Protein AF-A0A938GUQ8-F1 (afdb_monomer_lite)

pLDDT: mean 79.54, std 16.6, range [20.62, 98.31]

Radius of gyration: 36.04 Å; chains: 1; bounding box: 107×71×102 Å

Secondary structure (DSSP, 8-state):
--PPP---SSSHHHHHHHHHHHHTTSS-----PPP-PPPPEEEEEEE-SSHHHHHHHHHHTT-HHHHTT-EEEEEES--SS-SEEEEE---SHHHHHHHS--TT--SS---------HHHHHHHGGG-SSEEEE---SSSS-HHHHHHHHTT-EEEEEEES--SEEEE-SSHHHHHHHHTT--SEEE-PPPSEEEEEE--GGGEEEEETTS-EEEEEETTEEEESS-TTHHHHHGGGSTTHHHHHHHHHHHHHHHHHHHTTPPP---S-HHHHHHHHHHHHHHHHHHHHHHHHHHHH-SS---HHHHHHHHHHHHHHHHHHHTT-HHHHHHHHHHHHHHHHHHHHHH---EEEEEEEEE--B---EEETTEEE--BS-SSHHHHHHHHHHHHHHHHHHT--EEEE--HHHHHHHHTT--TTHHHHHHHHHTTSEEE----SS-B-GGGS-HHHHHHHHHHHHHHHHTTT----EEE--TT-----TTHHHHHHHTT--EEEE---TT-EEPP---S-EEEEPTT--EEEEEEPPSSS----TTS-TT-TTT-SHHHHHHHHHHHHHTT-SEEEEEEEEETTS-HHHHHHHHHHGGGHHHH-EE--HHHHHHHSPPP--EEE--GGGEE--THHHHHHHHHHHHHHHHHHHHHHHHHHHHHHHHHHHTTPPP-HHHHHHHHHHHHHHTBHHHHSTTTT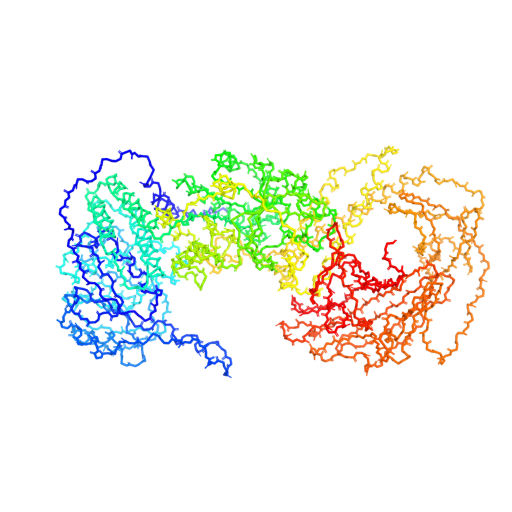T-TT-EETTTTTGGG-TT--S---EE-HHHHHHHHHHHHHHHHHHHHHHHHHHHHHHH----TT-SEEEEEE--SSS-EEEEEEEEEES---SEEEEE-SS-EE-EEEEEEEEETTEEEEEEEEEEEE-TT-EEEEEEEEEPPPPPPPPPPTTSPPEEE-SSEEEEE-TTT--EEEEEETTTTEE-BPTT---EEEETTTTEEGGGS--EEEEEEESSSEEEEEEEEEETTEEEEEEEEEETT-S-EEEEEEEEE-TT--TTGGG-TT--EEEEE-BPS-PEEEEEETTEEEE---SS-B-SSEEEEE-SSEEEEEEESS--BEEEETTEEEEEEE-SSSPP-EEEEEEEEEEEEESS--

Sequence (1057 aa):
MNPPRPIIASRRTFLATAGLASAYLAASPVKTLAAAPARRRFSVSLLSASPEVFDLISWRLWDPLVLAVGIPDIRAQAARECDLLLVTDRLGEHRQAAKAQPAGAYEEGTRGVTGTSLADVLTALPGARGVIAVQPAALGEPLSEAVAKRCGVAFKQWHPETPSSSHLTDHPLNALLRSLGRRPDHAHVTFDWHPEVTAPPASVVTRLASGAPDIVLQGRACFIASNLFSDLAAYGRHPDYWSHEATLAALLANLVRTALGETPATVSNRQAYDEARMAFYGYAFARKFVTDLQALKQNSQSPEGPLAAADDLVARAADRLLAGDVAAMRGGLREAGEHLIAIRQSLTPVKPYFVRGWHGGLLTNRKVGSEIVGYAEWGWPSFSMRWAEDRLRAAETQKTPTVNQVCGQTWDVIASFGLTELNRWKKASAAGLVETVKGMYSDAYLEVLGTESNLRQFEYGIKALALMGGESHTFALAYDDFALHPQLPQILRGYGFKRAVLRCGNPGVVVGVDKETLLWRGLDGALIPAVPKYRSVPVAIIGSGPTGGPNGGVNTMARTLVAAEKAGFRTVLAGGIQDHTMNMHGEYEWEAFNAMAHVQASPVTFAGYFAAVPPPNEARYFTADEMVGRPWAWCGFGSLNQMAREDRQLERLLVNAEKFATLASASGRPYPADLFEQAWKNLLSSQDHFVYGCGGAQNPEGYHVGGLEEPFMPDYPGPRTPISTEASGRAWKTQVEDVAREELDGALHHLLIREARPTATAETQVVVYNPHNWDRTGEVQCWLHGLAAPGLAVTDGEREWPATVLERHQDAGGERLLLSFQASAPSLGYRAYAIQPRAATAAPPARPADAPPVLENRYLRAVFDSQTGGLTSLVEKSGGVELLRQGEQACFLCTYPPVDTAKATARIEWERADPVASSLRISGQLGRSSYQLRVLLAHDSPVLELQLDIDYGRGAIFGYKGQPGTLLRYVLPFAAGAVRRLNLPFGVYESKTDSPVALDFAELAYTDHGVALLNDGVPGLHFAQDDVAILISDGFPPLRGVHHYRFGLLPHRGDWR

Structure (mmCIF, N/CA/C/O backbone):
data_AF-A0A938GUQ8-F1
#
_entry.id   AF-A0A938GUQ8-F1
#
loop_
_atom_site.group_PDB
_atom_site.id
_atom_site.type_symbol
_atom_site.label_atom_id
_atom_site.label_alt_id
_atom_site.label_comp_id
_atom_site.label_asym_id
_atom_site.label_entity_id
_atom_site.label_seq_id
_atom_site.pdbx_PDB_ins_code
_atom_site.Cartn_x
_atom_site.Cartn_y
_atom_site.Cartn_z
_atom_site.occupancy
_atom_site.B_iso_or_equiv
_atom_site.auth_seq_id
_atom_site.auth_comp_id
_atom_site.auth_asym_id
_atom_site.auth_atom_id
_atom_site.pdbx_PDB_model_num
ATOM 1 N N . MET A 1 1 ? 4.707 46.211 -13.548 1.00 29.75 1 MET A N 1
ATOM 2 C CA . MET A 1 1 ? 4.811 45.936 -14.996 1.00 29.75 1 MET A CA 1
ATOM 3 C C . MET A 1 1 ? 6.275 45.755 -15.363 1.00 29.75 1 MET A C 1
ATOM 5 O O . MET A 1 1 ? 7.002 46.730 -15.444 1.00 29.75 1 MET A O 1
ATOM 9 N N . ASN A 1 2 ? 6.693 44.502 -15.504 1.00 20.62 2 ASN A N 1
ATOM 10 C CA . ASN A 1 2 ? 7.824 44.030 -16.303 1.00 20.62 2 ASN A CA 1
ATOM 11 C C . ASN A 1 2 ? 7.505 42.545 -16.534 1.00 20.62 2 ASN A C 1
ATOM 13 O O . ASN A 1 2 ? 7.303 41.843 -15.541 1.00 20.62 2 ASN A O 1
ATOM 17 N N . PRO A 1 3 ? 7.338 42.066 -17.776 1.00 24.14 3 PRO A N 1
ATOM 18 C CA . PRO A 1 3 ? 7.040 40.660 -17.991 1.00 24.14 3 PRO A CA 1
ATOM 19 C C . PRO A 1 3 ? 8.292 39.830 -17.657 1.00 24.14 3 PRO A C 1
ATOM 21 O O . PRO A 1 3 ? 9.405 40.242 -18.005 1.00 24.14 3 PRO A O 1
ATOM 24 N N . PRO A 1 4 ? 8.155 38.673 -16.990 1.00 23.88 4 PRO A N 1
ATOM 25 C CA . PRO A 1 4 ? 9.265 37.744 -16.851 1.00 23.88 4 PRO A CA 1
ATOM 26 C C . PRO A 1 4 ? 9.680 37.260 -18.249 1.00 23.88 4 PRO A C 1
ATOM 28 O O . PRO A 1 4 ? 8.847 36.848 -19.057 1.00 23.88 4 PRO A O 1
ATOM 31 N N . ARG A 1 5 ? 10.979 37.365 -18.556 1.00 22.95 5 ARG A N 1
ATOM 32 C CA . ARG A 1 5 ? 11.568 36.860 -19.806 1.00 22.95 5 ARG A CA 1
ATOM 33 C C . ARG A 1 5 ? 11.282 35.356 -19.939 1.00 22.95 5 ARG A C 1
ATOM 35 O O . ARG A 1 5 ? 11.460 34.636 -18.957 1.00 22.95 5 ARG A O 1
ATOM 42 N N . PRO A 1 6 ? 10.927 34.846 -21.130 1.00 25.56 6 PRO A N 1
ATOM 43 C CA . PRO A 1 6 ? 10.803 33.414 -21.336 1.00 25.56 6 PRO A CA 1
ATOM 44 C C . PRO A 1 6 ? 12.209 32.805 -21.381 1.00 25.56 6 PRO A C 1
ATOM 46 O O . PRO A 1 6 ? 12.908 32.900 -22.388 1.00 25.56 6 PRO A O 1
ATOM 49 N N . ILE A 1 7 ? 12.636 32.161 -20.295 1.00 26.52 7 ILE A N 1
ATOM 50 C CA . ILE A 1 7 ? 13.764 31.222 -20.331 1.00 26.52 7 ILE A CA 1
ATOM 51 C C . ILE A 1 7 ? 13.215 29.911 -20.913 1.00 26.52 7 ILE A C 1
ATOM 53 O O . ILE A 1 7 ? 12.922 28.953 -20.209 1.00 26.52 7 ILE A O 1
ATOM 57 N N . ILE A 1 8 ? 12.985 29.902 -22.227 1.00 29.59 8 ILE A N 1
ATOM 58 C CA . ILE A 1 8 ? 12.598 28.715 -23.000 1.00 29.59 8 ILE A CA 1
ATOM 59 C C . ILE A 1 8 ? 13.512 28.671 -24.223 1.00 29.59 8 ILE A C 1
ATOM 61 O O . ILE A 1 8 ? 13.150 29.137 -25.299 1.00 29.59 8 ILE A O 1
ATOM 65 N N . ALA A 1 9 ? 14.721 28.136 -24.062 1.00 24.56 9 ALA A N 1
ATOM 66 C CA . ALA A 1 9 ? 15.592 27.859 -25.208 1.00 24.56 9 ALA A CA 1
ATOM 67 C C . ALA A 1 9 ? 16.337 26.516 -25.125 1.00 24.56 9 ALA A C 1
ATOM 69 O O . ALA A 1 9 ? 16.701 25.984 -26.166 1.00 24.56 9 ALA A O 1
ATOM 70 N N . SER A 1 10 ? 16.506 25.901 -23.948 1.00 34.62 10 SER A N 1
ATOM 71 C CA . SER A 1 10 ? 17.298 24.662 -23.827 1.00 34.62 10 SER A CA 1
ATOM 72 C C . SER A 1 10 ? 16.490 23.354 -23.855 1.00 34.62 10 SER A C 1
ATOM 74 O O . SER A 1 10 ? 17.040 22.319 -24.217 1.00 34.62 10 SER A O 1
ATOM 76 N N . ARG A 1 11 ? 15.180 23.360 -23.546 1.00 38.34 11 ARG A N 1
ATOM 77 C CA . ARG A 1 11 ? 14.379 22.113 -23.439 1.00 38.34 11 ARG A CA 1
ATOM 78 C C . ARG A 1 11 ? 13.843 21.552 -24.765 1.00 38.34 11 ARG A C 1
ATOM 80 O O . ARG A 1 11 ? 13.618 20.349 -24.862 1.00 38.34 11 ARG A O 1
ATOM 87 N N . ARG A 1 12 ? 13.667 22.377 -25.808 1.00 32.59 12 ARG A N 1
ATOM 88 C CA . ARG A 1 12 ? 13.168 21.904 -27.121 1.00 32.59 12 ARG A CA 1
ATOM 89 C C . ARG A 1 12 ? 14.158 20.992 -27.851 1.00 32.59 12 ARG A C 1
ATOM 91 O O . ARG A 1 12 ? 13.733 20.155 -28.637 1.00 32.59 12 ARG A O 1
ATOM 98 N N . THR A 1 13 ? 15.451 21.125 -27.574 1.00 35.75 13 THR A N 1
ATOM 99 C CA . THR A 1 13 ? 16.505 20.347 -28.237 1.00 35.75 13 THR A CA 1
ATOM 100 C C . THR A 1 13 ? 16.565 18.903 -27.726 1.00 35.75 13 THR A C 1
ATOM 102 O O . THR A 1 13 ? 16.907 18.005 -28.485 1.00 35.75 13 THR A O 1
ATOM 105 N N . PHE A 1 14 ? 16.173 18.668 -26.468 1.00 37.16 14 PHE A N 1
ATOM 106 C CA . PHE A 1 14 ? 16.283 17.368 -25.799 1.00 37.16 14 PHE A CA 1
ATOM 107 C C . PHE A 1 14 ? 15.168 16.373 -26.181 1.00 37.16 14 PHE A C 1
ATOM 109 O O . PHE A 1 14 ? 15.444 15.216 -26.498 1.00 37.16 14 PHE A O 1
ATOM 116 N N . LEU A 1 15 ? 13.911 16.836 -26.238 1.00 36.47 15 LEU A N 1
ATOM 117 C CA . LEU A 1 15 ? 12.773 16.014 -26.685 1.00 36.47 15 LEU A CA 1
ATOM 118 C C . LEU A 1 15 ? 12.880 15.625 -28.166 1.00 36.47 15 LEU A C 1
ATOM 120 O O . LEU A 1 15 ? 12.368 14.581 -28.565 1.00 36.47 15 LEU A O 1
ATOM 124 N N . ALA A 1 16 ? 13.577 16.435 -28.970 1.00 36.53 16 ALA A N 1
ATOM 125 C CA . ALA A 1 16 ? 13.909 16.074 -30.341 1.00 36.53 16 ALA A CA 1
ATOM 126 C C . ALA A 1 16 ? 14.887 14.886 -30.364 1.00 36.53 16 ALA A C 1
ATOM 128 O O . ALA A 1 16 ? 14.569 13.866 -30.963 1.00 36.53 16 ALA A O 1
ATOM 129 N N . THR A 1 17 ? 16.018 14.940 -29.650 1.00 38.38 17 THR A N 1
ATOM 130 C CA . THR A 1 17 ? 17.044 13.881 -29.718 1.00 38.38 17 THR A CA 1
ATOM 131 C C . THR A 1 17 ? 16.613 12.534 -29.121 1.00 38.38 17 THR A C 1
ATOM 133 O O . THR A 1 17 ? 16.922 11.500 -29.710 1.00 38.38 17 THR A O 1
ATOM 136 N N . ALA A 1 18 ? 15.860 12.510 -28.012 1.00 37.16 18 ALA A N 1
ATOM 137 C CA . ALA A 1 18 ? 15.378 11.263 -27.389 1.00 37.16 18 ALA A CA 1
ATOM 138 C C . ALA A 1 18 ? 14.113 10.691 -28.064 1.00 37.16 18 ALA A C 1
ATOM 140 O O . ALA A 1 18 ? 13.988 9.477 -28.238 1.00 37.16 18 ALA A O 1
ATOM 141 N N . GLY A 1 19 ? 13.196 11.559 -28.515 1.00 39.50 19 GLY A N 1
ATOM 142 C CA . GLY A 1 19 ? 12.025 11.152 -29.299 1.00 39.50 19 GLY A CA 1
ATOM 143 C C . GLY A 1 19 ? 12.407 10.559 -30.656 1.00 39.50 19 GLY A C 1
ATOM 144 O O . GLY A 1 19 ? 11.708 9.697 -31.184 1.00 39.50 19 GLY A O 1
ATOM 145 N N . LEU A 1 20 ? 13.555 10.963 -31.200 1.00 40.12 20 LEU A N 1
ATOM 146 C CA . LEU A 1 20 ? 14.025 10.463 -32.479 1.00 40.12 20 LEU A CA 1
ATOM 147 C C . LEU A 1 20 ? 14.538 9.019 -32.352 1.00 40.12 20 LEU A C 1
ATOM 149 O O . LEU A 1 20 ? 14.029 8.197 -33.110 1.00 40.12 20 LEU A O 1
ATOM 153 N N . ALA A 1 21 ? 15.379 8.669 -31.358 1.00 38.59 21 ALA A N 1
ATOM 154 C CA . ALA A 1 21 ? 16.084 7.374 -31.194 1.00 38.59 21 ALA A CA 1
ATOM 155 C C . ALA A 1 21 ? 15.250 6.084 -31.405 1.00 38.59 21 ALA A C 1
ATOM 157 O O . ALA A 1 21 ? 15.784 5.091 -31.898 1.00 38.59 21 ALA A O 1
ATOM 158 N N . SER A 1 22 ? 13.948 6.083 -31.100 1.00 42.34 22 SER A N 1
ATOM 159 C CA . SER A 1 22 ? 13.084 4.894 -31.230 1.00 42.34 22 SER A CA 1
ATOM 160 C C . SER A 1 22 ? 11.986 5.006 -32.316 1.00 42.34 22 SER A C 1
ATOM 162 O O . SER A 1 22 ? 11.585 3.985 -32.881 1.00 42.34 22 SER A O 1
ATOM 164 N N . ALA A 1 23 ? 11.664 6.214 -32.813 1.00 41.03 23 ALA A N 1
ATOM 165 C CA . ALA A 1 23 ? 11.008 6.367 -34.127 1.00 41.03 23 ALA A CA 1
ATOM 166 C C . ALA A 1 23 ? 11.886 5.867 -35.295 1.00 41.03 23 ALA A C 1
ATOM 168 O O . ALA A 1 23 ? 11.376 5.591 -36.384 1.00 41.03 23 ALA A O 1
ATOM 169 N N . TYR A 1 24 ? 13.201 5.714 -35.078 1.00 46.38 24 TYR A N 1
ATOM 170 C CA . TYR A 1 24 ? 14.161 5.203 -36.065 1.00 46.38 24 TYR A CA 1
ATOM 171 C C . TYR A 1 24 ? 13.792 3.806 -36.606 1.00 46.38 24 TYR A C 1
ATOM 173 O O . TYR A 1 24 ? 14.112 3.506 -37.752 1.00 46.38 24 TYR A O 1
ATOM 181 N N . LEU A 1 25 ? 13.078 2.959 -35.857 1.00 46.19 25 LEU A N 1
ATOM 182 C CA . LEU A 1 25 ? 12.790 1.574 -36.259 1.00 46.19 25 LEU A CA 1
ATOM 183 C C . LEU A 1 25 ? 11.334 1.331 -36.694 1.00 46.19 25 LEU A C 1
ATOM 185 O O . LEU A 1 25 ? 10.927 0.177 -36.824 1.00 46.19 25 LEU A O 1
ATOM 189 N N . ALA A 1 26 ? 10.524 2.346 -37.001 1.00 43.59 26 ALA A N 1
ATOM 190 C CA . ALA A 1 26 ? 9.163 2.127 -37.508 1.00 43.59 26 ALA A CA 1
ATOM 191 C C . ALA A 1 26 ? 8.948 2.743 -38.903 1.00 43.59 26 ALA A C 1
ATOM 193 O O . ALA A 1 26 ? 9.216 3.916 -39.123 1.00 43.59 26 ALA A O 1
ATOM 194 N N . ALA A 1 27 ? 8.396 1.925 -39.811 1.00 41.84 27 ALA A N 1
ATOM 195 C CA . ALA A 1 27 ? 7.886 2.256 -41.150 1.00 41.84 27 ALA A CA 1
ATOM 196 C C . ALA A 1 27 ? 8.903 2.461 -42.298 1.00 41.84 27 ALA A C 1
ATOM 198 O O . ALA A 1 27 ? 9.068 3.558 -42.825 1.00 41.84 27 ALA A O 1
ATOM 199 N N . SER A 1 28 ? 9.500 1.359 -42.770 1.00 39.53 28 SER A N 1
ATOM 200 C CA . SER A 1 28 ? 9.563 0.988 -44.203 1.00 39.53 28 SER A CA 1
ATOM 201 C C . SER A 1 28 ? 10.238 -0.384 -44.369 1.00 39.53 28 SER A C 1
ATOM 203 O O . SER A 1 28 ? 11.115 -0.711 -43.568 1.00 39.53 28 SER A O 1
ATOM 205 N N . PRO A 1 29 ? 9.871 -1.194 -45.381 1.00 40.81 29 PRO A N 1
ATOM 206 C CA . PRO A 1 29 ? 10.639 -2.381 -45.742 1.00 40.81 29 PRO A CA 1
ATOM 207 C C . PRO A 1 29 ? 11.995 -1.925 -46.296 1.00 40.81 29 PRO A C 1
ATOM 209 O O . PRO A 1 29 ? 12.056 -1.258 -47.329 1.00 40.81 29 PRO A O 1
ATOM 212 N N . VAL A 1 30 ? 13.086 -2.225 -45.591 1.00 45.16 30 VAL A N 1
ATOM 213 C CA . VAL A 1 30 ? 14.437 -1.860 -46.039 1.00 45.16 30 VAL A CA 1
ATOM 214 C C . VAL A 1 30 ? 15.031 -3.027 -46.822 1.00 45.16 30 VAL A C 1
ATOM 216 O O . VAL A 1 30 ? 14.939 -4.179 -46.404 1.00 45.16 30 VAL A O 1
ATOM 219 N N . LYS A 1 31 ? 15.625 -2.722 -47.982 1.00 48.59 31 LYS A N 1
ATOM 220 C CA . LYS A 1 31 ? 16.442 -3.665 -48.756 1.00 48.59 31 LYS A CA 1
ATOM 221 C C . LYS A 1 31 ? 17.593 -4.157 -47.878 1.00 48.59 31 LYS A C 1
ATOM 223 O O . LYS A 1 31 ? 18.309 -3.333 -47.316 1.00 48.59 31 LYS A O 1
ATOM 228 N N . THR A 1 32 ? 17.775 -5.470 -47.804 1.00 53.06 32 THR A N 1
ATOM 229 C CA . THR A 1 32 ? 18.889 -6.135 -47.116 1.00 53.06 32 THR A CA 1
ATOM 230 C C . THR A 1 32 ? 20.208 -5.435 -47.449 1.00 53.06 32 THR A C 1
ATOM 232 O O . THR A 1 32 ? 20.486 -5.166 -48.625 1.00 53.06 32 THR A O 1
ATOM 235 N N . LEU A 1 33 ? 21.019 -5.110 -46.437 1.00 56.53 33 LEU A N 1
ATOM 236 C CA . LEU A 1 33 ? 22.369 -4.594 -46.674 1.00 56.53 33 LEU A CA 1
ATOM 237 C C . LEU A 1 33 ? 23.164 -5.690 -47.402 1.00 56.53 33 LEU A C 1
ATOM 239 O O . LEU A 1 33 ? 23.335 -6.785 -46.876 1.00 56.53 33 LEU A O 1
ATOM 243 N N . ALA A 1 34 ? 23.610 -5.417 -48.632 1.00 52.91 34 ALA A N 1
ATOM 244 C CA . ALA A 1 34 ? 24.345 -6.390 -49.442 1.00 52.91 34 ALA A CA 1
ATOM 245 C C . ALA A 1 34 ? 25.590 -6.920 -48.702 1.00 52.91 34 ALA A C 1
ATOM 247 O O . ALA A 1 34 ? 26.275 -6.161 -48.011 1.00 52.91 34 ALA A O 1
ATOM 248 N N . ALA A 1 35 ? 25.887 -8.215 -48.866 1.00 54.31 35 ALA A N 1
ATOM 249 C CA . ALA A 1 35 ? 27.034 -8.869 -48.243 1.00 54.31 35 ALA A CA 1
ATOM 250 C C . ALA A 1 35 ? 28.355 -8.181 -48.644 1.00 54.31 35 ALA A C 1
ATOM 252 O O . ALA A 1 35 ? 28.678 -8.069 -49.826 1.00 54.31 35 ALA A O 1
ATOM 253 N N . ALA A 1 36 ? 29.109 -7.727 -47.644 1.00 57.12 36 ALA A N 1
ATOM 254 C CA . ALA A 1 36 ? 30.432 -7.115 -47.759 1.00 57.12 36 ALA A CA 1
ATOM 255 C C . ALA A 1 36 ? 31.422 -7.892 -46.864 1.00 57.12 36 ALA A C 1
ATOM 257 O O . ALA A 1 36 ? 30.972 -8.594 -45.955 1.00 57.12 36 ALA A O 1
ATOM 258 N N . PRO A 1 37 ? 32.746 -7.809 -47.099 1.00 62.22 37 PRO A N 1
ATOM 259 C CA . PRO A 1 37 ? 33.736 -8.487 -46.260 1.00 62.22 37 PRO A CA 1
ATOM 260 C C . PRO A 1 37 ? 33.644 -8.054 -44.787 1.00 62.22 37 PRO A C 1
ATOM 262 O O . PRO A 1 37 ? 33.290 -6.911 -44.491 1.00 62.22 37 PRO A O 1
ATOM 265 N N . ALA A 1 38 ? 33.971 -8.979 -43.878 1.00 68.44 38 ALA A N 1
ATOM 266 C CA . ALA A 1 38 ? 33.947 -8.756 -42.432 1.00 68.44 38 ALA A CA 1
ATOM 267 C C . ALA A 1 38 ? 34.798 -7.539 -42.034 1.00 68.44 38 ALA A C 1
ATOM 269 O O . ALA A 1 38 ? 35.892 -7.326 -42.571 1.00 68.44 38 ALA A O 1
ATOM 270 N N . ARG A 1 39 ? 34.301 -6.737 -41.085 1.00 80.12 39 ARG A N 1
ATOM 271 C CA . ARG A 1 39 ? 35.014 -5.547 -40.605 1.00 80.12 39 ARG A CA 1
ATOM 272 C C . ARG A 1 39 ? 36.248 -5.957 -39.803 1.00 80.12 39 ARG A C 1
ATOM 274 O O . ARG A 1 39 ? 36.261 -6.961 -39.091 1.00 80.12 39 ARG A O 1
ATOM 281 N N . ARG A 1 40 ? 37.292 -5.126 -39.868 1.00 84.56 40 ARG A N 1
ATOM 282 C CA . ARG A 1 40 ? 38.459 -5.264 -38.990 1.00 84.56 40 ARG A CA 1
ATOM 283 C C . ARG A 1 40 ? 38.009 -5.147 -37.528 1.00 84.56 40 ARG A C 1
ATOM 285 O O . ARG A 1 40 ? 37.318 -4.194 -37.167 1.00 84.56 40 ARG A O 1
ATOM 292 N N . ARG A 1 41 ? 38.434 -6.096 -36.695 1.00 88.00 41 ARG A N 1
ATOM 293 C CA . ARG A 1 41 ? 38.301 -6.045 -35.233 1.00 88.00 41 ARG A CA 1
ATOM 294 C C . ARG A 1 41 ? 39.570 -5.479 -34.615 1.00 88.00 41 ARG A C 1
ATOM 296 O O . ARG A 1 41 ? 40.653 -5.682 -35.169 1.00 88.00 41 ARG A O 1
ATOM 303 N N . PHE A 1 42 ? 39.433 -4.788 -33.493 1.00 88.75 42 PHE A N 1
ATOM 304 C CA . PHE A 1 42 ? 40.572 -4.324 -32.706 1.00 88.75 42 PHE A CA 1
ATOM 305 C C . PHE A 1 42 ? 40.368 -4.664 -31.231 1.00 88.75 42 PHE A C 1
ATOM 307 O O . PHE A 1 42 ? 39.259 -4.536 -30.709 1.00 88.75 42 PHE A O 1
ATOM 314 N N . SER A 1 43 ? 41.422 -5.135 -30.568 1.00 87.19 43 SER A N 1
ATOM 315 C CA . SER A 1 43 ? 41.340 -5.561 -29.170 1.00 87.19 43 SER A CA 1
ATOM 316 C C . SER A 1 43 ? 41.459 -4.370 -28.222 1.00 87.19 43 SER A C 1
ATOM 318 O O . SER A 1 43 ? 42.378 -3.555 -28.329 1.00 87.19 43 SER A O 1
ATOM 320 N N . VAL A 1 44 ? 40.531 -4.279 -27.270 1.00 87.06 44 VAL A N 1
ATOM 321 C CA . VAL A 1 44 ? 40.507 -3.253 -26.226 1.00 87.06 44 VAL A CA 1
ATOM 322 C C . VAL A 1 44 ? 40.661 -3.925 -24.873 1.00 87.06 44 VAL A C 1
ATOM 324 O O . VAL A 1 44 ? 39.827 -4.738 -24.477 1.00 87.06 44 VAL A O 1
ATOM 327 N N . SER A 1 45 ? 41.710 -3.564 -24.144 1.00 83.62 45 SER A N 1
ATOM 328 C CA . SER A 1 45 ? 41.878 -3.969 -22.753 1.00 83.62 45 SER A CA 1
ATOM 329 C C . SER A 1 45 ? 41.465 -2.822 -21.845 1.00 83.62 45 SER A C 1
ATOM 331 O O . SER A 1 45 ? 42.058 -1.744 -21.904 1.00 83.62 45 SER A O 1
ATOM 333 N N . LEU A 1 46 ? 40.426 -3.036 -21.037 1.00 78.94 46 LEU A N 1
ATOM 334 C CA . LEU A 1 46 ? 39.936 -2.048 -20.082 1.00 78.94 46 LEU A CA 1
ATOM 335 C C . LEU A 1 46 ? 40.336 -2.461 -18.663 1.00 78.94 46 LEU A C 1
ATOM 337 O O . LEU A 1 46 ? 39.837 -3.443 -18.105 1.00 78.94 46 LEU A O 1
ATOM 341 N N . LEU A 1 47 ? 41.257 -1.690 -18.090 1.00 73.62 47 LEU A N 1
ATOM 342 C CA . LEU A 1 47 ? 41.707 -1.794 -16.711 1.00 73.62 47 LEU A CA 1
ATOM 343 C C . LEU A 1 47 ? 40.909 -0.796 -15.880 1.00 73.62 47 LEU A C 1
ATOM 345 O O . LEU A 1 47 ? 41.309 0.357 -15.717 1.00 73.62 47 LEU A O 1
ATOM 349 N N . SER A 1 48 ? 39.750 -1.248 -15.402 1.00 65.00 48 SER A N 1
ATOM 350 C CA . SER A 1 48 ? 38.905 -0.466 -14.509 1.00 65.00 48 SER A CA 1
ATOM 351 C C . SER A 1 48 ? 38.806 -1.088 -13.129 1.00 65.00 48 SER A C 1
ATOM 353 O O . SER A 1 48 ? 38.803 -2.309 -12.964 1.00 65.00 48 SER A O 1
ATOM 355 N N . ALA A 1 49 ? 38.727 -0.215 -12.134 1.00 53.69 49 ALA A N 1
ATOM 356 C CA . ALA A 1 49 ? 38.631 -0.579 -10.738 1.00 53.69 49 ALA A CA 1
ATOM 357 C C . ALA A 1 49 ? 37.192 -0.816 -10.245 1.00 53.69 49 ALA A C 1
ATOM 359 O O . ALA A 1 49 ? 37.033 -1.370 -9.158 1.00 53.69 49 ALA A O 1
ATOM 360 N N . SER A 1 50 ? 36.168 -0.406 -11.010 1.00 59.53 50 SER A N 1
ATOM 361 C CA . SER A 1 50 ? 34.753 -0.640 -10.686 1.00 59.53 50 SER A CA 1
ATOM 362 C C . SER A 1 50 ? 33.993 -1.223 -11.897 1.00 59.53 50 SER A C 1
ATOM 364 O O . SER A 1 50 ? 34.221 -0.787 -13.031 1.00 59.53 50 SER A O 1
ATOM 366 N N . PRO A 1 51 ? 33.096 -2.208 -11.699 1.00 62.28 51 PRO A N 1
ATOM 367 C CA . PRO A 1 51 ? 32.258 -2.761 -12.769 1.00 62.28 51 PRO A CA 1
ATOM 368 C C . PRO A 1 51 ? 31.353 -1.730 -13.468 1.00 62.28 51 PRO A C 1
ATOM 370 O O . PRO A 1 51 ? 31.110 -1.836 -14.667 1.00 62.28 51 PRO A O 1
ATOM 373 N N . GLU A 1 52 ? 30.879 -0.711 -12.750 1.00 61.38 52 GLU A N 1
ATOM 374 C CA . GLU A 1 52 ? 29.968 0.318 -13.273 1.00 61.38 52 GLU A CA 1
ATOM 375 C C . GLU A 1 52 ? 30.665 1.211 -14.307 1.00 61.38 52 GLU A C 1
ATOM 377 O O . GLU A 1 52 ? 30.121 1.507 -15.373 1.00 61.38 52 GLU A O 1
ATOM 382 N N . VAL A 1 53 ? 31.905 1.611 -14.012 1.00 65.69 53 VAL A N 1
ATOM 383 C CA . VAL A 1 53 ? 32.740 2.396 -14.930 1.00 65.69 53 VAL A CA 1
ATOM 384 C C . VAL A 1 53 ? 33.127 1.553 -16.144 1.00 65.69 53 VAL A C 1
ATOM 386 O O . VAL A 1 53 ? 33.114 2.059 -17.268 1.00 65.69 53 VAL A O 1
ATOM 389 N N . PHE A 1 54 ? 33.410 0.261 -15.938 1.00 73.25 54 PHE A N 1
ATOM 390 C CA . PHE A 1 54 ? 33.676 -0.675 -17.029 1.00 73.25 54 PHE A CA 1
ATOM 391 C C . PHE A 1 54 ? 32.518 -0.716 -18.035 1.00 73.25 54 PHE A C 1
ATOM 393 O O . PHE A 1 54 ? 32.743 -0.574 -19.239 1.00 73.25 54 PHE A O 1
ATOM 400 N N . ASP A 1 55 ? 31.284 -0.865 -17.554 1.00 71.06 55 ASP A N 1
ATOM 401 C CA . ASP A 1 55 ? 30.096 -0.942 -18.405 1.00 71.06 55 ASP A CA 1
ATOM 402 C C . ASP A 1 55 ? 29.835 0.377 -19.154 1.00 71.06 55 ASP A C 1
ATOM 404 O O . ASP A 1 55 ? 29.653 0.360 -20.375 1.00 71.06 55 ASP A O 1
ATOM 408 N N . LEU A 1 56 ? 29.917 1.527 -18.469 1.00 71.31 56 LEU A N 1
ATOM 409 C CA . LEU A 1 56 ? 29.728 2.846 -19.088 1.00 71.31 56 LEU A CA 1
ATOM 410 C C . LEU A 1 56 ? 30.725 3.103 -20.230 1.00 71.31 56 LEU A C 1
ATOM 412 O O . LEU A 1 56 ? 30.341 3.565 -21.308 1.00 71.31 56 LEU A O 1
ATOM 416 N N . ILE A 1 57 ? 32.009 2.800 -20.010 1.00 75.62 57 ILE A N 1
ATOM 417 C CA . ILE A 1 57 ? 33.058 2.953 -21.028 1.00 75.62 57 ILE A CA 1
ATOM 418 C C . ILE A 1 57 ? 32.813 1.987 -22.183 1.00 75.62 57 ILE A C 1
ATOM 420 O O . ILE A 1 57 ? 32.894 2.382 -23.349 1.00 75.62 57 ILE A O 1
ATOM 424 N N . SER A 1 58 ? 32.489 0.734 -21.863 1.00 78.88 58 SER A N 1
ATOM 425 C CA . SER A 1 58 ? 32.320 -0.321 -22.857 1.00 78.88 58 SER A CA 1
ATOM 426 C C . SER A 1 58 ? 31.266 0.036 -23.897 1.00 78.88 58 SER A C 1
ATOM 428 O O . SER A 1 58 ? 31.473 -0.216 -25.081 1.00 78.88 58 SER A O 1
ATOM 430 N N . TRP A 1 59 ? 30.155 0.656 -23.497 1.00 78.25 59 TRP A N 1
ATOM 431 C CA . TRP A 1 59 ? 29.081 0.997 -24.434 1.00 78.25 59 TRP A CA 1
ATOM 432 C C . TRP A 1 59 ? 29.413 2.227 -25.281 1.00 78.25 59 TRP A C 1
ATOM 434 O O . TRP A 1 59 ? 29.047 2.272 -26.452 1.00 78.25 59 TRP A O 1
ATOM 444 N N . ARG A 1 60 ? 30.181 3.187 -24.750 1.00 80.19 60 ARG A N 1
ATOM 445 C CA . ARG A 1 60 ? 30.638 4.361 -25.519 1.00 80.19 60 ARG A CA 1
ATOM 446 C C . ARG A 1 60 ? 31.615 4.014 -26.636 1.00 80.19 60 ARG A C 1
ATOM 448 O O . ARG A 1 60 ? 31.706 4.750 -27.613 1.00 80.19 60 ARG A O 1
ATOM 455 N N . LEU A 1 61 ? 32.311 2.883 -26.539 1.00 87.62 61 LEU A N 1
ATOM 456 C CA . LEU A 1 61 ? 33.155 2.379 -27.628 1.00 87.62 61 LEU A CA 1
ATOM 457 C C . LEU A 1 61 ? 32.347 1.914 -28.852 1.00 87.62 61 LEU A C 1
ATOM 459 O O . LEU A 1 61 ? 32.926 1.727 -29.917 1.00 87.62 61 LEU A O 1
ATOM 463 N N . TRP A 1 62 ? 31.024 1.783 -28.732 1.00 90.50 62 TRP A N 1
ATOM 464 C CA . TRP A 1 62 ? 30.118 1.510 -29.853 1.00 90.50 62 TRP A CA 1
ATOM 465 C C . TRP A 1 62 ? 29.634 2.780 -30.559 1.00 90.50 62 TRP A C 1
ATOM 467 O O . TRP A 1 62 ? 28.692 2.732 -31.348 1.00 90.50 62 TRP A O 1
ATOM 477 N N . ASP A 1 63 ? 30.262 3.925 -30.294 1.00 91.12 63 ASP A N 1
ATOM 478 C CA . ASP A 1 63 ? 29.981 5.155 -31.022 1.00 91.12 63 ASP A CA 1
ATOM 479 C C . ASP A 1 63 ? 30.212 4.974 -32.538 1.00 91.12 63 ASP A C 1
ATOM 481 O O . ASP A 1 63 ? 31.213 4.361 -32.930 1.00 91.12 63 ASP A O 1
ATOM 485 N N . PRO A 1 64 ? 29.357 5.534 -33.419 1.00 91.50 64 PRO A N 1
ATOM 486 C CA . PRO A 1 64 ? 29.528 5.398 -34.865 1.00 91.50 64 PRO A CA 1
ATOM 487 C C . PRO A 1 64 ? 30.907 5.842 -35.378 1.00 91.50 64 PRO A C 1
ATOM 489 O O . PRO A 1 64 ? 31.438 5.240 -36.310 1.00 91.50 64 PRO A O 1
ATOM 492 N N . LEU A 1 65 ? 31.526 6.856 -34.757 1.00 90.38 65 LEU A N 1
ATOM 493 C CA . LEU A 1 65 ? 32.872 7.311 -35.119 1.00 90.38 65 LEU A CA 1
ATOM 494 C C . LEU A 1 65 ? 33.957 6.285 -34.766 1.00 90.38 65 LEU A C 1
ATOM 496 O O . LEU A 1 65 ? 34.978 6.225 -35.453 1.00 90.38 65 LEU A O 1
ATOM 500 N N . VAL A 1 66 ? 33.756 5.479 -33.724 1.00 91.81 66 VAL A N 1
ATOM 501 C CA . VAL A 1 66 ? 34.668 4.388 -33.349 1.00 91.81 66 VAL A CA 1
ATOM 502 C C . VAL A 1 66 ? 34.424 3.168 -34.238 1.00 91.81 66 VAL A C 1
ATOM 504 O O . VAL A 1 66 ? 35.378 2.618 -34.788 1.00 91.81 66 VAL A O 1
ATOM 507 N N . LEU A 1 67 ? 33.159 2.810 -34.481 1.00 92.38 67 LEU A N 1
ATOM 508 C CA . LEU A 1 67 ? 32.773 1.703 -35.368 1.00 92.38 67 LEU A CA 1
ATOM 509 C C . LEU A 1 67 ? 33.278 1.881 -36.809 1.00 92.38 67 LEU A C 1
ATOM 511 O O . LEU A 1 67 ? 33.585 0.903 -37.493 1.00 92.38 67 LEU A O 1
ATOM 515 N N . ALA A 1 68 ? 33.442 3.132 -37.247 1.00 88.19 68 ALA A N 1
ATOM 516 C CA . ALA A 1 68 ? 34.053 3.472 -38.526 1.00 88.19 68 ALA A CA 1
ATOM 517 C C . ALA A 1 68 ? 35.547 3.115 -38.624 1.00 88.19 68 ALA A C 1
ATOM 519 O O . ALA A 1 68 ? 36.067 3.007 -39.736 1.00 88.19 68 ALA A O 1
ATOM 520 N N . VAL A 1 69 ? 36.240 2.903 -37.501 1.00 88.62 69 VAL A N 1
ATOM 521 C CA . VAL A 1 69 ? 37.614 2.366 -37.456 1.00 88.62 69 VAL A CA 1
ATOM 522 C C . VAL A 1 69 ? 37.592 0.839 -37.472 1.00 88.62 69 VAL A C 1
ATOM 524 O O . VAL A 1 69 ? 38.328 0.204 -38.225 1.00 88.62 69 VAL A O 1
ATOM 527 N N . GLY A 1 70 ? 36.701 0.234 -36.689 1.00 89.38 70 GLY A N 1
ATOM 528 C CA . GLY A 1 70 ? 36.558 -1.212 -36.582 1.00 89.38 70 GLY A CA 1
ATOM 529 C C . GLY A 1 70 ? 35.596 -1.611 -35.469 1.00 89.38 70 GLY A C 1
ATOM 530 O O . GLY A 1 70 ? 35.033 -0.760 -34.787 1.00 89.38 70 GLY A O 1
ATOM 531 N N . ILE A 1 71 ? 35.412 -2.913 -35.280 1.00 90.88 71 ILE A N 1
ATOM 532 C CA . ILE A 1 71 ? 34.567 -3.442 -34.202 1.00 90.88 71 ILE A CA 1
ATOM 533 C C . ILE A 1 71 ? 35.439 -3.660 -32.954 1.00 90.88 71 ILE A C 1
ATOM 535 O O . ILE A 1 71 ? 36.434 -4.390 -33.052 1.00 90.88 71 ILE A O 1
ATOM 539 N N . PRO A 1 72 ? 35.097 -3.061 -31.798 1.00 90.00 72 PRO A N 1
ATOM 540 C CA . PRO A 1 72 ? 35.868 -3.241 -30.575 1.00 90.00 72 PRO A CA 1
ATOM 541 C C . PRO A 1 72 ? 35.635 -4.639 -29.973 1.00 90.00 72 PRO A C 1
ATOM 543 O O . PRO A 1 72 ? 34.497 -5.043 -29.739 1.00 90.00 72 PRO A O 1
ATOM 546 N N . ASP A 1 73 ? 36.715 -5.362 -29.672 1.00 86.88 73 ASP A N 1
ATOM 547 C CA . ASP A 1 73 ? 36.703 -6.566 -28.829 1.00 86.88 73 ASP A CA 1
ATOM 548 C C . ASP A 1 73 ? 37.174 -6.195 -27.416 1.00 86.88 73 ASP A C 1
ATOM 550 O O . ASP A 1 73 ? 38.374 -6.085 -27.158 1.00 86.88 73 ASP A O 1
ATOM 554 N N . ILE A 1 74 ? 36.219 -5.920 -26.526 1.00 84.38 74 ILE A N 1
ATOM 555 C CA . ILE A 1 74 ? 36.465 -5.337 -25.201 1.00 84.38 74 ILE A CA 1
ATOM 556 C C . ILE A 1 74 ? 36.633 -6.446 -24.165 1.00 84.38 74 ILE A C 1
ATOM 558 O O . ILE A 1 74 ? 35.729 -7.257 -23.962 1.00 84.38 74 ILE A O 1
ATOM 562 N N . ARG A 1 75 ? 37.770 -6.451 -23.464 1.00 76.75 75 ARG A N 1
ATOM 563 C CA . ARG A 1 75 ? 38.104 -7.445 -22.438 1.00 76.75 75 ARG A CA 1
ATOM 564 C C . ARG A 1 75 ? 38.484 -6.774 -21.123 1.00 76.75 75 ARG A C 1
ATOM 566 O O . ARG A 1 75 ? 39.226 -5.791 -21.104 1.00 76.75 75 ARG A O 1
ATOM 573 N N . ALA A 1 76 ? 38.006 -7.338 -20.017 1.00 68.94 76 ALA A N 1
ATOM 574 C CA . ALA A 1 76 ? 38.440 -6.949 -18.680 1.00 68.94 76 ALA A CA 1
ATOM 575 C C . ALA A 1 76 ? 39.825 -7.545 -18.381 1.00 68.94 76 ALA A C 1
ATOM 577 O O . ALA A 1 76 ? 40.037 -8.738 -18.590 1.00 68.94 76 ALA A O 1
ATOM 578 N N . GLN A 1 77 ? 40.752 -6.725 -17.875 1.00 63.69 77 GLN A N 1
ATOM 579 C CA . GLN A 1 77 ? 42.007 -7.175 -17.240 1.00 63.69 77 GLN A CA 1
ATOM 580 C C . GLN A 1 77 ? 42.947 -8.058 -18.097 1.00 63.69 77 GLN A C 1
ATOM 582 O O . GLN A 1 77 ? 43.800 -8.770 -17.570 1.00 63.69 77 GLN A O 1
ATOM 587 N N . ALA A 1 78 ? 42.865 -7.990 -19.429 1.00 58.56 78 ALA A N 1
ATOM 588 C CA . ALA A 1 78 ? 43.749 -8.738 -20.327 1.00 58.56 78 ALA A CA 1
ATOM 589 C C . ALA A 1 78 ? 44.992 -7.902 -20.695 1.00 58.56 78 ALA A C 1
ATOM 591 O O . ALA A 1 78 ? 44.979 -7.128 -21.649 1.00 58.56 78 ALA A O 1
ATOM 592 N N . ALA A 1 79 ? 46.071 -8.013 -19.921 1.00 55.88 79 ALA A N 1
ATOM 593 C CA . ALA A 1 79 ? 47.234 -7.118 -20.000 1.00 55.88 79 ALA A CA 1
ATOM 594 C C . ALA A 1 79 ? 48.315 -7.512 -21.041 1.00 55.88 79 ALA A C 1
ATOM 596 O O . ALA A 1 79 ? 49.491 -7.241 -20.821 1.00 55.88 79 ALA A O 1
ATOM 597 N N . ARG A 1 80 ? 48.001 -8.183 -22.160 1.00 61.47 80 ARG A N 1
ATOM 598 C CA . ARG A 1 80 ? 49.033 -8.542 -23.166 1.00 61.47 80 ARG A CA 1
ATOM 599 C C . ARG A 1 80 ? 48.557 -8.292 -24.597 1.00 61.47 80 ARG A C 1
ATOM 601 O O . ARG A 1 80 ? 47.483 -8.755 -24.953 1.00 61.47 80 ARG A O 1
ATOM 608 N N . GLU A 1 81 ? 49.373 -7.553 -25.359 1.00 70.44 81 GLU A N 1
ATOM 609 C CA . GLU A 1 81 ? 49.225 -7.207 -26.788 1.00 70.44 81 GLU A CA 1
ATOM 610 C C . GLU A 1 81 ? 47.794 -6.821 -27.212 1.00 70.44 81 GLU A C 1
ATOM 612 O O . GLU A 1 81 ? 47.039 -7.629 -27.754 1.00 70.44 81 GLU A O 1
ATOM 617 N N . CYS A 1 82 ? 47.422 -5.555 -26.982 1.00 80.44 82 CYS A N 1
ATOM 618 C CA . CYS A 1 82 ? 46.129 -5.002 -27.399 1.00 80.44 82 CYS A CA 1
ATOM 619 C C . CYS A 1 82 ? 46.275 -3.829 -28.380 1.00 80.44 82 CYS A C 1
ATOM 621 O O . CYS A 1 82 ? 47.286 -3.124 -28.393 1.00 80.44 82 CYS A O 1
ATOM 623 N N . ASP A 1 83 ? 45.263 -3.593 -29.215 1.00 87.06 83 ASP A N 1
ATOM 624 C CA . ASP A 1 83 ? 45.246 -2.407 -30.075 1.00 87.06 83 ASP A CA 1
ATOM 625 C C . ASP A 1 83 ? 45.007 -1.124 -29.252 1.00 87.06 83 ASP A C 1
ATOM 627 O O . ASP A 1 83 ? 45.585 -0.084 -29.569 1.00 87.06 83 ASP A O 1
ATOM 631 N N . LEU A 1 84 ? 44.218 -1.203 -28.172 1.00 88.00 84 LEU A N 1
ATOM 632 C CA . LEU A 1 84 ? 43.926 -0.089 -27.264 1.00 88.00 84 LEU A CA 1
ATOM 633 C C . LEU A 1 84 ? 43.941 -0.527 -25.793 1.00 88.00 84 LEU A C 1
ATOM 635 O O . LEU A 1 84 ? 43.197 -1.427 -25.402 1.00 88.00 84 LEU A O 1
ATOM 639 N N . LEU A 1 85 ? 44.726 0.164 -24.966 1.00 84.75 85 LEU A N 1
ATOM 640 C CA . LEU A 1 85 ? 44.733 0.008 -23.511 1.00 84.75 85 LEU A CA 1
ATOM 641 C C . LEU A 1 85 ? 44.041 1.205 -22.848 1.00 84.75 85 LEU A C 1
ATOM 643 O O . LEU A 1 85 ? 44.494 2.339 -22.996 1.00 84.75 85 LEU A O 1
ATOM 647 N N . LEU A 1 86 ? 42.967 0.951 -22.102 1.00 82.44 86 LEU A N 1
ATOM 648 C CA . LEU A 1 86 ? 42.249 1.947 -21.308 1.00 82.44 86 LEU A CA 1
ATOM 649 C C . LEU A 1 86 ? 42.546 1.719 -19.823 1.00 82.44 86 LEU A C 1
ATOM 651 O O . LEU A 1 86 ? 42.302 0.628 -19.310 1.00 82.44 86 LEU A O 1
ATOM 655 N N . VAL A 1 87 ? 43.058 2.736 -19.133 1.00 77.69 87 VAL A N 1
ATOM 656 C CA . VAL A 1 87 ? 43.481 2.656 -17.727 1.00 77.69 87 VAL A CA 1
ATOM 657 C C . VAL A 1 87 ? 42.714 3.678 -16.894 1.00 77.69 87 VAL A C 1
ATOM 659 O O . VAL A 1 87 ? 42.705 4.857 -17.242 1.00 77.69 87 VAL A O 1
ATOM 662 N N . THR A 1 88 ? 42.078 3.234 -15.807 1.00 73.88 88 THR A N 1
ATOM 663 C CA . THR A 1 88 ? 41.363 4.100 -14.851 1.00 73.88 88 THR A CA 1
ATOM 664 C C . THR A 1 88 ? 41.695 3.700 -13.406 1.00 73.88 88 THR A C 1
ATOM 666 O O . THR A 1 88 ? 41.617 2.508 -13.092 1.00 73.88 88 THR A O 1
ATOM 669 N N . ASP A 1 89 ? 41.989 4.648 -12.511 1.00 66.12 89 ASP A N 1
ATOM 670 C CA . ASP A 1 89 ? 42.289 4.363 -11.091 1.00 66.12 89 ASP A CA 1
ATOM 671 C C . ASP A 1 89 ? 41.006 4.138 -10.224 1.00 66.12 89 ASP A C 1
ATOM 673 O O . ASP A 1 89 ? 39.883 4.422 -10.651 1.00 66.12 89 ASP A O 1
ATOM 677 N N . ARG A 1 90 ? 41.145 3.578 -8.999 1.00 58.16 90 ARG A N 1
ATOM 678 C CA . ARG A 1 90 ? 40.034 3.260 -8.055 1.00 58.16 90 ARG A CA 1
ATOM 679 C C . ARG A 1 90 ? 39.205 4.496 -7.686 1.00 58.16 90 ARG A C 1
ATOM 681 O O . ARG A 1 90 ? 39.693 5.398 -7.020 1.00 58.16 90 ARG A O 1
ATOM 688 N N . LEU A 1 91 ? 37.914 4.465 -8.019 1.00 50.06 91 LEU A N 1
ATOM 689 C CA . LEU A 1 91 ? 36.975 5.583 -7.844 1.00 50.06 91 LEU A CA 1
ATOM 690 C C . LEU A 1 91 ? 36.102 5.530 -6.569 1.00 50.06 91 LEU A C 1
ATOM 692 O O . LEU A 1 91 ? 35.350 6.465 -6.323 1.00 50.06 91 LEU A O 1
ATOM 696 N N . GLY A 1 92 ? 36.157 4.472 -5.748 1.00 43.25 92 GLY A N 1
ATOM 697 C CA . GLY A 1 92 ? 35.050 4.186 -4.811 1.00 43.25 92 GLY A CA 1
ATOM 698 C C . GLY A 1 92 ? 35.344 4.057 -3.312 1.00 43.25 92 GLY A C 1
ATOM 699 O O . GLY A 1 92 ? 34.515 4.458 -2.500 1.00 43.25 92 GLY A O 1
ATOM 700 N N . GLU A 1 93 ? 36.477 3.498 -2.886 1.00 42.41 93 GLU A N 1
ATOM 701 C CA . GLU A 1 93 ? 36.541 2.936 -1.519 1.00 42.41 93 GLU A CA 1
ATOM 702 C C . GLU A 1 93 ? 36.925 3.930 -0.408 1.00 42.41 93 GLU A C 1
ATOM 704 O O . GLU A 1 93 ? 36.601 3.703 0.756 1.00 42.41 93 GLU A O 1
ATOM 709 N N . HIS A 1 94 ? 37.528 5.079 -0.726 1.00 42.19 94 HIS A N 1
ATOM 710 C CA . HIS A 1 94 ? 37.936 6.035 0.314 1.00 42.19 94 HIS A CA 1
ATOM 711 C C . HIS A 1 94 ? 36.808 6.949 0.830 1.00 42.19 94 HIS A C 1
ATOM 713 O O . HIS A 1 94 ? 36.948 7.522 1.910 1.00 42.19 94 HIS A O 1
ATOM 719 N N . ARG A 1 95 ? 35.673 7.083 0.120 1.00 41.41 95 ARG A N 1
ATOM 720 C CA . ARG A 1 95 ? 34.581 7.994 0.534 1.00 41.41 95 ARG A CA 1
ATOM 721 C C . ARG A 1 95 ? 33.559 7.372 1.488 1.00 41.41 95 ARG A C 1
ATOM 723 O O . ARG A 1 95 ? 33.061 8.090 2.352 1.00 41.41 95 ARG A O 1
ATOM 730 N N . GLN A 1 96 ? 33.267 6.072 1.392 1.00 37.12 96 GLN A N 1
ATOM 731 C CA . GLN A 1 96 ? 32.352 5.425 2.347 1.00 37.12 96 GLN A CA 1
ATOM 732 C C . GLN A 1 96 ? 33.029 5.104 3.686 1.00 37.12 96 GLN A C 1
ATOM 734 O O . GLN A 1 96 ? 32.414 5.302 4.730 1.00 37.12 96 GLN A O 1
ATOM 739 N N . ALA A 1 97 ? 34.314 4.731 3.678 1.00 36.59 97 ALA A N 1
ATOM 740 C CA . ALA A 1 97 ? 35.059 4.417 4.899 1.00 36.59 97 ALA A CA 1
ATOM 741 C C . ALA A 1 97 ? 35.297 5.631 5.823 1.00 36.59 97 ALA A C 1
ATOM 743 O O . ALA A 1 97 ? 35.495 5.459 7.021 1.00 36.59 97 ALA A O 1
ATOM 744 N N . ALA A 1 98 ? 35.267 6.860 5.293 1.00 35.66 98 ALA A N 1
ATOM 745 C CA . ALA A 1 98 ? 35.620 8.061 6.056 1.00 35.66 98 ALA A CA 1
ATOM 746 C C . ALA A 1 98 ? 34.423 8.853 6.618 1.00 35.66 98 ALA A C 1
ATOM 748 O O . ALA A 1 98 ? 34.631 9.739 7.446 1.00 35.66 98 ALA A O 1
ATOM 749 N N . LYS A 1 99 ? 33.181 8.590 6.179 1.00 34.59 99 LYS A N 1
ATOM 750 C CA . LYS A 1 99 ? 32.017 9.419 6.567 1.00 34.59 99 LYS A CA 1
ATOM 751 C C . LYS A 1 99 ? 30.806 8.675 7.131 1.00 34.59 99 LYS A C 1
ATOM 753 O O . LYS A 1 99 ? 29.919 9.346 7.653 1.00 34.59 99 LYS A O 1
ATOM 758 N N . ALA A 1 100 ? 30.745 7.343 7.101 1.00 36.28 100 ALA A N 1
ATOM 759 C CA . ALA A 1 100 ? 29.599 6.629 7.662 1.00 36.28 100 ALA A CA 1
ATOM 760 C C . ALA A 1 100 ? 29.984 5.272 8.267 1.00 36.28 100 ALA A C 1
ATOM 762 O O . ALA A 1 100 ? 30.184 4.320 7.524 1.00 36.28 100 ALA A O 1
ATOM 763 N N . GLN A 1 101 ? 30.012 5.215 9.607 1.00 31.58 101 GLN A N 1
ATOM 764 C CA . GLN A 1 101 ? 29.627 4.103 10.507 1.00 31.58 101 GLN A CA 1
ATOM 765 C C . GLN A 1 101 ? 30.591 3.901 11.698 1.00 31.58 101 GLN A C 1
ATOM 767 O O . GLN A 1 101 ? 31.786 4.176 11.583 1.00 31.58 101 GLN A O 1
ATOM 772 N N . PRO A 1 102 ? 30.073 3.472 12.871 1.00 32.22 102 PRO A N 1
ATOM 773 C CA . PRO A 1 102 ? 30.882 3.209 14.059 1.00 32.22 102 PRO A CA 1
ATOM 774 C C . PRO A 1 102 ? 31.830 2.024 13.838 1.00 32.22 102 PRO A C 1
ATOM 776 O O . PRO A 1 102 ? 31.513 1.076 13.122 1.00 32.22 102 PRO A O 1
ATOM 779 N N . ALA A 1 103 ? 32.995 2.077 14.483 1.00 31.47 103 ALA A N 1
ATOM 780 C CA . ALA A 1 103 ? 33.992 1.013 14.464 1.00 31.47 103 ALA A CA 1
ATOM 781 C C . ALA A 1 103 ? 33.378 -0.319 14.940 1.00 31.47 103 ALA A C 1
ATOM 783 O O . ALA A 1 103 ? 33.022 -0.434 16.112 1.00 31.47 103 ALA A O 1
ATOM 784 N N . GLY A 1 104 ? 33.243 -1.316 14.054 1.00 33.81 104 GLY A N 1
ATOM 785 C CA . GLY A 1 104 ? 32.857 -2.669 14.480 1.00 33.81 104 GLY A CA 1
ATOM 786 C C . GLY A 1 104 ? 32.225 -3.632 13.468 1.00 33.81 104 GLY A C 1
ATOM 787 O O . GLY A 1 104 ? 32.028 -4.781 13.839 1.00 33.81 104 GLY A O 1
ATOM 788 N N . ALA A 1 105 ? 31.914 -3.248 12.225 1.00 31.34 105 ALA A N 1
ATOM 789 C CA . ALA A 1 105 ? 31.242 -4.156 11.281 1.00 31.34 105 ALA A CA 1
ATOM 790 C C . ALA A 1 105 ? 31.923 -4.189 9.905 1.00 31.34 105 ALA A C 1
ATOM 792 O O . ALA A 1 105 ? 31.496 -3.499 8.989 1.00 31.34 105 ALA A O 1
ATOM 793 N N . TYR A 1 106 ? 32.981 -4.991 9.765 1.00 26.25 106 TYR A N 1
ATOM 794 C CA . TYR A 1 106 ? 33.488 -5.452 8.466 1.00 26.25 106 TYR A CA 1
ATOM 795 C C . TYR A 1 106 ? 34.169 -6.817 8.630 1.00 26.25 106 TYR A C 1
ATOM 797 O O . TYR A 1 106 ? 35.389 -6.915 8.651 1.00 26.25 106 TYR A O 1
ATOM 805 N N . GLU A 1 107 ? 33.372 -7.876 8.710 1.00 28.53 107 GLU A N 1
ATOM 806 C CA . GLU A 1 107 ? 33.749 -9.192 8.193 1.00 28.53 107 GLU A CA 1
ATOM 807 C C . GLU A 1 107 ? 32.530 -9.729 7.430 1.00 28.53 107 GLU A C 1
ATOM 809 O O . GLU A 1 107 ? 31.403 -9.536 7.867 1.00 28.53 107 GLU A O 1
ATOM 814 N N . GLU A 1 108 ? 32.770 -10.356 6.277 1.00 28.38 108 GLU A N 1
ATOM 815 C CA . GLU A 1 108 ? 31.787 -10.917 5.327 1.00 28.38 108 GLU A CA 1
ATOM 816 C C . GLU A 1 108 ? 31.184 -9.958 4.278 1.00 28.38 108 GLU A C 1
ATOM 818 O O . GLU A 1 108 ? 30.125 -9.362 4.445 1.00 28.38 108 GLU A O 1
ATOM 823 N N . GLY A 1 109 ? 31.822 -9.898 3.099 1.00 27.31 109 GLY A N 1
ATOM 824 C CA . GLY A 1 109 ? 31.134 -9.469 1.872 1.00 27.31 109 GLY A CA 1
ATOM 825 C C . GLY A 1 109 ? 32.019 -9.051 0.700 1.00 27.31 109 GLY A C 1
ATOM 826 O O . GLY A 1 109 ? 31.637 -9.241 -0.452 1.00 27.31 109 GLY A O 1
ATOM 827 N N . THR A 1 110 ? 33.229 -8.553 0.946 1.00 28.55 110 THR A N 1
ATOM 828 C CA . THR A 1 110 ? 34.173 -8.170 -0.114 1.00 28.55 110 THR A CA 1
ATOM 829 C C . THR A 1 110 ? 34.961 -9.387 -0.600 1.00 28.55 110 THR A C 1
ATOM 831 O O . THR A 1 110 ? 36.161 -9.528 -0.372 1.00 28.55 110 THR A O 1
ATOM 834 N N . ARG A 1 111 ? 34.285 -10.309 -1.302 1.00 27.84 111 ARG A N 1
ATOM 835 C CA . ARG A 1 111 ? 34.997 -11.277 -2.151 1.00 27.84 111 ARG A CA 1
ATOM 836 C C . ARG A 1 111 ? 35.751 -10.483 -3.215 1.00 27.84 111 ARG A C 1
ATOM 838 O O . ARG A 1 111 ? 35.142 -9.867 -4.085 1.00 27.84 111 ARG A O 1
ATOM 845 N N . GLY A 1 112 ? 37.073 -10.459 -3.073 1.00 35.09 112 GLY A N 1
ATOM 846 C CA . GLY A 1 112 ? 37.973 -9.650 -3.875 1.00 35.09 112 GLY A CA 1
ATOM 847 C C . GLY A 1 112 ? 37.835 -9.894 -5.374 1.00 35.09 112 GLY A C 1
ATOM 848 O O . GLY A 1 112 ? 37.812 -11.031 -5.839 1.00 35.09 112 GLY A O 1
ATOM 849 N N . VAL A 1 113 ? 37.843 -8.798 -6.131 1.00 34.47 113 VAL A N 1
ATOM 850 C CA . VAL A 1 113 ? 38.382 -8.806 -7.489 1.00 34.47 113 VAL A CA 1
ATOM 851 C C . VAL A 1 113 ? 39.874 -8.521 -7.352 1.00 34.47 113 VAL A C 1
ATOM 853 O O . VAL A 1 113 ? 40.322 -7.382 -7.238 1.00 34.47 113 VAL A O 1
ATOM 856 N N . THR A 1 114 ? 40.637 -9.599 -7.253 1.00 45.41 114 THR A N 1
ATOM 857 C CA . THR A 1 114 ? 42.091 -9.628 -7.415 1.00 45.41 114 THR A CA 1
ATOM 858 C C . THR A 1 114 ? 42.482 -9.231 -8.842 1.00 45.41 114 THR A C 1
ATOM 860 O O . THR A 1 114 ? 41.792 -9.638 -9.771 1.00 45.41 114 THR A O 1
ATOM 863 N N . GLY A 1 115 ? 43.651 -8.603 -9.039 1.00 48.84 115 GLY A N 1
ATOM 864 C CA . GLY A 1 115 ? 44.523 -9.103 -10.115 1.00 48.84 115 GLY A CA 1
ATOM 865 C C . GLY A 1 115 ? 45.009 -8.175 -11.232 1.00 48.84 115 GLY A C 1
ATOM 866 O O . GLY A 1 115 ? 45.082 -8.624 -12.372 1.00 48.84 115 GLY A O 1
ATOM 867 N N . THR A 1 116 ? 45.451 -6.944 -10.972 1.00 53.03 116 THR A N 1
ATOM 868 C CA . THR A 1 116 ? 46.447 -6.338 -11.885 1.00 53.03 116 THR A CA 1
ATOM 869 C C . THR A 1 116 ? 47.450 -5.512 -11.091 1.00 53.03 116 THR A C 1
ATOM 871 O O . THR A 1 116 ? 47.091 -4.492 -10.509 1.00 53.03 116 THR A O 1
ATOM 874 N N . SER A 1 117 ? 48.698 -5.978 -11.005 1.00 58.88 117 SER A N 1
ATOM 875 C CA . SER A 1 117 ? 49.769 -5.212 -10.364 1.00 58.88 117 SER A CA 1
ATOM 876 C C . SER A 1 117 ? 50.234 -4.084 -11.291 1.00 58.88 117 SER A C 1
ATOM 878 O O . SER A 1 117 ? 50.145 -4.201 -12.515 1.00 58.88 117 SER A O 1
ATOM 880 N N . LEU A 1 118 ? 50.781 -2.998 -10.734 1.00 64.31 118 LEU A N 1
ATOM 881 C CA . LEU A 1 118 ? 51.441 -1.946 -11.521 1.00 64.31 118 LEU A CA 1
ATOM 882 C C . LEU A 1 118 ? 52.476 -2.538 -12.496 1.00 64.31 118 LEU A C 1
ATOM 884 O O . LEU A 1 118 ? 52.580 -2.109 -13.645 1.00 64.31 118 LEU A O 1
ATOM 888 N N . ALA A 1 119 ? 53.193 -3.576 -12.060 1.00 65.31 119 ALA A N 1
ATOM 889 C CA . ALA A 1 119 ? 54.157 -4.296 -12.879 1.00 65.31 119 ALA A CA 1
ATOM 890 C C . ALA A 1 119 ? 53.516 -4.962 -14.112 1.00 65.31 119 ALA A C 1
ATOM 892 O O . ALA A 1 119 ? 54.097 -4.902 -15.197 1.00 65.31 119 ALA A O 1
ATOM 893 N N . ASP A 1 120 ? 52.313 -5.531 -13.990 1.00 64.50 120 ASP A N 1
ATOM 894 C CA . ASP A 1 120 ? 51.607 -6.163 -15.113 1.00 64.50 120 ASP A CA 1
ATOM 895 C C . ASP A 1 120 ? 51.225 -5.138 -16.183 1.00 64.50 120 ASP A C 1
ATOM 897 O O . ASP A 1 120 ? 51.421 -5.372 -17.376 1.00 64.50 120 ASP A O 1
ATOM 901 N N . VAL A 1 121 ? 50.750 -3.961 -15.767 1.00 68.56 121 VAL A N 1
ATOM 902 C CA . VAL A 1 121 ? 50.376 -2.888 -16.699 1.00 68.56 121 VAL A CA 1
ATOM 903 C C . VAL A 1 121 ? 51.603 -2.282 -17.364 1.00 68.56 121 VAL A C 1
ATOM 905 O O . VAL A 1 121 ? 51.620 -2.111 -18.581 1.00 68.56 121 VAL A O 1
ATOM 908 N N . LEU A 1 122 ? 52.668 -2.015 -16.601 1.00 71.38 122 LEU A N 1
ATOM 909 C CA . LEU A 1 122 ? 53.922 -1.506 -17.157 1.00 71.38 122 LEU A CA 1
ATOM 910 C C . LEU A 1 122 ? 54.571 -2.493 -18.142 1.00 71.38 122 LEU A C 1
ATOM 912 O O . LEU A 1 122 ? 55.240 -2.060 -19.082 1.00 71.38 122 LEU A O 1
ATOM 916 N N . THR A 1 123 ? 54.337 -3.797 -17.964 1.00 67.00 123 THR A N 1
ATOM 917 C CA . THR A 1 123 ? 54.775 -4.856 -18.889 1.00 67.00 123 THR A CA 1
ATOM 918 C C . THR A 1 123 ? 53.887 -4.944 -20.136 1.00 67.00 123 THR A C 1
ATOM 920 O O . THR A 1 123 ? 54.380 -5.277 -21.211 1.00 67.00 123 THR A O 1
ATOM 923 N N . ALA A 1 124 ? 52.600 -4.603 -20.025 1.00 63.97 124 ALA A N 1
ATOM 924 C CA . ALA A 1 124 ? 51.653 -4.546 -21.140 1.00 63.97 124 ALA A CA 1
ATOM 925 C C . ALA A 1 124 ? 51.897 -3.362 -22.088 1.00 63.97 124 ALA A C 1
ATOM 927 O O . ALA A 1 124 ? 51.685 -3.480 -23.297 1.00 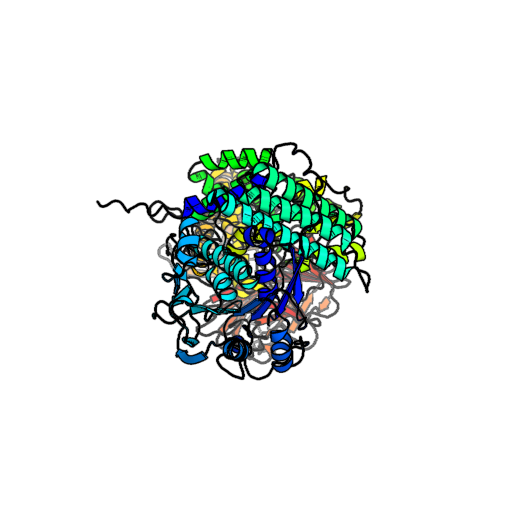63.97 124 ALA A O 1
ATOM 928 N N . LEU A 1 125 ? 52.338 -2.220 -21.540 1.00 70.56 125 LEU A N 1
ATOM 929 C CA . LEU A 1 125 ? 52.461 -0.942 -22.253 1.00 70.56 125 LEU A CA 1
ATOM 930 C C . LEU A 1 125 ? 53.240 -1.011 -23.579 1.00 70.56 125 LEU A C 1
ATOM 932 O O . LEU A 1 125 ? 52.743 -0.456 -24.556 1.00 70.56 125 LEU A O 1
ATOM 936 N N . PRO A 1 126 ? 54.414 -1.672 -23.680 1.00 70.06 126 PRO A N 1
ATOM 937 C CA . PRO A 1 126 ? 55.156 -1.734 -24.941 1.00 70.06 126 PRO A CA 1
ATOM 938 C C . PRO A 1 126 ? 54.416 -2.483 -26.059 1.00 70.06 126 PRO A C 1
ATOM 940 O O . PRO A 1 126 ? 54.705 -2.259 -27.231 1.00 70.06 126 PRO A O 1
ATOM 943 N N . GLY A 1 127 ? 53.486 -3.377 -25.704 1.00 68.00 127 GLY A N 1
ATOM 944 C CA . GLY A 1 127 ? 52.679 -4.154 -26.647 1.00 68.00 127 GLY A CA 1
ATOM 945 C C . GLY A 1 127 ? 51.348 -3.500 -27.030 1.00 68.00 127 GLY A C 1
ATOM 946 O O . GLY A 1 127 ? 50.671 -4.008 -27.922 1.00 68.00 127 GLY A O 1
ATOM 947 N N . ALA A 1 128 ? 50.951 -2.402 -26.376 1.00 76.44 128 ALA A N 1
ATOM 948 C CA . ALA A 1 128 ? 49.734 -1.669 -26.709 1.00 76.44 128 ALA A CA 1
ATOM 949 C C . ALA A 1 128 ? 49.979 -0.714 -27.888 1.00 76.44 128 ALA A C 1
ATOM 951 O O . ALA A 1 128 ? 50.935 0.064 -27.878 1.00 76.44 128 ALA A O 1
ATOM 952 N N . ARG A 1 129 ? 49.115 -0.730 -28.913 1.00 80.38 129 ARG A N 1
ATOM 953 C CA . ARG A 1 129 ? 49.265 0.186 -30.065 1.00 80.38 129 ARG A CA 1
ATOM 954 C C . ARG A 1 129 ? 48.770 1.602 -29.785 1.00 80.38 129 ARG A C 1
ATOM 956 O O . ARG A 1 129 ? 49.269 2.519 -30.437 1.00 80.38 129 ARG A O 1
ATOM 963 N N . GLY A 1 130 ? 47.853 1.762 -28.835 1.00 86.75 130 GLY A N 1
ATOM 964 C CA . GLY A 1 130 ? 47.335 3.030 -28.325 1.00 86.75 130 GLY A CA 1
ATOM 965 C C . GLY A 1 130 ? 47.006 2.936 -26.836 1.00 86.75 130 GLY A C 1
ATOM 966 O O . GLY A 1 130 ? 46.673 1.859 -26.338 1.00 86.75 130 GLY A O 1
ATOM 967 N N . VAL A 1 131 ? 47.104 4.057 -26.118 1.00 84.69 131 VAL A N 1
ATOM 968 C CA . VAL A 1 131 ? 46.888 4.110 -24.661 1.00 84.69 131 VAL A CA 1
ATOM 969 C C . VAL A 1 131 ? 45.995 5.297 -24.309 1.00 84.69 131 VAL A C 1
ATOM 971 O O . VAL A 1 131 ? 46.224 6.404 -24.786 1.00 84.69 131 VAL A O 1
ATOM 974 N N . ILE A 1 132 ? 44.999 5.094 -23.452 1.00 83.44 132 ILE A N 1
ATOM 975 C CA . ILE A 1 132 ? 44.244 6.175 -22.808 1.00 83.44 132 ILE A CA 1
ATOM 976 C C . ILE A 1 132 ? 44.282 5.930 -21.303 1.00 83.44 132 ILE A C 1
ATOM 978 O O . ILE A 1 132 ? 43.791 4.908 -20.831 1.00 83.44 132 ILE A O 1
ATOM 982 N N . ALA A 1 133 ? 44.860 6.863 -20.556 1.00 78.12 133 ALA A N 1
ATOM 983 C CA . ALA A 1 133 ? 44.921 6.816 -19.100 1.00 78.12 133 ALA A CA 1
ATOM 984 C C . ALA A 1 133 ? 44.097 7.960 -18.498 1.00 78.12 133 ALA A C 1
ATOM 986 O O . ALA A 1 133 ? 44.221 9.113 -18.924 1.00 78.12 133 ALA A O 1
ATOM 987 N N . VAL A 1 134 ? 43.251 7.631 -17.520 1.00 71.50 134 VAL A N 1
ATOM 988 C CA . VAL A 1 134 ? 42.268 8.540 -16.917 1.00 71.50 134 VAL A CA 1
ATOM 989 C C . VAL A 1 134 ? 42.457 8.617 -15.406 1.00 71.50 134 VAL A C 1
ATOM 991 O O . VAL A 1 134 ? 42.336 7.598 -14.735 1.00 71.50 134 VAL A O 1
ATOM 994 N N . GLN A 1 135 ? 42.704 9.847 -14.936 1.00 70.88 135 GLN A N 1
ATOM 995 C CA . GLN A 1 135 ? 42.888 10.342 -13.565 1.00 70.88 135 GLN A CA 1
ATOM 996 C C . GLN A 1 135 ? 43.785 9.482 -12.636 1.00 70.88 135 GLN A C 1
ATOM 998 O O . GLN A 1 135 ? 43.417 8.366 -12.284 1.00 70.88 135 GLN A O 1
ATOM 1003 N N . PRO A 1 136 ? 44.916 10.010 -12.130 1.00 60.69 136 PRO A N 1
ATOM 1004 C CA . PRO A 1 136 ? 45.700 9.364 -11.079 1.00 60.69 136 PRO A CA 1
ATOM 1005 C C . PRO A 1 136 ? 45.050 9.486 -9.682 1.00 60.69 136 PRO A C 1
ATOM 1007 O O . PRO A 1 136 ? 44.306 10.428 -9.408 1.00 60.69 136 PRO A O 1
ATOM 1010 N N . ALA A 1 137 ? 45.357 8.564 -8.767 1.00 57.59 137 ALA A N 1
ATOM 1011 C CA . ALA A 1 137 ? 45.009 8.671 -7.344 1.00 57.59 137 ALA A CA 1
ATOM 1012 C C . ALA A 1 137 ? 46.018 9.525 -6.541 1.00 57.59 137 ALA A C 1
ATOM 1014 O O . ALA A 1 137 ? 47.222 9.435 -6.753 1.00 57.59 137 ALA A O 1
ATOM 1015 N N . ALA A 1 138 ? 45.540 10.304 -5.561 1.00 53.41 138 ALA A N 1
ATOM 1016 C CA . ALA A 1 138 ? 46.380 11.175 -4.720 1.00 53.41 138 ALA A CA 1
ATOM 1017 C C . ALA A 1 138 ? 47.173 10.441 -3.607 1.00 53.41 138 ALA A C 1
ATOM 1019 O O . ALA A 1 138 ? 48.009 11.055 -2.946 1.00 53.41 138 ALA A O 1
ATOM 1020 N N . LEU A 1 139 ? 46.907 9.148 -3.358 1.00 50.22 139 LEU A N 1
ATOM 1021 C CA . LEU A 1 139 ? 47.481 8.360 -2.254 1.00 50.22 139 LEU A CA 1
ATOM 1022 C C . LEU A 1 139 ? 47.984 6.985 -2.756 1.00 50.22 139 LEU A C 1
ATOM 1024 O O . LEU A 1 139 ? 47.178 6.083 -2.970 1.00 50.22 139 LEU A O 1
ATOM 1028 N N . GLY A 1 140 ? 49.305 6.812 -2.917 1.00 53.44 140 GLY A N 1
ATOM 1029 C CA . GLY A 1 140 ? 49.961 5.557 -3.355 1.00 53.44 140 GLY A CA 1
ATOM 1030 C C . GLY A 1 140 ? 50.729 5.692 -4.679 1.00 53.44 140 GLY A C 1
ATOM 1031 O O . GLY A 1 140 ? 50.759 6.785 -5.224 1.00 53.44 140 GLY A O 1
ATOM 1032 N N . GLU A 1 141 ? 51.360 4.616 -5.188 1.00 55.97 141 GLU A N 1
ATOM 1033 C CA . GLU A 1 141 ? 51.916 4.577 -6.561 1.00 55.97 141 GLU A CA 1
ATOM 1034 C C . GLU A 1 141 ? 50.753 4.544 -7.574 1.00 55.97 141 GLU A C 1
ATOM 1036 O O . GLU A 1 141 ? 50.145 3.482 -7.754 1.00 55.97 141 GLU A O 1
ATOM 1041 N N . PRO A 1 142 ? 50.392 5.659 -8.237 1.00 65.94 142 PRO A N 1
ATOM 1042 C CA . PRO A 1 142 ? 49.199 5.704 -9.066 1.00 65.94 142 PRO A CA 1
ATOM 1043 C C . PRO A 1 142 ? 49.524 5.067 -10.410 1.00 65.94 142 PRO A C 1
ATOM 1045 O O . PRO A 1 142 ? 50.468 5.456 -11.107 1.00 65.94 142 PRO A O 1
ATOM 1048 N N . LEU A 1 143 ? 48.727 4.077 -10.787 1.00 70.19 143 LEU A N 1
ATOM 1049 C CA . LEU A 1 143 ? 48.899 3.337 -12.026 1.00 70.19 143 LEU A CA 1
ATOM 1050 C C . LEU A 1 143 ? 48.926 4.275 -13.241 1.00 70.19 143 LEU A C 1
ATOM 1052 O O . LEU A 1 143 ? 49.819 4.189 -14.088 1.00 70.19 143 LEU A O 1
ATOM 1056 N N . SER A 1 144 ? 47.994 5.224 -13.275 1.00 70.06 144 SER A N 1
ATOM 1057 C CA . SER A 1 144 ? 47.908 6.238 -14.325 1.00 70.06 144 SER A CA 1
ATOM 1058 C C . SER A 1 144 ? 49.114 7.190 -14.339 1.00 70.06 144 SER A C 1
ATOM 1060 O O . SER A 1 144 ? 49.538 7.621 -15.414 1.00 70.06 144 SER A O 1
ATOM 1062 N N . GLU A 1 145 ? 49.736 7.463 -13.184 1.00 73.56 145 GLU A N 1
ATOM 1063 C CA . GLU A 1 145 ? 50.935 8.305 -13.097 1.00 73.56 145 GLU A CA 1
ATOM 1064 C C . GLU A 1 145 ? 52.173 7.624 -13.693 1.00 73.56 145 GLU A C 1
ATOM 1066 O O . GLU A 1 145 ? 52.896 8.211 -14.507 1.00 73.56 145 GLU A O 1
ATOM 1071 N N . ALA A 1 146 ? 52.385 6.353 -13.355 1.00 74.19 146 ALA A N 1
ATOM 1072 C CA . ALA A 1 146 ? 53.484 5.564 -13.898 1.00 74.19 146 ALA A CA 1
ATOM 1073 C C . ALA A 1 146 ? 53.369 5.379 -15.426 1.00 74.19 146 ALA A C 1
ATOM 1075 O O . ALA A 1 146 ? 54.371 5.474 -16.144 1.00 74.19 146 ALA A O 1
ATOM 1076 N N . VAL A 1 147 ? 52.145 5.180 -15.933 1.00 75.38 147 VAL A N 1
ATOM 1077 C CA . VAL A 1 147 ? 51.848 5.112 -17.375 1.00 75.38 147 VAL A CA 1
ATOM 1078 C C . VAL A 1 147 ? 52.149 6.451 -18.061 1.00 75.38 147 VAL A C 1
ATOM 1080 O O . VAL A 1 147 ? 52.791 6.460 -19.116 1.00 75.38 147 VAL A O 1
ATOM 1083 N N . ALA A 1 148 ? 51.765 7.585 -17.462 1.00 75.69 148 ALA A N 1
ATOM 1084 C CA . ALA A 1 148 ? 52.036 8.905 -18.041 1.00 75.69 148 ALA A CA 1
ATOM 1085 C C . ALA A 1 148 ? 53.521 9.231 -18.107 1.00 75.69 148 ALA A C 1
ATOM 1087 O O . ALA A 1 148 ? 54.012 9.655 -19.158 1.00 75.69 148 ALA A O 1
ATOM 1088 N N . LYS A 1 149 ? 54.262 8.927 -17.037 1.00 77.50 149 LYS A N 1
ATOM 1089 C CA . LYS A 1 149 ? 55.716 9.103 -16.998 1.00 77.50 149 LYS A CA 1
ATOM 1090 C C . LYS A 1 149 ? 56.408 8.326 -18.118 1.00 77.50 149 LYS A C 1
ATOM 1092 O O . LYS A 1 149 ? 57.323 8.845 -18.756 1.00 77.50 149 LYS A O 1
ATOM 1097 N N . ARG A 1 150 ? 55.949 7.102 -18.405 1.00 75.88 150 ARG A N 1
ATOM 1098 C CA . ARG A 1 150 ? 56.467 6.256 -19.497 1.00 75.88 150 ARG A CA 1
ATOM 1099 C C . ARG A 1 150 ? 56.193 6.842 -20.887 1.00 75.88 150 ARG A C 1
ATOM 1101 O O . ARG A 1 150 ? 56.958 6.580 -21.810 1.00 75.88 150 ARG A O 1
ATOM 1108 N N . CYS A 1 151 ? 55.143 7.647 -21.018 1.00 72.00 151 CYS A N 1
ATOM 1109 C CA . CYS A 1 151 ? 54.726 8.291 -22.263 1.00 72.00 151 CYS A CA 1
ATOM 1110 C C . CYS A 1 151 ? 55.174 9.763 -22.373 1.00 72.00 151 CYS A C 1
ATOM 1112 O O . CYS A 1 151 ? 54.695 10.485 -23.245 1.00 72.00 151 CYS A O 1
ATOM 1114 N N . GLY A 1 152 ? 56.084 10.222 -21.505 1.00 74.56 152 GLY A N 1
ATOM 1115 C CA . GLY A 1 152 ? 56.645 11.577 -21.565 1.00 74.56 152 GLY A CA 1
ATOM 1116 C C . GLY A 1 152 ? 55.760 12.673 -20.960 1.00 74.56 152 GLY A C 1
ATOM 1117 O O . GLY A 1 152 ? 55.955 13.847 -21.268 1.00 74.56 152 GLY A O 1
ATOM 1118 N N . VAL A 1 153 ? 54.805 12.308 -20.103 1.00 78.69 153 VAL A N 1
ATOM 1119 C CA . VAL A 1 153 ? 53.946 13.235 -19.355 1.00 78.69 153 VAL A CA 1
ATOM 1120 C C . VAL A 1 153 ? 54.337 13.209 -17.878 1.00 78.69 153 VAL A C 1
ATOM 1122 O O . VAL A 1 153 ? 54.433 12.141 -17.279 1.00 78.69 153 VAL A O 1
ATOM 1125 N N . ALA A 1 154 ? 54.581 14.381 -17.287 1.00 78.44 154 ALA A N 1
ATOM 1126 C CA . ALA A 1 154 ? 55.013 14.503 -15.894 1.00 78.44 154 ALA A CA 1
ATOM 1127 C C . ALA A 1 154 ? 53.976 15.239 -15.037 1.00 78.44 154 ALA A C 1
ATOM 1129 O O . ALA A 1 154 ? 53.475 16.298 -15.433 1.00 78.44 154 ALA A O 1
ATOM 1130 N N . PHE A 1 155 ? 53.724 14.696 -13.847 1.00 75.38 155 PHE A N 1
ATOM 1131 C CA . PHE A 1 155 ? 52.919 15.316 -12.800 1.00 75.38 155 PHE A CA 1
ATOM 1132 C C . PHE A 1 155 ? 53.802 16.201 -11.924 1.00 75.38 155 PHE A C 1
ATOM 1134 O O . PHE A 1 155 ? 54.905 15.807 -11.546 1.00 75.38 155 PHE A O 1
ATOM 1141 N N . LYS A 1 156 ? 53.348 17.425 -11.653 1.00 75.12 156 LYS A N 1
ATOM 1142 C CA . LYS A 1 156 ? 54.107 18.421 -10.882 1.00 75.12 156 LYS A CA 1
ATOM 1143 C C . LYS A 1 156 ? 53.666 18.505 -9.433 1.00 75.12 156 LYS A C 1
ATOM 1145 O O . LYS A 1 156 ? 54.505 18.495 -8.540 1.00 75.12 156 LYS A O 1
ATOM 1150 N N . GLN A 1 157 ? 52.366 18.660 -9.220 1.00 76.62 157 GLN A N 1
ATOM 1151 C CA . GLN A 1 157 ? 51.778 18.885 -7.905 1.00 76.62 157 GLN A CA 1
ATOM 1152 C C . GLN A 1 157 ? 50.290 18.552 -7.923 1.00 76.62 157 GLN A C 1
ATOM 1154 O O . GLN A 1 157 ? 49.672 18.543 -8.984 1.00 76.62 157 GLN A O 1
ATOM 1159 N N . TRP A 1 158 ? 49.721 18.307 -6.748 1.00 75.94 158 TRP A N 1
ATOM 1160 C CA . TRP A 1 158 ? 48.290 18.096 -6.565 1.00 75.94 158 TRP A CA 1
ATOM 1161 C C . TRP A 1 158 ? 47.667 19.351 -5.969 1.00 75.94 158 TRP A C 1
ATOM 1163 O O . TRP A 1 158 ? 48.141 19.861 -4.956 1.00 75.94 158 TRP A O 1
ATOM 1173 N N . HIS A 1 159 ? 46.608 19.841 -6.600 1.00 72.81 159 HIS A N 1
ATOM 1174 C CA . HIS A 1 159 ? 45.830 20.978 -6.123 1.00 72.81 159 HIS A CA 1
ATOM 1175 C C . HIS A 1 159 ? 44.629 20.471 -5.336 1.00 72.81 159 HIS A C 1
ATOM 1177 O O . HIS A 1 159 ? 43.966 19.568 -5.844 1.00 72.81 159 HIS A O 1
ATOM 1183 N N . PRO A 1 160 ? 44.329 21.016 -4.145 1.00 65.19 160 PRO A N 1
ATOM 1184 C CA . PRO A 1 160 ? 43.053 20.772 -3.500 1.00 65.19 160 PRO A CA 1
ATOM 1185 C C . PRO A 1 160 ? 41.969 21.428 -4.360 1.00 65.19 160 PRO A C 1
ATOM 1187 O O . PRO A 1 160 ? 42.095 22.602 -4.689 1.00 65.19 160 PRO A O 1
ATOM 1190 N N . GLU A 1 161 ? 40.931 20.683 -4.723 1.00 67.69 161 GLU A N 1
ATOM 1191 C CA . GLU A 1 161 ? 39.808 21.105 -5.577 1.00 67.69 161 GLU A CA 1
ATOM 1192 C C . GLU A 1 161 ? 40.047 21.032 -7.101 1.00 67.69 161 GLU A C 1
ATOM 1194 O O . GLU A 1 161 ? 40.846 21.757 -7.696 1.00 67.69 161 GLU A O 1
ATOM 1199 N N . THR A 1 162 ? 39.283 20.162 -7.772 1.00 67.19 162 THR A N 1
ATOM 1200 C CA . THR A 1 162 ? 39.169 20.173 -9.242 1.00 67.19 162 THR A CA 1
ATOM 1201 C C . THR A 1 162 ? 38.243 21.311 -9.679 1.00 67.19 162 THR A C 1
ATOM 1203 O O . THR A 1 162 ? 37.119 21.386 -9.176 1.00 67.19 162 THR A O 1
ATOM 1206 N N . PRO A 1 163 ? 38.655 22.180 -10.621 1.00 71.94 163 PRO A N 1
ATOM 1207 C CA . PRO A 1 163 ? 37.782 23.209 -11.175 1.00 71.94 163 PRO A CA 1
ATOM 1208 C C . PRO A 1 163 ? 36.492 22.633 -11.763 1.00 71.94 163 PRO A C 1
ATOM 1210 O O . PRO A 1 163 ? 36.477 21.529 -12.295 1.00 71.94 163 PRO A O 1
ATOM 1213 N N . SER A 1 164 ? 35.412 23.411 -11.729 1.00 71.94 164 SER A N 1
ATOM 1214 C CA . SER A 1 164 ? 34.073 22.961 -12.136 1.00 71.94 164 SER A CA 1
ATOM 1215 C C . SER A 1 164 ? 33.901 22.718 -13.640 1.00 71.94 164 SER A C 1
ATOM 1217 O O . SER A 1 164 ? 32.837 22.265 -14.054 1.00 71.94 164 SER A O 1
ATOM 1219 N N . SER A 1 165 ? 34.896 23.035 -14.477 1.00 77.50 165 SER A N 1
ATOM 1220 C CA . SER A 1 165 ? 34.849 22.793 -15.924 1.00 77.50 165 SER A CA 1
ATOM 1221 C C . SER A 1 165 ? 36.218 22.810 -16.608 1.00 77.50 165 SER A C 1
ATOM 1223 O O . SER A 1 165 ? 37.200 23.350 -16.086 1.00 77.50 165 SER A O 1
ATOM 1225 N N . SER A 1 166 ? 36.237 22.229 -17.808 1.00 84.50 166 SER A N 1
ATOM 1226 C CA . SER A 1 166 ? 37.327 22.217 -18.778 1.00 84.50 166 SER A CA 1
ATOM 1227 C C . SER A 1 166 ? 36.905 22.838 -20.109 1.00 84.50 166 SER A C 1
ATOM 1229 O O . SER A 1 166 ? 35.793 22.627 -20.591 1.00 84.50 166 SER A O 1
ATOM 1231 N N . HIS A 1 167 ? 37.839 23.533 -20.754 1.00 85.69 167 HIS A N 1
ATOM 1232 C CA . HIS A 1 167 ? 37.681 24.208 -22.038 1.00 85.69 167 HIS A CA 1
ATOM 1233 C C . HIS A 1 167 ? 38.627 23.626 -23.097 1.00 85.69 167 HIS A C 1
ATOM 1235 O O . HIS A 1 167 ? 39.810 23.418 -22.835 1.00 85.69 167 HIS A O 1
ATOM 1241 N N . LEU A 1 168 ? 38.129 23.405 -24.314 1.00 83.50 168 LEU A N 1
ATOM 1242 C CA . LEU A 1 168 ? 38.914 23.028 -25.490 1.00 83.50 168 LEU A CA 1
ATOM 1243 C C . LEU A 1 168 ? 39.877 24.161 -25.882 1.00 83.50 168 LEU A C 1
ATOM 1245 O O . LEU A 1 168 ? 39.462 25.303 -26.088 1.00 83.50 168 LEU A O 1
ATOM 1249 N N . THR A 1 169 ? 41.161 23.830 -26.016 1.00 83.75 169 THR A N 1
ATOM 1250 C CA . THR A 1 169 ? 42.243 24.751 -26.416 1.00 83.75 169 THR A CA 1
ATOM 1251 C C . THR A 1 169 ? 42.300 24.934 -27.937 1.00 83.75 169 THR A C 1
ATOM 1253 O O . THR A 1 169 ? 41.518 24.337 -28.666 1.00 83.75 169 THR A O 1
ATOM 1256 N N . ASP A 1 170 ? 43.275 25.675 -28.470 1.00 80.19 170 ASP A N 1
ATOM 1257 C CA . ASP A 1 170 ? 43.508 25.807 -29.923 1.00 80.19 170 ASP A CA 1
ATOM 1258 C C . ASP A 1 170 ? 44.036 24.527 -30.614 1.00 80.19 170 ASP A C 1
ATOM 1260 O O . ASP A 1 170 ? 44.519 24.565 -31.746 1.00 80.19 170 ASP A O 1
ATOM 1264 N N . HIS A 1 171 ? 43.941 23.367 -29.957 1.00 84.94 171 HIS A N 1
ATOM 1265 C CA . HIS A 1 171 ? 44.274 22.075 -30.546 1.00 84.94 171 HIS A CA 1
ATOM 1266 C C . HIS A 1 171 ? 43.409 21.785 -31.795 1.00 84.94 171 HIS A C 1
ATOM 1268 O O . HIS A 1 171 ? 42.211 22.080 -31.778 1.00 84.94 171 HIS A O 1
ATOM 1274 N N . PRO A 1 172 ? 43.929 21.124 -32.853 1.00 80.94 172 PRO A N 1
ATOM 1275 C CA . PRO A 1 172 ? 43.151 20.802 -34.062 1.00 80.94 172 PRO A CA 1
ATOM 1276 C C . PRO A 1 172 ? 41.826 20.071 -33.794 1.00 80.94 172 PRO A C 1
ATOM 1278 O O . PRO A 1 172 ? 40.838 20.260 -34.503 1.00 80.94 172 PRO A O 1
ATOM 1281 N N . LEU A 1 173 ? 41.780 19.275 -32.722 1.00 80.38 173 LEU A N 1
ATOM 1282 C CA . LEU A 1 173 ? 40.567 18.588 -32.280 1.00 80.38 173 LEU A CA 1
ATOM 1283 C C . LEU A 1 173 ? 39.442 19.559 -31.877 1.00 80.38 173 LEU A C 1
ATOM 1285 O O . LEU A 1 173 ? 38.279 19.246 -32.098 1.00 80.38 173 LEU A O 1
ATOM 1289 N N . ASN A 1 174 ? 39.757 20.754 -31.370 1.00 79.38 174 ASN A N 1
ATOM 1290 C CA . ASN A 1 174 ? 38.765 21.790 -31.071 1.00 79.38 174 ASN A CA 1
ATOM 1291 C C . ASN A 1 174 ? 38.076 22.292 -32.343 1.00 79.38 174 ASN A C 1
ATOM 1293 O O . ASN A 1 174 ? 36.853 22.376 -32.383 1.00 79.38 174 ASN A O 1
ATOM 1297 N N . ALA A 1 175 ? 38.826 22.559 -33.417 1.00 75.75 175 ALA A N 1
ATOM 1298 C CA . ALA A 1 175 ? 38.244 22.966 -34.698 1.00 75.75 175 ALA A CA 1
ATOM 1299 C C . ALA A 1 175 ? 37.334 21.871 -35.285 1.00 75.75 175 ALA A C 1
ATOM 1301 O O . ALA A 1 175 ? 36.242 22.159 -35.778 1.00 75.75 175 ALA A O 1
ATOM 1302 N N . LEU A 1 176 ? 37.745 20.605 -35.159 1.00 77.81 176 LEU A N 1
ATOM 1303 C CA . LEU A 1 176 ? 36.957 19.452 -35.598 1.00 77.81 176 LEU A CA 1
ATOM 1304 C C . LEU A 1 176 ? 35.688 19.278 -34.748 1.00 77.81 176 LEU A C 1
ATOM 1306 O O . LEU A 1 176 ? 34.606 19.131 -35.306 1.00 77.81 176 LEU A O 1
ATOM 1310 N N . LEU A 1 177 ? 35.759 19.401 -33.421 1.00 74.06 177 LEU A N 1
ATOM 1311 C CA . LEU A 1 177 ? 34.581 19.347 -32.541 1.00 74.06 177 LEU A CA 1
ATOM 1312 C C . LEU A 1 177 ? 33.642 20.551 -32.731 1.00 74.06 177 LEU A C 1
ATOM 1314 O O . LEU A 1 177 ? 32.421 20.393 -32.693 1.00 74.06 177 LEU A O 1
ATOM 1318 N N . ARG A 1 178 ? 34.176 21.743 -33.018 1.00 75.00 178 ARG A N 1
ATOM 1319 C CA . ARG A 1 178 ? 33.381 22.919 -33.413 1.00 75.00 178 ARG A CA 1
ATOM 1320 C C . ARG A 1 178 ? 32.682 22.716 -34.756 1.00 75.00 178 ARG A C 1
ATOM 1322 O O . ARG A 1 178 ? 31.568 23.202 -34.918 1.00 75.00 178 ARG A O 1
ATOM 1329 N N . SER A 1 179 ? 33.269 21.957 -35.687 1.00 74.12 179 SER A N 1
ATOM 1330 C CA . SER A 1 179 ? 32.585 21.559 -36.932 1.00 74.12 179 SER A CA 1
ATOM 1331 C C . SER A 1 179 ? 31.397 20.621 -36.674 1.00 74.12 179 SER A C 1
ATOM 1333 O O . SER A 1 179 ? 30.393 20.683 -37.376 1.00 74.12 179 SER A O 1
ATOM 1335 N N . LEU A 1 180 ? 31.449 19.843 -35.586 1.00 72.25 180 LEU A N 1
ATOM 1336 C CA . LEU A 1 180 ? 30.310 19.097 -35.040 1.00 72.25 180 LEU A CA 1
ATOM 1337 C C . LEU A 1 180 ? 29.369 19.998 -34.214 1.00 72.25 180 LEU A C 1
ATOM 1339 O O . LEU A 1 180 ? 28.504 19.500 -33.502 1.00 72.25 180 LEU A O 1
ATOM 1343 N N . GLY A 1 181 ? 29.569 21.321 -34.233 1.00 71.12 181 GLY A N 1
ATOM 1344 C CA . GLY A 1 181 ? 28.828 22.332 -33.479 1.00 71.12 181 GLY A CA 1
ATOM 1345 C C . GLY A 1 181 ? 28.830 22.145 -31.954 1.00 71.12 181 GLY A C 1
ATOM 1346 O O . GLY A 1 181 ? 27.906 22.607 -31.273 1.00 71.12 181 GLY A O 1
ATOM 1347 N N . ARG A 1 182 ? 29.822 21.438 -31.402 1.00 77.69 182 ARG A N 1
ATOM 1348 C CA . ARG A 1 182 ? 29.943 21.223 -29.955 1.00 77.69 182 ARG A CA 1
ATOM 1349 C C . ARG A 1 182 ? 30.327 22.508 -29.234 1.00 77.69 182 ARG A C 1
ATOM 1351 O O . ARG A 1 182 ? 31.026 23.359 -29.787 1.00 77.69 182 ARG A O 1
ATOM 1358 N N . ARG A 1 183 ? 29.864 22.631 -27.987 1.00 70.19 183 ARG A N 1
ATOM 1359 C CA . ARG A 1 183 ? 30.321 23.705 -27.104 1.00 70.19 183 ARG A CA 1
ATOM 1360 C C . ARG A 1 183 ? 31.803 23.487 -26.762 1.00 70.19 183 ARG A C 1
ATOM 1362 O O . ARG A 1 183 ? 32.239 22.336 -26.701 1.00 70.19 183 ARG A O 1
ATOM 1369 N N . PRO A 1 184 ? 32.583 24.565 -26.578 1.00 69.44 184 PRO A N 1
ATOM 1370 C CA . PRO A 1 184 ? 34.000 24.463 -26.265 1.00 69.44 184 PRO A CA 1
ATOM 1371 C C . PRO A 1 184 ? 34.270 24.018 -24.821 1.00 69.44 184 PRO A C 1
ATOM 1373 O O . PRO A 1 184 ? 35.429 23.861 -24.467 1.00 69.44 184 PRO A O 1
ATOM 1376 N N . ASP A 1 185 ? 33.248 23.832 -23.991 1.00 74.75 185 ASP A N 1
ATOM 1377 C CA . ASP A 1 185 ? 33.342 23.540 -22.566 1.00 74.75 185 ASP A CA 1
ATOM 1378 C C . ASP A 1 185 ? 32.591 22.261 -22.162 1.00 74.75 185 ASP A C 1
ATOM 1380 O O . ASP A 1 185 ? 31.595 21.870 -22.779 1.00 74.75 185 ASP A O 1
ATOM 1384 N N . HIS A 1 186 ? 33.094 21.600 -21.120 1.00 73.31 186 HIS A N 1
ATOM 1385 C CA . HIS A 1 186 ? 32.379 20.569 -20.372 1.00 73.31 186 HIS A CA 1
ATOM 1386 C C . HIS A 1 186 ? 32.690 20.704 -18.879 1.00 73.31 186 HIS A C 1
ATOM 1388 O O . HIS A 1 186 ? 33.785 21.103 -18.495 1.00 73.31 186 HIS A O 1
ATOM 1394 N N . ALA A 1 187 ? 31.715 20.390 -18.044 1.00 70.38 187 ALA A N 1
ATOM 1395 C CA . ALA A 1 187 ? 31.754 20.592 -16.606 1.00 70.38 187 ALA A CA 1
ATOM 1396 C C . ALA A 1 187 ? 32.085 19.309 -15.836 1.00 70.38 187 ALA A C 1
ATOM 1398 O O . ALA A 1 187 ? 31.825 18.203 -16.313 1.00 70.38 187 ALA A O 1
ATOM 1399 N N . HIS A 1 188 ? 32.613 19.502 -14.630 1.00 69.06 188 HIS A N 1
ATOM 1400 C CA . HIS A 1 188 ? 33.061 18.469 -13.700 1.00 69.06 188 HIS A CA 1
ATOM 1401 C C . HIS A 1 188 ? 32.281 18.552 -12.390 1.00 69.06 188 HIS A C 1
ATOM 1403 O O . HIS A 1 188 ? 31.777 19.618 -12.020 1.00 69.06 188 HIS A O 1
ATOM 1409 N N . VAL A 1 189 ? 32.228 17.445 -11.651 1.00 60.34 189 VAL A N 1
ATOM 1410 C CA . VAL A 1 189 ? 31.836 17.466 -10.239 1.00 60.34 189 VAL A CA 1
ATOM 1411 C C . VAL A 1 189 ? 33.106 17.692 -9.417 1.00 60.34 189 VAL A C 1
ATOM 1413 O O . VAL A 1 189 ? 34.147 17.106 -9.691 1.00 60.34 189 VAL A O 1
ATOM 1416 N N . THR A 1 190 ? 33.064 18.588 -8.431 1.00 57.38 190 THR A N 1
ATOM 1417 C CA . THR A 1 190 ? 34.252 18.948 -7.646 1.00 57.38 190 THR A CA 1
ATOM 1418 C C . THR A 1 190 ? 34.836 17.729 -6.913 1.00 57.38 190 THR A C 1
ATOM 1420 O O . THR A 1 190 ? 34.186 17.123 -6.054 1.00 57.38 190 THR A O 1
ATOM 1423 N N . PHE A 1 191 ? 36.088 17.376 -7.223 1.00 58.66 191 PHE A N 1
ATOM 1424 C CA . PHE A 1 191 ? 36.897 16.454 -6.415 1.00 58.66 191 PHE A CA 1
ATOM 1425 C C . PHE A 1 191 ? 37.793 17.208 -5.449 1.00 58.66 191 PHE A C 1
ATOM 1427 O O . PHE A 1 191 ? 38.200 18.328 -5.734 1.00 58.66 191 PHE A O 1
ATOM 1434 N N . ASP A 1 192 ? 38.173 16.538 -4.362 1.00 55.31 192 ASP A N 1
ATOM 1435 C CA . ASP A 1 192 ? 39.049 17.094 -3.336 1.00 55.31 192 ASP A CA 1
ATOM 1436 C C . ASP A 1 192 ? 40.476 17.363 -3.858 1.00 55.31 192 ASP A C 1
ATOM 1438 O O . ASP A 1 192 ? 41.148 18.204 -3.276 1.00 55.31 192 ASP A O 1
ATOM 1442 N N . TRP A 1 193 ? 40.932 16.727 -4.958 1.00 65.50 193 TRP A N 1
ATOM 1443 C CA . TRP A 1 193 ? 42.282 16.929 -5.520 1.00 65.50 193 TRP A CA 1
ATOM 1444 C C . TRP A 1 193 ? 42.357 16.784 -7.053 1.00 65.50 193 TRP A C 1
ATOM 1446 O O . TRP A 1 193 ? 41.731 15.883 -7.610 1.00 65.50 193 TRP A O 1
ATOM 1456 N N . HIS A 1 194 ? 43.168 17.611 -7.726 1.00 72.88 194 HIS A N 1
ATOM 1457 C CA . HIS A 1 194 ? 43.479 17.522 -9.164 1.00 72.88 194 HIS A CA 1
ATOM 1458 C C . HIS A 1 194 ? 44.994 17.596 -9.432 1.00 72.88 194 HIS A C 1
ATOM 1460 O O . HIS A 1 194 ? 45.665 18.475 -8.881 1.00 72.88 194 HIS A O 1
ATOM 1466 N N . PRO A 1 195 ? 45.556 16.759 -10.320 1.00 76.38 195 PRO A N 1
ATOM 1467 C CA . PRO A 1 195 ? 46.984 16.772 -10.601 1.00 76.38 195 PRO A CA 1
ATOM 1468 C C . PRO A 1 195 ? 47.377 17.795 -11.679 1.00 76.38 195 PRO A C 1
ATOM 1470 O O . PRO A 1 195 ? 46.846 17.816 -12.784 1.00 76.38 195 PRO A O 1
ATOM 1473 N N . GLU A 1 196 ? 48.379 18.624 -11.413 1.00 79.62 196 GLU A N 1
ATOM 1474 C CA . GLU A 1 196 ? 48.976 19.489 -12.428 1.00 79.62 196 GLU A CA 1
ATOM 1475 C C . GLU A 1 196 ? 49.898 18.696 -13.360 1.00 79.62 196 GLU A C 1
ATOM 1477 O O . GLU A 1 196 ? 50.901 18.119 -12.929 1.00 79.62 196 GLU A O 1
ATOM 1482 N N . VAL A 1 197 ? 49.581 18.722 -14.655 1.00 81.44 197 VAL A N 1
ATOM 1483 C CA . VAL A 1 197 ? 50.304 17.998 -15.705 1.00 81.44 197 VAL A CA 1
ATOM 1484 C C . VAL A 1 197 ? 51.148 18.951 -16.554 1.00 81.44 197 VAL A C 1
ATOM 1486 O O . VAL A 1 197 ? 50.714 20.051 -16.894 1.00 81.44 197 VAL A O 1
ATOM 1489 N N . THR A 1 198 ? 52.350 18.521 -16.956 1.00 79.94 198 THR A N 1
ATOM 1490 C CA . THR A 1 198 ? 53.221 19.284 -17.871 1.00 79.94 198 THR A CA 1
ATOM 1491 C C . THR A 1 198 ? 53.272 18.648 -19.256 1.00 79.94 198 THR A C 1
ATOM 1493 O O . THR A 1 198 ? 53.622 17.476 -19.385 1.00 79.94 198 THR A O 1
ATOM 1496 N N . ALA A 1 199 ? 52.970 19.430 -20.298 1.00 81.19 199 ALA A N 1
ATOM 1497 C CA . ALA A 1 199 ? 53.038 19.005 -21.696 1.00 81.19 199 ALA A CA 1
ATOM 1498 C C . ALA A 1 199 ? 53.249 20.204 -22.653 1.00 81.19 199 ALA A C 1
ATOM 1500 O O . ALA A 1 199 ? 52.880 21.329 -22.299 1.00 81.19 199 ALA A O 1
ATOM 1501 N N . PRO A 1 200 ? 53.823 19.999 -23.858 1.00 81.81 200 PRO A N 1
ATOM 1502 C CA . PRO A 1 200 ? 53.878 21.006 -24.916 1.00 81.81 200 PRO A CA 1
ATOM 1503 C C . PRO A 1 200 ? 52.496 21.601 -25.246 1.00 81.81 200 PRO A C 1
ATOM 1505 O O . PRO A 1 200 ? 51.509 20.874 -25.273 1.00 81.81 200 PRO A O 1
ATOM 1508 N N . PRO A 1 201 ? 52.389 22.899 -25.583 1.00 79.75 201 PRO A N 1
ATOM 1509 C CA . PRO A 1 201 ? 51.096 23.525 -25.875 1.00 79.75 201 PRO A CA 1
ATOM 1510 C C . PRO A 1 201 ? 50.289 22.826 -26.980 1.00 79.75 201 PRO A C 1
ATOM 1512 O O . PRO A 1 201 ? 49.073 22.718 -26.866 1.00 79.75 201 PRO A O 1
ATOM 1515 N N . ALA A 1 202 ? 50.967 22.310 -28.012 1.00 79.62 202 ALA A N 1
ATOM 1516 C CA . ALA A 1 202 ? 50.344 21.632 -29.149 1.00 79.62 202 ALA A CA 1
ATOM 1517 C C . ALA A 1 202 ? 49.777 20.238 -28.824 1.00 79.62 202 ALA A C 1
ATOM 1519 O O . ALA A 1 202 ? 49.056 19.693 -29.651 1.00 79.62 202 ALA A O 1
ATOM 1520 N N . SER A 1 203 ? 50.081 19.664 -27.654 1.00 84.25 203 SER A N 1
ATOM 1521 C CA . SER A 1 203 ? 49.493 18.402 -27.192 1.00 84.25 203 SER A CA 1
ATOM 1522 C C . SER A 1 203 ? 48.358 18.583 -26.190 1.00 84.25 203 SER A C 1
ATOM 1524 O O . SER A 1 203 ? 47.686 17.611 -25.855 1.00 84.25 203 SER A O 1
ATOM 1526 N N . VAL A 1 204 ? 48.112 19.799 -25.700 1.00 88.94 204 VAL A N 1
ATOM 1527 C CA . VAL A 1 204 ? 47.021 20.066 -24.755 1.00 88.94 204 VAL A CA 1
ATOM 1528 C C . VAL A 1 204 ? 45.723 20.232 -25.534 1.00 88.94 204 VAL A C 1
ATOM 1530 O O . VAL A 1 204 ? 45.606 21.174 -26.309 1.00 88.94 204 VAL A O 1
ATOM 1533 N N . VAL A 1 205 ? 44.749 19.353 -25.307 1.00 88.19 205 VAL A N 1
ATOM 1534 C CA . VAL A 1 205 ? 43.424 19.345 -25.951 1.00 88.19 205 VAL A CA 1
ATOM 1535 C C . VAL A 1 205 ? 42.407 20.158 -25.157 1.00 88.19 205 VAL A C 1
ATOM 1537 O O . VAL A 1 205 ? 41.649 20.931 -25.740 1.00 88.19 205 VAL A O 1
ATOM 1540 N N . THR A 1 206 ? 42.393 20.003 -23.832 1.00 88.12 206 THR A N 1
ATOM 1541 C CA . THR A 1 206 ? 41.551 20.793 -22.923 1.00 88.12 206 THR A CA 1
ATOM 1542 C C . THR A 1 206 ? 42.378 21.365 -21.782 1.00 88.12 206 THR A C 1
ATOM 1544 O O . THR A 1 206 ? 43.431 20.833 -21.422 1.00 88.12 206 THR A O 1
ATOM 1547 N N . ARG A 1 207 ? 41.899 22.468 -21.211 1.00 88.00 207 ARG A N 1
ATOM 1548 C CA . ARG A 1 207 ? 42.410 23.063 -19.977 1.00 88.00 207 ARG A CA 1
ATOM 1549 C C . ARG A 1 207 ? 41.288 23.202 -18.975 1.00 88.00 207 ARG A C 1
ATOM 1551 O O . ARG A 1 207 ? 40.195 23.601 -19.357 1.00 88.00 207 ARG A O 1
ATOM 1558 N N . LEU A 1 208 ? 41.588 22.970 -17.709 1.00 82.75 208 LEU A N 1
ATOM 1559 C CA . LEU A 1 208 ? 40.703 23.364 -16.624 1.00 82.75 208 LEU A CA 1
ATOM 1560 C C . LEU A 1 208 ? 40.470 24.880 -16.626 1.00 82.75 208 LEU A C 1
ATOM 1562 O O . LEU A 1 208 ? 41.292 25.640 -17.145 1.00 82.75 208 LEU A O 1
ATOM 1566 N N . ALA A 1 209 ? 39.418 25.334 -15.944 1.00 78.00 209 ALA A N 1
ATOM 1567 C CA . ALA A 1 209 ? 39.184 26.761 -15.702 1.00 78.00 209 ALA A CA 1
ATOM 1568 C C . ALA A 1 209 ? 40.373 27.476 -15.013 1.00 78.00 209 ALA A C 1
ATOM 1570 O O . ALA A 1 209 ? 40.562 28.675 -15.195 1.00 78.00 209 ALA A O 1
ATOM 1571 N N . SER A 1 210 ? 41.224 26.745 -14.281 1.00 75.31 210 SER A N 1
ATOM 1572 C CA . SER A 1 210 ? 42.478 27.259 -13.702 1.00 75.31 210 SER A CA 1
ATOM 1573 C C . SER A 1 210 ? 43.600 27.496 -14.728 1.00 75.31 210 SER A C 1
ATOM 1575 O O . SER A 1 210 ? 44.654 28.026 -14.385 1.00 75.31 210 SER A O 1
ATOM 1577 N N . GLY A 1 211 ? 43.412 27.081 -15.984 1.00 80.69 211 GLY A N 1
ATOM 1578 C CA . GLY A 1 211 ? 44.408 27.138 -17.058 1.00 80.69 211 GLY A CA 1
ATOM 1579 C C . GLY A 1 211 ? 45.343 25.923 -17.129 1.00 80.69 211 GLY A C 1
ATOM 1580 O O . GLY A 1 211 ? 46.080 25.777 -18.115 1.00 80.69 211 GLY A O 1
ATOM 1581 N N . ALA A 1 212 ? 45.302 25.028 -16.138 1.00 83.44 212 ALA A N 1
ATOM 1582 C CA . ALA A 1 212 ? 46.091 23.797 -16.121 1.00 83.44 212 ALA A CA 1
ATOM 1583 C C . ALA A 1 212 ? 45.661 22.830 -17.249 1.00 83.44 212 ALA A C 1
ATOM 1585 O O . ALA A 1 212 ? 44.468 22.765 -17.558 1.00 83.44 212 ALA A O 1
ATOM 1586 N N . PRO A 1 213 ? 46.591 22.089 -17.888 1.00 87.56 213 PRO A N 1
ATOM 1587 C CA . PRO A 1 213 ? 46.243 21.044 -18.853 1.00 87.56 213 PRO A CA 1
ATOM 1588 C C . PRO A 1 213 ? 45.347 19.976 -18.226 1.00 87.56 213 PRO A C 1
ATOM 1590 O O . PRO A 1 213 ? 45.634 19.508 -17.128 1.00 87.56 213 PRO A O 1
ATOM 1593 N N . ASP A 1 214 ? 44.300 19.590 -18.948 1.00 84.81 214 ASP A N 1
ATOM 1594 C CA . ASP A 1 214 ? 43.352 18.561 -18.521 1.00 84.81 214 ASP A CA 1
ATOM 1595 C C . ASP A 1 214 ? 43.475 17.312 -19.405 1.00 84.81 214 ASP A C 1
ATOM 1597 O O . ASP A 1 214 ? 43.923 16.267 -18.940 1.00 84.81 214 ASP A O 1
ATOM 1601 N N . ILE A 1 215 ? 43.194 17.425 -20.706 1.00 88.56 215 ILE A N 1
ATOM 1602 C CA . ILE A 1 215 ? 43.418 16.342 -21.674 1.00 88.56 215 ILE A CA 1
ATOM 1603 C C . ILE A 1 215 ? 44.684 16.630 -22.479 1.00 88.56 215 ILE A C 1
ATOM 1605 O O . ILE A 1 215 ? 44.815 17.694 -23.088 1.00 88.56 215 ILE A O 1
ATOM 1609 N N . VAL A 1 216 ? 45.603 15.668 -22.520 1.00 88.69 216 VAL A N 1
ATOM 1610 C CA . VAL A 1 216 ? 46.909 15.761 -23.180 1.00 88.69 216 VAL A CA 1
ATOM 1611 C C . VAL A 1 216 ? 47.118 14.582 -24.134 1.00 88.69 216 VAL A C 1
ATOM 1613 O O . VAL A 1 216 ? 46.953 13.429 -23.748 1.00 88.69 216 VAL A O 1
ATOM 1616 N N . LEU A 1 217 ? 47.540 14.860 -25.368 1.00 88.19 217 LEU A N 1
ATOM 1617 C CA . LEU A 1 217 ? 47.860 13.872 -26.403 1.00 88.19 217 LEU A CA 1
ATOM 1618 C C . LEU A 1 217 ? 49.367 13.797 -26.674 1.00 88.19 217 LEU A C 1
ATOM 1620 O O . LEU A 1 217 ? 49.947 14.718 -27.238 1.00 88.19 217 LEU A O 1
ATOM 1624 N N . GLN A 1 218 ? 50.008 12.683 -26.331 1.00 85.12 218 GLN A N 1
ATOM 1625 C CA . GLN A 1 218 ? 51.417 12.417 -26.641 1.00 85.12 218 GLN A CA 1
ATOM 1626 C C . GLN A 1 218 ? 51.542 11.195 -27.547 1.00 85.12 218 GLN A C 1
ATOM 1628 O O . GLN A 1 218 ? 51.436 10.052 -27.104 1.00 85.12 218 GLN A O 1
ATOM 1633 N N . GLY A 1 219 ? 51.763 11.425 -28.843 1.00 82.94 219 GLY A N 1
ATOM 1634 C CA . GLY A 1 219 ? 51.772 10.347 -29.832 1.00 82.94 219 GLY A CA 1
ATOM 1635 C C . GLY A 1 219 ? 50.426 9.616 -29.862 1.00 82.94 219 GLY A C 1
ATOM 1636 O O . GLY A 1 219 ? 49.398 10.229 -30.130 1.00 82.94 219 GLY A O 1
ATOM 1637 N N . ARG A 1 220 ? 50.431 8.308 -29.576 1.00 83.81 220 ARG A N 1
ATOM 1638 C CA . ARG A 1 220 ? 49.218 7.472 -29.466 1.00 83.81 220 ARG A CA 1
ATOM 1639 C C . ARG A 1 220 ? 48.702 7.321 -28.029 1.00 83.81 220 ARG A C 1
ATOM 1641 O O . ARG A 1 220 ? 47.828 6.493 -27.774 1.00 83.81 220 ARG A O 1
ATOM 1648 N N . ALA A 1 221 ? 49.264 8.084 -27.092 1.00 85.88 221 ALA A N 1
ATOM 1649 C CA . ALA A 1 221 ? 48.859 8.093 -25.697 1.00 85.88 221 ALA A CA 1
ATOM 1650 C C . ALA A 1 221 ? 48.007 9.333 -25.385 1.00 85.88 221 ALA A C 1
ATOM 1652 O O . ALA A 1 221 ? 48.397 10.460 -25.692 1.00 85.88 221 ALA A O 1
ATOM 1653 N N . CYS A 1 222 ? 46.855 9.122 -24.754 1.00 87.94 222 CYS A N 1
ATOM 1654 C CA . CYS A 1 222 ? 45.968 10.168 -24.261 1.00 87.94 222 CYS A CA 1
ATOM 1655 C C . CYS A 1 222 ? 45.978 10.146 -22.731 1.00 87.94 222 CYS A C 1
ATOM 1657 O O . CYS A 1 222 ? 45.733 9.101 -22.130 1.00 87.94 222 CYS A O 1
ATOM 1659 N N . PHE A 1 223 ? 46.218 11.292 -22.107 1.00 85.44 223 PHE A N 1
ATOM 1660 C CA . PHE A 1 223 ? 46.183 11.467 -20.659 1.00 85.44 223 PHE A CA 1
ATOM 1661 C C . PHE A 1 223 ? 45.077 12.427 -20.296 1.00 85.44 223 PHE A C 1
ATOM 1663 O O . PHE A 1 223 ? 44.966 13.493 -20.895 1.00 85.44 223 PHE A O 1
ATOM 1670 N N . ILE A 1 224 ? 44.260 12.033 -19.333 1.00 82.75 224 ILE A N 1
ATOM 1671 C CA . ILE A 1 224 ? 43.103 12.795 -18.896 1.00 82.75 224 ILE A CA 1
ATOM 1672 C C . ILE A 1 224 ? 43.262 13.021 -17.395 1.00 82.75 224 ILE A C 1
ATOM 1674 O O . ILE A 1 224 ? 43.296 12.061 -16.626 1.00 82.75 224 ILE A O 1
ATOM 1678 N N . ALA A 1 225 ? 43.402 14.279 -16.992 1.00 76.44 225 ALA A N 1
ATOM 1679 C CA . ALA A 1 225 ? 43.609 14.652 -15.600 1.00 76.44 225 ALA A CA 1
ATOM 1680 C C . ALA A 1 225 ? 42.301 14.615 -14.784 1.00 76.44 225 ALA A C 1
ATOM 1682 O O . ALA A 1 225 ? 42.341 14.268 -13.605 1.00 76.44 225 ALA A O 1
ATOM 1683 N N . SER A 1 226 ? 41.154 14.882 -15.423 1.00 74.56 226 SER A N 1
ATOM 1684 C CA . SER A 1 226 ? 39.809 14.788 -14.824 1.00 74.56 226 SER A CA 1
ATOM 1685 C C . SER A 1 226 ? 39.127 13.428 -15.050 1.00 74.56 226 SER A C 1
ATOM 1687 O O . SER A 1 226 ? 39.503 12.656 -15.936 1.00 74.56 226 SER A O 1
ATOM 1689 N N . ASN A 1 227 ? 38.078 13.117 -14.283 1.00 71.81 227 ASN A N 1
ATOM 1690 C CA . ASN A 1 227 ? 37.369 11.844 -14.398 1.00 71.81 227 ASN A CA 1
ATOM 1691 C C . ASN A 1 227 ? 36.203 11.888 -15.388 1.00 71.81 227 ASN A C 1
ATOM 1693 O O . ASN A 1 227 ? 35.033 11.855 -15.010 1.00 71.81 227 ASN A O 1
ATOM 1697 N N . LEU A 1 228 ? 36.493 11.863 -16.687 1.00 70.94 228 LEU A N 1
ATOM 1698 C CA . LEU A 1 228 ? 35.449 12.019 -17.715 1.00 70.94 228 LEU A CA 1
ATOM 1699 C C . LEU A 1 228 ? 34.342 10.939 -17.701 1.00 70.94 228 LEU A C 1
ATOM 1701 O O . LEU A 1 228 ? 33.309 11.109 -18.358 1.00 70.94 228 LEU A O 1
ATOM 1705 N N . PHE A 1 229 ? 34.541 9.821 -16.994 1.00 69.31 229 PHE A N 1
ATOM 1706 C CA . PHE A 1 229 ? 33.573 8.725 -16.910 1.00 69.31 229 PHE A CA 1
ATOM 1707 C C . PHE A 1 229 ? 32.678 8.826 -15.672 1.00 69.31 229 PHE A C 1
ATOM 1709 O O . PHE A 1 229 ? 31.457 8.763 -15.811 1.00 69.31 229 PHE A O 1
ATOM 1716 N N . SER A 1 230 ? 33.250 9.040 -14.483 1.00 60.72 230 SER A N 1
ATOM 1717 C CA . SER A 1 230 ? 32.472 9.192 -13.247 1.00 60.72 230 SER A CA 1
ATOM 1718 C C . SER A 1 230 ? 31.818 10.565 -13.125 1.00 60.72 230 SER A C 1
ATOM 1720 O O . SER A 1 230 ? 30.698 10.653 -12.618 1.00 60.72 230 SER A O 1
ATOM 1722 N N . ASP A 1 231 ? 32.476 11.628 -13.599 1.00 61.94 231 ASP A N 1
ATOM 1723 C CA . ASP A 1 231 ? 31.926 12.983 -13.508 1.00 61.94 231 ASP A CA 1
ATOM 1724 C C . ASP A 1 231 ? 30.651 13.110 -14.308 1.00 61.94 231 ASP A C 1
ATOM 1726 O O . ASP A 1 231 ? 29.696 13.717 -13.846 1.00 61.94 231 ASP A O 1
ATOM 1730 N N . LEU A 1 232 ? 30.588 12.478 -15.477 1.00 61.34 232 LEU A N 1
ATOM 1731 C CA . LEU A 1 232 ? 29.414 12.586 -16.321 1.00 61.34 232 LEU A CA 1
ATOM 1732 C C . LEU A 1 232 ? 28.197 11.895 -15.686 1.00 61.34 232 LEU A C 1
ATOM 1734 O O . LEU A 1 232 ? 27.116 12.473 -15.677 1.00 61.34 232 LEU A O 1
ATOM 1738 N N . ALA A 1 233 ? 28.364 10.716 -15.080 1.00 55.28 233 ALA A N 1
ATOM 1739 C CA . ALA A 1 233 ? 27.286 10.056 -14.337 1.00 55.28 233 ALA A CA 1
ATOM 1740 C C . ALA A 1 233 ? 26.814 10.890 -13.127 1.00 55.28 233 ALA A C 1
ATOM 1742 O O . ALA A 1 233 ? 25.613 11.027 -12.895 1.00 55.28 233 ALA A O 1
ATOM 1743 N N . ALA A 1 234 ? 27.745 11.503 -12.390 1.00 58.75 234 ALA A N 1
ATOM 1744 C CA . ALA A 1 234 ? 27.434 12.365 -11.248 1.00 58.75 234 ALA A CA 1
ATOM 1745 C C . ALA A 1 234 ? 26.831 13.728 -11.662 1.00 58.75 234 ALA A C 1
ATOM 1747 O O . ALA A 1 234 ? 26.003 14.288 -10.943 1.00 58.75 234 ALA A O 1
ATOM 1748 N N . TYR A 1 235 ? 27.192 14.235 -12.844 1.00 62.22 235 TYR A N 1
ATOM 1749 C CA . TYR A 1 235 ? 26.715 15.493 -13.427 1.00 62.22 235 TYR A CA 1
ATOM 1750 C C . TYR A 1 235 ? 25.335 15.373 -14.094 1.00 62.22 235 TYR A C 1
ATOM 1752 O O . TYR A 1 235 ? 24.788 16.375 -14.554 1.00 62.22 235 TYR A O 1
ATOM 1760 N N . GLY A 1 236 ? 24.736 14.174 -14.110 1.00 58.06 236 GLY A N 1
ATOM 1761 C CA . GLY A 1 236 ? 23.437 13.870 -14.730 1.00 58.06 236 GLY A CA 1
ATOM 1762 C C . GLY A 1 236 ? 22.311 14.853 -14.402 1.00 58.06 236 GLY A C 1
ATOM 1763 O O . GLY A 1 236 ? 21.407 15.050 -15.212 1.00 58.06 236 GLY A O 1
ATOM 1764 N N . ARG A 1 237 ? 22.387 15.505 -13.237 1.00 55.34 237 ARG A N 1
ATOM 1765 C CA . ARG A 1 237 ? 21.412 16.483 -12.736 1.00 55.34 237 ARG A CA 1
ATOM 1766 C C . ARG A 1 237 ? 21.457 17.827 -13.467 1.00 55.34 237 ARG A C 1
ATOM 1768 O O . ARG A 1 237 ? 20.458 18.535 -13.468 1.00 55.34 237 ARG A O 1
ATOM 1775 N N . HIS A 1 238 ? 22.564 18.201 -14.104 1.00 61.41 238 HIS A N 1
ATOM 1776 C CA . HIS A 1 238 ? 22.725 19.551 -14.642 1.00 61.41 238 HIS A CA 1
ATOM 1777 C C . HIS A 1 238 ? 21.862 19.816 -15.899 1.00 61.41 238 HIS A C 1
ATOM 1779 O O . HIS A 1 238 ? 21.787 18.957 -16.780 1.00 61.41 238 HIS A O 1
ATOM 1785 N N . PRO A 1 239 ? 21.277 21.020 -16.067 1.00 58.38 239 PRO A N 1
ATOM 1786 C CA . PRO A 1 239 ? 20.449 21.372 -17.232 1.00 58.38 239 PRO A CA 1
ATOM 1787 C C . PRO A 1 239 ? 21.132 21.184 -18.592 1.00 58.38 239 PRO A C 1
ATOM 1789 O O . PRO A 1 239 ? 20.479 20.869 -19.586 1.00 58.38 239 PRO A O 1
ATOM 1792 N N . ASP A 1 240 ? 22.451 21.373 -18.638 1.00 65.56 240 ASP A N 1
ATOM 1793 C CA . ASP A 1 240 ? 23.261 21.200 -19.846 1.00 65.56 240 ASP A CA 1
ATOM 1794 C C . ASP A 1 240 ? 23.872 19.785 -19.982 1.00 65.56 240 ASP A C 1
ATOM 1796 O O . ASP A 1 240 ? 24.657 19.565 -20.910 1.00 65.56 240 ASP A O 1
ATOM 1800 N N . TYR A 1 241 ? 23.505 18.822 -19.116 1.00 69.75 241 TYR A N 1
ATOM 1801 C CA . TYR A 1 241 ? 24.052 17.454 -19.098 1.00 69.75 241 TYR A CA 1
ATOM 1802 C C . TYR A 1 241 ? 24.108 16.837 -20.494 1.00 69.75 241 TYR A C 1
ATOM 1804 O O . TYR A 1 241 ? 25.172 16.422 -20.925 1.00 69.75 241 TYR A O 1
ATOM 1812 N N . TRP A 1 242 ? 23.014 16.857 -21.256 1.00 69.12 242 TRP A N 1
ATOM 1813 C CA . TRP A 1 242 ? 22.973 16.242 -22.588 1.00 69.12 242 TRP A CA 1
ATOM 1814 C C . TRP A 1 242 ? 23.884 16.916 -23.605 1.00 69.12 242 TRP A C 1
ATOM 1816 O O . TRP A 1 242 ? 24.473 16.250 -24.450 1.00 69.12 242 TRP A O 1
ATOM 1826 N N . SER A 1 243 ? 24.040 18.238 -23.521 1.00 73.62 243 SER A N 1
ATOM 1827 C CA . SER A 1 243 ? 25.003 18.943 -24.366 1.00 73.62 243 SER A CA 1
ATOM 1828 C C . SER A 1 243 ? 26.436 18.572 -23.986 1.00 73.62 243 SER A C 1
ATOM 1830 O O . SER A 1 243 ? 27.289 18.475 -24.866 1.00 73.62 243 SER A O 1
ATOM 1832 N N . HIS A 1 244 ? 26.700 18.389 -22.692 1.00 75.25 244 HIS A N 1
ATOM 1833 C CA . HIS A 1 244 ? 28.015 18.049 -22.155 1.00 75.25 244 HIS A CA 1
ATOM 1834 C C . HIS A 1 244 ? 28.384 16.598 -22.456 1.00 75.25 244 HIS A C 1
ATOM 1836 O O . HIS A 1 244 ? 29.450 16.343 -23.007 1.00 75.25 244 HIS A O 1
ATOM 1842 N N . GLU A 1 245 ? 27.466 15.671 -22.187 1.00 77.06 245 GLU A N 1
ATOM 1843 C CA . GLU A 1 245 ? 27.499 14.267 -22.592 1.00 77.06 245 GLU A CA 1
ATOM 1844 C C . GLU A 1 245 ? 27.806 14.180 -24.085 1.00 77.06 245 GLU A C 1
ATOM 1846 O O . GLU A 1 245 ? 28.743 13.492 -24.484 1.00 77.06 245 GLU A O 1
ATOM 1851 N N . ALA A 1 246 ? 27.115 14.974 -24.911 1.00 76.25 246 ALA A N 1
ATOM 1852 C CA . ALA A 1 246 ? 27.316 14.925 -26.345 1.00 76.25 246 ALA A CA 1
ATOM 1853 C C . ALA A 1 246 ? 28.703 15.396 -26.798 1.00 76.25 246 ALA A C 1
ATOM 1855 O O . ALA A 1 246 ? 29.317 14.785 -27.680 1.00 76.25 246 ALA A O 1
ATOM 1856 N N . THR A 1 247 ? 29.204 16.473 -26.191 1.00 79.25 247 THR A N 1
ATOM 1857 C CA . THR A 1 247 ? 30.573 16.958 -26.400 1.00 79.25 247 THR A CA 1
ATOM 1858 C C . THR A 1 247 ? 31.597 15.915 -25.951 1.00 79.25 247 THR A C 1
ATOM 1860 O O . THR A 1 247 ? 32.520 15.612 -26.707 1.00 79.25 247 THR A O 1
ATOM 1863 N N . LEU A 1 248 ? 31.412 15.325 -24.769 1.00 79.19 248 LEU A N 1
ATOM 1864 C CA . LEU A 1 248 ? 32.317 14.337 -24.186 1.00 79.19 248 LEU A CA 1
ATOM 1865 C C . LEU A 1 248 ? 32.347 13.024 -24.962 1.00 79.19 248 LEU A C 1
ATOM 1867 O O . LEU A 1 248 ? 33.427 12.491 -25.190 1.00 79.19 248 LEU A O 1
ATOM 1871 N N . ALA A 1 249 ? 31.203 12.524 -25.422 1.00 79.25 249 ALA A N 1
ATOM 1872 C CA . ALA A 1 249 ? 31.129 11.327 -26.251 1.00 79.25 249 ALA A CA 1
ATOM 1873 C C . ALA A 1 249 ? 31.876 11.518 -27.582 1.00 79.25 249 ALA A C 1
ATOM 1875 O O . ALA A 1 249 ? 32.705 10.689 -27.950 1.00 79.25 249 ALA A O 1
ATOM 1876 N N . ALA A 1 250 ? 31.660 12.649 -28.266 1.00 82.25 250 ALA A N 1
ATOM 1877 C CA . ALA A 1 250 ? 32.353 12.958 -29.519 1.00 82.25 250 ALA A CA 1
ATOM 1878 C C . ALA A 1 250 ? 33.866 13.164 -29.320 1.00 82.25 250 ALA A C 1
ATOM 1880 O O . ALA A 1 250 ? 34.670 12.764 -30.169 1.00 82.25 250 ALA A O 1
ATOM 1881 N N . LEU A 1 251 ? 34.253 13.781 -28.200 1.00 85.31 251 LEU A N 1
ATOM 1882 C CA . LEU A 1 251 ? 35.645 13.943 -27.798 1.00 85.31 251 LEU A CA 1
ATOM 1883 C C . LEU A 1 251 ? 36.287 12.578 -27.531 1.00 85.31 251 LEU A C 1
ATOM 1885 O O . LEU A 1 251 ? 37.289 12.258 -28.160 1.00 85.31 251 LEU A O 1
ATOM 1889 N N . LEU A 1 252 ? 35.678 11.748 -26.683 1.00 85.69 252 LEU A N 1
ATOM 1890 C CA . LEU A 1 252 ? 36.139 10.398 -26.360 1.00 85.69 252 LEU A CA 1
ATOM 1891 C C . LEU A 1 252 ? 36.278 9.527 -27.611 1.00 85.69 252 LEU A C 1
ATOM 1893 O O . LEU A 1 252 ? 37.318 8.903 -27.800 1.00 85.69 252 LEU A O 1
ATOM 1897 N N . ALA A 1 253 ? 35.272 9.520 -28.488 1.00 88.19 253 ALA A N 1
ATOM 1898 C CA . ALA A 1 253 ? 35.311 8.759 -29.730 1.00 88.19 253 ALA A CA 1
ATOM 1899 C C . ALA A 1 253 ? 36.516 9.161 -30.594 1.00 88.19 253 ALA A C 1
ATOM 1901 O O . ALA A 1 253 ? 37.240 8.304 -31.095 1.00 88.19 253 ALA A O 1
ATOM 1902 N N . ASN A 1 254 ? 36.793 10.461 -30.722 1.00 88.00 254 ASN A N 1
ATOM 1903 C CA . ASN A 1 254 ? 37.952 10.936 -31.472 1.00 88.00 254 ASN A CA 1
ATOM 1904 C C . ASN A 1 254 ? 39.291 10.724 -30.747 1.00 88.00 254 ASN A C 1
ATOM 1906 O O . ASN A 1 254 ? 40.291 10.494 -31.419 1.00 88.00 254 ASN A O 1
ATOM 1910 N N . LEU A 1 255 ? 39.334 10.750 -29.411 1.00 88.62 255 LEU A N 1
ATOM 1911 C CA . LEU A 1 255 ? 40.524 10.358 -28.643 1.00 88.62 255 LEU A CA 1
ATOM 1912 C C . LEU A 1 255 ? 40.865 8.884 -28.895 1.00 88.62 255 LEU A C 1
ATOM 1914 O O . LEU A 1 255 ? 42.019 8.561 -29.165 1.00 88.62 255 LEU A O 1
ATOM 1918 N N . VAL A 1 256 ? 39.856 8.008 -28.903 1.00 89.50 256 VAL A N 1
ATOM 1919 C CA . VAL A 1 256 ? 40.004 6.588 -29.259 1.00 89.50 256 VAL A CA 1
ATOM 1920 C C . VAL A 1 256 ? 40.528 6.428 -30.686 1.00 89.50 256 VAL A C 1
ATOM 1922 O O . VAL A 1 256 ? 41.486 5.688 -30.899 1.00 89.50 256 VAL A O 1
ATOM 1925 N N . ARG A 1 257 ? 39.969 7.160 -31.659 1.00 90.06 257 ARG A N 1
ATOM 1926 C CA . ARG A 1 257 ? 40.473 7.162 -33.046 1.00 90.06 257 ARG A CA 1
ATOM 1927 C C . ARG A 1 257 ? 41.951 7.555 -33.113 1.00 90.06 257 ARG A C 1
ATOM 1929 O O . ARG A 1 257 ? 42.746 6.819 -33.692 1.00 90.06 257 ARG A O 1
ATOM 1936 N N . THR A 1 258 ? 42.327 8.659 -32.468 1.00 88.44 258 THR A N 1
ATOM 1937 C CA . THR A 1 258 ? 43.717 9.137 -32.425 1.00 88.44 258 THR A CA 1
ATOM 1938 C C . THR A 1 258 ? 44.652 8.117 -31.773 1.00 88.44 258 THR A C 1
ATOM 1940 O O . THR A 1 258 ? 45.731 7.851 -32.302 1.00 88.44 258 THR A O 1
ATOM 1943 N N . ALA A 1 259 ? 44.242 7.497 -30.661 1.00 88.88 259 ALA A N 1
ATOM 1944 C CA . ALA A 1 259 ? 45.023 6.458 -29.989 1.00 88.88 259 ALA A CA 1
ATOM 1945 C C . ALA A 1 259 ? 45.239 5.227 -30.889 1.00 88.88 259 ALA A C 1
ATOM 1947 O O . ALA A 1 259 ? 46.325 4.651 -30.902 1.00 88.88 259 ALA A O 1
ATOM 1948 N N . LEU A 1 260 ? 44.247 4.871 -31.710 1.00 88.56 260 LEU A N 1
ATOM 1949 C CA . LEU A 1 260 ? 44.351 3.808 -32.717 1.00 88.56 260 LEU A CA 1
ATOM 1950 C C . LEU A 1 260 ? 45.160 4.214 -33.967 1.00 88.56 260 LEU A C 1
ATOM 1952 O O . LEU A 1 260 ? 45.385 3.386 -34.850 1.00 88.56 260 LEU A O 1
ATOM 1956 N N . GLY A 1 261 ? 45.650 5.456 -34.033 1.00 87.25 261 GLY A N 1
ATOM 1957 C CA . GLY A 1 261 ? 46.451 5.981 -35.140 1.00 87.25 261 GLY A CA 1
ATOM 1958 C C . GLY A 1 261 ? 45.639 6.535 -36.312 1.00 87.25 261 GLY A C 1
ATOM 1959 O O . GLY A 1 261 ? 46.221 6.814 -37.358 1.00 87.25 261 GLY A O 1
ATOM 1960 N N . GLU A 1 262 ? 44.328 6.702 -36.147 1.00 87.94 262 GLU A N 1
ATOM 1961 C CA . GLU A 1 262 ? 43.436 7.305 -37.137 1.00 87.94 262 GLU A CA 1
ATOM 1962 C C . GLU A 1 262 ? 43.356 8.823 -36.956 1.00 87.94 262 GLU A C 1
ATOM 1964 O O . GLU A 1 262 ? 43.465 9.348 -35.846 1.00 87.94 262 GLU A O 1
ATOM 1969 N N . THR A 1 263 ? 43.095 9.556 -38.039 1.00 84.94 263 THR A N 1
ATOM 1970 C CA . THR A 1 263 ? 42.813 10.990 -37.924 1.00 84.94 263 THR A CA 1
ATOM 1971 C C . THR A 1 263 ? 41.434 11.219 -37.290 1.00 84.94 263 THR A C 1
ATOM 1973 O O . THR A 1 263 ? 40.491 10.456 -37.576 1.00 84.94 263 THR A O 1
ATOM 1976 N N . PRO A 1 264 ? 41.264 12.278 -36.471 1.00 83.56 264 PRO A N 1
ATOM 1977 C CA . PRO A 1 264 ? 39.949 12.626 -35.957 1.00 83.56 264 PRO A CA 1
ATOM 1978 C C . PRO A 1 264 ? 38.991 12.925 -37.116 1.00 83.56 264 PRO A C 1
ATOM 1980 O O . PRO A 1 264 ? 39.382 13.520 -38.122 1.00 83.56 264 PRO A O 1
ATOM 1983 N N . ALA A 1 265 ? 37.749 12.469 -36.992 1.00 83.12 265 ALA A N 1
ATOM 1984 C CA . ALA A 1 265 ? 36.757 12.511 -38.059 1.00 83.12 265 ALA A CA 1
ATOM 1985 C C . ALA A 1 265 ? 35.650 13.528 -37.758 1.00 83.12 265 ALA A C 1
ATOM 1987 O O . ALA A 1 265 ? 35.239 13.713 -36.610 1.00 83.12 265 ALA A O 1
ATOM 1988 N N . THR A 1 266 ? 35.157 14.176 -38.814 1.00 79.50 266 THR A N 1
ATOM 1989 C CA . THR A 1 266 ? 33.980 15.052 -38.773 1.00 79.50 266 THR A CA 1
ATOM 1990 C C . THR A 1 266 ? 32.727 14.278 -39.186 1.00 79.50 266 THR A C 1
ATOM 1992 O O . THR A 1 266 ? 32.814 13.225 -39.817 1.00 79.50 266 THR A O 1
ATOM 1995 N N . VAL A 1 267 ? 31.546 14.799 -38.841 1.00 77.94 267 VAL A N 1
ATOM 1996 C CA . VAL A 1 267 ? 30.263 14.279 -39.329 1.00 77.94 267 VAL A CA 1
ATOM 1997 C C . VAL A 1 267 ? 29.600 15.348 -40.187 1.00 77.94 267 VAL A C 1
ATOM 1999 O O . VAL A 1 267 ? 29.511 16.511 -39.796 1.00 77.94 267 VAL A O 1
ATOM 2002 N N . SER A 1 268 ? 29.158 14.959 -41.378 1.00 72.38 268 SER A N 1
ATOM 2003 C CA . SER A 1 268 ? 28.534 15.864 -42.349 1.00 72.38 268 SER A CA 1
ATOM 2004 C C . SER A 1 268 ? 27.144 16.330 -41.902 1.00 72.38 268 SER A C 1
ATOM 2006 O O . SER A 1 268 ? 26.754 17.463 -42.174 1.00 72.38 268 SER A O 1
ATOM 2008 N N . ASN A 1 269 ? 26.409 15.482 -41.173 1.00 78.12 269 ASN A N 1
ATOM 2009 C CA . ASN A 1 269 ? 25.093 15.781 -40.614 1.00 78.12 269 ASN A CA 1
ATOM 2010 C C . ASN A 1 269 ? 25.087 15.554 -39.096 1.00 78.12 269 ASN A C 1
ATOM 2012 O O . ASN A 1 269 ? 24.782 14.465 -38.604 1.00 78.12 269 ASN A O 1
ATOM 2016 N N . ARG A 1 270 ? 25.433 16.608 -38.351 1.00 77.94 270 ARG A N 1
ATOM 2017 C CA . ARG A 1 270 ? 25.489 16.590 -36.883 1.00 77.94 270 ARG A CA 1
ATOM 2018 C C . ARG A 1 270 ? 24.172 16.149 -36.252 1.00 77.94 270 ARG A C 1
ATOM 2020 O O . ARG A 1 270 ? 24.184 15.319 -35.352 1.00 77.94 270 ARG A O 1
ATOM 2027 N N . GLN A 1 271 ? 23.060 16.719 -36.707 1.00 76.38 271 GLN A N 1
ATOM 2028 C CA . GLN A 1 271 ? 21.754 16.458 -36.118 1.00 76.38 271 GLN A CA 1
ATOM 2029 C C . GLN A 1 271 ? 21.406 14.966 -36.213 1.00 76.38 271 GLN A C 1
ATOM 2031 O O . GLN A 1 271 ? 21.090 14.350 -35.201 1.00 76.38 271 GLN A O 1
ATOM 2036 N N . ALA A 1 272 ? 21.565 14.364 -37.395 1.00 77.31 272 ALA A N 1
ATOM 2037 C CA . ALA A 1 272 ? 21.313 12.936 -37.580 1.00 77.31 272 ALA A CA 1
ATOM 2038 C C . ALA A 1 272 ? 22.223 12.054 -36.708 1.00 77.31 272 ALA A C 1
ATOM 2040 O O . ALA A 1 272 ? 21.774 11.044 -36.171 1.00 77.31 272 ALA A O 1
ATOM 2041 N N . TYR A 1 273 ? 23.494 12.432 -36.549 1.00 82.38 273 TYR A N 1
ATOM 2042 C CA . TYR A 1 273 ? 24.429 11.713 -35.683 1.00 82.38 273 TYR A CA 1
ATOM 2043 C C . TYR A 1 273 ? 24.017 11.781 -34.203 1.00 82.38 273 TYR A C 1
ATOM 2045 O O . TYR A 1 273 ? 23.969 10.749 -33.532 1.00 82.38 273 TYR A O 1
ATOM 2053 N N . ASP A 1 274 ? 23.664 12.973 -33.712 1.00 75.25 274 ASP A N 1
ATOM 2054 C CA . ASP A 1 274 ? 23.241 13.193 -32.324 1.00 75.25 274 ASP A CA 1
ATOM 2055 C C . ASP A 1 274 ? 21.971 12.414 -31.973 1.00 75.25 274 ASP A C 1
ATOM 2057 O O . ASP A 1 27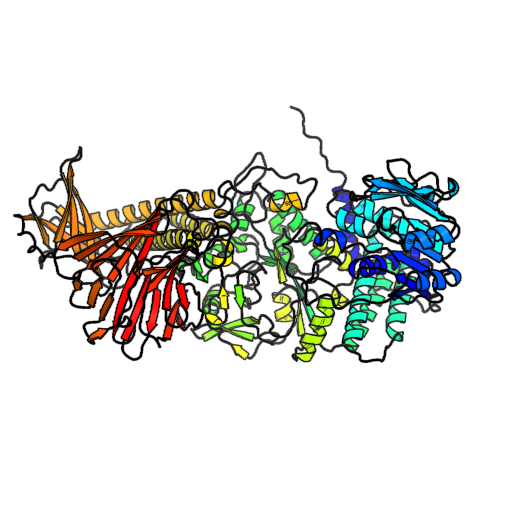4 ? 21.868 11.856 -30.880 1.00 75.25 274 ASP A O 1
ATOM 2061 N N . GLU A 1 275 ? 21.036 12.339 -32.917 1.00 71.75 275 GLU A N 1
ATOM 2062 C CA . GLU A 1 275 ? 19.782 11.603 -32.779 1.00 71.75 275 GLU A CA 1
ATOM 2063 C C . GLU A 1 275 ? 19.960 10.078 -32.850 1.00 71.75 275 GLU A C 1
ATOM 2065 O O . GLU A 1 275 ? 19.228 9.341 -32.191 1.00 71.75 275 GLU A O 1
ATOM 2070 N N . ALA A 1 276 ? 20.912 9.585 -33.649 1.00 78.50 276 ALA A N 1
ATOM 2071 C CA . ALA A 1 276 ? 21.063 8.156 -33.919 1.00 78.50 276 ALA A CA 1
ATOM 2072 C C . ALA A 1 276 ? 22.028 7.434 -32.969 1.00 78.50 276 ALA A C 1
ATOM 2074 O O . ALA A 1 276 ? 21.837 6.250 -32.698 1.00 78.50 276 ALA A O 1
ATOM 2075 N N . ARG A 1 277 ? 23.063 8.110 -32.453 1.00 80.69 277 ARG A N 1
ATOM 2076 C CA . ARG A 1 277 ? 24.133 7.481 -31.647 1.00 80.69 277 ARG A CA 1
ATOM 2077 C C . ARG A 1 277 ? 23.627 6.721 -30.417 1.00 80.69 277 ARG A C 1
ATOM 2079 O O . ARG A 1 277 ? 24.170 5.672 -30.088 1.00 80.69 277 ARG A O 1
ATOM 2086 N N . MET A 1 278 ? 22.541 7.178 -29.790 1.00 77.62 278 MET A N 1
ATOM 2087 C CA . MET A 1 278 ? 21.959 6.484 -28.636 1.00 77.62 278 MET A CA 1
ATOM 2088 C C . MET A 1 278 ? 21.424 5.094 -28.998 1.00 77.62 278 MET A C 1
ATOM 2090 O O . MET A 1 278 ? 21.522 4.176 -28.190 1.00 77.62 278 MET A O 1
ATOM 2094 N N . ALA A 1 279 ? 20.944 4.894 -30.230 1.00 79.25 279 ALA A N 1
ATOM 2095 C CA . ALA A 1 279 ? 20.508 3.579 -30.695 1.00 79.25 279 ALA A CA 1
ATOM 2096 C C . ALA A 1 279 ? 21.683 2.588 -30.827 1.00 79.25 279 ALA A C 1
ATOM 2098 O O . ALA A 1 279 ? 21.500 1.391 -30.607 1.00 79.25 279 ALA A O 1
ATOM 2099 N N . PHE A 1 280 ? 22.900 3.076 -31.106 1.00 86.69 280 PHE A N 1
ATOM 2100 C CA . PHE A 1 280 ? 24.120 2.259 -31.092 1.00 86.69 280 PHE A CA 1
ATOM 2101 C C . PHE A 1 280 ? 24.533 1.882 -29.665 1.00 86.69 280 PHE A C 1
ATOM 2103 O O . PHE A 1 280 ? 24.907 0.736 -29.418 1.00 86.69 280 PHE A O 1
ATOM 2110 N N . TYR A 1 281 ? 24.387 2.793 -28.700 1.00 83.00 281 TYR A N 1
ATOM 2111 C CA . TYR A 1 281 ? 24.578 2.453 -27.285 1.00 83.00 281 TYR A CA 1
ATOM 2112 C C . TYR A 1 281 ? 23.508 1.460 -26.799 1.00 83.00 281 TYR A C 1
ATOM 2114 O O . TYR A 1 281 ? 23.826 0.514 -26.081 1.00 83.00 281 TYR A O 1
ATOM 2122 N N . GLY A 1 282 ? 22.260 1.600 -27.262 1.00 79.62 282 GLY A N 1
ATOM 2123 C CA . GLY A 1 282 ? 21.192 0.620 -27.045 1.00 79.62 282 GLY A CA 1
ATOM 2124 C C . GLY A 1 282 ? 21.534 -0.762 -27.604 1.00 79.62 282 GLY A C 1
ATOM 2125 O O . GLY A 1 282 ? 21.282 -1.769 -26.944 1.00 79.62 282 GLY A O 1
ATOM 2126 N N . TYR A 1 283 ? 22.175 -0.830 -28.775 1.00 87.38 283 TYR A N 1
ATOM 2127 C CA . TYR A 1 283 ? 22.712 -2.089 -29.296 1.00 87.38 283 TYR A CA 1
ATOM 2128 C C . TYR A 1 283 ? 23.796 -2.667 -28.385 1.00 87.38 283 TYR A C 1
ATOM 2130 O O . TYR A 1 283 ? 23.720 -3.845 -28.047 1.00 87.38 283 TYR A O 1
ATOM 2138 N N . ALA A 1 284 ? 24.766 -1.864 -27.941 1.00 84.94 284 ALA A N 1
ATOM 2139 C CA . ALA A 1 284 ? 25.817 -2.328 -27.035 1.00 84.94 284 ALA A CA 1
ATOM 2140 C C . ALA A 1 284 ? 25.236 -2.920 -25.737 1.00 84.94 284 ALA A C 1
ATOM 2142 O O . ALA A 1 284 ? 25.659 -3.988 -25.289 1.00 84.94 284 ALA A O 1
ATOM 2143 N N . PHE A 1 285 ? 24.211 -2.268 -25.183 1.00 79.94 285 PHE A N 1
ATOM 2144 C CA . PHE A 1 285 ? 23.464 -2.726 -24.012 1.00 79.94 285 PHE A CA 1
ATOM 2145 C C . PHE A 1 285 ? 22.739 -4.059 -24.263 1.00 79.94 285 PHE A C 1
ATOM 2147 O O . PHE A 1 285 ? 22.844 -4.999 -23.471 1.00 79.94 285 PHE A O 1
ATOM 2154 N N . ALA A 1 286 ? 22.034 -4.178 -25.390 1.00 83.75 286 ALA A N 1
ATOM 2155 C CA . ALA A 1 286 ? 21.344 -5.403 -25.789 1.00 83.75 286 ALA A CA 1
ATOM 2156 C C . ALA A 1 286 ? 22.316 -6.557 -26.085 1.00 83.75 286 ALA A C 1
ATOM 2158 O O . ALA A 1 286 ? 22.072 -7.696 -25.688 1.00 83.75 286 ALA A O 1
ATOM 2159 N N . ARG A 1 287 ? 23.450 -6.261 -26.724 1.00 87.38 287 ARG A N 1
ATOM 2160 C CA . ARG A 1 287 ? 24.532 -7.212 -26.975 1.00 87.38 287 ARG A CA 1
ATOM 2161 C C . ARG A 1 287 ? 25.108 -7.724 -25.661 1.00 87.38 287 ARG A C 1
ATOM 2163 O O . ARG A 1 287 ? 25.209 -8.933 -25.487 1.00 87.38 287 ARG A O 1
ATOM 2170 N N . LYS A 1 288 ? 25.419 -6.826 -24.717 1.00 82.06 288 LYS A N 1
ATOM 2171 C CA . LYS A 1 288 ? 25.891 -7.202 -23.377 1.00 82.06 288 LYS A CA 1
ATOM 2172 C C . LYS A 1 288 ? 24.888 -8.105 -22.666 1.00 82.06 288 LYS A C 1
ATOM 2174 O O . LYS A 1 288 ? 25.296 -9.107 -22.097 1.00 82.06 288 LYS A O 1
ATOM 2179 N N . PHE A 1 289 ? 23.592 -7.803 -22.739 1.00 85.06 289 PHE A N 1
ATOM 2180 C CA . PHE A 1 289 ? 22.555 -8.675 -22.185 1.00 85.06 289 PHE A CA 1
ATOM 2181 C C . PHE A 1 289 ? 22.630 -10.103 -22.742 1.00 85.06 289 PHE A C 1
ATOM 2183 O O . PHE A 1 289 ? 22.593 -11.060 -21.970 1.00 85.06 289 PHE A O 1
ATOM 2190 N N . VAL A 1 290 ? 22.754 -10.253 -24.064 1.00 87.44 290 VAL A N 1
ATOM 2191 C CA . VAL A 1 290 ? 22.873 -11.571 -24.703 1.00 87.44 290 VAL A CA 1
ATOM 2192 C C . VAL A 1 290 ? 24.161 -12.275 -24.267 1.00 87.44 290 VAL A C 1
ATOM 2194 O O . VAL A 1 290 ? 24.113 -13.457 -23.933 1.00 87.44 290 VAL A O 1
ATOM 2197 N N . THR A 1 291 ? 25.285 -11.556 -24.198 1.00 84.25 291 THR A N 1
ATOM 2198 C CA . THR A 1 291 ? 26.563 -12.090 -23.705 1.00 84.25 291 THR A CA 1
ATOM 2199 C C . THR A 1 291 ? 26.472 -12.542 -22.244 1.00 84.25 291 THR A C 1
ATOM 2201 O O . THR A 1 291 ? 26.914 -13.641 -21.919 1.00 84.25 291 THR A O 1
ATOM 2204 N N . ASP A 1 292 ? 25.871 -11.737 -21.367 1.00 81.56 292 ASP A N 1
ATOM 2205 C CA . ASP A 1 292 ? 25.693 -12.058 -19.948 1.00 81.56 292 ASP A CA 1
ATOM 2206 C C . ASP A 1 292 ? 24.771 -13.277 -19.779 1.00 81.56 292 ASP A C 1
ATOM 2208 O O . ASP A 1 292 ? 25.067 -14.183 -19.001 1.00 81.56 292 ASP A O 1
ATOM 2212 N N . LEU A 1 293 ? 23.674 -13.346 -20.543 1.00 85.25 293 LEU A N 1
ATOM 2213 C CA . LEU A 1 293 ? 22.774 -14.501 -20.558 1.00 85.25 293 LEU A CA 1
ATOM 2214 C C . LEU A 1 293 ? 23.496 -15.769 -21.020 1.00 85.25 293 LEU A C 1
ATOM 2216 O O . LEU A 1 293 ? 23.346 -16.822 -20.402 1.00 85.25 293 LEU A O 1
ATOM 2220 N N . GLN A 1 294 ? 24.299 -15.667 -22.078 1.00 85.25 294 GLN A N 1
ATOM 2221 C CA . GLN A 1 294 ? 25.113 -16.768 -22.574 1.00 85.25 294 GLN A CA 1
ATOM 2222 C C . GLN A 1 294 ? 26.113 -17.242 -21.509 1.00 85.25 294 GLN A C 1
ATOM 2224 O O . GLN A 1 294 ? 26.199 -18.442 -21.251 1.00 85.25 294 GLN A O 1
ATOM 2229 N N . ALA A 1 295 ? 26.811 -16.314 -20.848 1.00 81.12 295 ALA A N 1
ATOM 2230 C CA . ALA A 1 295 ? 27.760 -16.622 -19.781 1.00 81.12 295 ALA A CA 1
ATOM 2231 C C . ALA A 1 295 ? 27.084 -17.316 -18.587 1.00 81.12 295 ALA A C 1
ATOM 2233 O O . ALA A 1 295 ? 27.621 -18.279 -18.051 1.00 81.12 295 ALA A O 1
ATOM 2234 N N . LEU A 1 296 ? 25.877 -16.887 -18.202 1.00 84.19 296 LEU A N 1
ATOM 2235 C CA . LEU A 1 296 ? 25.108 -17.528 -17.129 1.00 84.19 296 LEU A CA 1
ATOM 2236 C C . LEU A 1 296 ? 24.584 -18.925 -17.505 1.00 84.19 296 LEU A C 1
ATOM 2238 O O . LEU A 1 296 ? 24.308 -19.733 -16.619 1.00 84.19 296 LEU A O 1
ATOM 2242 N N . LYS A 1 297 ? 24.418 -19.215 -18.800 1.00 81.31 297 LYS A N 1
ATOM 2243 C CA . LYS A 1 297 ? 23.939 -20.508 -19.312 1.00 81.31 297 LYS A CA 1
ATOM 2244 C C . LYS A 1 297 ? 25.044 -21.546 -19.521 1.00 81.31 297 LYS A C 1
ATOM 2246 O O . LYS A 1 297 ? 24.728 -22.730 -19.616 1.00 81.31 297 LYS A O 1
ATOM 2251 N N . GLN A 1 298 ? 26.310 -21.140 -19.606 1.00 71.12 298 GLN A N 1
ATOM 2252 C CA . GLN A 1 298 ? 27.416 -22.006 -20.024 1.00 71.12 298 GLN A CA 1
ATOM 2253 C C . GLN A 1 298 ? 28.457 -22.227 -18.916 1.00 71.12 298 GLN A C 1
ATOM 2255 O O . GLN A 1 298 ? 29.043 -21.279 -18.410 1.00 71.12 298 GLN A O 1
ATOM 2260 N N . ASN A 1 299 ? 28.805 -23.495 -18.659 1.00 54.06 299 ASN A N 1
ATOM 2261 C CA . ASN A 1 299 ? 30.183 -23.871 -18.328 1.00 54.06 299 ASN A CA 1
ATOM 2262 C C . ASN A 1 299 ? 30.910 -24.152 -19.666 1.00 54.06 299 ASN A C 1
ATOM 2264 O O . ASN A 1 299 ? 30.771 -25.232 -20.236 1.00 54.06 299 ASN A O 1
ATOM 2268 N N . SER A 1 300 ? 31.682 -23.177 -20.162 1.00 45.41 300 SER A N 1
ATOM 2269 C CA . SER A 1 300 ? 32.866 -23.395 -21.025 1.00 45.41 300 SER A CA 1
ATOM 2270 C C . SER A 1 300 ? 32.759 -23.623 -22.554 1.00 45.41 300 SER A C 1
ATOM 2272 O O . SER A 1 300 ? 33.746 -24.109 -23.104 1.00 45.41 300 SER A O 1
ATOM 2274 N N . GLN A 1 301 ? 31.700 -23.264 -23.301 1.00 42.62 301 GLN A N 1
ATOM 2275 C CA . GLN A 1 301 ? 31.789 -23.254 -24.789 1.00 42.62 301 GLN A CA 1
ATOM 2276 C C . GLN A 1 301 ? 31.047 -22.084 -25.462 1.00 42.62 301 GLN A C 1
ATOM 2278 O O . GLN A 1 301 ? 29.829 -22.101 -25.601 1.00 42.62 301 GLN A O 1
ATOM 2283 N N . SER A 1 302 ? 31.810 -21.090 -25.934 1.00 44.94 302 SER A N 1
ATOM 2284 C CA . SER A 1 302 ? 31.322 -19.848 -26.554 1.00 44.94 302 SER A CA 1
ATOM 2285 C C . SER A 1 302 ? 31.002 -20.005 -28.052 1.00 44.94 302 SER A C 1
ATOM 2287 O O . SER A 1 302 ? 31.897 -20.376 -28.812 1.00 44.94 302 SER A O 1
ATOM 2289 N N . PRO A 1 303 ? 29.793 -19.664 -28.539 1.00 49.66 303 PRO A N 1
ATOM 2290 C CA . PRO A 1 303 ? 29.595 -19.344 -29.951 1.00 49.66 303 PRO A CA 1
ATOM 2291 C C . PRO A 1 303 ? 29.879 -17.853 -30.215 1.00 49.66 303 PRO A C 1
ATOM 2293 O O . PRO A 1 303 ? 28.967 -17.034 -30.246 1.00 49.66 303 PRO A O 1
ATOM 2296 N N . GLU A 1 304 ? 31.139 -17.476 -30.460 1.00 59.31 304 GLU A N 1
ATOM 2297 C CA . GLU A 1 304 ? 31.491 -16.105 -30.895 1.00 59.31 304 GLU A CA 1
ATOM 2298 C C . GLU A 1 304 ? 30.940 -15.746 -32.298 1.00 59.31 304 GLU A C 1
ATOM 2300 O O . GLU A 1 304 ? 30.827 -14.571 -32.647 1.00 59.31 304 GLU A O 1
ATOM 2305 N N . GLY A 1 305 ? 30.558 -16.746 -33.105 1.00 65.94 305 GLY A N 1
ATOM 2306 C CA . GLY A 1 305 ? 30.127 -16.577 -34.501 1.00 65.94 305 GLY A CA 1
ATOM 2307 C C . GLY A 1 305 ? 28.837 -15.759 -34.705 1.00 65.94 305 GLY A C 1
ATOM 2308 O O . GLY A 1 305 ? 28.861 -14.797 -35.471 1.00 65.94 305 GLY A O 1
ATOM 2309 N N . PRO A 1 306 ? 27.706 -16.081 -34.046 1.00 73.00 306 PRO A N 1
ATOM 2310 C CA . PRO A 1 306 ? 26.444 -15.357 -34.237 1.00 73.00 306 PRO A CA 1
ATOM 2311 C C . PRO A 1 306 ? 26.484 -13.885 -33.804 1.00 73.00 306 PRO A C 1
ATOM 2313 O O . PRO A 1 306 ? 25.913 -13.034 -34.486 1.00 73.00 306 PRO A O 1
ATOM 2316 N N . LEU A 1 307 ? 27.190 -13.567 -32.711 1.00 84.69 307 LEU A N 1
ATOM 2317 C CA . LEU A 1 307 ? 27.380 -12.181 -32.260 1.00 84.69 307 LEU A CA 1
ATOM 2318 C C . LEU A 1 307 ? 28.174 -11.366 -33.288 1.00 84.69 307 LEU A C 1
ATOM 2320 O O . LEU A 1 307 ? 27.876 -10.195 -33.508 1.00 84.69 307 LEU A O 1
ATOM 2324 N N . ALA A 1 308 ? 29.133 -11.991 -33.978 1.00 84.62 308 ALA A N 1
ATOM 2325 C CA . ALA A 1 308 ? 29.932 -11.315 -34.992 1.00 84.62 308 ALA A CA 1
ATOM 2326 C C . ALA A 1 308 ? 29.111 -10.792 -36.175 1.00 84.62 308 ALA A C 1
ATOM 2328 O O . ALA A 1 308 ? 29.360 -9.682 -36.641 1.00 84.62 308 ALA A O 1
ATOM 2329 N N . ALA A 1 309 ? 28.108 -11.553 -36.616 1.00 84.88 309 ALA A N 1
ATOM 2330 C CA . ALA A 1 309 ? 27.226 -11.139 -37.703 1.00 84.88 309 ALA A CA 1
ATOM 2331 C C . ALA A 1 309 ? 26.382 -9.906 -37.332 1.00 84.88 309 ALA A C 1
ATOM 2333 O O . ALA A 1 309 ? 26.221 -9.000 -38.152 1.00 84.88 309 ALA A O 1
ATOM 2334 N N . ALA A 1 310 ? 25.882 -9.852 -36.091 1.00 89.31 310 ALA A N 1
ATOM 2335 C CA . ALA A 1 310 ? 25.166 -8.689 -35.574 1.00 89.31 310 ALA A CA 1
ATOM 2336 C C . ALA A 1 310 ? 26.097 -7.467 -35.457 1.00 89.31 310 ALA A C 1
ATOM 2338 O O . ALA A 1 310 ? 25.739 -6.375 -35.894 1.00 89.31 310 ALA A O 1
ATOM 2339 N N . ASP A 1 311 ? 27.325 -7.662 -34.965 1.00 91.12 311 ASP A N 1
ATOM 2340 C CA . ASP A 1 311 ? 28.317 -6.589 -34.826 1.00 91.12 311 ASP A CA 1
ATOM 2341 C C . ASP A 1 311 ? 28.683 -5.965 -36.188 1.00 91.12 311 ASP A C 1
ATOM 2343 O O . ASP A 1 311 ? 28.768 -4.741 -36.319 1.00 91.12 311 ASP A O 1
ATOM 2347 N N . ASP A 1 312 ? 28.833 -6.792 -37.228 1.00 88.81 312 ASP A N 1
ATOM 2348 C CA . ASP A 1 312 ? 29.103 -6.341 -38.597 1.00 88.81 312 ASP A CA 1
ATOM 2349 C C . ASP A 1 312 ? 27.942 -5.520 -39.191 1.00 88.81 312 ASP A C 1
ATOM 2351 O O . ASP A 1 312 ? 28.172 -4.546 -39.916 1.00 88.81 312 ASP A O 1
ATOM 2355 N N . LEU A 1 313 ? 26.688 -5.884 -38.892 1.00 89.25 313 LEU A N 1
ATOM 2356 C CA . LEU A 1 313 ? 25.504 -5.118 -39.304 1.00 89.25 313 LEU A CA 1
ATOM 2357 C C . LEU A 1 313 ? 25.491 -3.722 -38.674 1.00 89.25 313 LEU A C 1
ATOM 2359 O O . LEU A 1 313 ? 25.239 -2.735 -39.369 1.00 89.25 313 LEU A O 1
ATOM 2363 N N . VAL A 1 314 ? 25.827 -3.627 -37.387 1.00 91.50 314 VAL A N 1
ATOM 2364 C CA . VAL A 1 314 ? 25.905 -2.347 -36.670 1.00 91.50 314 VAL A CA 1
ATOM 2365 C C . VAL A 1 314 ? 27.050 -1.486 -37.185 1.00 91.50 314 VAL A C 1
ATOM 2367 O O . VAL A 1 314 ? 26.857 -0.292 -37.407 1.00 91.50 314 VAL A O 1
ATOM 2370 N N . ALA A 1 315 ? 28.214 -2.068 -37.473 1.00 91.50 315 ALA A N 1
ATOM 2371 C CA . ALA A 1 315 ? 29.317 -1.326 -38.082 1.00 91.50 315 ALA A CA 1
ATOM 2372 C C . ALA A 1 315 ? 28.927 -0.735 -39.452 1.00 91.50 315 ALA A C 1
ATOM 2374 O O . ALA A 1 315 ? 29.186 0.437 -39.723 1.00 91.50 315 ALA A O 1
ATOM 2375 N N . ARG A 1 316 ? 28.217 -1.497 -40.297 1.00 88.25 316 ARG A N 1
ATOM 2376 C CA . ARG A 1 316 ? 27.682 -0.979 -41.572 1.00 88.25 316 ARG A CA 1
ATOM 2377 C C . ARG A 1 316 ? 26.641 0.118 -41.365 1.00 88.25 316 ARG A C 1
ATOM 2379 O O . ARG A 1 316 ? 26.591 1.072 -42.140 1.00 88.25 316 ARG A O 1
ATOM 2386 N N . ALA A 1 317 ? 25.804 -0.008 -40.339 1.00 89.94 317 ALA A N 1
ATOM 2387 C CA . ALA A 1 317 ? 24.829 1.014 -39.987 1.00 89.94 317 ALA A CA 1
ATOM 2388 C C . ALA A 1 317 ? 25.523 2.333 -39.594 1.00 89.94 317 ALA A C 1
ATOM 2390 O O . ALA A 1 317 ? 25.081 3.405 -40.012 1.00 89.94 317 ALA A O 1
ATOM 2391 N N . ALA A 1 318 ? 26.646 2.262 -38.870 1.00 91.38 318 ALA A N 1
ATOM 2392 C CA . ALA A 1 318 ? 27.473 3.425 -38.550 1.00 91.38 318 ALA A CA 1
ATOM 2393 C C . ALA A 1 318 ? 28.043 4.091 -39.814 1.00 91.38 318 ALA A C 1
ATOM 2395 O O . ALA A 1 318 ? 27.943 5.308 -39.956 1.00 91.38 318 ALA A O 1
ATOM 2396 N N . ASP A 1 319 ? 28.549 3.312 -40.775 1.00 89.25 319 ASP A N 1
ATOM 2397 C CA . ASP A 1 319 ? 29.055 3.850 -42.047 1.00 89.25 319 ASP A CA 1
ATOM 2398 C C . ASP A 1 319 ? 27.971 4.602 -42.830 1.00 89.25 319 ASP A C 1
ATOM 2400 O O . ASP A 1 319 ? 28.209 5.688 -43.362 1.00 89.25 319 ASP A O 1
ATOM 2404 N N . ARG A 1 320 ? 26.748 4.058 -42.861 1.00 88.88 320 ARG A N 1
ATOM 2405 C CA . ARG A 1 320 ? 25.597 4.717 -43.498 1.00 88.88 320 ARG A CA 1
ATOM 2406 C C . ARG A 1 320 ? 25.239 6.026 -42.807 1.00 88.88 320 ARG A C 1
ATOM 2408 O O . ARG A 1 320 ? 25.011 7.015 -43.498 1.00 88.88 320 ARG A O 1
ATOM 2415 N N . LEU A 1 321 ? 25.264 6.063 -41.474 1.00 88.75 321 LEU A N 1
ATOM 2416 C CA . LEU A 1 321 ? 25.050 7.296 -40.715 1.00 88.75 321 LEU A CA 1
ATOM 2417 C C . LEU A 1 321 ? 26.088 8.365 -41.060 1.00 88.75 321 LEU A C 1
ATOM 2419 O O . LEU A 1 321 ? 25.718 9.505 -41.333 1.00 88.75 321 LEU A O 1
ATOM 2423 N N . LEU A 1 322 ? 27.371 7.999 -41.081 1.00 86.94 322 LEU A N 1
ATOM 2424 C CA . LEU A 1 322 ? 28.458 8.931 -41.395 1.00 86.94 322 LEU A CA 1
ATOM 2425 C C . LEU A 1 322 ? 28.411 9.417 -42.852 1.00 86.94 322 LEU A C 1
ATOM 2427 O O . LEU A 1 322 ? 28.792 10.553 -43.132 1.00 86.94 322 LEU A O 1
ATOM 2431 N N . ALA A 1 323 ? 27.875 8.602 -43.765 1.00 86.19 323 ALA A N 1
ATOM 2432 C CA . ALA A 1 323 ? 27.582 8.988 -45.144 1.00 86.19 323 ALA A CA 1
ATOM 2433 C C . ALA A 1 323 ? 26.290 9.824 -45.303 1.00 86.19 323 ALA A C 1
ATOM 2435 O O . ALA A 1 323 ? 25.987 10.268 -46.410 1.00 86.19 323 ALA A O 1
ATOM 2436 N N . GLY A 1 324 ? 25.524 10.047 -44.228 1.00 84.62 324 GLY A N 1
ATOM 2437 C CA . GLY A 1 324 ? 24.258 10.789 -44.242 1.00 84.62 324 GLY A CA 1
ATOM 2438 C C . GLY A 1 324 ? 23.020 9.968 -44.636 1.00 84.62 324 GLY A C 1
ATOM 2439 O O . GLY A 1 324 ? 21.927 10.525 -44.728 1.00 84.62 324 GLY A O 1
ATOM 2440 N N . ASP A 1 325 ? 23.152 8.652 -44.833 1.00 86.00 325 ASP A N 1
ATOM 2441 C CA . ASP A 1 325 ? 22.059 7.730 -45.169 1.00 86.00 325 ASP A CA 1
ATOM 2442 C C . ASP A 1 325 ? 21.409 7.154 -43.903 1.00 86.00 325 ASP A C 1
ATOM 2444 O O . ASP A 1 325 ? 21.642 6.023 -43.460 1.00 86.00 325 ASP A O 1
ATOM 2448 N N . VAL A 1 326 ? 20.565 7.983 -43.299 1.00 82.69 326 VAL A N 1
ATOM 2449 C CA . VAL A 1 326 ? 19.876 7.674 -42.046 1.00 82.69 326 VAL A CA 1
ATOM 2450 C C . VAL A 1 326 ? 18.914 6.487 -42.190 1.00 82.69 326 VAL A C 1
ATOM 2452 O O . VAL A 1 326 ? 18.758 5.697 -41.259 1.00 82.69 326 VAL A O 1
ATOM 2455 N N . ALA A 1 327 ? 18.273 6.328 -43.349 1.00 82.00 327 ALA A N 1
ATOM 2456 C CA . ALA A 1 327 ? 17.301 5.264 -43.582 1.00 82.00 327 ALA A CA 1
ATOM 2457 C C . ALA A 1 327 ? 17.967 3.881 -43.669 1.00 82.00 327 ALA A C 1
ATOM 2459 O O . ALA A 1 327 ? 17.476 2.927 -43.061 1.00 82.00 327 ALA A O 1
ATOM 2460 N N . ALA A 1 328 ? 19.103 3.763 -44.363 1.00 83.25 328 ALA A N 1
ATOM 2461 C CA . ALA A 1 328 ? 19.847 2.506 -44.413 1.00 83.25 328 ALA A CA 1
ATOM 2462 C C . ALA A 1 328 ? 20.465 2.143 -43.055 1.00 83.25 328 ALA A C 1
ATOM 2464 O O . ALA A 1 328 ? 20.451 0.971 -42.675 1.00 83.25 328 ALA A O 1
ATOM 2465 N N . MET A 1 329 ? 20.947 3.135 -42.294 1.00 87.38 329 MET A N 1
ATOM 2466 C CA . MET A 1 329 ? 21.405 2.917 -40.917 1.00 87.38 329 MET A CA 1
ATOM 2467 C C . MET A 1 329 ? 20.303 2.289 -40.049 1.00 87.38 329 MET A C 1
ATOM 2469 O O . MET A 1 329 ? 20.546 1.283 -39.382 1.00 87.38 329 MET A O 1
ATOM 2473 N N . ARG A 1 330 ? 19.075 2.824 -40.113 1.00 81.31 330 ARG A N 1
ATOM 2474 C CA . ARG A 1 330 ? 17.907 2.292 -39.383 1.00 81.31 330 ARG A CA 1
ATOM 2475 C C . ARG A 1 330 ? 17.645 0.825 -39.702 1.00 81.31 330 ARG A C 1
ATOM 2477 O O . ARG A 1 330 ? 17.397 0.033 -38.797 1.00 81.31 330 ARG A O 1
ATOM 2484 N N . GLY A 1 331 ? 17.698 0.471 -40.987 1.00 81.75 331 GLY A N 1
ATOM 2485 C CA . GLY A 1 331 ? 17.552 -0.911 -41.441 1.00 81.75 331 GLY A CA 1
ATOM 2486 C C . GLY A 1 331 ? 18.610 -1.833 -40.837 1.00 81.75 331 GLY A C 1
ATOM 2487 O O . GLY A 1 331 ? 18.257 -2.866 -40.279 1.00 81.75 331 GLY A O 1
ATOM 2488 N N . GLY A 1 332 ? 19.880 -1.418 -40.869 1.00 86.12 332 GLY A N 1
ATOM 2489 C CA . GLY A 1 332 ? 20.987 -2.203 -40.314 1.00 86.12 332 GLY A CA 1
ATOM 2490 C C . GLY A 1 332 ? 20.901 -2.410 -38.800 1.00 86.12 332 GLY A C 1
ATOM 2491 O O . GLY A 1 332 ? 21.137 -3.519 -38.326 1.00 86.12 332 GLY A O 1
ATOM 2492 N N . LEU A 1 333 ? 20.504 -1.384 -38.036 1.00 86.00 333 LEU A N 1
ATOM 2493 C CA . LEU A 1 333 ? 20.271 -1.528 -36.593 1.00 86.00 333 LEU A CA 1
ATOM 2494 C C . LEU A 1 333 ? 19.111 -2.489 -36.294 1.00 86.00 333 LEU A C 1
ATOM 2496 O O . LEU A 1 333 ? 19.239 -3.321 -35.398 1.00 86.00 333 LEU A O 1
ATOM 2500 N N . ARG A 1 334 ? 18.004 -2.421 -37.050 1.00 83.62 334 ARG A N 1
ATOM 2501 C CA . ARG A 1 334 ? 16.884 -3.370 -36.905 1.00 83.62 334 ARG A CA 1
ATOM 2502 C C . ARG A 1 334 ? 17.350 -4.807 -37.101 1.00 83.62 334 ARG A C 1
ATOM 2504 O O . ARG A 1 334 ? 17.084 -5.652 -36.256 1.00 83.62 334 ARG A O 1
ATOM 2511 N N . GLU A 1 335 ? 18.042 -5.052 -38.209 1.00 86.56 335 GLU A N 1
ATOM 2512 C CA . GLU A 1 335 ? 18.538 -6.375 -38.579 1.00 86.56 335 GLU A CA 1
ATOM 2513 C C . GLU A 1 335 ? 19.485 -6.904 -37.491 1.00 86.56 335 GLU A C 1
ATOM 2515 O O . GLU A 1 335 ? 19.335 -8.030 -37.026 1.00 86.56 335 GLU A O 1
ATOM 2520 N N . ALA A 1 336 ? 20.382 -6.061 -36.970 1.00 89.62 336 ALA A N 1
ATOM 2521 C CA . ALA A 1 336 ? 21.238 -6.429 -35.845 1.00 89.62 336 ALA A CA 1
ATOM 2522 C C . ALA A 1 336 ? 20.441 -6.802 -34.577 1.00 89.62 336 ALA A C 1
ATOM 2524 O O . ALA A 1 336 ? 20.762 -7.791 -33.917 1.00 89.62 336 ALA A O 1
ATOM 2525 N N . GLY A 1 337 ? 19.383 -6.053 -34.248 1.00 88.00 337 GLY A N 1
ATOM 2526 C CA . GLY A 1 337 ? 18.474 -6.373 -33.143 1.00 88.00 337 GLY A CA 1
ATOM 2527 C C . GLY A 1 337 ? 17.750 -7.711 -33.334 1.00 88.00 337 GLY A C 1
ATOM 2528 O O . GLY A 1 337 ? 17.713 -8.526 -32.414 1.00 88.00 337 GLY A O 1
ATOM 2529 N N . GLU A 1 338 ? 17.244 -7.989 -34.539 1.00 87.44 338 GLU A N 1
ATOM 2530 C CA . GLU A 1 338 ? 16.610 -9.268 -34.899 1.00 87.44 338 GLU A CA 1
ATOM 2531 C C . GLU A 1 338 ? 17.585 -10.448 -34.766 1.00 87.44 338 GLU A C 1
ATOM 2533 O O . GLU A 1 338 ? 17.224 -11.499 -34.230 1.00 87.44 338 GLU A O 1
ATOM 2538 N N . HIS A 1 339 ? 18.848 -10.255 -35.154 1.00 89.69 339 HIS A N 1
ATOM 2539 C CA . HIS A 1 339 ? 19.909 -11.231 -34.918 1.00 89.69 339 HIS A CA 1
ATOM 2540 C C . HIS A 1 339 ? 20.142 -11.477 -33.418 1.00 89.69 339 HIS A C 1
ATOM 2542 O O . HIS A 1 339 ? 20.196 -12.631 -32.991 1.00 89.69 339 HIS A O 1
ATOM 2548 N N . LEU A 1 340 ? 20.225 -10.427 -32.590 1.00 90.06 340 LEU A N 1
ATOM 2549 C CA . LEU A 1 340 ? 20.367 -10.583 -31.135 1.00 90.06 340 LEU A CA 1
ATOM 2550 C C . LEU A 1 340 ? 19.156 -11.291 -30.498 1.00 90.06 340 LEU A C 1
ATOM 2552 O O . LEU A 1 340 ? 19.336 -12.120 -29.603 1.00 90.06 340 LEU A O 1
ATOM 2556 N N . ILE A 1 341 ? 17.933 -11.022 -30.970 1.00 89.69 341 ILE A N 1
ATOM 2557 C CA . ILE A 1 341 ? 16.720 -11.746 -30.551 1.00 89.69 341 ILE A CA 1
ATOM 2558 C C . ILE A 1 341 ? 16.844 -13.236 -30.866 1.00 89.69 341 ILE A C 1
ATOM 2560 O O . ILE A 1 341 ? 16.544 -14.060 -29.998 1.00 89.69 341 ILE A O 1
ATOM 2564 N N . ALA A 1 342 ? 17.273 -13.584 -32.082 1.00 89.50 342 ALA A N 1
ATOM 2565 C CA . ALA A 1 342 ? 17.436 -14.972 -32.501 1.00 89.50 342 ALA A CA 1
ATOM 2566 C C . ALA A 1 342 ? 18.477 -15.696 -31.632 1.00 89.50 342 ALA A C 1
ATOM 2568 O O . ALA A 1 342 ? 18.233 -16.815 -31.177 1.00 89.50 342 ALA A O 1
ATOM 2569 N N . ILE A 1 343 ? 19.594 -15.029 -31.311 1.00 90.56 343 ILE A N 1
ATOM 2570 C CA . ILE A 1 343 ? 20.599 -15.565 -30.383 1.00 90.56 343 ILE A CA 1
ATOM 2571 C C . ILE A 1 343 ? 19.974 -15.784 -29.004 1.00 90.56 343 ILE A C 1
ATOM 2573 O O . ILE A 1 343 ? 20.035 -16.898 -28.488 1.00 90.56 343 ILE A O 1
ATOM 2577 N N . ARG A 1 344 ? 19.297 -14.785 -28.422 1.00 90.81 344 ARG A N 1
ATOM 2578 C CA . ARG A 1 344 ? 18.608 -14.943 -27.128 1.00 90.81 344 ARG A CA 1
ATOM 2579 C C . ARG A 1 344 ? 17.626 -16.120 -27.141 1.00 90.81 344 ARG A C 1
ATOM 2581 O O . ARG A 1 344 ? 17.620 -16.905 -26.200 1.00 90.81 344 ARG A O 1
ATOM 2588 N N . GLN A 1 345 ? 16.809 -16.255 -28.186 1.00 90.94 345 GLN A N 1
ATOM 2589 C CA . GLN A 1 345 ? 15.840 -17.353 -28.323 1.00 90.94 345 GLN A CA 1
ATOM 2590 C C . GLN A 1 345 ? 16.508 -18.731 -28.418 1.00 90.94 345 GLN A C 1
ATOM 2592 O O . GLN A 1 345 ? 15.912 -19.719 -28.000 1.00 90.94 345 GLN A O 1
ATOM 2597 N N . SER A 1 346 ? 17.741 -18.804 -28.928 1.00 90.38 346 SER A N 1
ATOM 2598 C CA . SER A 1 346 ? 18.534 -20.039 -28.904 1.00 90.38 346 SER A CA 1
ATOM 2599 C C . SER A 1 346 ? 19.097 -20.369 -27.514 1.00 90.38 346 SER A C 1
ATOM 2601 O O . SER A 1 346 ? 19.333 -21.536 -27.215 1.00 90.38 346 SER A O 1
ATOM 2603 N N . LEU A 1 347 ? 19.291 -19.359 -26.654 1.00 89.88 347 LEU A N 1
ATOM 2604 C CA . LEU A 1 347 ? 19.835 -19.514 -25.298 1.00 89.88 347 LEU A CA 1
ATOM 2605 C C . LEU A 1 347 ? 18.768 -19.866 -24.253 1.00 89.88 347 LEU A C 1
ATOM 2607 O O . LEU A 1 347 ? 19.086 -20.485 -23.237 1.00 89.88 347 LEU A O 1
ATOM 2611 N N . THR A 1 348 ? 17.522 -19.438 -24.460 1.00 90.75 348 THR A N 1
ATOM 2612 C CA . THR A 1 348 ? 16.407 -19.732 -23.553 1.00 90.75 348 THR A CA 1
ATOM 2613 C C . THR A 1 348 ? 15.069 -19.789 -24.299 1.00 90.75 348 THR A C 1
ATOM 2615 O O . THR A 1 348 ? 14.786 -18.910 -25.119 1.00 90.75 348 THR A O 1
ATOM 2618 N N . PRO A 1 349 ? 14.206 -20.784 -24.005 1.00 91.88 349 PRO A N 1
ATOM 2619 C CA . PRO A 1 349 ? 12.850 -20.845 -24.542 1.00 91.88 349 PRO A CA 1
ATOM 2620 C C . PRO A 1 349 ? 11.874 -19.901 -23.816 1.00 91.88 349 PRO A C 1
ATOM 2622 O O . PRO A 1 349 ? 10.751 -19.715 -24.291 1.00 91.88 349 PRO A O 1
ATOM 2625 N N . VAL A 1 350 ? 12.265 -19.323 -22.671 1.00 94.06 350 VAL A N 1
ATOM 2626 C CA . VAL A 1 350 ? 11.409 -18.420 -21.891 1.00 94.06 350 VAL A CA 1
ATOM 2627 C C . VAL A 1 350 ? 11.177 -17.138 -22.680 1.00 94.06 350 VAL A C 1
ATOM 2629 O O . VAL A 1 350 ? 12.128 -16.496 -23.125 1.00 94.06 350 VAL A O 1
ATOM 2632 N N . LYS A 1 351 ? 9.913 -16.733 -22.834 1.00 94.19 351 LYS A N 1
ATOM 2633 C CA . LYS A 1 351 ? 9.556 -15.458 -23.472 1.00 94.19 351 LYS A CA 1
ATOM 2634 C C . LYS A 1 351 ? 9.445 -14.339 -22.425 1.00 94.19 351 LYS A C 1
ATOM 2636 O O . LYS A 1 351 ? 8.513 -14.366 -21.617 1.00 94.19 351 LYS A O 1
ATOM 2641 N N . PRO A 1 352 ? 10.362 -13.358 -22.419 1.00 91.31 352 PRO A N 1
ATOM 2642 C CA . PRO A 1 352 ? 10.282 -12.222 -21.511 1.00 91.31 352 PRO A CA 1
ATOM 2643 C C . PRO A 1 352 ? 9.297 -11.166 -22.006 1.00 91.31 352 PRO A C 1
ATOM 2645 O O . PRO A 1 352 ? 9.368 -10.713 -23.150 1.00 91.31 352 PRO A O 1
ATOM 2648 N N . TYR A 1 353 ? 8.442 -10.717 -21.099 1.00 91.19 353 TYR A N 1
ATOM 2649 C CA . TYR A 1 353 ? 7.607 -9.533 -21.235 1.00 91.19 353 TYR A CA 1
ATOM 2650 C C . TYR A 1 353 ? 8.031 -8.499 -20.202 1.00 91.19 353 TYR A C 1
ATOM 2652 O O . TYR A 1 353 ? 8.533 -8.853 -19.136 1.00 91.19 353 TYR A O 1
ATOM 2660 N N . PHE A 1 354 ? 7.819 -7.225 -20.497 1.00 86.69 354 PHE A N 1
ATOM 2661 C CA . PHE A 1 354 ? 8.115 -6.149 -19.565 1.00 86.69 354 PHE A CA 1
ATOM 2662 C C . PHE A 1 354 ? 6.974 -5.146 -19.526 1.00 86.69 354 PHE A C 1
ATOM 2664 O O . PHE A 1 354 ? 6.500 -4.699 -20.569 1.00 86.69 354 PHE A O 1
ATOM 2671 N N . VAL A 1 355 ? 6.567 -4.790 -18.312 1.00 85.62 355 VAL A N 1
ATOM 2672 C CA . VAL A 1 355 ? 5.675 -3.661 -18.062 1.00 85.62 355 VAL A CA 1
ATOM 2673 C C . VAL A 1 355 ? 6.491 -2.534 -17.465 1.00 85.62 355 VAL A C 1
ATOM 2675 O O . VAL A 1 355 ? 7.249 -2.732 -16.515 1.00 85.62 355 VAL A O 1
ATOM 2678 N N . ARG A 1 356 ? 6.266 -1.338 -17.995 1.00 81.31 356 ARG A N 1
ATOM 2679 C CA . ARG A 1 356 ? 6.717 -0.104 -17.379 1.00 81.31 356 ARG A CA 1
ATOM 2680 C C . ARG A 1 356 ? 5.511 0.693 -16.951 1.00 81.31 356 ARG A C 1
ATOM 2682 O O . ARG A 1 356 ? 4.612 0.907 -17.762 1.00 81.31 356 ARG A O 1
ATOM 2689 N N . GLY A 1 357 ? 5.515 1.156 -15.716 1.00 81.81 357 GLY A N 1
ATOM 2690 C CA . GLY A 1 357 ? 4.548 2.138 -15.288 1.00 81.81 357 GLY A CA 1
ATOM 2691 C C . GLY A 1 357 ? 5.106 3.102 -14.271 1.00 81.81 357 GLY A C 1
ATOM 2692 O O . GLY A 1 357 ? 6.198 2.908 -13.737 1.00 81.81 357 GLY A O 1
ATOM 2693 N N . TRP A 1 358 ? 4.325 4.137 -14.020 1.00 80.69 358 TRP A N 1
ATOM 2694 C CA . TRP A 1 358 ? 4.629 5.143 -13.020 1.00 80.69 358 TRP A CA 1
ATOM 2695 C C . TRP A 1 358 ? 3.444 5.343 -12.071 1.00 80.69 358 TRP A C 1
ATOM 2697 O O . TRP A 1 358 ? 2.285 5.153 -12.459 1.00 80.69 358 TRP A O 1
ATOM 2707 N N . HIS A 1 359 ? 3.775 5.689 -10.834 1.00 83.44 359 HIS A N 1
ATOM 2708 C CA . HIS A 1 359 ? 2.884 6.004 -9.728 1.00 83.44 359 HIS A CA 1
ATOM 2709 C C . HIS A 1 359 ? 3.031 7.483 -9.362 1.00 83.44 359 HIS A C 1
ATOM 2711 O O . HIS A 1 359 ? 4.106 8.059 -9.539 1.00 83.44 359 HIS A O 1
ATOM 2717 N N . GLY A 1 360 ? 1.939 8.114 -8.946 1.00 78.19 360 GLY A N 1
ATOM 2718 C CA . GLY A 1 360 ? 1.942 9.470 -8.412 1.00 78.19 360 GLY A CA 1
ATOM 2719 C C . GLY A 1 360 ? 0.567 10.123 -8.502 1.00 78.19 360 GLY A C 1
ATOM 2720 O O . GLY A 1 360 ? -0.311 9.675 -9.245 1.00 78.19 360 GLY A O 1
ATOM 2721 N N . GLY A 1 361 ? 0.384 11.215 -7.762 1.00 78.06 361 GLY A N 1
ATOM 2722 C CA . GLY A 1 361 ? -0.904 11.895 -7.700 1.00 78.06 361 GLY A CA 1
ATOM 2723 C C . GLY A 1 361 ? -0.878 13.295 -7.095 1.00 78.06 361 GLY A C 1
ATOM 2724 O O . GLY A 1 361 ? 0.153 13.805 -6.645 1.00 78.06 361 GLY A O 1
ATOM 2725 N N . LEU A 1 362 ? -2.057 13.916 -7.107 1.00 77.62 362 LEU A N 1
ATOM 2726 C CA . LEU A 1 362 ? -2.372 15.226 -6.551 1.00 77.62 362 LEU A CA 1
ATOM 2727 C C . LEU A 1 362 ? -3.435 15.086 -5.469 1.00 77.62 362 LEU A C 1
ATOM 2729 O O . LEU A 1 362 ? -4.586 14.789 -5.780 1.00 77.62 362 LEU A O 1
ATOM 2733 N N . LEU A 1 363 ? -3.086 15.394 -4.217 1.00 74.69 363 LEU A N 1
ATOM 2734 C CA . LEU A 1 363 ? -4.085 15.384 -3.145 1.00 74.69 363 LEU A CA 1
ATOM 2735 C C . LEU A 1 363 ? -4.867 16.696 -3.039 1.00 74.69 363 LEU A C 1
ATOM 2737 O O . LEU A 1 363 ? -6.010 16.701 -2.594 1.00 74.69 363 LEU A O 1
ATOM 2741 N N . THR A 1 364 ? -4.288 17.832 -3.434 1.00 73.75 364 THR A N 1
ATOM 2742 C CA . THR A 1 364 ? -4.937 19.141 -3.243 1.00 73.75 364 THR A CA 1
ATOM 2743 C C . THR A 1 364 ? -5.016 19.942 -4.536 1.00 73.75 364 THR A C 1
ATOM 2745 O O . THR A 1 364 ? -4.151 19.837 -5.402 1.00 73.75 364 THR A O 1
ATOM 2748 N N . ASN A 1 365 ? -6.042 20.788 -4.635 1.00 72.06 365 ASN A N 1
ATOM 2749 C CA . ASN A 1 365 ? -6.261 21.733 -5.732 1.00 72.06 365 ASN A CA 1
ATOM 2750 C C . ASN A 1 365 ? -5.862 23.178 -5.359 1.00 72.06 365 ASN A C 1
ATOM 2752 O O . ASN A 1 365 ? -6.335 24.139 -5.976 1.00 72.06 365 ASN A O 1
ATOM 2756 N N . ARG A 1 366 ? -5.019 23.357 -4.330 1.00 74.06 366 ARG A N 1
ATOM 2757 C CA . ARG A 1 366 ? -4.621 24.681 -3.836 1.00 74.06 366 ARG A CA 1
ATOM 2758 C C . ARG A 1 366 ? -3.841 25.438 -4.914 1.00 74.06 366 ARG A C 1
ATOM 2760 O O . ARG A 1 366 ? -3.017 24.861 -5.615 1.00 74.06 366 ARG A O 1
ATOM 2767 N N . LYS A 1 367 ? -4.067 26.751 -5.022 1.00 70.75 367 LYS A N 1
ATOM 2768 C CA . LYS A 1 367 ? -3.316 27.632 -5.931 1.00 70.75 367 LYS A CA 1
ATOM 2769 C C . LYS A 1 367 ? -2.277 28.463 -5.194 1.00 70.75 367 LYS A C 1
ATOM 2771 O O . LYS A 1 367 ? -2.557 29.016 -4.130 1.00 70.75 367 LYS A O 1
ATOM 2776 N N . VAL A 1 368 ? -1.109 28.611 -5.810 1.00 68.44 368 VAL A N 1
ATOM 2777 C CA . VAL A 1 368 ? -0.092 29.603 -5.442 1.00 68.44 368 VAL A CA 1
ATOM 2778 C C . VAL A 1 368 ? 0.243 30.390 -6.707 1.00 68.44 368 VAL A C 1
ATOM 2780 O O . VAL A 1 368 ? 0.872 29.882 -7.632 1.00 68.44 368 VAL A O 1
ATOM 2783 N N . GLY A 1 369 ? -0.234 31.637 -6.781 1.00 73.69 369 GLY A N 1
ATOM 2784 C CA . GLY A 1 369 ? -0.202 32.418 -8.020 1.00 73.69 369 GLY A CA 1
ATOM 2785 C C . GLY A 1 369 ? -1.152 31.842 -9.079 1.00 73.69 369 GLY A C 1
ATOM 2786 O O . GLY A 1 369 ? -2.326 31.610 -8.796 1.00 73.69 369 GLY A O 1
ATOM 2787 N N . SER A 1 370 ? -0.651 31.626 -10.300 1.00 68.44 370 SER A N 1
ATOM 2788 C CA . SER A 1 370 ? -1.393 30.987 -11.401 1.00 68.44 370 SER A CA 1
ATOM 2789 C C . SER A 1 370 ? -1.275 29.460 -11.425 1.00 68.44 370 SER A C 1
ATOM 2791 O O . SER A 1 370 ? -1.953 28.821 -12.224 1.00 68.44 370 SER A O 1
ATOM 2793 N N . GLU A 1 371 ? -0.419 28.879 -10.583 1.00 66.06 371 GLU A N 1
ATOM 2794 C CA . GLU A 1 371 ? -0.101 27.452 -10.592 1.00 66.06 371 GLU A CA 1
ATOM 2795 C C . GLU A 1 371 ? -0.895 26.709 -9.515 1.00 66.06 371 GLU A C 1
ATOM 2797 O O . GLU A 1 371 ? -1.152 27.237 -8.426 1.00 66.06 371 GLU A O 1
ATOM 2802 N N . ILE A 1 372 ? -1.257 25.462 -9.815 1.00 68.62 372 ILE A N 1
ATOM 2803 C CA . ILE A 1 372 ? -1.726 24.513 -8.804 1.00 68.62 372 ILE A CA 1
ATOM 2804 C C . ILE A 1 372 ? -0.493 24.022 -8.059 1.00 68.62 372 ILE A C 1
ATOM 2806 O O . ILE A 1 372 ? 0.563 23.796 -8.654 1.00 68.62 372 ILE A O 1
ATOM 2810 N N . VAL A 1 373 ? -0.640 23.846 -6.759 1.00 68.31 373 VAL A N 1
ATOM 2811 C CA . VAL A 1 373 ? 0.363 23.224 -5.916 1.00 68.31 373 VAL A CA 1
ATOM 2812 C C . VAL A 1 373 ? -0.210 21.935 -5.355 1.00 68.31 373 VAL A C 1
ATOM 2814 O O . VAL A 1 373 ? -1.254 21.921 -4.704 1.00 68.31 373 VAL A O 1
ATOM 2817 N N . GLY A 1 374 ? 0.453 20.840 -5.703 1.00 66.50 374 GLY A N 1
ATOM 2818 C CA . GLY A 1 374 ? 0.076 19.505 -5.287 1.00 66.50 374 GLY A CA 1
ATOM 2819 C C . GLY A 1 374 ? 0.819 19.113 -4.024 1.00 66.50 374 GLY A C 1
ATOM 2820 O O . GLY A 1 374 ? 1.769 19.765 -3.589 1.00 66.50 374 GLY A O 1
ATOM 2821 N N . TYR A 1 375 ? 0.381 18.010 -3.443 1.00 63.50 375 TYR A N 1
ATOM 2822 C CA . TYR A 1 375 ? 1.121 17.305 -2.418 1.00 63.50 375 TYR A CA 1
ATOM 2823 C C . TYR A 1 375 ? 0.712 15.850 -2.518 1.00 63.50 375 TYR A C 1
ATOM 2825 O O . TYR A 1 375 ? -0.444 15.544 -2.282 1.00 63.50 375 TYR A O 1
ATOM 2833 N N . ALA A 1 376 ? 1.631 14.996 -2.916 1.00 54.81 376 ALA A N 1
ATOM 2834 C CA . ALA A 1 376 ? 1.579 13.540 -2.769 1.00 54.81 376 ALA A CA 1
ATOM 2835 C C . ALA A 1 376 ? 2.879 13.030 -3.351 1.00 54.81 376 ALA A C 1
ATOM 2837 O O . ALA A 1 376 ? 3.523 12.173 -2.798 1.00 54.81 376 ALA A O 1
ATOM 2838 N N . GLU A 1 377 ? 3.301 13.641 -4.448 1.00 64.62 377 GLU A N 1
ATOM 2839 C CA . GLU A 1 377 ? 4.482 13.233 -5.174 1.00 64.62 377 GLU A CA 1
ATOM 2840 C C . GLU A 1 377 ? 4.691 14.258 -6.300 1.00 64.62 377 GLU A C 1
ATOM 2842 O O . GLU A 1 377 ? 5.779 14.805 -6.467 1.00 64.62 377 GLU A O 1
ATOM 2847 N N . TRP A 1 378 ? 3.588 14.662 -6.941 1.00 63.41 378 TRP A N 1
ATOM 2848 C CA . TRP A 1 378 ? 3.510 15.770 -7.887 1.00 63.41 378 TRP A CA 1
ATOM 2849 C C . TRP A 1 378 ? 3.453 17.111 -7.153 1.00 63.41 378 TRP A C 1
ATOM 2851 O O . TRP A 1 378 ? 2.436 17.809 -7.164 1.00 63.41 378 TRP A O 1
ATOM 2861 N N . GLY A 1 379 ? 4.539 17.469 -6.466 1.00 61.53 379 GLY A N 1
ATOM 2862 C CA . GLY A 1 379 ? 4.641 18.755 -5.776 1.00 61.53 379 GLY A CA 1
ATOM 2863 C C . GLY A 1 379 ? 4.320 19.917 -6.719 1.00 61.53 379 GLY A C 1
ATOM 2864 O O . GLY A 1 379 ? 3.556 20.814 -6.354 1.00 61.53 379 GLY A O 1
ATOM 2865 N N . TRP A 1 380 ? 4.812 19.852 -7.963 1.00 71.56 380 TRP A N 1
ATOM 2866 C CA . TRP A 1 380 ? 4.537 20.826 -9.019 1.00 71.56 380 TRP A CA 1
ATOM 2867 C C . TRP A 1 380 ? 3.672 20.241 -10.157 1.00 71.56 380 TRP A C 1
ATOM 2869 O O . TRP A 1 380 ? 4.188 19.892 -11.222 1.00 71.56 380 TRP A O 1
ATOM 2879 N N . PRO A 1 381 ? 2.337 20.191 -9.980 1.00 67.62 381 PRO A N 1
ATOM 2880 C CA . PRO A 1 381 ? 1.389 19.508 -10.863 1.00 67.62 381 PRO A CA 1
ATOM 2881 C C . PRO A 1 381 ? 1.552 19.829 -12.344 1.00 67.62 381 PRO A C 1
ATOM 2883 O O . PRO A 1 381 ? 1.513 18.942 -13.191 1.00 67.62 381 PRO A O 1
ATOM 2886 N N . SER A 1 382 ? 1.760 21.105 -12.675 1.00 68.06 382 SER A N 1
ATOM 2887 C CA . SER A 1 382 ? 1.909 21.545 -14.060 1.00 68.06 382 SER A CA 1
ATOM 2888 C C . SER A 1 382 ? 3.150 20.946 -14.723 1.00 68.06 382 SER A C 1
ATOM 2890 O O . SER A 1 382 ? 3.153 20.703 -15.927 1.00 68.06 382 SER A O 1
ATOM 2892 N N . PHE A 1 383 ? 4.228 20.728 -13.969 1.00 70.19 383 PHE A N 1
ATOM 2893 C CA . PHE A 1 383 ? 5.413 20.044 -14.473 1.00 70.19 383 PHE A CA 1
ATOM 2894 C C . PHE A 1 383 ? 5.202 18.542 -14.568 1.00 70.19 383 PHE A C 1
ATOM 2896 O O . PHE A 1 383 ? 5.478 17.993 -15.631 1.00 70.19 383 PHE A O 1
ATOM 2903 N N . SER A 1 384 ? 4.658 17.908 -13.532 1.00 72.12 384 SER A N 1
ATOM 2904 C CA . SER A 1 384 ? 4.398 16.468 -13.526 1.00 72.12 384 SER A CA 1
ATOM 2905 C C . SER A 1 384 ? 3.414 16.064 -14.639 1.00 72.12 384 SER A C 1
ATOM 2907 O O . SER A 1 384 ? 3.648 15.080 -15.336 1.00 72.12 384 SER A O 1
ATOM 2909 N N . MET A 1 385 ? 2.400 16.892 -14.933 1.00 73.62 385 MET A N 1
ATOM 2910 C CA . MET A 1 385 ? 1.516 16.714 -16.096 1.00 73.62 385 MET A CA 1
ATOM 2911 C C . MET A 1 385 ? 2.242 16.875 -17.434 1.00 73.62 385 MET A C 1
ATOM 2913 O O . MET A 1 385 ? 2.036 16.072 -18.341 1.00 73.62 385 MET A O 1
ATOM 2917 N N . ARG A 1 386 ? 3.119 17.880 -17.582 1.00 72.38 386 ARG A N 1
ATOM 2918 C CA . ARG A 1 386 ? 3.948 18.019 -18.797 1.00 72.38 386 ARG A CA 1
ATOM 2919 C C . ARG A 1 386 ? 4.875 16.821 -18.982 1.00 72.38 386 ARG A C 1
ATOM 2921 O O . ARG A 1 386 ? 5.010 16.329 -20.095 1.00 72.38 386 ARG A O 1
ATOM 2928 N N . TRP A 1 387 ? 5.476 16.337 -17.900 1.00 74.38 387 TRP A N 1
ATOM 2929 C CA . TRP A 1 387 ? 6.292 15.130 -17.911 1.00 74.38 387 TRP A CA 1
ATOM 2930 C C . TRP A 1 387 ? 5.463 13.913 -18.336 1.00 74.38 387 TRP A C 1
ATOM 2932 O O . TRP A 1 387 ? 5.884 13.178 -19.224 1.00 74.38 387 TRP A O 1
ATOM 2942 N N . ALA A 1 388 ? 4.253 13.741 -17.797 1.00 76.25 388 ALA A N 1
ATOM 2943 C CA . ALA A 1 388 ? 3.351 12.664 -18.195 1.00 76.25 388 ALA A CA 1
ATOM 2944 C C . ALA A 1 388 ? 2.980 12.754 -19.693 1.00 76.25 388 ALA A C 1
ATOM 2946 O O . ALA A 1 388 ? 3.006 11.745 -20.399 1.00 76.25 388 ALA A O 1
ATOM 2947 N N . GLU A 1 389 ? 2.708 13.954 -20.216 1.00 77.19 389 GLU A N 1
ATOM 2948 C CA . GLU A 1 389 ? 2.483 14.203 -21.651 1.00 77.19 389 GLU A CA 1
ATOM 2949 C C . GLU A 1 389 ? 3.708 13.881 -22.526 1.00 77.19 389 GLU A C 1
ATOM 2951 O O . GLU A 1 389 ? 3.560 13.404 -23.662 1.00 77.19 389 GLU A O 1
ATOM 2956 N N . ASP A 1 390 ? 4.914 14.131 -22.013 1.00 73.69 390 ASP A N 1
ATOM 2957 C CA . ASP A 1 390 ? 6.174 13.780 -22.667 1.00 73.69 390 ASP A CA 1
ATOM 2958 C C . ASP A 1 390 ? 6.395 12.260 -22.661 1.00 73.69 390 ASP A C 1
ATOM 2960 O O . ASP A 1 390 ? 6.754 11.694 -23.695 1.00 73.69 390 ASP A O 1
ATOM 2964 N N . ARG A 1 391 ? 6.084 11.566 -21.557 1.00 76.69 391 ARG A N 1
ATOM 2965 C CA . ARG A 1 391 ? 6.071 10.092 -21.497 1.00 76.69 391 ARG A CA 1
ATOM 2966 C C . ARG A 1 391 ? 5.060 9.496 -22.469 1.00 76.69 391 ARG A C 1
ATOM 2968 O O . ARG A 1 391 ? 5.384 8.534 -23.163 1.00 76.69 391 ARG A O 1
ATOM 2975 N N . LEU A 1 392 ? 3.871 10.087 -22.583 1.00 79.19 392 LEU A N 1
ATOM 2976 C CA . LEU A 1 392 ? 2.876 9.668 -23.566 1.00 79.19 392 LEU A CA 1
ATOM 2977 C C . LEU A 1 392 ? 3.389 9.853 -24.998 1.00 79.19 392 LEU A C 1
ATOM 2979 O O . LEU A 1 392 ? 3.254 8.961 -25.833 1.00 79.19 392 LEU A O 1
ATOM 2983 N N . ARG A 1 393 ? 4.039 10.989 -25.282 1.00 77.88 393 ARG A N 1
ATOM 2984 C CA . ARG A 1 393 ? 4.680 11.244 -26.581 1.00 77.88 393 ARG A CA 1
ATOM 2985 C C . ARG A 1 393 ? 5.750 10.209 -26.892 1.00 77.88 393 ARG A C 1
ATOM 2987 O O . ARG A 1 393 ? 5.800 9.732 -28.026 1.00 77.88 393 ARG A O 1
ATOM 2994 N N . ALA A 1 394 ? 6.581 9.853 -25.916 1.00 72.00 394 ALA A N 1
ATOM 2995 C CA . ALA A 1 394 ? 7.558 8.789 -26.072 1.00 72.00 394 ALA A CA 1
ATOM 2996 C C . ALA A 1 394 ? 6.855 7.454 -26.364 1.00 72.00 394 ALA A C 1
ATOM 2998 O O . ALA A 1 394 ? 7.142 6.844 -27.386 1.00 72.00 394 ALA A O 1
ATOM 2999 N N . ALA A 1 395 ? 5.861 7.045 -25.573 1.00 77.06 395 ALA A N 1
ATOM 3000 C CA . ALA A 1 395 ? 5.108 5.808 -25.804 1.00 77.06 395 ALA A CA 1
ATOM 3001 C C . ALA A 1 395 ? 4.487 5.734 -27.217 1.00 77.06 395 ALA A C 1
ATOM 3003 O O . ALA A 1 395 ? 4.626 4.718 -27.899 1.00 77.06 395 ALA A O 1
ATOM 3004 N N . GLU A 1 396 ? 3.876 6.822 -27.699 1.00 78.69 396 GLU A N 1
ATOM 3005 C CA . GLU A 1 396 ? 3.318 6.931 -29.058 1.00 78.69 396 GLU A CA 1
ATOM 3006 C C . GLU A 1 396 ? 4.397 6.817 -30.144 1.00 78.69 396 GLU A C 1
ATOM 3008 O O . GLU A 1 396 ? 4.250 6.062 -31.108 1.00 78.69 396 GLU A O 1
ATOM 3013 N N . THR A 1 397 ? 5.493 7.559 -29.980 1.00 71.81 397 THR A N 1
ATOM 3014 C CA . THR A 1 397 ? 6.588 7.635 -30.958 1.00 71.81 397 THR A CA 1
ATOM 3015 C C . THR A 1 397 ? 7.331 6.304 -31.070 1.00 71.81 397 THR A C 1
ATOM 3017 O O . THR A 1 397 ? 7.731 5.890 -32.157 1.00 71.81 397 THR A O 1
ATOM 3020 N N . GLN A 1 398 ? 7.481 5.623 -29.937 1.00 68.62 398 GLN A N 1
ATOM 3021 C CA . GLN A 1 398 ? 8.235 4.383 -29.791 1.00 68.62 398 GLN A CA 1
ATOM 3022 C C . GLN A 1 398 ? 7.368 3.130 -29.965 1.00 68.62 398 GLN A C 1
ATOM 3024 O O . GLN A 1 398 ? 7.897 2.032 -30.113 1.00 68.62 398 GLN A O 1
ATOM 3029 N N . LYS A 1 399 ? 6.037 3.287 -29.958 1.00 74.94 399 LYS A N 1
ATOM 3030 C CA . LYS A 1 399 ? 5.061 2.187 -29.909 1.00 74.94 399 LYS A CA 1
ATOM 3031 C C . LYS A 1 399 ? 5.332 1.213 -28.756 1.00 74.94 399 LYS A C 1
ATOM 3033 O O . LYS A 1 399 ? 5.150 0.006 -28.900 1.00 74.94 399 LYS A O 1
ATOM 3038 N N . THR A 1 400 ? 5.757 1.754 -27.619 1.00 78.19 400 THR A N 1
ATOM 3039 C CA . THR A 1 400 ? 6.048 1.010 -26.391 1.00 78.19 400 THR A CA 1
ATOM 3040 C C . THR A 1 400 ? 4.908 1.275 -25.415 1.00 78.19 400 THR A C 1
ATOM 3042 O O . THR A 1 400 ? 4.832 2.390 -24.895 1.00 78.19 400 THR A O 1
ATOM 3045 N N . PRO A 1 401 ? 4.003 0.308 -25.175 1.00 86.06 401 PRO A N 1
ATOM 3046 C CA . PRO A 1 401 ? 2.906 0.516 -24.244 1.00 86.06 401 PRO A CA 1
ATOM 3047 C C . PRO A 1 401 ? 3.415 0.776 -22.823 1.00 86.06 401 PRO A C 1
ATOM 3049 O O . PRO A 1 401 ? 4.458 0.256 -22.425 1.00 86.06 401 PRO A O 1
ATOM 3052 N N . THR A 1 402 ? 2.665 1.564 -22.060 1.00 85.12 402 THR A N 1
ATOM 3053 C CA . THR A 1 402 ? 2.992 1.931 -20.678 1.00 85.12 402 THR A CA 1
ATOM 3054 C C . THR A 1 402 ? 1.768 1.804 -19.772 1.00 85.12 402 THR A C 1
ATOM 3056 O O . THR A 1 402 ? 0.632 1.674 -20.235 1.00 85.12 402 THR A O 1
ATOM 3059 N N . VAL A 1 403 ? 2.003 1.831 -18.468 1.00 88.25 403 VAL A N 1
ATOM 3060 C CA . VAL A 1 403 ? 0.982 1.777 -17.425 1.00 88.25 403 VAL A CA 1
ATOM 3061 C C . VAL A 1 403 ? 1.057 3.046 -16.578 1.00 88.25 403 VAL A C 1
ATOM 3063 O O . VAL A 1 403 ? 2.142 3.560 -16.314 1.00 88.25 403 VAL A O 1
ATOM 3066 N N . ASN A 1 404 ? -0.082 3.558 -16.126 1.00 86.50 404 ASN A N 1
ATOM 3067 C CA . ASN A 1 404 ? -0.123 4.624 -15.130 1.00 86.50 404 ASN A CA 1
ATOM 3068 C C . ASN A 1 404 ? -1.030 4.238 -13.959 1.00 86.50 404 ASN A C 1
ATOM 3070 O O . ASN A 1 404 ? -2.178 3.835 -14.149 1.00 86.50 404 ASN A O 1
ATOM 3074 N N . GLN A 1 405 ? -0.518 4.392 -12.742 1.00 87.56 405 GLN A N 1
ATOM 3075 C CA . GLN A 1 405 ? -1.304 4.296 -11.520 1.00 87.56 405 GLN A CA 1
ATOM 3076 C C . GLN A 1 405 ? -1.501 5.701 -10.956 1.00 87.56 405 GLN A C 1
ATOM 3078 O O . GLN A 1 405 ? -0.663 6.202 -10.211 1.00 87.56 405 GLN A O 1
ATOM 3083 N N . VAL A 1 406 ? -2.620 6.315 -11.335 1.00 83.75 406 VAL A N 1
ATOM 3084 C CA . VAL A 1 406 ? -3.058 7.628 -10.851 1.00 83.75 406 VAL A CA 1
ATOM 3085 C C . VAL A 1 406 ? -4.467 7.477 -10.300 1.00 83.75 406 VAL A C 1
ATOM 3087 O O . VAL A 1 406 ? -5.364 7.036 -11.026 1.00 83.75 406 VAL A O 1
ATOM 3090 N N . CYS A 1 407 ? -4.648 7.826 -9.030 1.00 86.94 407 CYS A N 1
ATOM 3091 C CA . CYS A 1 407 ? -5.907 7.680 -8.309 1.00 86.94 407 CYS A CA 1
ATOM 3092 C C . CYS A 1 407 ? -6.995 8.663 -8.788 1.00 86.94 407 CYS A C 1
ATOM 3094 O O . CYS A 1 407 ? -6.715 9.696 -9.404 1.00 86.94 407 CYS A O 1
ATOM 3096 N N . GLY A 1 408 ? -8.259 8.334 -8.508 1.00 88.06 408 GLY A N 1
ATOM 3097 C CA . GLY A 1 408 ? -9.431 9.115 -8.922 1.00 88.06 408 GLY A CA 1
ATOM 3098 C C . GLY A 1 408 ? -9.401 10.583 -8.482 1.00 88.06 408 GLY A C 1
ATOM 3099 O O . GLY A 1 408 ? -9.691 11.468 -9.281 1.00 88.06 408 GLY A O 1
ATOM 3100 N N . GLN A 1 409 ? -8.965 10.856 -7.254 1.00 88.00 409 GLN A N 1
ATOM 3101 C CA . GLN A 1 409 ? -8.831 12.198 -6.685 1.00 88.00 409 GLN A CA 1
ATOM 3102 C C . GLN A 1 409 ? -7.955 13.102 -7.556 1.00 88.00 409 GLN A C 1
ATOM 3104 O O . GLN A 1 409 ? -8.294 14.260 -7.797 1.00 88.00 409 GLN A O 1
ATOM 3109 N N . THR A 1 410 ? -6.858 12.564 -8.091 1.00 83.50 410 THR A N 1
ATOM 3110 C CA . THR A 1 410 ? -5.974 13.316 -8.988 1.00 83.50 410 THR A CA 1
ATOM 3111 C C . THR A 1 410 ? -6.705 13.719 -10.267 1.00 83.50 410 THR A C 1
ATOM 3113 O O . THR A 1 410 ? -6.547 14.843 -10.745 1.00 83.50 410 THR A O 1
ATOM 3116 N N . TRP A 1 411 ? -7.538 12.830 -10.811 1.00 81.50 411 TRP A N 1
ATOM 3117 C CA . TRP A 1 411 ? -8.331 13.116 -12.004 1.00 81.50 411 TRP A CA 1
ATOM 3118 C C . TRP A 1 411 ? -9.431 14.142 -11.748 1.00 81.50 411 TRP A C 1
ATOM 3120 O O . TRP A 1 411 ? -9.607 15.026 -12.584 1.00 81.50 411 TRP A O 1
ATOM 3130 N N . ASP A 1 412 ? -10.097 14.096 -10.592 1.00 83.62 412 ASP A N 1
ATOM 3131 C CA . ASP A 1 412 ? -11.055 15.129 -10.176 1.00 83.62 412 ASP A CA 1
ATOM 3132 C C . ASP A 1 412 ? -10.367 16.504 -10.077 1.00 83.62 412 ASP A C 1
ATOM 3134 O O . ASP A 1 412 ? -10.875 17.506 -10.596 1.00 83.62 412 ASP A O 1
ATOM 3138 N N . VAL A 1 413 ? -9.157 16.554 -9.500 1.00 79.31 413 VAL A N 1
ATOM 3139 C CA . VAL A 1 413 ? -8.345 17.779 -9.450 1.00 79.31 413 VAL A CA 1
ATOM 3140 C C . VAL A 1 413 ? -8.011 18.264 -10.862 1.00 79.31 413 VAL A C 1
ATOM 3142 O O . VAL A 1 413 ? -8.280 19.424 -11.169 1.00 79.31 413 VAL A O 1
ATOM 3145 N N . ILE A 1 414 ? -7.478 17.409 -11.741 1.00 74.81 414 ILE A N 1
ATOM 3146 C CA . ILE A 1 414 ? -7.107 17.788 -13.118 1.00 74.81 414 ILE A CA 1
ATOM 3147 C C . ILE A 1 414 ? -8.329 18.275 -13.912 1.00 74.81 414 ILE A C 1
ATOM 3149 O O . ILE A 1 414 ? -8.258 19.305 -14.587 1.00 74.81 414 ILE A O 1
ATOM 3153 N N . ALA A 1 415 ? -9.464 17.578 -13.812 1.00 75.38 415 ALA A N 1
ATOM 3154 C CA . ALA A 1 415 ? -10.684 17.908 -14.544 1.00 75.38 415 ALA A CA 1
ATOM 3155 C C . ALA A 1 415 ? -11.213 19.312 -14.212 1.00 75.38 415 ALA A C 1
ATOM 3157 O O . ALA A 1 415 ? -11.751 19.986 -15.094 1.00 75.38 415 ALA A O 1
ATOM 3158 N N . SER A 1 416 ? -11.000 19.792 -12.982 1.00 72.31 416 SER A N 1
ATOM 3159 C CA . SER A 1 416 ? -11.437 21.126 -12.552 1.00 72.31 416 SER A CA 1
ATOM 3160 C C . SER A 1 416 ? -10.720 22.303 -13.246 1.00 72.31 416 SER A C 1
ATOM 3162 O O . SER A 1 416 ? -11.171 23.443 -13.120 1.00 72.31 416 SER A O 1
ATOM 3164 N N . PHE A 1 417 ? -9.647 22.062 -14.020 1.00 63.72 417 PHE A N 1
ATOM 3165 C CA . PHE A 1 417 ? -8.815 23.120 -14.619 1.00 63.72 417 PHE A CA 1
ATOM 3166 C C . PHE A 1 417 ? -8.758 23.158 -16.160 1.00 63.72 417 PHE A C 1
ATOM 3168 O O . PHE A 1 417 ? -8.188 24.103 -16.707 1.00 63.72 417 PHE A O 1
ATOM 3175 N N . GLY A 1 418 ? -9.391 22.216 -16.872 1.00 59.53 418 GLY A N 1
ATOM 3176 C CA . GLY A 1 418 ? -9.485 22.218 -18.344 1.00 59.53 418 GLY A CA 1
ATOM 3177 C C . GLY A 1 418 ? -8.772 21.044 -19.035 1.00 59.53 418 GLY A C 1
ATOM 3178 O O . GLY A 1 418 ? -7.803 20.499 -18.528 1.00 59.53 418 GLY A O 1
ATOM 3179 N N . LEU A 1 419 ? -9.304 20.625 -20.193 1.00 55.88 419 LEU A N 1
ATOM 3180 C CA . LEU A 1 419 ? -9.319 19.221 -20.652 1.00 55.88 419 LEU A CA 1
ATOM 3181 C C . LEU A 1 419 ? -8.591 18.937 -21.987 1.00 55.88 419 LEU A C 1
ATOM 3183 O O . LEU A 1 419 ? -8.855 17.905 -22.613 1.00 55.88 419 LEU A O 1
ATOM 3187 N N . THR A 1 420 ? -7.733 19.826 -22.497 1.00 61.56 420 THR A N 1
ATOM 3188 C CA . THR A 1 420 ? -7.174 19.637 -23.856 1.00 61.56 420 THR A CA 1
ATOM 3189 C C . THR A 1 420 ? -6.270 18.399 -23.927 1.00 61.56 420 THR A C 1
ATOM 3191 O O . THR A 1 420 ? -6.320 17.634 -24.892 1.00 61.56 420 THR A O 1
ATOM 3194 N N . GLU A 1 421 ? -5.517 18.164 -22.860 1.00 64.31 421 GLU A N 1
ATOM 3195 C CA . GLU A 1 421 ? -4.586 17.063 -22.638 1.00 64.31 421 GLU A CA 1
ATOM 3196 C C . GLU A 1 421 ? -5.324 15.717 -22.485 1.00 64.31 421 GLU A C 1
ATOM 3198 O O . GLU A 1 421 ? -4.934 14.714 -23.088 1.00 64.31 421 GLU A O 1
ATOM 3203 N N . LEU A 1 422 ? -6.478 15.686 -21.799 1.00 71.62 422 LEU A N 1
ATOM 3204 C CA . LEU A 1 422 ? -7.197 14.433 -21.503 1.00 71.62 422 LEU A CA 1
ATOM 3205 C C . LEU A 1 422 ? -7.700 13.708 -22.758 1.00 71.62 422 LEU A C 1
ATOM 3207 O O . LEU A 1 422 ? -7.755 12.480 -22.798 1.00 71.62 422 LEU A O 1
ATOM 3211 N N . ASN A 1 423 ? -8.038 14.447 -23.818 1.00 77.00 423 ASN A N 1
ATOM 3212 C CA . ASN A 1 423 ? -8.463 13.848 -25.085 1.00 77.00 423 ASN A CA 1
ATOM 3213 C C . ASN A 1 423 ? -7.355 13.028 -25.757 1.00 77.00 423 ASN A C 1
ATOM 3215 O O . ASN A 1 423 ? -7.649 12.076 -26.485 1.00 77.00 423 ASN A O 1
ATOM 3219 N N . ARG A 1 424 ? -6.086 13.385 -25.540 1.00 78.81 424 ARG A N 1
ATOM 3220 C CA . ARG A 1 424 ? -4.949 12.634 -26.076 1.00 78.81 424 ARG A CA 1
ATOM 3221 C C . ARG A 1 424 ? -4.752 11.332 -25.304 1.00 78.81 424 ARG A C 1
ATOM 3223 O O . ARG A 1 424 ? -4.662 10.279 -25.930 1.00 78.81 424 ARG A O 1
ATOM 3230 N N . TRP A 1 425 ? -4.815 11.383 -23.974 1.00 80.44 425 TRP A N 1
ATOM 3231 C CA . TRP A 1 425 ? -4.793 10.191 -23.118 1.00 80.44 425 TRP A CA 1
ATOM 3232 C C . TRP A 1 425 ? -5.935 9.227 -23.433 1.00 80.44 425 TRP A C 1
ATOM 3234 O O . TRP A 1 425 ? -5.688 8.035 -23.591 1.00 80.44 425 TRP A O 1
ATOM 3244 N N . LYS A 1 426 ? -7.155 9.740 -23.645 1.00 80.88 426 LYS A N 1
ATOM 3245 C CA . LYS A 1 426 ? -8.311 8.955 -24.116 1.00 80.88 426 LYS A CA 1
ATOM 3246 C C . LYS A 1 426 ? -7.993 8.162 -25.379 1.00 80.88 426 LYS A C 1
ATOM 3248 O O . LYS A 1 426 ? -8.204 6.954 -25.439 1.00 80.88 426 LYS A O 1
ATOM 3253 N N . LYS A 1 427 ? -7.454 8.840 -26.397 1.00 84.31 427 LYS A N 1
ATOM 3254 C CA . LYS A 1 427 ? -7.085 8.210 -27.674 1.00 84.31 427 LYS A CA 1
ATOM 3255 C C . LYS A 1 427 ? -5.976 7.176 -27.501 1.00 84.31 427 LYS A C 1
ATOM 3257 O O . LYS A 1 427 ? -6.060 6.105 -28.093 1.00 84.31 427 LYS A O 1
ATOM 3262 N N . ALA A 1 428 ? -4.961 7.477 -26.695 1.00 84.25 428 ALA A N 1
ATOM 3263 C CA . ALA A 1 428 ? -3.864 6.554 -26.434 1.00 84.25 428 ALA A CA 1
ATOM 3264 C C . ALA A 1 428 ? -4.311 5.314 -25.645 1.00 84.25 428 ALA A C 1
ATOM 3266 O O . ALA A 1 428 ? -3.875 4.206 -25.954 1.00 84.25 428 ALA A O 1
ATOM 3267 N N . SER A 1 429 ? -5.218 5.483 -24.680 1.00 84.44 429 SER A N 1
ATOM 3268 C CA . SER A 1 429 ? -5.821 4.376 -23.939 1.00 84.44 429 SER A CA 1
ATOM 3269 C C . SER A 1 429 ? -6.678 3.494 -24.849 1.00 84.44 429 SER A C 1
ATOM 3271 O O . SER A 1 429 ? -6.471 2.283 -24.895 1.00 84.44 429 SER A O 1
ATOM 3273 N N . ALA A 1 430 ? -7.536 4.093 -25.684 1.00 83.75 430 ALA A N 1
ATOM 3274 C CA . ALA A 1 430 ? -8.317 3.365 -26.688 1.00 83.75 430 ALA A CA 1
ATOM 3275 C C . ALA A 1 430 ? -7.437 2.620 -27.714 1.00 83.75 430 ALA A C 1
ATOM 3277 O O . ALA A 1 430 ? -7.829 1.573 -28.226 1.00 83.75 430 ALA A O 1
ATOM 3278 N N . ALA A 1 431 ? -6.236 3.134 -27.999 1.00 84.62 431 ALA A N 1
ATOM 3279 C CA . ALA A 1 431 ? -5.241 2.483 -28.851 1.00 84.62 431 ALA A CA 1
ATOM 3280 C C . ALA A 1 431 ? -4.408 1.400 -28.130 1.00 84.62 431 ALA A C 1
ATOM 3282 O O . ALA A 1 431 ? -3.563 0.768 -28.763 1.00 84.62 431 ALA A O 1
ATOM 3283 N N . GLY A 1 432 ? -4.605 1.192 -26.822 1.00 84.25 432 GLY A N 1
ATOM 3284 C CA . GLY A 1 432 ? -3.848 0.232 -26.014 1.00 84.25 432 GLY A CA 1
ATOM 3285 C C . GLY A 1 432 ? -2.404 0.650 -25.710 1.00 84.25 432 GLY A C 1
ATOM 3286 O O . GLY A 1 432 ? -1.602 -0.192 -25.309 1.00 84.25 432 GLY A O 1
ATOM 3287 N N . LEU A 1 433 ? -2.055 1.927 -25.907 1.00 85.56 433 LEU A N 1
ATOM 3288 C CA . LEU A 1 433 ? -0.718 2.464 -25.618 1.00 85.56 433 LEU A CA 1
ATOM 3289 C C . LEU A 1 433 ? -0.533 2.820 -24.140 1.00 85.56 433 LEU A C 1
ATOM 3291 O O . LEU A 1 433 ? 0.593 2.797 -23.648 1.00 85.56 433 LEU A O 1
ATOM 3295 N N . VAL A 1 434 ? -1.621 3.142 -23.439 1.00 86.94 434 VAL A N 1
ATOM 3296 C CA . VAL A 1 434 ? -1.623 3.424 -22.000 1.00 86.94 434 VAL A CA 1
ATOM 3297 C C . VAL A 1 434 ? -2.722 2.618 -21.329 1.00 86.94 434 VAL A C 1
ATOM 3299 O O . VAL A 1 434 ? -3.879 2.664 -21.749 1.00 86.94 434 VAL A O 1
ATOM 3302 N N . GLU A 1 435 ? -2.376 1.921 -20.255 1.00 89.31 435 GLU A N 1
ATOM 3303 C CA . GLU A 1 435 ? -3.345 1.299 -19.358 1.00 89.31 435 GLU A CA 1
ATOM 3304 C C . GLU A 1 435 ? -3.344 2.014 -18.004 1.00 89.31 435 GLU A C 1
ATOM 3306 O O . GLU A 1 435 ? -2.330 2.018 -17.307 1.00 89.31 435 GLU A O 1
ATOM 3311 N N . THR A 1 436 ? -4.489 2.580 -17.618 1.00 88.19 436 THR A N 1
ATOM 3312 C CA . THR A 1 436 ? -4.696 3.101 -16.261 1.00 88.19 436 THR A CA 1
ATOM 3313 C C . THR A 1 436 ? -5.173 1.986 -15.342 1.00 88.19 436 THR A C 1
ATOM 3315 O O . THR A 1 436 ? -6.079 1.231 -15.702 1.00 88.19 436 THR A O 1
ATOM 3318 N N . VAL A 1 437 ? -4.555 1.859 -14.168 1.00 90.94 437 VAL A N 1
ATOM 3319 C CA . VAL A 1 437 ? -4.749 0.728 -13.239 1.00 90.94 437 VAL A CA 1
ATOM 3320 C C . VAL A 1 437 ? -5.178 1.178 -11.837 1.00 90.94 437 VAL A C 1
ATOM 3322 O O . VAL A 1 437 ? -5.296 2.373 -11.574 1.00 90.94 437 VAL A O 1
ATOM 3325 N N . LYS A 1 438 ? -5.412 0.206 -10.941 1.00 91.12 438 LYS A N 1
ATOM 3326 C CA . LYS A 1 438 ? -5.847 0.342 -9.530 1.00 91.12 438 LYS A CA 1
ATOM 3327 C C . LYS A 1 438 ? -7.316 0.732 -9.367 1.00 91.12 438 LYS A C 1
ATOM 3329 O O . LYS A 1 438 ? -8.062 -0.024 -8.759 1.00 91.12 438 LYS A O 1
ATOM 3334 N N . GLY A 1 439 ? -7.739 1.858 -9.941 1.00 90.00 439 GLY A N 1
ATOM 3335 C CA . GLY A 1 439 ? -9.143 2.299 -9.946 1.00 90.00 439 GLY A CA 1
ATOM 3336 C C . GLY A 1 439 ? -9.745 2.651 -8.586 1.00 90.00 439 GLY A C 1
ATOM 3337 O O . GLY A 1 439 ? -10.961 2.603 -8.431 1.00 90.00 439 GLY A O 1
ATOM 3338 N N . MET A 1 440 ? -8.901 3.024 -7.625 1.00 93.38 440 MET A N 1
ATOM 3339 C CA . MET A 1 440 ? -9.310 3.589 -6.339 1.00 93.38 440 MET A CA 1
ATOM 3340 C C . MET A 1 440 ? -9.340 5.122 -6.394 1.00 93.38 440 MET A C 1
ATOM 3342 O O . MET A 1 440 ? -8.697 5.736 -7.253 1.00 93.38 440 MET A O 1
ATOM 3346 N N . TYR A 1 441 ? -10.093 5.745 -5.489 1.00 93.88 441 TYR A N 1
ATOM 3347 C CA . TYR A 1 441 ? -10.222 7.196 -5.418 1.00 93.88 441 TYR A CA 1
ATOM 3348 C C . TYR A 1 441 ? -8.964 7.857 -4.845 1.00 93.88 441 TYR A C 1
ATOM 3350 O O . TYR A 1 441 ? -8.488 8.818 -5.436 1.00 93.88 441 TYR A O 1
ATOM 3358 N N . SER A 1 442 ? -8.369 7.308 -3.789 1.00 91.31 442 SER A N 1
ATOM 3359 C CA . SER A 1 442 ? -7.040 7.690 -3.284 1.00 91.31 442 SER A CA 1
ATOM 3360 C C . SER A 1 442 ? -6.114 6.476 -3.201 1.00 91.31 442 SER A C 1
ATOM 3362 O O . SER A 1 442 ? -6.540 5.338 -3.435 1.00 91.31 442 SER A O 1
ATOM 3364 N N . ASP A 1 443 ? -4.838 6.680 -2.873 1.00 88.25 443 ASP A N 1
ATOM 3365 C CA . ASP A 1 443 ? -3.880 5.590 -2.701 1.00 88.25 443 ASP A CA 1
ATOM 3366 C C . ASP A 1 443 ? -3.919 5.021 -1.271 1.00 88.25 443 ASP A C 1
ATOM 3368 O O . ASP A 1 443 ? -2.911 4.895 -0.589 1.00 88.25 443 ASP A O 1
ATOM 3372 N N . ALA A 1 444 ? -5.108 4.666 -0.791 1.00 89.69 444 ALA A N 1
ATOM 3373 C CA . ALA A 1 444 ? -5.305 4.229 0.588 1.00 89.69 444 ALA A CA 1
ATOM 3374 C C . ALA A 1 444 ? -4.889 2.772 0.874 1.00 89.69 444 ALA A C 1
ATOM 3376 O O . ALA A 1 444 ? -4.981 1.888 0.018 1.00 89.69 444 ALA A O 1
ATOM 3377 N N . TYR A 1 445 ? -4.540 2.501 2.135 1.00 89.12 445 TYR A N 1
ATOM 3378 C CA . TYR A 1 445 ? -4.250 1.158 2.642 1.00 89.12 445 TYR A CA 1
ATOM 3379 C C . TYR A 1 445 ? -5.528 0.422 3.066 1.00 89.12 445 TYR A C 1
ATOM 3381 O O . TYR A 1 445 ? -5.967 0.516 4.208 1.00 89.12 445 TYR A O 1
ATOM 3389 N N . LEU A 1 446 ? -6.117 -0.348 2.147 1.00 91.81 446 LEU A N 1
ATOM 3390 C CA . LEU A 1 446 ? -7.428 -0.994 2.334 1.00 91.81 446 LEU A CA 1
ATOM 3391 C C . LEU A 1 446 ? -7.560 -1.890 3.581 1.00 91.81 446 LEU A C 1
ATOM 3393 O O . LEU A 1 446 ? -8.655 -2.004 4.127 1.00 91.81 446 LEU A O 1
ATOM 3397 N N . GLU A 1 447 ? -6.468 -2.510 4.039 1.00 88.06 447 GLU A N 1
ATOM 3398 C CA . GLU A 1 447 ? -6.460 -3.424 5.193 1.00 88.06 447 GLU A CA 1
ATOM 3399 C C . GLU A 1 447 ? -6.840 -2.735 6.516 1.00 88.06 447 GLU A C 1
ATOM 3401 O O . GLU A 1 447 ? -7.423 -3.376 7.387 1.00 88.06 447 GLU A O 1
ATOM 3406 N N . VAL A 1 448 ? -6.547 -1.435 6.657 1.00 87.69 448 VAL A N 1
ATOM 3407 C CA . VAL A 1 448 ? -6.827 -0.653 7.879 1.00 87.69 448 VAL A CA 1
ATOM 3408 C C . VAL A 1 448 ? -8.082 0.215 7.774 1.00 87.69 448 VAL A C 1
ATOM 3410 O O . VAL A 1 448 ? -8.399 0.944 8.710 1.00 87.69 448 VAL A O 1
ATOM 3413 N N . LEU A 1 449 ? -8.803 0.137 6.654 1.00 91.44 449 LEU A N 1
ATOM 3414 C CA . LEU A 1 449 ? -10.050 0.867 6.439 1.00 91.44 449 LEU A CA 1
ATOM 3415 C C . LEU A 1 449 ? -11.261 -0.023 6.703 1.00 91.44 449 LEU A C 1
ATOM 3417 O O . LEU A 1 449 ? -11.241 -1.226 6.438 1.00 91.44 449 LEU A O 1
ATOM 3421 N N . GLY A 1 450 ? -12.364 0.580 7.142 1.00 91.38 450 GLY A N 1
ATOM 3422 C CA . GLY A 1 450 ? -13.624 -0.139 7.246 1.00 91.38 450 GLY A CA 1
ATOM 3423 C C . GLY A 1 450 ? -14.178 -0.607 5.902 1.00 91.38 450 GLY A C 1
ATOM 3424 O O . GLY A 1 450 ? -13.699 -0.263 4.814 1.00 91.38 450 GLY A O 1
ATOM 3425 N N . THR A 1 451 ? -15.201 -1.456 5.983 1.00 93.38 451 THR A N 1
ATOM 3426 C CA . THR A 1 451 ? -15.797 -2.105 4.812 1.00 93.38 451 THR A CA 1
ATOM 3427 C C . THR A 1 451 ? -16.455 -1.118 3.859 1.00 93.38 451 THR A C 1
ATOM 3429 O O . THR A 1 451 ? -16.385 -1.332 2.653 1.00 93.38 451 THR A O 1
ATOM 3432 N N . GLU A 1 452 ? -17.076 -0.045 4.357 1.00 96.00 452 GLU A N 1
ATOM 3433 C CA . GLU A 1 452 ? -17.764 0.902 3.480 1.00 96.00 452 GLU A CA 1
ATOM 3434 C C . GLU A 1 452 ? -16.740 1.757 2.736 1.00 96.00 452 GLU A C 1
ATOM 3436 O O . GLU A 1 452 ? -16.792 1.833 1.510 1.00 96.00 452 GLU A O 1
ATOM 3441 N N . SER A 1 453 ? -15.731 2.287 3.435 1.00 96.50 453 SER A N 1
ATOM 3442 C CA . SER A 1 453 ? -14.632 3.005 2.780 1.00 96.50 453 SER A CA 1
ATOM 3443 C C . SER A 1 453 ? -13.924 2.142 1.730 1.00 96.50 453 SER A C 1
ATOM 3445 O O . SER A 1 453 ? -13.640 2.635 0.640 1.00 96.50 453 SER A O 1
ATOM 3447 N N . ASN A 1 454 ? -13.727 0.839 1.983 1.00 96.31 454 ASN A N 1
ATOM 3448 C CA . ASN A 1 454 ? -13.218 -0.104 0.977 1.00 96.31 454 ASN A CA 1
ATOM 3449 C C . ASN A 1 454 ? -14.055 -0.098 -0.317 1.00 96.31 454 ASN A C 1
ATOM 3451 O O . ASN A 1 454 ? -13.497 -0.047 -1.412 1.00 96.31 454 ASN A O 1
ATOM 3455 N N . LEU A 1 455 ? -15.387 -0.133 -0.211 1.00 97.44 455 LEU A N 1
ATOM 3456 C CA . LEU A 1 455 ? -16.274 -0.087 -1.377 1.00 97.44 455 LEU A CA 1
ATOM 3457 C C . LEU A 1 455 ? -16.236 1.283 -2.059 1.00 97.44 455 LEU A C 1
ATOM 3459 O O . LEU A 1 455 ? -16.103 1.352 -3.282 1.00 97.44 455 LEU A O 1
ATOM 3463 N N . ARG A 1 456 ? -16.315 2.368 -1.281 1.00 97.56 456 ARG A N 1
ATOM 3464 C CA . ARG A 1 456 ? -16.368 3.741 -1.802 1.00 97.56 456 ARG A CA 1
ATOM 3465 C C . ARG A 1 456 ? -15.074 4.152 -2.505 1.00 97.56 456 ARG A C 1
ATOM 3467 O O . ARG A 1 456 ? -15.147 4.889 -3.488 1.00 97.56 456 ARG A O 1
ATOM 3474 N N . GLN A 1 457 ? -13.918 3.623 -2.090 1.00 96.62 457 GLN A N 1
ATOM 3475 C CA . GLN A 1 457 ? -12.655 3.796 -2.818 1.00 96.62 457 GLN A CA 1
ATOM 3476 C C . GLN A 1 457 ? -12.791 3.388 -4.289 1.00 96.62 457 GLN A C 1
ATOM 3478 O O . GLN A 1 457 ? -12.415 4.156 -5.173 1.00 96.62 457 GLN A O 1
ATOM 3483 N N . PHE A 1 458 ? -13.367 2.218 -4.572 1.00 95.62 458 PHE A N 1
ATOM 3484 C CA . PHE A 1 458 ? -13.586 1.767 -5.948 1.00 95.62 458 PHE A CA 1
ATOM 3485 C C . PHE A 1 458 ? -14.743 2.501 -6.626 1.00 95.62 458 PHE A C 1
ATOM 3487 O O . PHE A 1 458 ? -14.619 2.879 -7.790 1.00 95.62 458 PHE A O 1
ATOM 3494 N N . GLU A 1 459 ? -15.846 2.745 -5.911 1.00 94.69 459 GLU A N 1
ATOM 3495 C CA . GLU A 1 459 ? -17.018 3.426 -6.469 1.00 94.69 459 GLU A CA 1
ATOM 3496 C C . GLU A 1 459 ? -16.657 4.807 -7.034 1.00 94.69 459 GLU A C 1
ATOM 3498 O O . GLU A 1 459 ? -16.910 5.093 -8.207 1.00 94.69 459 GLU A O 1
ATOM 3503 N N . TYR A 1 460 ? -16.035 5.662 -6.218 1.00 94.50 460 TYR A N 1
ATOM 3504 C CA . TYR A 1 460 ? -15.646 7.005 -6.644 1.00 94.50 460 TYR A CA 1
ATOM 3505 C C . TYR A 1 460 ? -14.399 6.991 -7.530 1.00 94.50 460 TYR A C 1
ATOM 3507 O O . TYR A 1 460 ? -14.300 7.806 -8.446 1.00 94.50 460 TYR A O 1
ATOM 3515 N N . GLY A 1 461 ? -13.480 6.042 -7.322 1.00 92.12 461 GLY A N 1
ATOM 3516 C CA . GLY A 1 461 ? -12.295 5.873 -8.161 1.00 92.12 461 GLY A CA 1
ATOM 3517 C C . GLY A 1 461 ? -12.648 5.590 -9.619 1.00 92.12 461 GLY A C 1
ATOM 3518 O O . GLY A 1 461 ? -12.168 6.277 -10.520 1.00 92.12 461 GLY A O 1
ATOM 3519 N N . ILE A 1 462 ? -13.553 4.640 -9.866 1.00 89.44 462 ILE A N 1
ATOM 3520 C CA . ILE A 1 462 ? -14.015 4.304 -11.220 1.00 89.44 462 ILE A CA 1
ATOM 3521 C C . ILE A 1 462 ? -14.811 5.454 -11.843 1.00 89.44 462 ILE A C 1
ATOM 3523 O O . ILE A 1 462 ? -14.599 5.763 -13.018 1.00 89.44 462 ILE A O 1
ATOM 3527 N N . LYS A 1 463 ? -15.683 6.122 -11.072 1.00 88.12 463 LYS A N 1
ATOM 3528 C CA . LYS A 1 463 ? -16.413 7.312 -11.547 1.00 88.12 463 LYS A CA 1
ATOM 3529 C C . LYS A 1 463 ? -15.449 8.407 -12.018 1.00 88.12 463 LYS A C 1
ATOM 3531 O O . LYS A 1 463 ? -15.639 8.949 -13.105 1.00 88.12 463 LYS A O 1
ATOM 3536 N N . ALA A 1 464 ? -14.393 8.686 -11.254 1.00 87.06 464 ALA A N 1
ATOM 3537 C CA . ALA A 1 464 ? -13.376 9.667 -11.627 1.00 87.06 464 ALA A CA 1
ATOM 3538 C C . ALA A 1 464 ? -12.555 9.215 -12.849 1.00 87.06 464 ALA A C 1
ATOM 3540 O O . ALA A 1 464 ? -12.315 10.001 -13.765 1.00 87.06 464 ALA A O 1
ATOM 3541 N N . LEU A 1 465 ? -12.186 7.931 -12.939 1.00 80.31 465 LEU A N 1
ATOM 3542 C CA . LEU A 1 465 ? -11.479 7.388 -14.105 1.00 80.31 465 LEU A CA 1
ATOM 3543 C C . LEU A 1 465 ? -12.293 7.460 -15.403 1.00 80.31 465 LEU A C 1
ATOM 3545 O O . LEU A 1 465 ? -11.712 7.643 -16.474 1.00 80.31 465 LEU A O 1
ATOM 3549 N N . ALA A 1 466 ? -13.624 7.391 -15.335 1.00 76.75 466 ALA A N 1
ATOM 3550 C CA . ALA A 1 466 ? -14.475 7.562 -16.511 1.00 76.75 466 ALA A CA 1
ATOM 3551 C C . ALA A 1 466 ? -14.273 8.935 -17.189 1.00 76.75 466 ALA A C 1
ATOM 3553 O O . ALA A 1 466 ? -14.424 9.052 -18.411 1.00 76.75 466 ALA A O 1
ATOM 3554 N N . LEU A 1 467 ? -13.828 9.961 -16.447 1.00 69.88 467 LEU A N 1
ATOM 3555 C CA . LEU A 1 467 ? -13.448 11.266 -17.007 1.00 69.88 467 LEU A CA 1
ATOM 3556 C C . LEU A 1 467 ? -12.303 11.149 -18.027 1.00 69.88 467 LEU A C 1
ATOM 3558 O O . LEU A 1 467 ? -12.252 11.938 -18.976 1.00 69.88 467 LEU A O 1
ATOM 3562 N N . MET A 1 468 ? -11.449 10.128 -17.895 1.00 67.56 468 MET A N 1
ATOM 3563 C CA . MET A 1 468 ? -10.338 9.781 -18.790 1.00 67.56 468 MET A CA 1
ATOM 3564 C C . MET A 1 468 ? -10.730 8.847 -19.938 1.00 67.56 468 MET A C 1
ATOM 3566 O O . MET A 1 468 ? -9.866 8.436 -20.707 1.00 67.56 468 MET A O 1
ATOM 3570 N N . GLY A 1 469 ? -12.028 8.560 -20.108 1.00 59.38 469 GLY A N 1
ATOM 3571 C CA . GLY A 1 469 ? -12.591 7.824 -21.247 1.00 59.38 469 GLY A CA 1
ATOM 3572 C C . GLY A 1 469 ? -12.088 6.390 -21.400 1.00 59.38 469 GLY A C 1
ATOM 3573 O O . GLY A 1 469 ? -12.147 5.851 -22.503 1.00 59.38 469 GLY A O 1
ATOM 3574 N N . GLY A 1 470 ? -11.605 5.790 -20.311 1.00 58.41 470 GLY A N 1
ATOM 3575 C CA . GLY A 1 470 ? -11.235 4.384 -20.236 1.00 58.41 470 GLY A CA 1
ATOM 3576 C C . GLY A 1 470 ? -11.911 3.707 -19.048 1.00 58.41 470 GLY A C 1
ATOM 3577 O O . GLY A 1 470 ? -12.045 4.297 -17.978 1.00 58.41 470 GLY A O 1
ATOM 3578 N N . GLU A 1 471 ? -12.317 2.455 -19.235 1.00 64.62 471 GLU A N 1
ATOM 3579 C CA . GLU A 1 471 ? -12.646 1.552 -18.135 1.00 64.62 471 GLU A CA 1
ATOM 3580 C C . GLU A 1 471 ? -11.336 0.896 -17.667 1.00 64.62 471 GLU A C 1
ATOM 3582 O O . GLU A 1 471 ? -10.678 0.181 -18.429 1.00 64.62 471 GLU A O 1
ATOM 3587 N N . SER A 1 472 ? -10.908 1.157 -16.427 1.00 69.31 472 SER A N 1
ATOM 3588 C CA . SER A 1 472 ? -9.797 0.398 -15.847 1.00 69.31 472 SER A CA 1
ATOM 3589 C C . SER A 1 472 ? -10.295 -0.990 -15.467 1.00 69.31 472 SER A C 1
ATOM 3591 O O . SER A 1 472 ? -11.182 -1.148 -14.634 1.00 69.31 472 SER A O 1
ATOM 3593 N N . HIS A 1 473 ? -9.719 -2.017 -16.085 1.00 88.31 473 HIS A N 1
ATOM 3594 C CA . HIS A 1 473 ? -10.071 -3.411 -15.814 1.00 88.31 473 HIS A CA 1
ATOM 3595 C C . HIS A 1 473 ? -8.979 -4.177 -15.069 1.00 88.31 473 HIS A C 1
ATOM 3597 O O . HIS A 1 473 ? -9.106 -5.392 -14.881 1.00 88.31 473 HIS A O 1
ATOM 3603 N N . THR A 1 474 ? -7.910 -3.491 -14.668 1.00 94.06 474 THR A N 1
ATOM 3604 C CA . THR A 1 474 ? -6.734 -4.099 -14.051 1.00 94.06 474 THR A CA 1
ATOM 3605 C C . THR A 1 474 ? -6.434 -3.443 -12.716 1.00 94.06 474 THR A C 1
ATOM 3607 O O . THR A 1 474 ? -6.114 -2.258 -12.640 1.00 94.06 474 THR A O 1
ATOM 3610 N N . PHE A 1 475 ? -6.485 -4.248 -11.661 1.00 95.50 475 PHE A N 1
ATOM 3611 C CA . PHE A 1 475 ? -6.002 -3.850 -10.349 1.00 95.50 475 PHE A CA 1
ATOM 3612 C C . PHE A 1 475 ? -4.505 -4.154 -10.254 1.00 95.50 475 PHE A C 1
ATOM 3614 O O . PHE A 1 475 ? -4.104 -5.314 -10.337 1.00 95.50 475 PHE A O 1
ATOM 3621 N N . ALA A 1 476 ? -3.668 -3.133 -10.119 1.00 93.75 476 ALA A N 1
ATOM 3622 C CA . ALA A 1 476 ? -2.226 -3.279 -9.962 1.00 93.75 476 ALA A CA 1
ATOM 3623 C C . ALA A 1 476 ? -1.718 -2.187 -9.024 1.00 93.75 476 ALA A C 1
ATOM 3625 O O . ALA A 1 476 ? -2.289 -1.099 -9.002 1.00 93.75 476 ALA A O 1
ATOM 3626 N N . LEU A 1 477 ? -0.678 -2.514 -8.261 1.00 89.06 477 LEU A N 1
ATOM 3627 C CA . LEU A 1 477 ? -0.091 -1.644 -7.249 1.00 89.06 477 LEU A CA 1
ATOM 3628 C C . LEU A 1 477 ? 1.346 -1.289 -7.623 1.00 89.06 477 LEU A C 1
ATOM 3630 O O . LEU A 1 477 ? 2.035 -2.058 -8.308 1.00 89.06 477 LEU A O 1
ATOM 3634 N N . ALA A 1 478 ? 1.778 -0.134 -7.141 1.00 85.75 478 ALA A N 1
ATOM 3635 C CA . ALA A 1 478 ? 3.143 0.327 -7.219 1.00 85.75 478 ALA A CA 1
ATOM 3636 C C . ALA A 1 478 ? 4.042 -0.434 -6.249 1.00 85.75 478 ALA A C 1
ATOM 3638 O O . ALA A 1 478 ? 3.591 -1.219 -5.408 1.00 85.75 478 ALA A O 1
ATOM 3639 N N . TYR A 1 479 ? 5.352 -0.276 -6.431 1.00 78.25 479 TYR A N 1
ATOM 3640 C CA . TYR A 1 479 ? 6.312 -0.932 -5.553 1.00 78.25 479 TYR A CA 1
ATOM 3641 C C . TYR A 1 479 ? 6.240 -0.388 -4.121 1.00 78.25 479 TYR A C 1
ATOM 3643 O O . TYR A 1 479 ? 6.516 -1.130 -3.190 1.00 78.25 479 TYR A O 1
ATOM 3651 N N . ASP A 1 480 ? 5.867 0.865 -3.935 1.00 73.75 480 ASP A N 1
ATOM 3652 C CA . ASP A 1 480 ? 5.769 1.558 -2.652 1.00 73.75 480 ASP A CA 1
ATOM 3653 C C . ASP A 1 480 ? 4.357 1.510 -2.017 1.00 73.75 480 ASP A C 1
ATOM 3655 O O . ASP A 1 480 ? 4.114 2.071 -0.952 1.00 73.75 480 ASP A O 1
ATOM 3659 N N . ASP A 1 481 ? 3.423 0.792 -2.644 1.00 80.69 481 ASP A N 1
ATOM 3660 C CA . ASP A 1 481 ? 1.994 0.831 -2.333 1.00 80.69 481 ASP A CA 1
ATOM 3661 C C . ASP A 1 481 ? 1.455 -0.537 -1.866 1.00 80.69 481 ASP A C 1
ATOM 3663 O O . ASP A 1 481 ? 1.937 -1.603 -2.268 1.00 80.69 481 ASP A O 1
ATOM 3667 N N . PHE A 1 482 ? 0.424 -0.531 -1.013 1.00 87.06 482 PHE A N 1
ATOM 3668 C CA . PHE A 1 482 ? -0.234 -1.743 -0.521 1.00 87.06 482 PHE A CA 1
ATOM 3669 C C . PHE A 1 482 ? -1.734 -1.549 -0.266 1.00 87.06 482 PHE A C 1
ATOM 3671 O O . PHE A 1 482 ? -2.148 -0.857 0.655 1.00 87.06 482 PHE A O 1
ATOM 3678 N N . ALA A 1 483 ? -2.567 -2.269 -1.012 1.00 91.12 483 ALA A N 1
ATOM 3679 C CA . ALA A 1 483 ? -4.022 -2.227 -0.871 1.00 91.12 483 ALA A CA 1
ATOM 3680 C C . ALA A 1 483 ? -4.631 -3.628 -1.049 1.00 91.12 483 ALA A C 1
ATOM 3682 O O . ALA A 1 483 ? -5.535 -3.824 -1.858 1.00 91.12 483 ALA A O 1
ATOM 3683 N N . LEU A 1 484 ? -4.080 -4.636 -0.361 1.00 92.06 484 LEU A N 1
ATOM 3684 C CA . LEU A 1 484 ? -4.500 -6.035 -0.497 1.00 92.06 484 LEU A CA 1
ATOM 3685 C C . LEU A 1 484 ? -5.141 -6.569 0.790 1.00 92.06 484 LEU A C 1
ATOM 3687 O O . LEU A 1 484 ? -4.699 -6.270 1.888 1.00 92.06 484 LEU A O 1
ATOM 3691 N N . HIS A 1 485 ? -6.166 -7.401 0.629 1.00 93.38 485 HIS A N 1
ATOM 3692 C CA . HIS A 1 485 ? -6.795 -8.235 1.652 1.00 93.38 485 HIS A CA 1
ATOM 3693 C C . HIS A 1 485 ? -7.472 -9.442 0.958 1.00 93.38 485 HIS A C 1
ATOM 3695 O O . HIS A 1 485 ? -7.803 -9.359 -0.232 1.00 93.38 485 HIS A O 1
ATOM 3701 N N . PRO A 1 486 ? -7.710 -10.574 1.649 1.00 93.44 486 PRO A N 1
ATOM 3702 C CA . PRO A 1 486 ? -8.121 -11.822 0.990 1.00 93.44 486 PRO A CA 1
ATOM 3703 C C . PRO A 1 486 ? -9.448 -11.772 0.209 1.00 93.44 486 PRO A C 1
ATOM 3705 O O . PRO A 1 486 ? -9.634 -12.558 -0.720 1.00 93.44 486 PRO A O 1
ATOM 3708 N N . GLN A 1 487 ? -10.364 -10.859 0.556 1.00 94.88 487 GLN A N 1
ATOM 3709 C CA . GLN A 1 487 ? -11.708 -10.767 -0.040 1.00 94.88 487 GLN A CA 1
ATOM 3710 C C . GLN A 1 487 ? -11.830 -9.819 -1.248 1.00 94.88 487 GLN A C 1
ATOM 3712 O O . GLN A 1 487 ? -12.889 -9.737 -1.872 1.00 94.88 487 GLN A O 1
ATOM 3717 N N . LEU A 1 488 ? -10.742 -9.163 -1.660 1.00 96.00 488 LEU A N 1
ATOM 3718 C CA . LEU A 1 488 ? -10.731 -8.296 -2.846 1.00 96.00 488 LEU A CA 1
ATOM 3719 C C . LEU A 1 488 ? -11.244 -8.935 -4.150 1.00 96.00 488 LEU A C 1
ATOM 3721 O O . LEU A 1 488 ? -11.863 -8.203 -4.918 1.00 96.00 488 LEU A O 1
ATOM 3725 N N . PRO A 1 489 ? -11.068 -10.242 -4.453 1.00 97.56 489 PRO A N 1
ATOM 3726 C CA . PRO A 1 489 ? -11.563 -10.820 -5.706 1.00 97.56 489 PRO A CA 1
ATOM 3727 C C . PRO A 1 489 ? -13.048 -10.564 -5.967 1.00 97.56 489 PRO A C 1
ATOM 3729 O O . PRO A 1 489 ? -13.423 -10.267 -7.101 1.00 97.56 489 PRO A O 1
ATOM 3732 N N . GLN A 1 490 ? -13.886 -10.634 -4.932 1.00 96.31 490 GLN A N 1
ATOM 3733 C CA . GLN A 1 490 ? -15.315 -10.348 -5.048 1.00 96.31 490 GLN A CA 1
ATOM 3734 C C . GLN A 1 490 ? -15.562 -8.876 -5.390 1.00 96.31 490 GLN A C 1
ATOM 3736 O O . GLN A 1 490 ? -16.312 -8.578 -6.319 1.00 96.31 490 GLN A O 1
ATOM 3741 N N . ILE A 1 491 ? -14.891 -7.970 -4.676 1.00 95.75 491 ILE A N 1
ATOM 3742 C CA . ILE A 1 491 ? -15.027 -6.516 -4.828 1.00 95.75 491 ILE A CA 1
ATOM 3743 C C . ILE A 1 491 ? -14.581 -6.093 -6.227 1.00 95.75 491 ILE A C 1
ATOM 3745 O O . ILE A 1 491 ? -15.336 -5.458 -6.960 1.00 95.75 491 ILE A O 1
ATOM 3749 N N . LEU A 1 492 ? -13.387 -6.528 -6.637 1.00 96.75 492 LEU A N 1
ATOM 3750 C CA . LEU A 1 492 ? -12.832 -6.247 -7.956 1.00 96.75 492 LEU A CA 1
ATOM 3751 C C . LEU A 1 492 ? -13.786 -6.713 -9.063 1.00 96.75 492 LEU A C 1
ATOM 3753 O O . LEU A 1 492 ? -14.069 -5.963 -9.996 1.00 96.75 492 LEU A O 1
ATOM 3757 N N . ARG A 1 493 ? -14.352 -7.923 -8.960 1.00 96.00 493 ARG A N 1
ATOM 3758 C CA . ARG A 1 493 ? -15.342 -8.383 -9.946 1.00 96.00 493 ARG A CA 1
ATOM 3759 C C . ARG A 1 493 ? -16.634 -7.574 -9.911 1.00 96.00 493 ARG A C 1
ATOM 3761 O O . ARG A 1 493 ? -17.155 -7.273 -10.984 1.00 96.00 493 ARG A O 1
ATOM 3768 N N . GLY A 1 494 ? -17.132 -7.234 -8.722 1.00 95.19 494 GLY A N 1
ATOM 3769 C CA . GLY A 1 494 ? -18.338 -6.421 -8.538 1.00 95.19 494 GLY A CA 1
ATOM 3770 C C . GLY A 1 494 ? -18.232 -5.055 -9.215 1.00 95.19 494 GLY A C 1
ATOM 3771 O O . GLY A 1 494 ? -19.188 -4.600 -9.833 1.00 95.19 494 GLY A O 1
ATOM 3772 N N . TYR A 1 495 ? -17.034 -4.471 -9.205 1.00 94.25 495 TYR A N 1
ATOM 3773 C CA . TYR A 1 495 ? -16.711 -3.210 -9.871 1.00 94.25 495 TYR A CA 1
ATOM 3774 C C . TYR A 1 495 ? -16.200 -3.361 -11.317 1.00 94.25 495 TYR A C 1
ATOM 3776 O O . TYR A 1 495 ? -15.754 -2.399 -11.933 1.00 94.25 495 TYR A O 1
ATOM 3784 N N . GLY A 1 496 ? -16.277 -4.562 -11.898 1.00 93.69 496 GLY A N 1
ATOM 3785 C CA . GLY A 1 496 ? -16.009 -4.785 -13.321 1.00 93.69 496 GLY A CA 1
ATOM 3786 C C . GLY A 1 496 ? -14.547 -5.049 -13.701 1.00 93.69 496 GLY A C 1
ATOM 3787 O O . GLY A 1 496 ? -14.269 -5.250 -14.891 1.00 93.69 496 GLY A O 1
ATOM 3788 N N . PHE A 1 497 ? -13.623 -5.142 -12.739 1.00 95.81 497 PHE A N 1
ATOM 3789 C CA . PHE A 1 497 ? -12.242 -5.549 -13.007 1.00 95.81 497 PHE A CA 1
ATOM 3790 C C . PHE A 1 497 ? -12.185 -6.975 -13.567 1.00 95.81 497 PHE A C 1
ATOM 3792 O O . PHE A 1 497 ? -12.973 -7.861 -13.222 1.00 95.81 497 PHE A O 1
ATOM 3799 N N . LYS A 1 498 ? -11.225 -7.207 -14.464 1.00 95.69 498 LYS A N 1
ATOM 3800 C CA . LYS A 1 498 ? -11.029 -8.490 -15.156 1.00 95.69 498 LYS A CA 1
ATOM 3801 C C . LYS A 1 498 ? -9.771 -9.217 -14.707 1.00 95.69 498 LYS A C 1
ATOM 3803 O O . LYS A 1 498 ? -9.643 -10.406 -14.987 1.00 95.69 498 LYS A O 1
ATOM 3808 N N . ARG A 1 499 ? -8.842 -8.514 -14.058 1.00 96.31 499 ARG A N 1
ATOM 3809 C CA . ARG A 1 499 ? -7.527 -9.040 -13.688 1.00 96.31 499 ARG A CA 1
ATOM 3810 C C . ARG A 1 499 ? -6.883 -8.257 -12.549 1.00 96.31 499 ARG A C 1
ATOM 3812 O O . ARG A 1 499 ? -7.205 -7.089 -12.332 1.00 96.31 499 ARG A O 1
ATOM 3819 N N . ALA A 1 500 ? -5.948 -8.909 -11.868 1.00 97.19 500 ALA A N 1
ATOM 3820 C CA . ALA A 1 500 ? -5.159 -8.338 -10.786 1.00 97.19 500 ALA A CA 1
ATOM 3821 C C . ALA A 1 500 ? -3.651 -8.603 -10.960 1.00 97.19 500 ALA A C 1
ATOM 3823 O O . ALA A 1 500 ? -3.226 -9.553 -11.619 1.00 97.19 500 ALA A O 1
ATOM 3824 N N . VAL A 1 501 ? -2.818 -7.778 -10.340 1.00 94.88 501 VAL A N 1
ATOM 3825 C CA . VAL A 1 501 ? -1.364 -7.949 -10.275 1.00 94.88 501 VAL A CA 1
ATOM 3826 C C . VAL A 1 501 ? -0.956 -7.863 -8.811 1.00 94.88 501 VAL A C 1
ATOM 3828 O O . VAL A 1 501 ? -0.983 -6.796 -8.210 1.00 94.88 501 VAL A O 1
ATOM 3831 N N . LEU A 1 502 ? -0.570 -8.998 -8.230 1.00 93.19 502 LEU A N 1
ATOM 3832 C CA . LEU A 1 502 ? -0.271 -9.148 -6.800 1.00 93.19 502 LEU A CA 1
ATOM 3833 C C . LEU A 1 502 ? 1.212 -8.893 -6.504 1.00 93.19 502 LEU A C 1
ATOM 3835 O O . LEU A 1 502 ? 1.849 -9.605 -5.727 1.00 93.19 502 LEU A O 1
ATOM 3839 N N . ARG A 1 503 ? 1.788 -7.916 -7.206 1.00 84.62 503 ARG A N 1
ATOM 3840 C CA . ARG A 1 503 ? 3.207 -7.565 -7.142 1.00 84.62 503 ARG A CA 1
ATOM 3841 C C . ARG A 1 503 ? 3.347 -6.187 -6.512 1.00 84.62 503 ARG A C 1
ATOM 3843 O O . ARG A 1 503 ? 3.483 -5.210 -7.231 1.00 84.62 503 ARG A O 1
ATOM 3850 N N . CYS A 1 504 ? 3.314 -6.143 -5.187 1.00 78.12 504 CYS A N 1
ATOM 3851 C CA . CYS A 1 504 ? 3.633 -4.958 -4.392 1.00 78.12 504 CYS A CA 1
ATOM 3852 C C . CYS A 1 504 ? 5.028 -5.089 -3.751 1.00 78.12 504 CYS A C 1
ATOM 3854 O O . CYS A 1 504 ? 5.580 -6.198 -3.647 1.00 78.12 504 CYS A O 1
ATOM 3856 N N . GLY A 1 505 ? 5.596 -3.960 -3.334 1.00 72.69 505 GLY A N 1
ATOM 3857 C CA . GLY A 1 505 ? 6.820 -3.877 -2.534 1.00 72.69 505 GLY A CA 1
ATOM 3858 C C . GLY A 1 505 ? 6.539 -3.214 -1.183 1.00 72.69 505 GLY A C 1
ATOM 3859 O O . GLY A 1 505 ? 5.530 -3.513 -0.566 1.00 72.69 505 GLY A O 1
ATOM 3860 N N . ASN A 1 506 ? 7.433 -2.360 -0.692 1.00 70.81 506 ASN A N 1
ATOM 3861 C CA . ASN A 1 506 ? 7.367 -1.775 0.654 1.00 70.81 506 ASN A CA 1
ATOM 3862 C C . ASN A 1 506 ? 6.208 -0.759 0.796 1.00 70.81 506 ASN A C 1
ATOM 3864 O O . ASN A 1 506 ? 6.296 0.241 0.108 1.00 70.81 506 ASN A O 1
ATOM 3868 N N . PRO A 1 507 ? 5.207 -0.902 1.698 1.00 74.75 507 PRO A N 1
ATOM 3869 C CA . PRO A 1 507 ? 5.221 -1.704 2.931 1.00 74.75 507 PRO A CA 1
ATOM 3870 C C . PRO A 1 507 ? 4.531 -3.079 2.874 1.00 74.75 507 PRO A C 1
ATOM 3872 O O . PRO A 1 507 ? 4.422 -3.754 3.898 1.00 74.75 507 PRO A O 1
ATOM 3875 N N . GLY A 1 508 ? 4.049 -3.514 1.716 1.00 79.25 508 GLY A N 1
ATOM 3876 C CA . GLY A 1 508 ? 3.333 -4.772 1.530 1.00 79.25 508 GLY A CA 1
ATOM 3877 C C . GLY A 1 508 ? 4.200 -6.006 1.258 1.00 79.25 508 GLY A C 1
ATOM 3878 O O . GLY A 1 508 ? 5.242 -5.964 0.603 1.00 79.25 508 GLY A O 1
ATOM 3879 N N . VAL A 1 509 ? 3.736 -7.180 1.686 1.00 82.50 509 VAL A N 1
ATOM 3880 C CA . VAL A 1 509 ? 4.340 -8.462 1.298 1.00 82.50 509 VAL A CA 1
ATOM 3881 C C . VAL A 1 509 ? 3.263 -9.468 0.921 1.00 82.50 509 VAL A C 1
ATOM 3883 O O . VAL A 1 509 ? 2.451 -9.863 1.747 1.00 82.50 509 VAL A O 1
ATOM 3886 N N . VAL A 1 510 ? 3.333 -9.954 -0.321 1.00 89.75 510 VAL A N 1
ATOM 3887 C CA . VAL A 1 510 ? 2.587 -11.135 -0.776 1.00 89.75 510 VAL A CA 1
ATOM 3888 C C . VAL A 1 510 ? 3.530 -12.337 -0.858 1.00 89.75 510 VAL A C 1
ATOM 3890 O O . VAL A 1 510 ? 4.663 -12.208 -1.334 1.00 89.75 510 VAL A O 1
ATOM 3893 N N . VAL A 1 511 ? 3.092 -13.515 -0.415 1.00 92.25 511 VAL A N 1
ATOM 3894 C CA . VAL A 1 511 ? 3.859 -14.758 -0.576 1.00 92.25 511 VAL A CA 1
ATOM 3895 C C . VAL A 1 511 ? 4.019 -15.098 -2.056 1.00 92.25 511 VAL A C 1
ATOM 3897 O O . VAL A 1 511 ? 3.064 -15.112 -2.832 1.00 92.25 511 VAL A O 1
ATOM 3900 N N . GLY A 1 512 ? 5.258 -15.399 -2.448 1.00 91.94 512 GLY A N 1
ATOM 3901 C CA . GLY A 1 512 ? 5.586 -15.711 -3.831 1.00 91.94 512 GLY A CA 1
ATOM 3902 C C . GLY A 1 512 ? 5.065 -17.077 -4.295 1.00 91.94 512 GLY A C 1
ATOM 3903 O O . GLY A 1 512 ? 5.114 -18.072 -3.555 1.00 91.94 512 GLY A O 1
ATOM 3904 N N . VAL A 1 513 ? 4.658 -17.146 -5.562 1.00 93.75 513 VAL A N 1
ATOM 3905 C CA . VAL A 1 513 ? 4.226 -18.353 -6.277 1.00 93.75 513 VAL A CA 1
ATOM 3906 C C . VAL A 1 513 ? 4.911 -18.399 -7.646 1.00 93.75 513 VAL A C 1
ATOM 3908 O O . VAL A 1 513 ? 4.866 -17.431 -8.401 1.00 93.75 513 VAL A O 1
ATOM 3911 N N . ASP A 1 514 ? 5.527 -19.532 -7.985 1.00 92.31 514 ASP A N 1
ATOM 3912 C CA . ASP A 1 514 ? 6.199 -19.727 -9.277 1.00 92.31 514 ASP A CA 1
ATOM 3913 C C . ASP A 1 514 ? 5.204 -20.174 -10.361 1.00 92.31 514 ASP A C 1
ATOM 3915 O O . ASP A 1 514 ? 5.143 -21.342 -10.745 1.00 92.31 514 ASP A O 1
ATOM 3919 N N . LYS A 1 515 ? 4.361 -19.229 -10.797 1.00 92.56 515 LYS A N 1
ATOM 3920 C CA . LYS A 1 515 ? 3.366 -19.383 -11.871 1.00 92.56 515 LYS A CA 1
ATOM 3921 C C . LYS A 1 515 ? 3.307 -18.108 -12.708 1.00 92.56 515 LYS A C 1
ATOM 3923 O O . LYS A 1 515 ? 3.360 -17.016 -12.149 1.00 92.56 515 LYS A O 1
ATOM 3928 N N . GLU A 1 516 ? 3.137 -18.225 -14.027 1.00 92.81 516 GLU A N 1
ATOM 3929 C CA . GLU A 1 516 ? 2.993 -17.063 -14.918 1.00 92.81 516 GLU A CA 1
ATOM 3930 C C . GLU A 1 516 ? 1.754 -16.232 -14.574 1.00 92.81 516 GLU A C 1
ATOM 3932 O O . GLU A 1 516 ? 1.824 -15.001 -14.509 1.00 92.81 516 GLU A O 1
ATOM 3937 N N . THR A 1 517 ? 0.635 -16.933 -14.369 1.00 95.94 517 THR A N 1
ATOM 3938 C CA . THR A 1 517 ? -0.663 -16.426 -13.917 1.00 95.94 517 THR A CA 1
ATOM 3939 C C . THR A 1 517 ? -1.377 -17.495 -13.077 1.00 95.94 517 THR A C 1
ATOM 3941 O O . THR A 1 517 ? -1.081 -18.686 -13.187 1.00 95.94 517 THR A O 1
ATOM 3944 N N . LEU A 1 518 ? -2.325 -17.081 -12.234 1.00 97.44 518 LEU A N 1
ATOM 3945 C CA . LEU A 1 518 ? -3.232 -17.956 -11.477 1.00 97.44 518 LEU A CA 1
ATOM 3946 C C . LEU A 1 518 ? -4.630 -17.328 -11.361 1.00 97.44 518 LEU A C 1
ATOM 3948 O O . LEU A 1 518 ? -4.818 -16.168 -11.716 1.00 97.44 518 LEU A O 1
ATOM 3952 N N . LEU A 1 519 ? -5.622 -18.070 -10.871 1.00 98.25 519 LEU A N 1
ATOM 3953 C CA . LEU A 1 519 ? -6.925 -17.531 -10.476 1.00 98.25 519 LEU A CA 1
ATOM 3954 C C . LEU A 1 519 ? -6.884 -17.200 -8.978 1.00 98.25 519 LEU A C 1
ATOM 3956 O O . LEU A 1 519 ? -6.857 -18.098 -8.137 1.00 98.25 519 LEU A O 1
ATOM 3960 N N . TRP A 1 520 ? -6.870 -15.918 -8.627 1.00 98.06 520 TRP A N 1
ATOM 3961 C CA . TRP A 1 520 ? -6.953 -15.484 -7.237 1.00 98.06 520 TRP A CA 1
ATOM 3962 C C . TRP A 1 520 ? -8.383 -15.672 -6.734 1.00 98.06 520 TRP A C 1
ATOM 3964 O O . TRP A 1 520 ? -9.327 -15.117 -7.298 1.00 98.06 520 TRP A O 1
ATOM 3974 N N . ARG A 1 521 ? -8.524 -16.500 -5.698 1.00 97.94 521 ARG A N 1
ATOM 3975 C CA . ARG A 1 521 ? -9.793 -16.871 -5.080 1.00 97.94 521 ARG A CA 1
ATOM 3976 C C . ARG A 1 521 ? -10.047 -16.056 -3.815 1.00 97.94 521 ARG A C 1
ATOM 3978 O O . ARG A 1 521 ? -9.178 -16.036 -2.948 1.00 97.94 521 ARG A O 1
ATOM 3985 N N . GLY A 1 522 ? -11.228 -15.445 -3.713 1.00 95.62 522 GLY A N 1
ATOM 3986 C CA . GLY A 1 522 ? -11.745 -14.814 -2.494 1.00 95.62 522 GLY A CA 1
ATOM 3987 C C . GLY A 1 522 ? -12.334 -15.832 -1.511 1.00 95.62 522 GLY A C 1
ATOM 3988 O O . GLY A 1 522 ? -12.495 -17.008 -1.844 1.00 95.62 522 GLY A O 1
ATOM 3989 N N . LEU A 1 523 ? -12.678 -15.385 -0.305 1.00 91.19 523 LEU A N 1
ATOM 3990 C CA . LEU A 1 523 ? -13.333 -16.185 0.737 1.00 91.19 523 LEU A CA 1
ATOM 3991 C C . LEU A 1 523 ? -14.699 -16.723 0.280 1.00 91.19 523 LEU A C 1
ATOM 3993 O O . LEU A 1 523 ? -15.051 -17.857 0.587 1.00 91.19 523 LEU A O 1
ATOM 3997 N N . ASP A 1 524 ? -15.432 -15.935 -0.507 1.00 93.50 524 ASP A N 1
ATOM 3998 C CA . ASP A 1 524 ? -16.720 -16.304 -1.117 1.00 93.50 524 ASP A CA 1
ATOM 3999 C C . ASP A 1 524 ? -16.586 -17.222 -2.348 1.00 93.50 524 ASP A C 1
ATOM 4001 O O . ASP A 1 524 ? -17.581 -17.608 -2.960 1.00 93.50 524 ASP A O 1
ATOM 4005 N N . GLY A 1 525 ? -15.357 -17.562 -2.743 1.00 95.25 525 GLY A N 1
ATOM 4006 C CA . GLY A 1 525 ? -15.076 -18.354 -3.935 1.00 95.25 525 GLY A CA 1
ATOM 4007 C C . GLY A 1 525 ? -15.011 -17.548 -5.235 1.00 95.25 525 GLY A C 1
ATOM 4008 O O . GLY A 1 525 ? -14.777 -18.150 -6.286 1.00 95.25 525 GLY A O 1
ATOM 4009 N N . ALA A 1 526 ? -15.153 -16.215 -5.206 1.00 97.25 526 ALA A N 1
ATOM 4010 C CA . ALA A 1 526 ? -14.961 -15.381 -6.392 1.00 97.25 526 ALA A CA 1
ATOM 4011 C C . ALA A 1 526 ? -13.543 -15.554 -6.960 1.00 97.25 526 ALA A C 1
ATOM 4013 O O . ALA A 1 526 ? -12.568 -15.572 -6.215 1.00 97.25 526 ALA A O 1
ATOM 4014 N N . LEU A 1 527 ? -13.422 -15.672 -8.287 1.00 97.81 527 LEU A N 1
ATOM 4015 C CA . LEU A 1 527 ? -12.150 -15.896 -8.981 1.00 97.81 527 LEU A CA 1
ATOM 4016 C C . LEU A 1 527 ? -11.809 -14.727 -9.905 1.00 97.81 527 LEU A C 1
ATOM 4018 O O . LEU A 1 527 ? -12.612 -14.383 -10.776 1.00 97.81 527 LEU A O 1
ATOM 4022 N N . ILE A 1 528 ? -10.598 -14.183 -9.780 1.00 98.06 528 ILE A N 1
ATOM 4023 C CA . ILE A 1 528 ? -10.046 -13.190 -10.709 1.00 98.06 528 ILE A CA 1
ATOM 4024 C C . ILE A 1 528 ? -8.657 -13.629 -11.213 1.00 98.06 528 ILE A C 1
ATOM 4026 O O . ILE A 1 528 ? -7.805 -13.995 -10.404 1.00 98.06 528 ILE A O 1
ATOM 4030 N N . PRO A 1 529 ? -8.392 -13.637 -12.534 1.00 98.12 529 PRO A N 1
ATOM 4031 C CA . PRO A 1 529 ? -7.051 -13.872 -13.065 1.00 98.12 529 PRO A CA 1
ATOM 4032 C C . PRO A 1 529 ? -6.026 -12.910 -12.461 1.00 98.12 529 PRO A C 1
ATOM 4034 O O . PRO A 1 529 ? -6.259 -11.703 -12.418 1.00 98.12 529 PRO A O 1
ATOM 4037 N N . ALA A 1 530 ? -4.886 -13.429 -12.017 1.00 97.81 530 ALA A N 1
ATOM 4038 C CA . ALA A 1 530 ? -3.860 -12.645 -11.356 1.00 97.81 530 ALA A CA 1
ATOM 4039 C C . ALA A 1 530 ? -2.440 -13.033 -11.781 1.00 97.81 530 ALA A C 1
ATOM 4041 O O . ALA A 1 530 ? -2.143 -14.210 -11.997 1.00 97.81 530 ALA A O 1
ATOM 4042 N N . VAL A 1 531 ? -1.548 -12.042 -11.850 1.00 95.88 531 VAL A N 1
ATOM 4043 C CA . VAL A 1 531 ? -0.098 -12.281 -11.854 1.00 95.88 531 VAL A CA 1
ATOM 4044 C C . VAL A 1 531 ? 0.371 -12.314 -10.398 1.00 95.88 531 VAL A C 1
ATOM 4046 O O . VAL A 1 531 ? 0.246 -11.288 -9.722 1.00 95.88 531 VAL A O 1
ATOM 4049 N N . PRO A 1 532 ? 0.894 -13.441 -9.884 1.00 94.06 532 PRO A N 1
ATOM 4050 C CA . PRO A 1 532 ? 1.425 -13.486 -8.529 1.00 94.06 532 PRO A CA 1
ATOM 4051 C C . PRO A 1 532 ? 2.783 -12.778 -8.442 1.00 94.06 532 PRO A C 1
ATOM 4053 O O . PRO A 1 532 ? 3.483 -12.596 -9.441 1.00 94.06 532 PRO A O 1
ATOM 4056 N N . LYS A 1 533 ? 3.211 -12.440 -7.224 1.00 90.25 533 LYS A N 1
ATOM 4057 C CA . LYS A 1 533 ? 4.638 -12.248 -6.950 1.00 90.25 533 LYS A CA 1
ATOM 4058 C C . LYS A 1 533 ? 5.363 -13.572 -7.184 1.00 90.25 533 LYS A C 1
ATOM 4060 O O . LYS A 1 533 ? 4.907 -14.607 -6.711 1.00 90.25 533 LYS A O 1
ATOM 4065 N N . TYR A 1 534 ? 6.474 -13.560 -7.912 1.00 90.12 534 TYR A N 1
ATOM 4066 C CA . TYR A 1 534 ? 7.255 -14.776 -8.145 1.00 90.12 534 TYR A CA 1
ATOM 4067 C C . TYR A 1 534 ? 8.089 -15.126 -6.911 1.00 90.12 534 TYR A C 1
ATOM 4069 O O . TYR A 1 534 ? 8.546 -14.233 -6.196 1.00 90.12 534 TYR A O 1
ATOM 4077 N N . ARG A 1 535 ? 8.262 -16.422 -6.631 1.00 91.56 535 ARG A N 1
ATOM 4078 C CA . ARG A 1 535 ? 9.010 -16.892 -5.455 1.00 91.56 535 ARG A CA 1
ATOM 4079 C C . ARG A 1 535 ? 10.496 -16.989 -5.750 1.00 91.56 535 ARG A C 1
ATOM 4081 O O . ARG A 1 535 ? 11.307 -16.492 -4.977 1.00 91.56 535 ARG A O 1
ATOM 4088 N N . SER A 1 536 ? 10.830 -17.646 -6.853 1.00 88.94 536 SER A N 1
ATOM 4089 C CA . SER A 1 536 ? 12.203 -18.022 -7.198 1.00 88.94 536 SER A CA 1
ATOM 4090 C C . SER A 1 536 ? 12.803 -17.142 -8.293 1.00 88.94 536 SER A C 1
ATOM 4092 O O . SER A 1 536 ? 13.983 -17.274 -8.616 1.00 88.94 536 SER A O 1
ATOM 4094 N N . VAL A 1 537 ? 11.999 -16.254 -8.879 1.00 86.25 537 VAL A N 1
ATOM 4095 C CA . VAL A 1 537 ? 12.401 -15.384 -9.983 1.00 86.25 537 VAL A CA 1
ATOM 4096 C C . VAL A 1 537 ? 12.560 -13.952 -9.469 1.00 86.25 537 VAL A C 1
ATOM 4098 O O . VAL A 1 537 ? 11.584 -13.382 -8.975 1.00 86.25 537 VAL A O 1
ATOM 4101 N N . PRO A 1 538 ? 13.754 -13.343 -9.582 1.00 77.81 538 PRO A N 1
ATOM 4102 C CA . PRO A 1 538 ? 13.932 -11.946 -9.221 1.00 77.81 538 PRO A CA 1
ATOM 4103 C C . PRO A 1 538 ? 13.103 -11.059 -10.154 1.00 77.81 538 PRO A C 1
ATOM 4105 O O . PRO A 1 538 ? 13.019 -11.296 -11.358 1.00 77.81 538 PRO A O 1
ATOM 4108 N N . VAL A 1 539 ? 12.492 -10.013 -9.605 1.00 66.06 539 VAL A N 1
ATOM 4109 C CA . VAL A 1 539 ? 11.795 -9.012 -10.411 1.00 66.06 539 VAL A CA 1
ATOM 4110 C C . VAL A 1 539 ? 12.832 -8.035 -10.951 1.00 66.06 539 VAL A C 1
ATOM 4112 O O . VAL A 1 539 ? 13.258 -7.127 -10.244 1.00 66.06 539 VAL A O 1
ATOM 4115 N N . ALA A 1 540 ? 13.253 -8.217 -12.203 1.00 60.66 540 ALA A N 1
ATOM 4116 C CA . ALA A 1 540 ? 14.051 -7.205 -12.885 1.00 60.66 540 ALA A CA 1
ATOM 4117 C C . ALA A 1 540 ? 13.223 -5.926 -13.074 1.00 60.66 540 ALA A C 1
ATOM 4119 O O . ALA A 1 540 ? 12.232 -5.935 -13.808 1.00 60.66 540 ALA A O 1
ATOM 4120 N N . ILE A 1 541 ? 13.647 -4.828 -12.448 1.00 60.53 541 ILE A N 1
ATOM 4121 C CA . ILE A 1 541 ? 13.199 -3.479 -12.800 1.00 60.53 541 ILE A CA 1
ATOM 4122 C C . ILE A 1 541 ? 14.112 -3.023 -13.936 1.00 60.53 541 ILE A C 1
ATOM 4124 O O . ILE A 1 541 ? 15.276 -2.689 -13.718 1.00 60.53 541 ILE A O 1
ATOM 4128 N N . ILE A 1 542 ? 13.629 -3.100 -15.175 1.00 49.28 542 ILE A N 1
ATOM 4129 C CA . ILE A 1 542 ? 14.395 -2.589 -16.309 1.00 49.28 542 ILE A CA 1
ATOM 4130 C C . ILE A 1 542 ? 14.222 -1.061 -16.353 1.00 49.28 542 ILE A C 1
ATOM 4132 O O . ILE A 1 542 ? 13.097 -0.574 -16.272 1.00 49.28 542 ILE A O 1
ATOM 4136 N N . GLY A 1 543 ? 15.321 -0.304 -16.452 1.00 46.41 543 GLY A N 1
ATOM 4137 C CA . GLY A 1 543 ? 15.277 1.163 -16.567 1.00 46.41 543 GLY A CA 1
ATOM 4138 C C . GLY A 1 543 ? 15.865 1.956 -15.400 1.00 46.41 543 GLY A C 1
ATOM 4139 O O . GLY A 1 543 ? 15.774 3.177 -15.405 1.00 46.41 543 GLY A O 1
ATOM 4140 N N . SER A 1 544 ? 16.535 1.318 -14.436 1.00 44.28 544 SER A N 1
ATOM 4141 C CA . SER A 1 544 ? 17.270 2.051 -13.391 1.00 44.28 544 SER A CA 1
ATOM 4142 C C . SER A 1 544 ? 18.528 2.778 -13.902 1.00 44.28 544 SER A C 1
ATOM 4144 O O . SER A 1 544 ? 19.168 3.482 -13.128 1.00 44.28 544 SER A O 1
ATOM 4146 N N . GLY A 1 545 ? 18.862 2.628 -15.187 1.00 42.19 545 GLY A N 1
ATOM 4147 C CA . GLY A 1 545 ? 20.130 3.055 -15.770 1.00 42.19 545 GLY A CA 1
ATOM 4148 C C . GLY A 1 545 ? 21.278 2.066 -15.501 1.00 42.19 545 GLY A C 1
ATOM 4149 O O . GLY A 1 545 ? 21.177 1.263 -14.574 1.00 42.19 545 GLY A O 1
ATOM 4150 N N . PRO A 1 546 ? 22.381 2.076 -16.280 1.00 37.91 546 PRO A N 1
ATOM 4151 C CA . PRO A 1 546 ? 23.672 1.455 -15.928 1.00 37.91 546 PRO A CA 1
ATOM 4152 C C . PRO A 1 546 ? 24.130 1.660 -14.481 1.00 37.91 546 PRO A C 1
ATOM 4154 O O . PRO A 1 546 ? 24.819 0.811 -13.928 1.00 37.91 546 PRO A O 1
ATOM 4157 N N . THR A 1 547 ? 23.790 2.807 -13.894 1.00 38.31 547 THR A N 1
ATOM 4158 C CA . THR A 1 547 ? 24.234 3.263 -12.568 1.00 38.31 547 THR A CA 1
ATOM 4159 C C . THR A 1 547 ? 23.195 2.997 -11.471 1.00 38.31 547 THR A C 1
ATOM 4161 O O . THR A 1 547 ? 23.368 3.414 -10.324 1.00 38.31 547 THR A O 1
ATOM 4164 N N . GLY A 1 548 ? 22.110 2.299 -11.817 1.00 36.25 548 GLY A N 1
ATOM 4165 C CA . GLY A 1 548 ? 20.882 2.152 -11.048 1.00 36.25 548 GLY A CA 1
ATOM 4166 C C . GLY A 1 548 ? 20.930 1.199 -9.863 1.00 36.25 548 GLY A C 1
ATOM 4167 O O . GLY A 1 548 ? 20.087 0.313 -9.770 1.00 36.25 548 GLY A O 1
ATOM 4168 N N . GLY A 1 549 ? 21.868 1.395 -8.938 1.00 37.66 549 GLY A N 1
ATOM 4169 C CA . GLY A 1 549 ? 21.918 0.678 -7.664 1.00 37.66 549 GLY A CA 1
ATOM 4170 C C . GLY A 1 549 ? 21.956 -0.861 -7.775 1.00 37.66 549 GLY A C 1
ATOM 4171 O O . GLY A 1 549 ? 21.987 -1.443 -8.856 1.00 37.66 549 GLY A O 1
ATOM 4172 N N . PRO A 1 550 ? 21.944 -1.575 -6.639 1.00 30.88 550 PRO A N 1
ATOM 4173 C CA . PRO A 1 550 ? 22.112 -3.033 -6.606 1.00 30.88 550 PRO A CA 1
ATOM 4174 C C . PRO A 1 550 ? 20.970 -3.834 -7.268 1.00 30.88 550 PRO A C 1
ATOM 4176 O O . PRO A 1 550 ? 21.120 -5.037 -7.480 1.00 30.88 550 PRO A O 1
ATOM 4179 N N . ASN A 1 551 ? 19.847 -3.189 -7.614 1.00 34.34 551 ASN A N 1
ATOM 4180 C CA . ASN A 1 551 ? 18.631 -3.846 -8.110 1.00 34.34 551 ASN A CA 1
ATOM 4181 C C . ASN A 1 551 ? 18.339 -3.613 -9.606 1.00 34.34 551 ASN A C 1
ATOM 4183 O O . ASN A 1 551 ? 17.471 -4.293 -10.159 1.00 34.34 551 ASN A O 1
ATOM 4187 N N . GLY A 1 552 ? 19.053 -2.709 -10.283 1.00 46.72 552 GLY A N 1
ATOM 4188 C CA . GLY A 1 552 ? 18.767 -2.327 -11.664 1.00 46.72 552 GLY A CA 1
ATOM 4189 C C . GLY A 1 552 ? 20.004 -2.356 -12.553 1.00 46.72 552 GLY A C 1
ATOM 4190 O O . GLY A 1 552 ? 20.851 -1.477 -12.485 1.00 46.72 552 GLY A O 1
ATOM 4191 N N . GLY A 1 553 ? 20.104 -3.368 -13.415 1.00 52.97 553 GLY A N 1
ATOM 4192 C CA . GLY A 1 553 ? 21.190 -3.490 -14.384 1.00 52.97 553 GLY A CA 1
ATOM 4193 C C . GLY A 1 553 ? 20.934 -4.590 -15.415 1.00 52.97 553 GLY A C 1
ATOM 4194 O O . GLY A 1 553 ? 20.061 -5.442 -15.232 1.00 52.97 553 GLY A O 1
ATOM 4195 N N . VAL A 1 554 ? 21.724 -4.594 -16.498 1.00 52.44 554 VAL A N 1
ATOM 4196 C CA . VAL A 1 554 ? 21.673 -5.577 -17.608 1.00 52.44 554 VAL A CA 1
ATOM 4197 C C . VAL A 1 554 ? 21.679 -7.026 -17.102 1.00 52.44 554 VAL A C 1
ATOM 4199 O O . VAL A 1 554 ? 20.949 -7.885 -17.603 1.00 52.44 554 VAL A O 1
ATOM 4202 N N . ASN A 1 555 ? 22.470 -7.279 -16.056 1.00 59.66 555 ASN A N 1
ATOM 4203 C CA . ASN A 1 555 ? 22.641 -8.597 -15.451 1.00 59.66 555 ASN A CA 1
ATOM 4204 C C . ASN A 1 555 ? 21.341 -9.107 -14.794 1.00 59.66 555 ASN A C 1
ATOM 4206 O O . ASN A 1 555 ? 21.079 -10.309 -14.777 1.00 59.66 555 ASN A O 1
ATOM 4210 N N . THR A 1 556 ? 20.477 -8.216 -14.296 1.00 70.88 556 THR A N 1
ATOM 4211 C CA . THR A 1 556 ? 19.255 -8.615 -13.584 1.00 70.88 556 THR A CA 1
ATOM 4212 C C . THR A 1 556 ? 18.261 -9.310 -14.515 1.00 70.88 556 THR A C 1
ATOM 4214 O O . THR A 1 556 ? 17.685 -10.325 -14.125 1.00 70.88 556 THR A O 1
ATOM 4217 N N . MET A 1 557 ? 18.096 -8.854 -15.765 1.00 81.38 557 MET A N 1
ATOM 4218 C CA . MET A 1 557 ? 17.209 -9.530 -16.726 1.00 81.38 557 MET A CA 1
ATOM 4219 C C . MET A 1 557 ? 17.765 -10.891 -17.165 1.00 81.38 557 MET A C 1
ATOM 4221 O O . MET A 1 557 ? 17.024 -11.871 -17.221 1.00 81.38 557 MET A O 1
ATOM 4225 N N . ALA A 1 558 ? 19.071 -10.988 -17.431 1.00 84.25 558 ALA A N 1
ATOM 4226 C CA . ALA A 1 558 ? 19.696 -12.260 -17.794 1.00 84.25 558 ALA A CA 1
ATOM 4227 C C . ALA A 1 558 ? 19.528 -13.303 -16.671 1.00 84.25 558 ALA A C 1
ATOM 4229 O O . ALA A 1 558 ? 19.090 -14.428 -16.919 1.00 84.25 558 ALA A O 1
ATOM 4230 N N . ARG A 1 559 ? 19.754 -12.897 -15.412 1.00 84.56 559 ARG A N 1
ATOM 4231 C CA . ARG A 1 559 ? 19.475 -13.721 -14.221 1.00 84.56 559 ARG A CA 1
ATOM 4232 C C . ARG A 1 559 ? 17.995 -14.069 -14.081 1.00 84.56 559 ARG A C 1
ATOM 4234 O O . ARG A 1 559 ? 17.684 -15.201 -13.727 1.00 84.56 559 ARG A O 1
ATOM 4241 N N . THR A 1 560 ? 17.096 -13.130 -14.380 1.00 86.75 560 THR A N 1
ATOM 4242 C CA . THR A 1 560 ? 15.639 -13.348 -14.359 1.00 86.75 560 THR A CA 1
ATOM 4243 C C . THR A 1 560 ? 15.244 -14.459 -15.322 1.00 86.75 560 THR A C 1
ATOM 4245 O O . THR A 1 560 ? 14.527 -15.367 -14.921 1.00 86.75 560 THR A O 1
ATOM 4248 N N . LEU A 1 561 ? 15.752 -14.446 -16.557 1.00 90.44 561 LEU A N 1
ATOM 4249 C CA . LEU A 1 561 ? 15.466 -15.489 -17.546 1.00 90.44 561 LEU A CA 1
ATOM 4250 C C . LEU A 1 561 ? 16.009 -16.858 -17.133 1.00 90.44 561 LEU A C 1
ATOM 4252 O O . LEU A 1 561 ? 15.297 -17.855 -17.228 1.00 90.44 561 LEU A O 1
ATOM 4256 N N . VAL A 1 562 ? 17.244 -16.913 -16.628 1.00 90.69 562 VAL A N 1
ATOM 4257 C CA . VAL A 1 562 ? 17.841 -18.163 -16.131 1.00 90.69 562 VAL A CA 1
ATOM 4258 C C . VAL A 1 562 ? 17.048 -18.718 -14.945 1.00 90.69 562 VAL A C 1
ATOM 4260 O O . VAL A 1 562 ? 16.766 -19.915 -14.905 1.00 90.69 562 VAL A O 1
ATOM 4263 N N . ALA A 1 563 ? 16.657 -17.858 -14.000 1.00 91.38 563 ALA A N 1
ATOM 4264 C CA . ALA A 1 563 ? 15.850 -18.240 -12.846 1.00 91.38 563 ALA A CA 1
ATOM 4265 C C . ALA A 1 563 ? 14.437 -18.683 -13.249 1.00 91.38 563 ALA A C 1
ATOM 4267 O O . ALA A 1 563 ? 13.964 -19.705 -12.759 1.00 91.38 563 ALA A O 1
ATOM 4268 N N . ALA A 1 564 ? 13.791 -17.964 -14.171 1.00 93.38 564 ALA A N 1
ATOM 4269 C CA . ALA A 1 564 ? 12.472 -18.298 -14.697 1.00 93.38 564 ALA A CA 1
ATOM 4270 C C . ALA A 1 564 ? 12.478 -19.662 -15.394 1.00 93.38 564 ALA A C 1
ATOM 4272 O O . ALA A 1 564 ? 11.619 -20.495 -15.119 1.00 93.38 564 ALA A O 1
ATOM 4273 N N . GLU A 1 565 ? 13.484 -19.938 -16.225 1.00 93.75 565 GLU A N 1
ATOM 4274 C CA . GLU A 1 565 ? 13.614 -21.241 -16.878 1.00 93.75 565 GLU A CA 1
ATOM 4275 C C . GLU A 1 565 ? 13.844 -22.364 -15.865 1.00 93.75 565 GLU A C 1
ATOM 4277 O O . GLU A 1 565 ? 13.185 -23.399 -15.932 1.00 93.75 565 GLU A O 1
ATOM 4282 N N . LYS A 1 566 ? 14.728 -22.143 -14.881 1.00 93.81 566 LYS A N 1
ATOM 4283 C CA . LYS A 1 566 ? 14.973 -23.104 -13.795 1.00 93.81 566 LYS A CA 1
ATOM 4284 C C . LYS A 1 566 ? 13.707 -23.375 -12.974 1.00 93.81 566 LYS A C 1
ATOM 4286 O O . LYS A 1 566 ? 13.514 -24.496 -12.513 1.00 93.81 566 LYS A O 1
ATOM 4291 N N . ALA A 1 567 ? 12.858 -22.364 -12.799 1.00 94.00 567 ALA A N 1
ATOM 4292 C CA . ALA A 1 567 ? 11.573 -22.467 -12.117 1.00 94.00 567 ALA A CA 1
ATOM 4293 C C . ALA A 1 567 ? 10.432 -22.982 -13.023 1.00 94.00 567 ALA A C 1
ATOM 4295 O O . ALA A 1 567 ? 9.305 -23.117 -12.557 1.00 94.00 567 ALA A O 1
ATOM 4296 N N . GLY A 1 568 ? 10.704 -23.302 -14.296 1.00 94.44 568 GLY A N 1
ATOM 4297 C CA . GLY A 1 568 ? 9.746 -23.927 -15.213 1.00 94.44 568 GLY A CA 1
ATOM 4298 C C . GLY A 1 568 ? 8.783 -22.970 -15.925 1.00 94.44 568 GLY A C 1
ATOM 4299 O O . GLY A 1 568 ? 7.796 -23.429 -16.498 1.00 94.44 568 GLY A O 1
ATOM 4300 N N . PHE A 1 569 ? 9.054 -21.664 -15.917 1.00 94.50 569 PHE A N 1
ATOM 4301 C CA . PHE A 1 569 ? 8.231 -20.671 -16.609 1.00 94.50 569 PHE A CA 1
ATOM 4302 C C . PHE A 1 569 ? 8.376 -20.794 -18.131 1.00 94.50 569 PHE A C 1
ATOM 4304 O O . PHE A 1 569 ? 9.469 -20.993 -18.656 1.00 94.50 569 PHE A O 1
ATOM 4311 N N . ARG A 1 570 ? 7.280 -20.590 -18.865 1.00 94.50 570 ARG A N 1
ATOM 4312 C CA . ARG A 1 570 ? 7.278 -20.405 -20.329 1.00 94.50 570 ARG A CA 1
ATOM 4313 C C . ARG A 1 570 ? 7.375 -18.938 -20.712 1.00 94.50 570 ARG A C 1
ATOM 4315 O O . ARG A 1 570 ? 7.957 -18.592 -21.740 1.00 94.50 570 ARG A O 1
ATOM 4322 N N . THR A 1 571 ? 6.791 -18.076 -19.892 1.00 94.94 571 THR A N 1
ATOM 4323 C CA . THR A 1 571 ? 6.822 -16.624 -20.055 1.00 94.94 571 THR A CA 1
ATOM 4324 C C . THR A 1 571 ? 7.117 -15.977 -18.716 1.00 94.94 571 THR A C 1
ATOM 4326 O O . THR A 1 571 ? 6.662 -16.476 -17.696 1.00 94.94 571 THR A O 1
ATOM 4329 N N . VAL A 1 572 ? 7.830 -14.857 -18.691 1.00 92.69 572 VAL A N 1
ATOM 4330 C CA . VAL A 1 572 ? 8.080 -14.118 -17.445 1.00 92.69 572 VAL A CA 1
ATOM 4331 C C . VAL A 1 572 ? 7.703 -12.659 -17.628 1.00 92.69 572 VAL A C 1
ATOM 4333 O O . VAL A 1 572 ? 8.040 -12.064 -18.650 1.00 92.69 572 VAL A O 1
ATOM 4336 N N . LEU A 1 573 ? 7.009 -12.083 -16.646 1.00 91.31 573 LEU A N 1
ATOM 4337 C CA . LEU A 1 573 ? 6.747 -10.650 -16.607 1.00 91.31 573 LEU A CA 1
ATOM 4338 C C . LEU A 1 573 ? 7.808 -9.953 -15.751 1.00 91.31 573 LEU A C 1
ATOM 4340 O O . LEU A 1 573 ? 7.865 -10.141 -14.537 1.00 91.31 573 LEU A O 1
ATOM 4344 N N . ALA A 1 574 ? 8.624 -9.111 -16.360 1.00 86.31 574 ALA A N 1
ATOM 4345 C CA . ALA A 1 574 ? 9.532 -8.204 -15.673 1.00 86.31 574 ALA A CA 1
ATOM 4346 C C . ALA A 1 574 ? 8.907 -6.809 -15.515 1.00 86.31 574 ALA A C 1
ATOM 4348 O O . ALA A 1 574 ? 7.889 -6.492 -16.133 1.00 86.31 574 ALA A O 1
ATOM 4349 N N . GLY A 1 575 ? 9.549 -5.973 -14.704 1.00 80.69 575 GLY A N 1
ATOM 4350 C CA . GLY A 1 575 ? 9.116 -4.606 -14.455 1.00 80.69 575 GLY A CA 1
ATOM 4351 C C . GLY A 1 575 ? 7.969 -4.474 -13.471 1.00 80.69 575 GLY A C 1
ATOM 4352 O O . GLY A 1 575 ? 7.680 -5.388 -12.693 1.00 80.69 575 GLY A O 1
ATOM 4353 N N . GLY A 1 576 ? 7.361 -3.295 -13.499 1.00 82.94 576 GLY A N 1
ATOM 4354 C CA . GLY A 1 576 ? 6.361 -2.855 -12.542 1.00 82.94 576 GLY A CA 1
ATOM 4355 C C . GLY A 1 576 ? 6.091 -1.361 -12.664 1.00 82.94 576 GLY A C 1
ATOM 4356 O O . GLY A 1 576 ? 6.469 -0.719 -13.646 1.00 82.94 576 GLY A O 1
ATOM 4357 N N . ILE A 1 577 ? 5.424 -0.834 -11.646 1.00 83.69 577 ILE A N 1
ATOM 4358 C CA . ILE A 1 577 ? 5.082 0.578 -11.507 1.00 83.69 577 ILE A CA 1
ATOM 4359 C C . ILE A 1 577 ? 6.041 1.182 -10.465 1.00 83.69 577 ILE A C 1
ATOM 4361 O O . ILE A 1 577 ? 6.348 0.524 -9.468 1.00 83.69 577 ILE A O 1
ATOM 4365 N N . GLN A 1 578 ? 6.586 2.367 -10.736 1.00 76.94 578 GLN A N 1
ATOM 4366 C CA . GLN A 1 578 ? 7.561 3.064 -9.881 1.00 76.94 578 GLN A CA 1
ATOM 4367 C C . GLN A 1 578 ? 7.099 4.491 -9.578 1.00 76.94 578 GLN A C 1
ATOM 4369 O O . GLN A 1 578 ? 6.471 5.112 -10.433 1.00 76.94 578 GLN A O 1
ATOM 4374 N N . ASP A 1 579 ? 7.470 5.034 -8.428 1.00 75.50 579 ASP A N 1
ATOM 4375 C CA . ASP A 1 579 ? 7.167 6.409 -8.031 1.00 75.50 579 ASP A CA 1
ATOM 4376 C C . ASP A 1 579 ? 7.764 7.374 -9.055 1.00 75.50 579 ASP A C 1
ATOM 4378 O O . ASP A 1 579 ? 8.937 7.270 -9.446 1.00 75.50 579 ASP A O 1
ATOM 4382 N N . HIS A 1 580 ? 6.975 8.351 -9.490 1.00 70.31 580 HIS A N 1
ATOM 4383 C CA . HIS A 1 580 ? 7.401 9.270 -10.544 1.00 70.31 580 HIS A CA 1
ATOM 4384 C C . HIS A 1 580 ? 8.624 10.133 -10.140 1.00 70.31 580 HIS A C 1
ATOM 4386 O O . HIS A 1 580 ? 9.326 10.638 -11.020 1.00 70.31 580 HIS A O 1
ATOM 4392 N N . THR A 1 581 ? 8.922 10.277 -8.838 1.00 60.59 581 THR A N 1
ATOM 4393 C CA . THR A 1 581 ? 10.089 11.031 -8.330 1.00 60.59 581 THR A CA 1
ATOM 4394 C C . THR A 1 581 ? 11.384 10.219 -8.262 1.00 60.59 581 THR A C 1
ATOM 4396 O O . THR A 1 581 ? 12.464 10.813 -8.232 1.00 60.59 581 THR A O 1
ATOM 4399 N N . MET A 1 582 ? 11.330 8.882 -8.253 1.00 56.06 582 MET A N 1
ATOM 4400 C CA . MET A 1 582 ? 12.474 8.072 -7.816 1.00 56.06 582 MET A CA 1
ATOM 4401 C C . MET A 1 582 ? 13.620 7.938 -8.829 1.00 56.06 582 MET A C 1
ATOM 4403 O O . MET A 1 582 ? 14.717 7.545 -8.425 1.00 56.06 582 MET A O 1
ATOM 4407 N N . ASN A 1 583 ? 13.443 8.245 -10.124 1.00 54.97 583 ASN A N 1
ATOM 4408 C CA . ASN A 1 583 ? 14.547 8.070 -11.081 1.00 54.97 583 ASN A CA 1
ATOM 4409 C C . ASN A 1 583 ? 14.440 8.837 -12.414 1.00 54.97 583 ASN A C 1
ATOM 4411 O O . ASN A 1 583 ? 14.524 8.242 -13.490 1.00 54.97 583 ASN A O 1
ATOM 4415 N N . MET A 1 584 ? 14.326 10.170 -12.385 1.00 52.09 584 MET A N 1
ATOM 4416 C CA . MET A 1 584 ? 14.289 10.961 -13.630 1.00 52.09 584 MET A CA 1
ATOM 4417 C C . MET A 1 584 ? 15.504 10.736 -14.560 1.00 52.09 584 MET A C 1
ATOM 4419 O O . MET A 1 584 ? 15.357 10.878 -15.769 1.00 52.09 584 MET A O 1
ATOM 4423 N N . HIS A 1 585 ? 16.681 10.346 -14.049 1.00 50.97 585 HIS A N 1
ATOM 4424 C CA . HIS A 1 585 ? 17.864 10.055 -14.881 1.00 50.97 585 HIS A CA 1
ATOM 4425 C C . HIS A 1 585 ? 17.786 8.705 -15.596 1.00 50.97 585 HIS A C 1
ATOM 4427 O O . HIS A 1 585 ? 17.959 8.660 -16.815 1.00 50.97 585 HIS A O 1
ATOM 4433 N N . GLY A 1 586 ? 17.458 7.631 -14.868 1.00 56.19 586 GLY A N 1
ATOM 4434 C CA . GLY A 1 586 ? 17.223 6.310 -15.453 1.00 56.19 586 GLY A CA 1
ATOM 4435 C C . GLY A 1 586 ? 16.077 6.329 -16.466 1.00 56.19 586 GLY A C 1
ATOM 4436 O O . GLY A 1 586 ? 16.119 5.623 -17.470 1.00 56.19 586 GLY A O 1
ATOM 4437 N N . GLU A 1 587 ? 15.100 7.221 -16.281 1.00 59.06 587 GLU A N 1
ATOM 4438 C CA . GLU A 1 587 ? 14.037 7.469 -17.253 1.00 59.06 587 GLU A CA 1
ATOM 4439 C C . GLU A 1 587 ? 14.549 7.966 -18.615 1.00 59.06 587 GLU A C 1
ATOM 4441 O O . GLU A 1 587 ? 14.106 7.462 -19.649 1.00 59.06 587 GLU A O 1
ATOM 4446 N N . TYR A 1 588 ? 15.491 8.912 -18.638 1.00 55.78 588 TYR A N 1
ATOM 4447 C CA . TYR A 1 588 ? 16.061 9.416 -19.891 1.00 55.78 588 TYR A CA 1
ATOM 4448 C C . TYR A 1 588 ? 17.020 8.420 -20.550 1.00 55.78 588 TYR A C 1
ATOM 4450 O O . TYR A 1 588 ? 17.023 8.272 -21.772 1.00 55.78 588 TYR A O 1
ATOM 4458 N N . GLU A 1 589 ? 17.821 7.718 -19.749 1.00 57.12 589 GLU A N 1
ATOM 4459 C CA . GLU A 1 589 ? 18.681 6.637 -20.236 1.00 57.12 589 GLU A CA 1
ATOM 4460 C C . GLU A 1 589 ? 17.841 5.508 -20.848 1.00 57.12 589 GLU A C 1
ATOM 4462 O O . GLU A 1 589 ? 18.135 5.022 -21.939 1.00 57.12 589 GLU A O 1
ATOM 4467 N N . TRP A 1 590 ? 16.732 5.146 -20.207 1.00 61.47 590 TRP A N 1
ATOM 4468 C CA . TRP A 1 590 ? 15.795 4.161 -20.732 1.00 61.47 590 TRP A CA 1
ATOM 4469 C C . TRP A 1 590 ? 15.185 4.571 -22.075 1.00 61.47 590 TRP A C 1
ATOM 4471 O O . TRP A 1 590 ? 15.193 3.774 -23.012 1.00 61.47 590 TRP A O 1
ATOM 4481 N N . GLU A 1 591 ? 14.701 5.811 -22.210 1.00 59.78 591 GLU A N 1
ATOM 4482 C CA . GLU A 1 591 ? 14.199 6.318 -23.496 1.00 59.78 591 GLU A CA 1
ATOM 4483 C C . GLU A 1 591 ? 15.240 6.191 -24.610 1.00 59.78 591 GLU A C 1
ATOM 4485 O O . GLU A 1 591 ? 14.888 5.873 -25.749 1.00 59.78 591 GLU A O 1
ATOM 4490 N N . ALA A 1 592 ? 16.513 6.386 -24.270 1.00 56.44 592 ALA A N 1
ATOM 4491 C CA . ALA A 1 592 ? 17.623 6.277 -25.198 1.00 56.44 592 ALA A CA 1
ATOM 4492 C C . ALA A 1 592 ? 17.957 4.819 -25.579 1.00 56.44 592 ALA A C 1
ATOM 4494 O O . ALA A 1 592 ? 18.332 4.554 -26.723 1.00 56.44 592 ALA A O 1
ATOM 4495 N N . PHE A 1 593 ? 17.775 3.863 -24.663 1.00 61.56 593 PHE A N 1
ATOM 4496 C CA . PHE A 1 593 ? 18.027 2.434 -24.898 1.00 61.56 593 PHE A CA 1
ATOM 4497 C C . PHE A 1 593 ? 16.815 1.663 -25.454 1.00 61.56 593 PHE A C 1
ATOM 4499 O O . PHE A 1 593 ? 16.971 0.539 -25.943 1.00 61.56 593 PHE A O 1
ATOM 4506 N N . ASN A 1 594 ? 15.621 2.270 -25.465 1.00 66.00 594 ASN A N 1
ATOM 4507 C CA . ASN A 1 594 ? 14.373 1.643 -25.919 1.00 66.00 594 ASN A CA 1
ATOM 4508 C C . ASN A 1 594 ? 14.418 1.080 -27.341 1.00 66.00 594 ASN A C 1
ATOM 4510 O O . ASN A 1 594 ? 13.716 0.108 -27.625 1.00 66.00 594 ASN A O 1
ATOM 4514 N N . ALA A 1 595 ? 15.268 1.625 -28.218 1.00 64.19 595 ALA A N 1
ATOM 4515 C CA . ALA A 1 595 ? 15.432 1.129 -29.583 1.00 64.19 595 ALA A CA 1
ATOM 4516 C C . ALA A 1 595 ? 15.737 -0.383 -29.636 1.00 64.19 595 ALA A C 1
ATOM 4518 O O . ALA A 1 595 ? 15.286 -1.059 -30.555 1.00 64.19 595 ALA A O 1
ATOM 4519 N N . MET A 1 596 ? 16.433 -0.926 -28.628 1.00 76.50 596 MET A N 1
ATOM 4520 C CA . MET A 1 596 ? 16.802 -2.346 -28.549 1.00 76.50 596 MET A CA 1
ATOM 4521 C C . MET A 1 596 ? 16.185 -3.080 -27.349 1.00 76.50 596 MET A C 1
ATOM 4523 O O . MET A 1 596 ? 16.515 -4.241 -27.104 1.00 76.50 596 MET A O 1
ATOM 4527 N N . ALA A 1 597 ? 15.257 -2.458 -26.611 1.00 73.81 597 ALA A N 1
ATOM 4528 C CA . ALA A 1 597 ? 14.638 -3.070 -25.428 1.00 73.81 597 ALA A CA 1
ATOM 4529 C C . ALA A 1 597 ? 13.920 -4.397 -25.745 1.00 73.81 597 ALA A C 1
ATOM 4531 O O . ALA A 1 597 ? 13.931 -5.320 -24.933 1.00 73.81 597 ALA A O 1
ATOM 4532 N N . HIS A 1 598 ? 13.387 -4.534 -26.963 1.00 79.38 598 HIS A N 1
ATOM 4533 C CA . HIS A 1 598 ? 12.732 -5.745 -27.467 1.00 79.38 598 HIS A CA 1
ATOM 4534 C C . HIS A 1 598 ? 13.660 -6.979 -27.535 1.00 79.38 598 HIS A C 1
ATOM 4536 O O . HIS A 1 598 ? 13.183 -8.120 -27.527 1.00 79.38 598 HIS A O 1
ATOM 4542 N N . VAL A 1 599 ? 14.984 -6.769 -27.563 1.00 84.56 599 VAL A N 1
ATOM 4543 C CA . VAL A 1 599 ? 15.972 -7.844 -27.407 1.00 84.56 599 VAL A CA 1
ATOM 4544 C C . VAL A 1 599 ? 15.886 -8.425 -25.998 1.00 84.56 599 VAL A C 1
ATOM 4546 O O . VAL A 1 599 ? 15.928 -9.641 -25.845 1.00 84.56 599 VAL A O 1
ATOM 4549 N N . GLN A 1 600 ? 15.696 -7.600 -24.968 1.00 83.00 600 GLN A N 1
ATOM 4550 C CA . GLN A 1 600 ? 15.609 -8.060 -23.579 1.00 83.00 600 GLN A CA 1
ATOM 4551 C C . GLN A 1 600 ? 14.227 -8.603 -23.227 1.00 83.00 600 GLN A C 1
ATOM 4553 O O . GLN A 1 600 ? 14.134 -9.682 -22.649 1.00 83.00 600 GLN A O 1
ATOM 4558 N N . ALA A 1 601 ? 13.167 -7.873 -23.578 1.00 85.19 601 ALA A N 1
ATOM 4559 C CA . ALA A 1 601 ? 11.787 -8.219 -23.259 1.00 85.19 601 ALA A CA 1
ATOM 4560 C C . ALA A 1 601 ? 10.796 -7.522 -24.199 1.00 85.19 601 ALA A C 1
ATOM 4562 O O . ALA A 1 601 ? 11.033 -6.402 -24.644 1.00 85.19 601 ALA A O 1
ATOM 4563 N N . SER A 1 602 ? 9.657 -8.157 -24.476 1.00 87.19 602 SER A N 1
ATOM 4564 C CA . SER A 1 602 ? 8.572 -7.524 -25.230 1.00 87.19 602 SER A CA 1
ATOM 4565 C C . SER A 1 602 ? 7.800 -6.538 -24.339 1.00 87.19 602 SER A C 1
ATOM 4567 O O . SER A 1 602 ? 7.247 -6.972 -23.324 1.00 87.19 602 SER A O 1
ATOM 4569 N N . PRO A 1 603 ? 7.729 -5.240 -24.688 1.00 85.50 603 PRO A N 1
ATOM 4570 C CA . PRO A 1 603 ? 6.977 -4.270 -23.903 1.00 85.50 603 PRO A CA 1
ATOM 4571 C C . PRO A 1 603 ? 5.474 -4.511 -24.048 1.00 85.50 603 PRO A C 1
ATOM 4573 O O . PRO A 1 603 ? 4.967 -4.691 -25.156 1.00 85.50 603 PRO A O 1
ATOM 4576 N N . VAL A 1 604 ? 4.763 -4.516 -22.927 1.00 89.81 604 VAL A N 1
ATOM 4577 C CA . VAL A 1 604 ? 3.315 -4.734 -22.862 1.00 89.81 604 VAL A CA 1
ATOM 4578 C C . VAL A 1 604 ? 2.704 -3.876 -21.759 1.00 89.81 604 VAL A C 1
ATOM 4580 O O . VAL A 1 604 ? 3.389 -3.455 -20.831 1.00 89.81 604 VAL A O 1
ATOM 4583 N N . THR A 1 605 ? 1.395 -3.652 -21.837 1.00 92.25 605 THR A N 1
ATOM 4584 C CA . THR A 1 605 ? 0.596 -3.311 -20.654 1.00 92.25 605 THR A CA 1
ATOM 4585 C C . THR A 1 605 ? 0.277 -4.589 -19.869 1.00 92.25 605 THR A C 1
ATOM 4587 O O . THR A 1 605 ? 0.508 -5.700 -20.363 1.00 92.25 605 THR A O 1
ATOM 4590 N N . PHE A 1 606 ? -0.285 -4.491 -18.664 1.00 94.31 606 PHE A N 1
ATOM 4591 C CA . PHE A 1 606 ? -0.747 -5.689 -17.959 1.00 94.31 606 PHE A CA 1
ATOM 4592 C C . PHE A 1 606 ? -1.863 -6.382 -18.742 1.00 94.31 606 PHE A C 1
ATOM 4594 O O . PHE A 1 606 ? -1.843 -7.604 -18.896 1.00 94.31 606 PHE A O 1
ATOM 4601 N N . ALA A 1 607 ? -2.790 -5.614 -19.315 1.00 93.31 607 ALA A N 1
ATOM 4602 C CA . ALA A 1 607 ? -3.809 -6.147 -20.205 1.00 93.31 607 ALA A CA 1
ATOM 4603 C C . ALA A 1 607 ? -3.214 -6.909 -21.395 1.00 93.31 607 ALA A C 1
ATOM 4605 O O . ALA A 1 607 ? -3.667 -8.015 -21.701 1.00 93.31 607 ALA A O 1
ATOM 4606 N N . GLY A 1 608 ? -2.182 -6.339 -22.025 1.00 93.06 608 GLY A N 1
ATOM 4607 C CA . GLY A 1 608 ? -1.448 -6.967 -23.120 1.00 93.06 608 GLY A CA 1
ATOM 4608 C C . GLY A 1 608 ? -0.741 -8.255 -22.695 1.00 93.06 608 GLY A C 1
ATOM 4609 O O . GLY A 1 608 ? -0.794 -9.241 -23.426 1.00 93.06 608 GLY A O 1
ATOM 4610 N N . TYR A 1 609 ? -0.150 -8.291 -21.496 1.00 94.88 609 TYR A N 1
ATOM 4611 C CA . TYR A 1 609 ? 0.467 -9.504 -20.953 1.00 94.88 609 TYR A CA 1
ATOM 4612 C C . TYR A 1 609 ? -0.553 -10.635 -20.785 1.00 94.88 609 TYR A C 1
ATOM 4614 O O . TYR A 1 609 ? -0.338 -11.725 -21.308 1.00 94.88 609 TYR A O 1
ATOM 4622 N N . PHE A 1 610 ? -1.693 -10.371 -20.135 1.00 95.69 610 PHE A N 1
ATOM 4623 C CA . PHE A 1 610 ? -2.758 -11.371 -19.974 1.00 95.69 610 PHE A CA 1
ATOM 4624 C C . PHE A 1 610 ? -3.321 -11.868 -21.313 1.00 95.69 610 PHE A C 1
ATOM 4626 O O . PHE A 1 610 ? -3.748 -13.014 -21.393 1.00 95.69 610 PHE A O 1
ATOM 4633 N N . ALA A 1 611 ? -3.323 -11.033 -22.357 1.00 94.12 611 ALA A N 1
ATOM 4634 C CA . ALA A 1 611 ? -3.725 -11.445 -23.702 1.00 94.12 611 ALA A CA 1
ATOM 4635 C C . ALA A 1 611 ? -2.657 -12.295 -24.419 1.00 94.12 611 ALA A C 1
ATOM 4637 O O . ALA A 1 611 ? -2.988 -13.083 -25.302 1.00 94.12 611 ALA A O 1
ATOM 4638 N N . ALA A 1 612 ? -1.381 -12.133 -24.059 1.00 93.81 612 ALA A N 1
ATOM 4639 C CA . ALA A 1 612 ? -0.253 -12.816 -24.687 1.00 93.81 612 ALA A CA 1
ATOM 4640 C C . ALA A 1 612 ? 0.075 -14.186 -24.064 1.00 93.81 612 ALA A C 1
ATOM 4642 O O . ALA A 1 612 ? 0.812 -14.969 -24.670 1.00 93.81 612 ALA A O 1
ATOM 4643 N N . VAL A 1 613 ? -0.450 -14.479 -22.870 1.00 94.56 613 VAL A N 1
ATOM 4644 C CA . VAL A 1 613 ? -0.205 -15.731 -22.137 1.00 94.56 613 VAL A CA 1
ATOM 4645 C C . VAL A 1 613 ? -1.474 -16.584 -22.039 1.00 94.56 613 VAL A C 1
ATOM 4647 O O . VAL A 1 613 ? -2.581 -16.052 -22.123 1.00 94.56 613 VAL A O 1
ATOM 4650 N N . PRO A 1 614 ? -1.357 -17.915 -21.866 1.00 92.12 614 PRO A N 1
ATOM 4651 C CA . PRO A 1 614 ? -2.522 -18.764 -21.651 1.00 92.12 614 PRO A CA 1
ATOM 4652 C C . PRO A 1 614 ? -3.322 -18.332 -20.412 1.00 92.12 614 PRO A C 1
ATOM 4654 O O . PRO A 1 614 ? -2.719 -17.913 -19.418 1.00 92.12 614 PRO A O 1
ATOM 4657 N N . PRO A 1 615 ? -4.659 -18.469 -20.431 1.00 92.88 615 PRO A N 1
ATOM 4658 C CA . PRO A 1 615 ? -5.473 -18.177 -19.261 1.00 92.88 615 PRO A CA 1
ATOM 4659 C C . PRO A 1 615 ? -5.100 -19.110 -18.097 1.00 92.88 615 PRO A C 1
ATOM 4661 O O . PRO A 1 615 ? -4.806 -20.290 -18.326 1.00 92.88 615 PRO A O 1
ATOM 4664 N N . PRO A 1 616 ? -5.134 -18.618 -16.848 1.00 95.31 616 PRO A N 1
ATOM 4665 C CA . PRO A 1 616 ? -4.831 -19.442 -15.689 1.00 95.31 616 PRO A CA 1
ATOM 4666 C C . PRO A 1 616 ? -5.891 -20.527 -15.489 1.00 95.31 616 PRO A C 1
ATOM 4668 O O . PRO A 1 616 ? -7.084 -20.297 -15.686 1.00 95.31 616 PRO A O 1
ATOM 4671 N N . ASN A 1 617 ? -5.453 -21.703 -15.044 1.00 92.00 617 ASN A N 1
ATOM 4672 C CA . ASN A 1 617 ? -6.317 -22.851 -14.751 1.00 92.00 617 ASN A CA 1
ATOM 4673 C C . ASN A 1 617 ? -6.246 -23.315 -13.285 1.00 92.00 617 ASN A C 1
ATOM 4675 O O . ASN A 1 617 ? -7.000 -24.197 -12.886 1.00 92.00 617 ASN A O 1
ATOM 4679 N N . GLU A 1 618 ? -5.361 -22.723 -12.483 1.00 95.69 618 GLU A N 1
ATOM 4680 C CA . GLU A 1 618 ? -5.159 -23.067 -11.079 1.00 95.69 618 GLU A CA 1
ATOM 4681 C C . GLU A 1 618 ? -5.682 -21.943 -10.188 1.00 95.69 618 GLU A C 1
ATOM 4683 O O . GLU A 1 618 ? -5.270 -20.790 -10.329 1.00 95.69 618 GLU A O 1
ATOM 4688 N N . ALA A 1 619 ? -6.589 -22.279 -9.270 1.00 97.25 619 ALA A N 1
ATOM 4689 C CA . ALA A 1 619 ? -7.122 -21.337 -8.297 1.00 97.25 619 ALA A CA 1
ATOM 4690 C C . ALA A 1 619 ? -6.354 -21.394 -6.976 1.00 97.25 619 ALA A C 1
ATOM 4692 O O . ALA A 1 619 ? -6.132 -22.473 -6.427 1.00 97.25 619 ALA A O 1
ATOM 4693 N N . ARG A 1 620 ? -6.015 -20.224 -6.430 1.00 97.00 620 ARG A N 1
ATOM 4694 C CA . ARG A 1 620 ? -5.342 -20.081 -5.137 1.00 97.00 620 ARG A CA 1
ATOM 4695 C C . ARG A 1 620 ? -6.042 -19.033 -4.281 1.00 97.00 620 ARG A C 1
ATOM 4697 O O . ARG A 1 620 ? -6.245 -17.902 -4.715 1.00 97.00 620 ARG A O 1
ATOM 4704 N N . TYR A 1 621 ? -6.371 -19.423 -3.056 1.00 96.31 621 TYR A N 1
ATOM 4705 C CA . TYR A 1 621 ? -6.705 -18.494 -1.980 1.00 96.31 621 TYR A CA 1
ATOM 4706 C C . TYR A 1 621 ? -5.410 -18.087 -1.278 1.00 96.31 621 TYR A C 1
ATOM 4708 O O . TYR A 1 621 ? -4.577 -18.957 -1.020 1.00 96.31 621 TYR A O 1
ATOM 4716 N N . PHE A 1 622 ? -5.249 -16.796 -1.002 1.00 95.19 622 PHE A N 1
ATOM 4717 C CA . PHE A 1 622 ? -4.153 -16.280 -0.187 1.00 95.19 622 PHE A CA 1
ATOM 4718 C C . PHE A 1 622 ? -4.711 -15.898 1.179 1.00 95.19 622 PHE A C 1
ATOM 4720 O O . PHE A 1 622 ? -5.704 -15.172 1.251 1.00 95.19 622 PHE A O 1
ATOM 4727 N N . THR A 1 623 ? -4.111 -16.414 2.248 1.00 93.31 623 THR A N 1
ATOM 4728 C CA . THR A 1 623 ? -4.537 -16.081 3.615 1.00 93.31 623 THR A CA 1
ATOM 4729 C C . THR A 1 623 ? -4.117 -14.656 3.995 1.00 93.31 623 THR A C 1
ATOM 4731 O O . THR A 1 623 ? -3.311 -14.036 3.301 1.00 93.31 623 THR A O 1
ATOM 4734 N N . ALA A 1 624 ? -4.628 -14.144 5.121 1.00 89.81 624 ALA A N 1
ATOM 4735 C CA . ALA A 1 624 ? -4.185 -12.859 5.671 1.00 89.81 624 ALA A CA 1
ATOM 4736 C C . ALA A 1 624 ? -2.661 -12.830 5.916 1.00 89.81 624 ALA A C 1
ATOM 4738 O O . ALA A 1 624 ? -1.994 -11.879 5.528 1.00 89.81 624 ALA A O 1
ATOM 4739 N N . ASP A 1 625 ? -2.077 -13.919 6.429 1.00 91.25 625 ASP A N 1
ATOM 4740 C CA . ASP A 1 625 ? -0.622 -14.021 6.640 1.00 91.25 625 ASP A CA 1
ATOM 4741 C C . ASP A 1 625 ? 0.193 -14.112 5.336 1.00 91.25 625 ASP A C 1
ATOM 4743 O O . ASP A 1 625 ? 1.406 -13.894 5.331 1.00 91.25 625 ASP A O 1
ATOM 4747 N N . GLU A 1 626 ? -0.443 -14.461 4.216 1.00 92.12 626 GLU A N 1
ATOM 4748 C CA . GLU A 1 626 ? 0.206 -14.505 2.906 1.00 92.12 626 GLU A CA 1
ATOM 4749 C C . GLU A 1 626 ? 0.108 -13.171 2.148 1.00 92.12 626 GLU A C 1
ATOM 4751 O O . GLU A 1 626 ? 0.733 -13.046 1.092 1.00 92.12 626 GLU A O 1
ATOM 4756 N N . MET A 1 627 ? -0.656 -12.198 2.660 1.00 90.44 627 MET A N 1
ATOM 4757 C CA . MET A 1 627 ? -0.892 -10.867 2.087 1.00 90.44 627 MET A CA 1
ATOM 4758 C C . MET A 1 627 ? -0.873 -9.805 3.193 1.00 90.44 627 MET A C 1
ATOM 4760 O O . MET A 1 627 ? -1.914 -9.288 3.582 1.00 90.44 627 MET A O 1
ATOM 4764 N N . VAL A 1 628 ? 0.319 -9.483 3.690 1.00 85.06 628 VAL A N 1
ATOM 4765 C CA . VAL A 1 628 ? 0.488 -8.640 4.882 1.00 85.06 628 VAL A CA 1
ATOM 4766 C C . VAL A 1 628 ? 0.894 -7.225 4.493 1.00 85.06 628 VAL A C 1
ATOM 4768 O O . VAL A 1 628 ? 1.951 -7.033 3.878 1.00 85.06 628 VAL A O 1
ATOM 4771 N N . GLY A 1 629 ? 0.100 -6.236 4.897 1.00 84.31 629 GLY A N 1
ATOM 4772 C CA . GLY A 1 629 ? 0.488 -4.832 4.895 1.00 84.31 629 GLY A CA 1
ATOM 4773 C C . GLY A 1 629 ? 1.294 -4.480 6.136 1.00 84.31 629 GLY A C 1
ATOM 4774 O O . GLY A 1 629 ? 1.092 -5.046 7.206 1.00 84.31 629 GLY A O 1
ATOM 4775 N N . ARG A 1 630 ? 2.225 -3.528 6.015 1.00 83.12 630 ARG A N 1
ATOM 4776 C CA . ARG A 1 630 ? 2.950 -2.957 7.167 1.00 83.12 630 ARG A CA 1
ATOM 4777 C C . ARG A 1 630 ? 2.810 -1.436 7.216 1.00 83.12 630 ARG A C 1
ATOM 4779 O O . ARG A 1 630 ? 3.827 -0.744 7.186 1.00 83.12 630 ARG A O 1
ATOM 4786 N N . PRO A 1 631 ? 1.585 -0.883 7.268 1.00 79.25 631 PRO A N 1
ATOM 4787 C CA . PRO A 1 631 ? 1.375 0.567 7.269 1.00 79.25 631 PRO A CA 1
ATOM 4788 C C . PRO A 1 631 ? 2.146 1.284 8.391 1.00 79.25 631 PRO A C 1
ATOM 4790 O O . PRO A 1 631 ? 2.666 2.379 8.189 1.00 79.25 631 PRO A O 1
ATOM 4793 N N . TRP A 1 632 ? 2.330 0.626 9.541 1.00 77.81 632 TRP A N 1
ATOM 4794 C CA . TRP A 1 632 ? 3.123 1.137 10.663 1.00 77.81 632 TRP A CA 1
ATOM 4795 C C . TRP A 1 632 ? 4.621 1.295 10.353 1.00 77.81 632 TRP A C 1
ATOM 4797 O O . TRP A 1 632 ? 5.296 2.046 11.045 1.00 77.81 632 TRP A O 1
ATOM 4807 N N . ALA A 1 633 ? 5.160 0.663 9.303 1.00 75.94 633 ALA A N 1
ATOM 4808 C CA . ALA A 1 633 ? 6.565 0.833 8.920 1.00 75.94 633 ALA A CA 1
ATOM 4809 C C . ALA A 1 633 ? 6.905 2.281 8.513 1.00 75.94 633 ALA A C 1
ATOM 4811 O O . ALA A 1 633 ? 8.074 2.658 8.540 1.00 75.94 633 ALA A O 1
ATOM 4812 N N . TRP A 1 634 ? 5.899 3.086 8.147 1.00 72.56 634 TRP A N 1
ATOM 4813 C CA . TRP A 1 634 ? 6.076 4.469 7.694 1.00 72.56 634 TRP A CA 1
ATOM 4814 C C . TRP A 1 634 ? 5.760 5.518 8.774 1.00 72.56 634 TRP A C 1
ATOM 4816 O O . TRP A 1 634 ? 6.379 6.581 8.782 1.00 72.56 634 TRP A O 1
ATOM 4826 N N . CYS A 1 635 ? 4.819 5.253 9.683 1.00 73.62 635 CYS A N 1
ATOM 4827 C CA . CYS A 1 635 ? 4.322 6.233 10.667 1.00 73.62 635 CYS A CA 1
ATOM 4828 C C . CYS A 1 635 ? 4.310 5.738 12.123 1.00 73.62 635 CYS A C 1
ATOM 4830 O O . CYS A 1 635 ? 3.917 6.475 13.029 1.00 73.62 635 CYS A O 1
ATOM 4832 N N . GLY A 1 636 ? 4.677 4.478 12.351 1.00 80.31 636 GLY A N 1
ATOM 4833 C CA . GLY A 1 636 ? 4.503 3.794 13.625 1.00 80.31 636 GLY A CA 1
ATOM 4834 C C . GLY A 1 636 ? 3.037 3.562 14.023 1.00 80.31 636 GLY A C 1
ATOM 4835 O O . GLY A 1 636 ? 2.112 4.215 13.537 1.00 80.31 636 GLY A O 1
ATOM 4836 N N . PHE A 1 637 ? 2.809 2.637 14.953 1.00 83.88 637 PHE A N 1
ATOM 4837 C CA . PHE A 1 637 ? 1.513 2.328 15.553 1.00 83.88 637 PHE A CA 1
ATOM 4838 C C . PHE A 1 637 ? 0.909 3.518 16.296 1.00 83.88 637 PHE A C 1
ATOM 4840 O O . PHE A 1 637 ? -0.294 3.698 16.234 1.00 83.88 637 PHE A O 1
ATOM 4847 N N . GLY A 1 638 ? 1.707 4.372 16.942 1.00 81.81 638 GLY A N 1
ATOM 4848 C CA . GLY A 1 638 ? 1.180 5.516 17.695 1.00 81.81 638 GLY A CA 1
ATOM 4849 C C . GLY A 1 638 ? 0.374 6.483 16.824 1.00 81.81 638 GLY A C 1
ATOM 4850 O O . GLY A 1 638 ? -0.798 6.748 17.088 1.00 81.81 638 GLY A O 1
ATOM 4851 N N . SER A 1 639 ? 0.992 6.978 15.750 1.00 80.56 639 SER A N 1
ATOM 4852 C CA . SER A 1 639 ? 0.312 7.857 14.797 1.00 80.56 639 SER A CA 1
ATOM 4853 C C . SER A 1 639 ? -0.753 7.102 14.004 1.00 80.56 639 SER A C 1
ATOM 4855 O O . SER A 1 639 ? -1.854 7.624 13.837 1.00 80.56 639 SER A O 1
ATOM 4857 N N . LEU A 1 640 ? -0.478 5.857 13.592 1.00 85.25 640 LEU A N 1
ATOM 4858 C CA . LEU A 1 640 ? -1.456 5.021 12.891 1.00 85.25 640 LEU A CA 1
ATOM 4859 C C . LEU A 1 640 ? -2.745 4.845 13.704 1.00 85.25 640 LEU A C 1
ATOM 4861 O O . LEU A 1 640 ? -3.828 5.024 13.160 1.00 85.25 640 LEU A O 1
ATOM 4865 N N . ASN A 1 641 ? -2.636 4.556 15.002 1.00 86.94 641 ASN A N 1
ATOM 4866 C CA . ASN A 1 641 ? -3.766 4.374 15.910 1.00 86.94 641 ASN A CA 1
ATOM 4867 C C . ASN A 1 641 ? -4.643 5.627 15.979 1.00 86.94 641 ASN A C 1
ATOM 4869 O O . ASN A 1 641 ? -5.862 5.531 15.878 1.00 86.94 641 ASN A O 1
ATOM 4873 N N . GLN A 1 642 ? -4.043 6.813 16.120 1.00 84.38 642 GLN A N 1
ATOM 4874 C CA . GLN A 1 642 ? -4.814 8.056 16.131 1.00 84.38 642 GLN A CA 1
ATOM 4875 C C . GLN A 1 642 ? -5.565 8.250 14.808 1.00 84.38 642 GLN A C 1
ATOM 4877 O O . GLN A 1 642 ? -6.758 8.560 14.807 1.00 84.38 642 GLN A O 1
ATOM 4882 N N . MET A 1 643 ? -4.869 8.079 13.685 1.00 83.62 643 MET A N 1
ATOM 4883 C CA . MET A 1 643 ? -5.423 8.370 12.367 1.00 83.62 643 MET A CA 1
ATOM 4884 C C . MET A 1 643 ? -6.503 7.372 11.957 1.00 83.62 643 MET A C 1
ATOM 4886 O O . MET A 1 643 ? -7.549 7.804 11.471 1.00 83.62 643 MET A O 1
ATOM 4890 N N . ALA A 1 644 ? -6.272 6.078 12.197 1.00 88.19 644 ALA A N 1
ATOM 4891 C CA . ALA A 1 644 ? -7.230 5.006 11.945 1.00 88.19 644 ALA A CA 1
ATOM 4892 C C . ALA A 1 644 ? -8.471 5.147 12.836 1.00 88.19 644 ALA A C 1
ATOM 4894 O O . ALA A 1 644 ? -9.587 4.936 12.367 1.00 88.19 644 ALA A O 1
ATOM 4895 N N . ARG A 1 645 ? -8.314 5.590 14.091 1.00 89.69 645 ARG A N 1
ATOM 4896 C CA . ARG A 1 645 ? -9.452 5.875 14.972 1.00 89.69 645 ARG A CA 1
ATOM 4897 C C . ARG A 1 645 ? -10.301 7.023 14.453 1.00 89.69 645 ARG A C 1
ATOM 4899 O O . ARG A 1 645 ? -11.516 6.881 14.347 1.00 89.69 645 ARG A O 1
ATOM 4906 N N . GLU A 1 646 ? -9.677 8.158 14.145 1.00 90.44 646 GLU A N 1
ATOM 4907 C CA . GLU A 1 646 ? -10.380 9.311 13.573 1.00 90.44 646 GLU A CA 1
ATOM 4908 C C . GLU A 1 646 ? -11.121 8.915 12.283 1.00 90.44 646 GLU A C 1
ATOM 4910 O O . GLU A 1 646 ? -12.281 9.274 12.103 1.00 90.44 646 GLU A O 1
ATOM 4915 N N . ASP A 1 647 ? -10.475 8.135 11.412 1.00 91.94 647 ASP A N 1
ATOM 4916 C CA . ASP A 1 647 ? -11.083 7.627 10.181 1.00 91.94 647 ASP A CA 1
ATOM 4917 C C . ASP A 1 647 ? -12.295 6.726 10.456 1.00 91.94 647 ASP A C 1
ATOM 4919 O O . ASP A 1 647 ? -13.394 6.980 9.961 1.00 91.94 647 ASP A O 1
ATOM 4923 N N . ARG A 1 648 ? -12.134 5.727 11.332 1.00 92.19 648 ARG A N 1
ATOM 4924 C CA . ARG A 1 648 ? -13.197 4.780 11.685 1.00 92.19 648 ARG A CA 1
ATOM 4925 C C . ARG A 1 648 ? -14.399 5.472 12.327 1.00 92.19 648 ARG A C 1
ATOM 4927 O O . ARG A 1 648 ? -15.541 5.072 12.095 1.00 92.19 648 ARG A O 1
ATOM 4934 N N . GLN A 1 649 ? -14.167 6.501 13.141 1.00 93.25 649 GLN A N 1
ATOM 4935 C CA . GLN A 1 649 ? -15.231 7.298 13.755 1.00 93.25 649 GLN A CA 1
ATOM 4936 C C . GLN A 1 649 ? -16.018 8.092 12.707 1.00 93.25 649 GLN A C 1
ATOM 4938 O O . GLN A 1 649 ? -17.251 8.073 12.740 1.00 93.25 649 GLN A O 1
ATOM 4943 N N . LEU A 1 650 ? -15.328 8.732 11.761 1.00 96.38 650 LEU A N 1
ATOM 4944 C CA . LEU A 1 650 ? -15.962 9.501 10.691 1.00 96.38 650 LEU A CA 1
ATOM 4945 C C . LEU A 1 650 ? -16.706 8.610 9.699 1.00 96.38 650 LEU A C 1
ATOM 4947 O O . LEU A 1 650 ? -17.835 8.933 9.347 1.00 96.38 650 LEU A O 1
ATOM 4951 N N . GLU A 1 651 ? -16.142 7.464 9.314 1.00 96.62 651 GLU A N 1
ATOM 4952 C CA . GLU A 1 651 ? -16.831 6.480 8.471 1.00 96.62 651 GLU A CA 1
ATOM 4953 C C . GLU A 1 651 ? -18.146 6.030 9.126 1.00 96.62 651 GLU A C 1
ATOM 4955 O O . GLU A 1 651 ? -19.205 6.068 8.501 1.00 96.62 651 GLU A O 1
ATOM 4960 N N . ARG A 1 652 ? -18.115 5.657 10.415 1.00 95.25 652 ARG A N 1
ATOM 4961 C CA . ARG A 1 652 ? -19.321 5.248 11.159 1.00 95.25 652 ARG A CA 1
ATOM 4962 C C . ARG A 1 652 ? -20.347 6.378 11.251 1.00 95.25 652 ARG A C 1
ATOM 4964 O O . ARG A 1 652 ? -21.541 6.123 11.098 1.00 95.25 652 ARG A O 1
ATOM 4971 N N . LEU A 1 653 ? -19.899 7.606 11.515 1.00 97.38 653 LEU A N 1
ATOM 4972 C CA . LEU A 1 653 ? -20.768 8.779 11.585 1.00 97.38 653 LEU A CA 1
ATOM 4973 C C . LEU A 1 653 ? -21.436 9.055 10.233 1.00 97.38 653 LEU A C 1
ATOM 4975 O O . LEU A 1 653 ? -22.654 9.213 10.185 1.00 97.38 653 LEU A O 1
ATOM 4979 N N . LEU A 1 654 ? -20.663 9.041 9.148 1.00 97.94 654 LEU A N 1
ATOM 4980 C CA . LEU A 1 654 ? -21.142 9.299 7.793 1.00 97.94 654 LEU A CA 1
ATOM 4981 C C . LEU A 1 654 ? -22.137 8.227 7.329 1.00 97.94 654 LEU A C 1
ATOM 4983 O O . LEU A 1 654 ? -23.213 8.558 6.840 1.00 97.94 654 LEU A O 1
ATOM 4987 N N . VAL A 1 655 ? -21.849 6.946 7.586 1.00 97.38 655 VAL A N 1
ATOM 4988 C CA . VAL A 1 655 ? -22.786 5.840 7.314 1.00 97.38 655 VAL A CA 1
ATOM 4989 C C . VAL A 1 655 ? -24.081 5.987 8.116 1.00 97.38 655 VAL A C 1
ATOM 4991 O O . VAL A 1 655 ? -25.168 5.722 7.602 1.00 97.38 655 VAL A O 1
ATOM 4994 N N . ASN A 1 656 ? -24.001 6.403 9.382 1.00 97.31 656 ASN A N 1
ATOM 4995 C CA . ASN A 1 656 ? -25.195 6.634 10.194 1.00 97.31 656 ASN A CA 1
ATOM 4996 C C . ASN A 1 656 ? -26.013 7.822 9.673 1.00 97.31 656 ASN A C 1
ATOM 4998 O O . ASN A 1 656 ? -27.239 7.716 9.598 1.00 97.31 656 ASN A O 1
ATOM 5002 N N . ALA A 1 657 ? -25.352 8.907 9.268 1.00 98.00 657 ALA A N 1
ATOM 5003 C CA . ALA A 1 657 ? -25.994 10.053 8.638 1.00 98.00 657 ALA A CA 1
ATOM 5004 C C . ALA A 1 657 ? -26.725 9.643 7.350 1.00 98.00 657 ALA A C 1
ATOM 5006 O O . ALA A 1 657 ? -27.909 9.943 7.215 1.00 98.00 657 ALA A O 1
ATOM 5007 N N . GLU A 1 658 ? -26.093 8.871 6.457 1.00 97.25 658 GLU A N 1
ATOM 5008 C CA . GLU A 1 658 ? -26.738 8.372 5.230 1.00 97.25 658 GLU A CA 1
ATOM 5009 C C . GLU A 1 658 ? -27.951 7.479 5.526 1.00 97.25 658 GLU A C 1
ATOM 5011 O O . GLU A 1 658 ? -29.008 7.647 4.909 1.00 97.25 658 GLU A O 1
ATOM 5016 N N . LYS A 1 659 ? -27.849 6.557 6.496 1.00 96.38 659 LYS A N 1
ATOM 5017 C CA . LYS A 1 659 ? -28.971 5.692 6.905 1.00 96.38 659 LYS A CA 1
ATOM 5018 C C . LYS A 1 659 ? -30.178 6.515 7.351 1.00 96.38 659 LYS A C 1
ATOM 5020 O O . LYS A 1 659 ? -31.280 6.322 6.837 1.00 96.38 659 LYS A O 1
ATOM 5025 N N . PHE A 1 660 ? -29.987 7.441 8.291 1.00 95.81 660 PHE A N 1
ATOM 5026 C CA . PHE A 1 660 ? -31.096 8.241 8.813 1.00 95.81 660 PHE A CA 1
ATOM 5027 C C . PHE A 1 660 ? -31.584 9.286 7.811 1.00 95.81 660 PHE A C 1
ATOM 5029 O O . PHE A 1 660 ? -32.790 9.509 7.733 1.00 95.81 660 PHE A O 1
ATOM 5036 N N . ALA A 1 661 ? -30.711 9.863 6.984 1.00 96.94 661 ALA A N 1
ATOM 5037 C CA . ALA A 1 661 ? -31.120 10.730 5.882 1.00 96.94 661 ALA A CA 1
ATOM 5038 C C . ALA A 1 661 ? -31.967 9.971 4.851 1.00 96.94 661 ALA A C 1
ATOM 5040 O O . ALA A 1 661 ? -32.958 10.511 4.362 1.00 96.94 661 ALA A O 1
ATOM 5041 N N . THR A 1 662 ? -31.649 8.703 4.577 1.00 96.31 662 THR A N 1
ATOM 5042 C CA . THR A 1 662 ? -32.463 7.828 3.718 1.00 96.31 662 THR A CA 1
ATOM 5043 C C . THR A 1 662 ? -33.848 7.588 4.325 1.00 96.31 662 THR A C 1
ATOM 5045 O O . THR A 1 662 ? -34.857 7.748 3.637 1.00 96.31 662 THR A O 1
ATOM 5048 N N . LEU A 1 663 ? -33.927 7.278 5.626 1.00 93.31 663 LEU A N 1
ATOM 5049 C CA . LEU A 1 663 ? -35.202 7.106 6.339 1.00 93.31 663 LEU A CA 1
ATOM 5050 C C . LEU A 1 663 ? -36.026 8.402 6.371 1.00 93.31 663 LEU A C 1
ATOM 5052 O O . LEU A 1 663 ? -37.219 8.401 6.059 1.00 93.31 663 LEU A O 1
ATOM 5056 N N . ALA A 1 664 ? -35.389 9.528 6.690 1.00 93.94 664 ALA A N 1
ATOM 5057 C CA . ALA A 1 664 ? -36.021 10.839 6.644 1.00 93.94 664 ALA A CA 1
ATOM 5058 C C . ALA A 1 664 ? -36.505 11.158 5.223 1.00 93.94 664 ALA A C 1
ATOM 5060 O O . ALA A 1 664 ? -37.595 11.715 5.061 1.00 93.94 664 ALA A O 1
ATOM 5061 N N . SER A 1 665 ? -35.762 10.738 4.196 1.00 96.25 665 SER A N 1
ATOM 5062 C CA . SER A 1 665 ? -36.153 10.953 2.811 1.00 96.25 665 SER A CA 1
ATOM 5063 C C . SER A 1 665 ? -37.356 10.139 2.374 1.00 96.25 665 SER A C 1
ATOM 5065 O O . SER A 1 665 ? -38.289 10.699 1.795 1.00 96.25 665 SER A O 1
ATOM 5067 N N . ALA A 1 666 ? -37.433 8.877 2.795 1.00 93.94 666 ALA A N 1
ATOM 5068 C CA . ALA A 1 666 ? -38.639 8.069 2.640 1.00 93.94 666 ALA A CA 1
ATOM 5069 C C . ALA A 1 666 ? -39.874 8.715 3.308 1.00 93.94 666 ALA A C 1
ATOM 5071 O O . ALA A 1 666 ? -41.007 8.476 2.895 1.00 93.94 666 ALA A O 1
ATOM 5072 N N . SER A 1 667 ? -39.664 9.577 4.309 1.00 90.75 667 SER A N 1
ATOM 5073 C CA . SER A 1 667 ? -40.718 10.325 5.002 1.00 90.75 667 SER A CA 1
ATOM 5074 C C . SER A 1 667 ? -40.967 11.747 4.451 1.00 90.75 667 SER A C 1
ATOM 5076 O O . SER A 1 667 ? -41.824 12.463 4.975 1.00 90.75 667 SER A O 1
ATOM 5078 N N . GLY A 1 668 ? -40.267 12.162 3.389 1.00 93.62 668 GLY A N 1
ATOM 5079 C CA . GLY A 1 668 ? -40.497 13.422 2.670 1.00 93.62 668 GLY A CA 1
ATOM 5080 C C . GLY A 1 668 ? -39.408 14.495 2.800 1.00 93.62 668 GLY A C 1
ATOM 5081 O O . GLY A 1 668 ? -39.583 15.576 2.240 1.00 93.62 668 GLY A O 1
ATOM 5082 N N . ARG A 1 669 ? -38.292 14.240 3.500 1.00 94.94 669 ARG A N 1
ATOM 5083 C CA . ARG A 1 669 ? -37.115 15.134 3.488 1.00 94.94 669 ARG A CA 1
ATOM 5084 C C . ARG A 1 669 ? -36.316 14.936 2.179 1.00 94.94 669 ARG A C 1
ATOM 5086 O O . ARG A 1 669 ? -36.108 13.801 1.763 1.00 94.94 669 ARG A O 1
ATOM 5093 N N . PRO A 1 670 ? -35.842 15.969 1.473 1.00 96.44 670 PRO A N 1
ATOM 5094 C CA . PRO A 1 670 ? -34.937 15.748 0.339 1.00 96.44 670 PRO A CA 1
ATOM 5095 C C . PRO A 1 670 ? -33.645 15.033 0.775 1.00 96.44 670 PRO A C 1
ATOM 5097 O O . PRO A 1 670 ? -33.102 15.358 1.829 1.00 96.44 670 PRO A O 1
ATOM 5100 N N . TYR A 1 671 ? -33.159 14.064 -0.012 1.00 98.00 671 TYR A N 1
ATOM 5101 C CA . TYR A 1 671 ? -31.876 13.401 0.259 1.00 98.00 671 TYR A CA 1
ATOM 5102 C C . TYR A 1 671 ? -30.711 14.274 -0.242 1.00 98.00 671 TYR A C 1
ATOM 5104 O O . TYR A 1 671 ? -30.690 14.613 -1.430 1.00 98.00 671 TYR A O 1
ATOM 5112 N N . PRO A 1 672 ? -29.736 14.634 0.610 1.00 96.69 672 PRO A N 1
ATOM 5113 C CA . PRO A 1 672 ? -28.653 15.555 0.259 1.00 96.69 672 PRO A CA 1
ATOM 5114 C C . PRO A 1 672 ? -27.503 14.831 -0.471 1.00 96.69 672 PRO A C 1
ATOM 5116 O O . PRO A 1 672 ? -26.388 14.729 0.036 1.00 96.69 672 PRO A O 1
ATOM 5119 N N . ALA A 1 673 ? -27.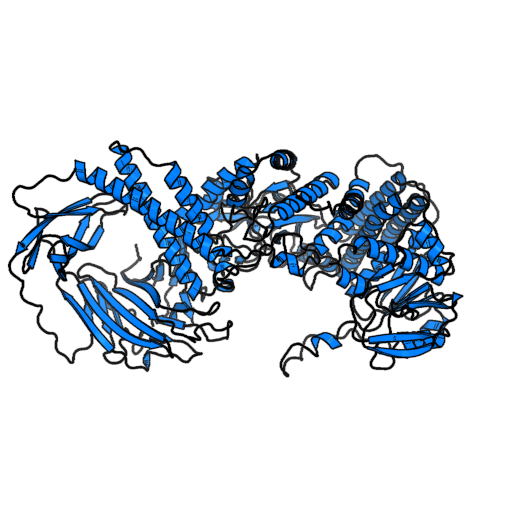775 14.305 -1.671 1.00 96.81 673 ALA A N 1
ATOM 5120 C CA . ALA A 1 673 ? -26.837 13.456 -2.420 1.00 96.81 673 ALA A CA 1
ATOM 5121 C C . ALA A 1 673 ? -25.461 14.110 -2.648 1.00 96.81 673 ALA A C 1
ATOM 5123 O O . ALA A 1 673 ? -24.440 13.486 -2.368 1.00 96.81 673 ALA A O 1
ATOM 5124 N N . ASP A 1 674 ? -25.437 15.370 -3.092 1.00 96.81 674 ASP A N 1
ATOM 5125 C CA . ASP A 1 674 ? -24.193 16.082 -3.415 1.00 96.81 674 ASP A CA 1
ATOM 5126 C C . ASP A 1 674 ? -23.317 16.322 -2.172 1.00 96.81 674 ASP A C 1
ATOM 5128 O O . ASP A 1 674 ? -22.091 16.233 -2.245 1.00 96.81 674 ASP A O 1
ATOM 5132 N N . LEU A 1 675 ? -23.939 16.590 -1.013 1.00 97.31 675 LEU A N 1
ATOM 5133 C CA . LEU A 1 675 ? -23.217 16.779 0.249 1.00 97.31 675 LEU A CA 1
ATOM 5134 C C . LEU A 1 675 ? -22.579 15.470 0.716 1.00 97.31 675 LEU A C 1
ATOM 5136 O O . LEU A 1 675 ? -21.410 15.470 1.100 1.00 97.31 675 LEU A O 1
ATOM 5140 N N . PHE A 1 676 ? -23.310 14.353 0.635 1.00 98.06 676 PHE A N 1
ATOM 5141 C CA . PHE A 1 676 ? -22.755 13.043 0.973 1.00 98.06 676 PHE A CA 1
ATOM 5142 C C . PHE A 1 676 ? -21.657 12.611 0.006 1.00 98.06 676 PHE A C 1
ATOM 5144 O O . PHE A 1 676 ? -20.629 12.110 0.457 1.00 98.06 676 PHE A O 1
ATOM 5151 N N . GLU A 1 677 ? -21.817 12.841 -1.300 1.00 96.69 677 GLU A N 1
ATOM 5152 C CA . GLU A 1 677 ? -20.756 12.565 -2.271 1.00 96.69 677 GLU A CA 1
ATOM 5153 C C . GLU A 1 677 ? -19.483 13.356 -1.936 1.00 96.69 677 GLU A C 1
ATOM 5155 O O . GLU A 1 677 ? -18.394 12.777 -1.870 1.00 96.69 677 GLU A O 1
ATOM 5160 N N . GLN A 1 678 ? -19.606 14.656 -1.655 1.00 95.50 678 GLN A N 1
ATOM 5161 C CA . GLN A 1 678 ? -18.457 15.480 -1.285 1.00 95.50 678 GLN A CA 1
ATOM 5162 C C . GLN A 1 678 ? -17.827 15.034 0.044 1.00 95.50 678 GLN A C 1
ATOM 5164 O O . GLN A 1 678 ? -16.599 14.974 0.146 1.00 95.50 678 GLN A O 1
ATOM 5169 N N . ALA A 1 679 ? -18.637 14.690 1.050 1.00 97.94 679 ALA A N 1
ATOM 5170 C CA . ALA A 1 679 ? -18.154 14.181 2.331 1.00 97.94 679 ALA A CA 1
ATOM 5171 C C . ALA A 1 679 ? -17.419 12.841 2.166 1.00 97.94 679 ALA A C 1
ATOM 5173 O O . ALA A 1 679 ? -16.318 12.677 2.686 1.00 97.94 679 ALA A O 1
ATOM 5174 N N . TRP A 1 680 ? -17.944 11.907 1.371 1.00 98.06 680 TRP A N 1
ATOM 5175 C CA . TRP A 1 680 ? -17.234 10.666 1.068 1.00 98.06 680 TRP A CA 1
ATOM 5176 C C . TRP A 1 680 ? -15.906 10.932 0.365 1.00 98.06 680 TRP A C 1
ATOM 5178 O O . TRP A 1 680 ? -14.875 10.448 0.819 1.00 98.06 680 TRP A O 1
ATOM 5188 N N . LYS A 1 681 ? -15.889 11.746 -0.696 1.00 95.88 681 LYS A N 1
ATOM 5189 C CA . LYS A 1 681 ? -14.646 12.105 -1.399 1.00 95.88 681 LYS A CA 1
ATOM 5190 C C . LYS A 1 681 ? -13.619 12.752 -0.468 1.00 95.88 681 LYS A C 1
ATOM 5192 O O . LYS A 1 681 ? -12.435 12.430 -0.561 1.00 95.88 681 LYS A O 1
ATOM 5197 N N . ASN A 1 682 ? -14.048 13.611 0.454 1.00 95.44 682 ASN A N 1
ATOM 5198 C CA . ASN A 1 682 ? -13.185 14.184 1.488 1.00 95.44 682 ASN A CA 1
ATOM 5199 C C . ASN A 1 682 ? -12.632 13.114 2.444 1.00 95.44 682 ASN A C 1
ATOM 5201 O O . ASN A 1 682 ? -11.426 13.101 2.699 1.00 95.44 682 ASN A O 1
ATOM 5205 N N . LEU A 1 683 ? -13.476 12.198 2.936 1.00 96.81 683 LEU A N 1
ATOM 5206 C CA . LEU A 1 683 ? -13.041 11.108 3.813 1.00 96.81 683 LEU A CA 1
ATOM 5207 C C . LEU A 1 683 ? -12.008 10.230 3.101 1.00 96.81 683 LEU A C 1
ATOM 5209 O O . LEU A 1 683 ? -10.898 10.071 3.600 1.00 96.81 683 LEU A O 1
ATOM 5213 N N . LEU A 1 684 ? -12.320 9.758 1.892 1.00 95.88 684 LEU A N 1
ATOM 5214 C CA . LEU A 1 684 ? -11.422 8.930 1.083 1.00 95.88 684 LEU A CA 1
ATOM 5215 C C . LEU A 1 684 ? -10.102 9.645 0.752 1.00 95.88 684 LEU A C 1
ATOM 5217 O O . LEU A 1 684 ? -9.045 9.020 0.763 1.00 95.88 684 LEU A O 1
ATOM 5221 N N . SER A 1 685 ? -10.129 10.958 0.512 1.00 91.75 685 SER A N 1
ATOM 5222 C CA . SER A 1 685 ? -8.912 11.765 0.309 1.00 91.75 685 SER A CA 1
ATOM 5223 C C . SER A 1 685 ? -8.043 11.824 1.568 1.00 91.75 685 SER A C 1
ATOM 5225 O O . SER A 1 685 ? -6.818 11.784 1.491 1.00 91.75 685 SER A O 1
ATOM 5227 N N . SER A 1 686 ? -8.671 11.894 2.747 1.00 90.56 686 SER A N 1
ATOM 5228 C CA . SER A 1 686 ? -7.971 11.847 4.037 1.00 90.56 686 SER A CA 1
ATOM 5229 C C . SER A 1 686 ? -7.400 10.462 4.369 1.00 90.56 686 SER A C 1
ATOM 5231 O O . SER A 1 686 ? -6.572 10.351 5.271 1.00 90.56 686 SER A O 1
ATOM 5233 N N . GLN A 1 687 ? -7.819 9.427 3.632 1.00 91.19 687 GLN A N 1
ATOM 5234 C CA . GLN A 1 687 ? -7.347 8.050 3.778 1.00 91.19 687 GLN A CA 1
ATOM 5235 C C . GLN A 1 687 ? -6.125 7.714 2.914 1.00 91.19 687 GLN A C 1
ATOM 5237 O O . GLN A 1 687 ? -5.643 6.581 2.945 1.00 91.19 687 GLN A O 1
ATOM 5242 N N . ASP A 1 688 ? -5.633 8.661 2.120 1.00 88.94 688 ASP A N 1
ATOM 5243 C CA . ASP A 1 688 ? -4.446 8.450 1.304 1.00 88.94 688 ASP A CA 1
ATOM 5244 C C . ASP A 1 688 ? -3.222 8.096 2.168 1.00 88.94 688 ASP A C 1
ATOM 5246 O O . ASP A 1 688 ? -3.037 8.636 3.268 1.00 88.94 688 ASP A O 1
ATOM 5250 N N . HIS A 1 689 ? -2.363 7.192 1.693 1.00 81.88 689 HIS A N 1
ATOM 5251 C CA . HIS A 1 689 ? -1.217 6.749 2.480 1.00 81.88 689 HIS A CA 1
ATOM 5252 C C . HIS A 1 689 ? -0.206 7.867 2.782 1.00 81.88 689 HIS A C 1
ATOM 5254 O O . HIS A 1 689 ? 0.529 7.750 3.761 1.00 81.88 689 HIS A O 1
ATOM 5260 N N . PHE A 1 690 ? -0.180 8.979 2.038 1.00 78.00 690 PHE A N 1
ATOM 5261 C CA . PHE A 1 690 ? 0.631 10.155 2.387 1.00 78.00 690 PHE A CA 1
ATOM 5262 C C . PHE A 1 690 ? 0.043 10.993 3.524 1.00 78.00 690 PHE A C 1
ATOM 5264 O O . PHE A 1 690 ? 0.779 11.734 4.190 1.00 78.00 690 PHE A O 1
ATOM 5271 N N . VAL A 1 691 ? -1.267 10.885 3.760 1.00 78.56 691 VAL A N 1
ATOM 5272 C CA . VAL A 1 691 ? -1.904 11.440 4.956 1.00 78.56 691 VAL A CA 1
ATOM 5273 C C . VAL A 1 691 ? -1.527 10.564 6.153 1.00 78.56 691 VAL A C 1
ATOM 5275 O O . VAL A 1 691 ? -1.045 11.109 7.141 1.00 78.56 691 VAL A O 1
ATOM 5278 N N . TYR A 1 692 ? -1.623 9.230 6.031 1.00 71.00 692 TYR A N 1
ATOM 5279 C CA . TYR A 1 692 ? -1.217 8.266 7.071 1.00 71.00 692 TYR A CA 1
ATOM 5280 C C . TYR A 1 692 ? 0.302 8.203 7.349 1.00 71.00 692 TYR A C 1
ATOM 5282 O O . TYR A 1 692 ? 0.700 7.929 8.477 1.00 71.00 692 TYR A O 1
ATOM 5290 N N . GLY A 1 693 ? 1.149 8.414 6.337 1.00 63.72 693 GLY A N 1
ATOM 5291 C CA . GLY A 1 693 ? 2.569 8.036 6.320 1.00 63.72 693 GLY A CA 1
ATOM 5292 C C . GLY A 1 693 ? 3.586 9.186 6.395 1.00 63.72 693 GLY A C 1
ATOM 5293 O O . GLY A 1 693 ? 3.433 10.138 7.165 1.00 63.72 693 GLY A O 1
ATOM 5294 N N . CYS A 1 694 ? 4.657 9.075 5.586 1.00 51.34 694 CYS A N 1
ATOM 5295 C CA . CYS A 1 694 ? 5.846 9.950 5.580 1.00 51.34 694 CYS A CA 1
ATOM 5296 C C . CYS A 1 694 ? 5.541 11.444 5.427 1.00 51.34 694 CYS A C 1
ATOM 5298 O O . CYS A 1 694 ? 6.316 12.284 5.868 1.00 51.34 694 CYS A O 1
ATOM 5300 N N . GLY A 1 695 ? 4.409 11.777 4.815 1.00 52.75 695 GLY A N 1
ATOM 5301 C CA . GLY A 1 695 ? 4.026 13.145 4.541 1.00 52.75 695 GLY A CA 1
ATOM 5302 C C . GLY A 1 695 ? 3.532 13.927 5.763 1.00 52.75 695 GLY A C 1
ATOM 5303 O O . GLY A 1 695 ? 4.067 14.986 6.100 1.00 52.75 695 GLY A O 1
ATOM 5304 N N . GLY A 1 696 ? 2.483 13.403 6.403 1.00 52.97 696 GLY A N 1
ATOM 5305 C CA . GLY A 1 696 ? 1.754 14.097 7.464 1.00 52.97 696 GLY A CA 1
ATOM 5306 C C . GLY A 1 696 ? 2.425 13.992 8.830 1.00 52.97 696 GLY A C 1
ATOM 5307 O O . GLY A 1 696 ? 2.728 15.006 9.450 1.00 52.97 696 GLY A O 1
ATOM 5308 N N . ALA A 1 697 ? 2.711 12.770 9.288 1.00 50.81 697 ALA A N 1
ATOM 5309 C CA . ALA A 1 697 ? 3.192 12.540 10.651 1.00 50.81 697 ALA A CA 1
ATOM 5310 C C . ALA A 1 697 ? 4.672 12.937 10.840 1.00 50.81 697 ALA A C 1
ATOM 5312 O O . ALA A 1 697 ? 5.064 13.439 11.894 1.00 50.81 697 ALA A O 1
ATOM 5313 N N . GLN A 1 698 ? 5.518 12.745 9.823 1.00 56.72 698 GLN A N 1
ATOM 5314 C CA . GLN A 1 698 ? 6.957 13.018 9.942 1.00 56.72 698 GLN A CA 1
ATOM 5315 C C . GLN A 1 698 ? 7.309 14.500 9.765 1.00 56.72 698 GLN A C 1
ATOM 5317 O O . GLN A 1 698 ? 8.339 14.944 10.278 1.00 56.72 698 GLN A O 1
ATOM 5322 N N . ASN A 1 699 ? 6.469 15.265 9.060 1.00 61.41 699 ASN A N 1
ATOM 5323 C CA . ASN A 1 699 ? 6.713 16.673 8.770 1.00 61.41 699 ASN A CA 1
ATOM 5324 C C . ASN A 1 699 ? 5.421 17.515 8.874 1.00 61.41 699 ASN A C 1
ATOM 5326 O O . ASN A 1 699 ? 4.835 17.881 7.852 1.00 61.41 699 ASN A O 1
ATOM 5330 N N . PRO A 1 700 ? 4.991 17.872 10.102 1.00 60.47 700 PRO A N 1
ATOM 5331 C CA . PRO A 1 700 ? 3.744 18.611 10.336 1.00 60.47 700 PRO A CA 1
ATOM 5332 C C . PRO A 1 700 ? 3.705 19.987 9.654 1.00 60.47 700 PRO A C 1
ATOM 5334 O O . PRO A 1 700 ? 2.641 20.452 9.238 1.00 60.47 700 PRO A O 1
ATOM 5337 N N . GLU A 1 701 ? 4.872 20.629 9.500 1.00 59.50 701 GLU A N 1
ATOM 5338 C CA . GLU A 1 701 ? 5.029 21.910 8.793 1.00 59.50 701 GLU A CA 1
ATOM 5339 C C . GLU A 1 701 ? 4.884 21.766 7.266 1.00 59.50 701 GLU A C 1
ATOM 5341 O O . GLU A 1 701 ? 4.735 22.761 6.553 1.00 59.50 701 GLU A O 1
ATOM 5346 N N . GLY A 1 702 ? 4.835 20.527 6.771 1.00 61.72 702 GLY A N 1
ATOM 5347 C CA . GLY A 1 702 ? 4.672 20.185 5.370 1.00 61.72 702 GLY A CA 1
ATOM 5348 C C . GLY A 1 702 ? 5.991 20.076 4.612 1.00 61.72 702 GLY A C 1
ATOM 5349 O O . GLY A 1 702 ? 7.031 20.602 5.007 1.00 61.72 702 GLY A O 1
ATOM 5350 N N . TYR A 1 703 ? 5.947 19.399 3.468 1.00 62.12 703 TYR A N 1
ATOM 5351 C CA . TYR A 1 703 ? 7.057 19.403 2.517 1.00 62.12 703 TYR A CA 1
ATOM 5352 C C . TYR A 1 703 ? 6.933 20.629 1.622 1.00 62.12 703 TYR A C 1
ATOM 5354 O O . TYR A 1 703 ? 5.823 21.016 1.244 1.00 62.12 703 TYR A O 1
ATOM 5362 N N . HIS A 1 704 ? 8.068 21.227 1.250 1.00 60.41 704 HIS A N 1
ATOM 5363 C CA . HIS A 1 704 ? 8.097 22.176 0.142 1.00 60.41 704 HIS A CA 1
ATOM 5364 C C . HIS A 1 704 ? 7.470 21.518 -1.087 1.00 60.41 704 HIS A C 1
ATOM 5366 O O . HIS A 1 704 ? 7.738 20.349 -1.371 1.00 60.41 704 HIS A O 1
ATOM 5372 N N . VAL A 1 705 ? 6.643 22.260 -1.820 1.00 58.97 705 VAL A N 1
ATOM 5373 C CA . VAL A 1 705 ? 6.199 21.860 -3.154 1.00 58.97 705 VAL A CA 1
ATOM 5374 C C . VAL A 1 705 ? 7.443 21.518 -3.981 1.00 58.97 705 VAL A C 1
ATOM 5376 O O . VAL A 1 705 ? 8.282 22.374 -4.241 1.00 58.97 705 VAL A O 1
ATOM 5379 N N . GLY A 1 706 ? 7.590 20.239 -4.330 1.00 59.16 706 GLY A N 1
ATOM 5380 C CA . GLY A 1 706 ? 8.757 19.701 -5.032 1.00 59.16 706 GLY A CA 1
ATOM 5381 C C . GLY A 1 706 ? 9.993 19.475 -4.163 1.00 59.16 706 GLY A C 1
ATOM 5382 O O . GLY A 1 706 ? 11.074 19.351 -4.708 1.00 59.16 706 GLY A O 1
ATOM 5383 N N . GLY A 1 707 ? 9.875 19.361 -2.838 1.00 59.53 707 GLY A N 1
ATOM 5384 C CA . GLY A 1 707 ? 10.992 18.990 -1.958 1.00 59.53 707 GLY A CA 1
ATOM 5385 C C . GLY A 1 707 ? 11.562 17.593 -2.244 1.00 59.53 707 GLY A C 1
ATOM 5386 O O . GLY A 1 707 ? 12.720 17.333 -1.931 1.00 59.53 707 GLY A O 1
ATOM 5387 N N . LEU A 1 708 ? 10.776 16.715 -2.881 1.00 60.75 708 LEU A N 1
ATOM 5388 C CA . LEU A 1 708 ? 11.280 15.476 -3.477 1.00 60.75 708 LEU A CA 1
ATOM 5389 C C . LEU A 1 708 ? 11.989 15.735 -4.809 1.00 60.75 708 LEU A C 1
ATOM 5391 O O . LEU A 1 708 ? 13.007 15.116 -5.058 1.00 60.75 708 LEU A O 1
ATOM 5395 N N . GLU A 1 709 ? 11.505 16.653 -5.647 1.00 61.59 709 GLU A N 1
ATOM 5396 C CA . GLU A 1 709 ? 12.065 16.934 -6.978 1.00 61.59 709 GLU A CA 1
ATOM 5397 C C . GLU A 1 709 ? 13.327 17.822 -6.926 1.00 61.59 709 GLU A C 1
ATOM 5399 O O . GLU A 1 709 ? 14.252 17.614 -7.705 1.00 61.59 709 GLU A O 1
ATOM 5404 N N . GLU A 1 710 ? 13.406 18.777 -5.996 1.00 62.38 710 GLU A N 1
ATOM 5405 C CA . GLU A 1 710 ? 14.481 19.769 -5.841 1.00 62.38 710 GLU A CA 1
ATOM 5406 C C . GLU A 1 710 ? 15.869 19.132 -5.664 1.00 62.38 710 GLU A C 1
ATOM 5408 O O . GLU A 1 710 ? 16.786 19.523 -6.389 1.00 62.38 710 GLU A O 1
ATOM 5413 N N . PRO A 1 711 ? 16.063 18.103 -4.813 1.00 58.91 711 PRO A N 1
ATOM 5414 C CA . PRO A 1 711 ? 17.339 17.397 -4.739 1.00 58.91 711 PRO A CA 1
ATOM 5415 C C . PRO A 1 711 ? 17.763 16.777 -6.077 1.00 58.91 711 PRO A C 1
ATOM 5417 O O . PRO A 1 711 ? 18.960 16.635 -6.340 1.00 58.91 711 PRO A O 1
ATOM 5420 N N . PHE A 1 712 ? 16.806 16.388 -6.923 1.00 55.91 712 PHE A N 1
ATOM 5421 C CA . PHE A 1 712 ? 17.053 15.754 -8.221 1.00 55.91 712 PHE A CA 1
ATOM 5422 C C . PHE A 1 712 ? 17.043 16.751 -9.394 1.00 55.91 712 PHE A C 1
ATOM 5424 O O . PHE A 1 712 ? 17.431 16.377 -10.500 1.00 55.91 712 PHE A O 1
ATOM 5431 N N . MET A 1 713 ? 16.666 18.017 -9.170 1.00 58.81 713 MET A N 1
ATOM 5432 C CA . MET A 1 713 ? 16.571 19.068 -10.188 1.00 58.81 713 MET A CA 1
ATOM 5433 C C . MET A 1 713 ? 17.305 20.349 -9.745 1.00 58.81 713 MET A C 1
ATOM 5435 O O . MET A 1 713 ? 16.728 21.165 -9.029 1.00 58.81 713 MET A O 1
ATOM 5439 N N . PRO A 1 714 ? 18.537 20.598 -10.230 1.00 51.66 714 PRO A N 1
ATOM 5440 C CA . PRO A 1 714 ? 19.351 21.762 -9.856 1.00 51.66 714 PRO A CA 1
ATOM 5441 C C . PRO A 1 714 ? 18.690 23.121 -10.116 1.00 51.66 714 PRO A C 1
ATOM 5443 O O . PRO A 1 714 ? 18.959 24.069 -9.389 1.00 51.66 714 PRO A O 1
ATOM 5446 N N . ASP A 1 715 ? 17.791 23.190 -11.103 1.00 56.16 715 ASP A N 1
ATOM 5447 C CA . ASP A 1 715 ? 17.004 24.379 -11.449 1.00 56.16 715 ASP A CA 1
ATOM 5448 C C . ASP A 1 715 ? 15.504 24.107 -11.283 1.00 56.16 715 ASP A C 1
ATOM 5450 O O . ASP A 1 715 ? 14.717 24.358 -12.201 1.00 56.16 715 ASP A O 1
ATOM 5454 N N . TYR A 1 716 ? 15.097 23.515 -10.156 1.00 68.19 716 TYR A N 1
ATOM 5455 C CA . TYR A 1 716 ? 13.684 23.289 -9.864 1.00 68.19 716 TYR A CA 1
ATOM 5456 C C . TYR A 1 716 ? 12.888 24.611 -10.011 1.00 68.19 716 TYR A C 1
ATOM 5458 O O . TYR A 1 716 ? 13.081 25.534 -9.216 1.00 68.19 716 TYR A O 1
ATOM 5466 N N . PRO A 1 717 ? 12.017 24.745 -11.035 1.00 66.12 717 PRO A N 1
ATOM 5467 C CA . PRO A 1 717 ? 11.318 25.998 -11.335 1.00 66.12 717 PRO A CA 1
ATOM 5468 C C . PRO A 1 717 ? 9.992 26.142 -10.582 1.00 66.12 717 PRO A C 1
ATOM 5470 O O . PRO A 1 717 ? 9.311 27.158 -10.739 1.00 66.12 717 PRO A O 1
ATOM 5473 N N . GLY A 1 718 ? 9.587 25.110 -9.838 1.00 69.38 718 GLY A N 1
ATOM 5474 C CA . GLY A 1 718 ? 8.325 25.088 -9.118 1.00 69.38 718 GLY A CA 1
ATOM 5475 C C . GLY A 1 718 ? 8.358 25.935 -7.841 1.00 69.38 718 GLY A C 1
ATOM 5476 O O . GLY A 1 718 ? 9.419 26.357 -7.372 1.00 69.38 718 GLY A O 1
ATOM 5477 N N . PRO A 1 719 ? 7.183 26.234 -7.268 1.00 70.38 719 PRO A N 1
ATOM 5478 C CA . PRO A 1 719 ? 7.100 27.024 -6.047 1.00 70.38 719 PRO A CA 1
ATOM 5479 C C . PRO A 1 719 ? 7.726 26.267 -4.867 1.00 70.38 719 PRO A C 1
ATOM 5481 O O . PRO A 1 719 ? 7.602 25.059 -4.776 1.00 70.38 719 PRO A O 1
ATOM 5484 N N . ARG A 1 720 ? 8.360 26.971 -3.922 1.00 73.12 720 ARG A N 1
ATOM 5485 C CA . ARG A 1 720 ? 8.946 26.376 -2.696 1.00 73.12 720 ARG A CA 1
ATOM 5486 C C . ARG A 1 720 ? 8.016 26.447 -1.482 1.00 73.12 720 ARG A C 1
ATOM 5488 O O . ARG A 1 720 ? 8.449 26.363 -0.335 1.00 73.12 720 ARG A O 1
ATOM 5495 N N . THR A 1 721 ? 6.728 26.678 -1.709 1.00 74.31 721 THR A N 1
ATOM 5496 C CA . THR A 1 721 ? 5.751 26.839 -0.629 1.00 74.31 721 THR A CA 1
ATOM 5497 C C . THR A 1 721 ? 5.516 25.492 0.055 1.00 74.31 721 THR A C 1
ATOM 5499 O O . THR A 1 721 ? 5.194 24.536 -0.647 1.00 74.31 721 THR A O 1
ATOM 5502 N N . PRO A 1 722 ? 5.670 25.379 1.384 1.00 71.25 722 PRO A N 1
ATOM 5503 C CA . PRO A 1 722 ? 5.343 24.146 2.082 1.00 71.25 722 PRO A CA 1
ATOM 5504 C C . PRO A 1 722 ? 3.829 23.906 2.118 1.00 71.25 722 PRO A C 1
ATOM 5506 O O . PRO A 1 722 ? 3.041 24.843 2.289 1.00 71.25 722 PRO A O 1
ATOM 5509 N N . ILE A 1 723 ? 3.424 22.647 1.946 1.00 73.06 723 ILE A N 1
ATOM 5510 C CA . ILE A 1 723 ? 2.039 22.183 2.102 1.00 73.06 723 ILE A CA 1
ATOM 5511 C C . ILE A 1 723 ? 2.040 20.992 3.051 1.00 73.06 723 ILE A C 1
ATOM 5513 O O . ILE A 1 723 ? 2.847 20.081 2.902 1.00 73.06 723 ILE A O 1
ATOM 5517 N N . SER A 1 724 ? 1.137 21.006 4.029 1.00 77.06 724 SER A N 1
ATOM 5518 C CA . SER A 1 724 ? 0.970 19.927 5.004 1.00 77.06 724 SER A CA 1
ATOM 5519 C C . SER A 1 724 ? -0.218 19.040 4.609 1.00 77.06 724 SER A C 1
ATOM 5521 O O . SER A 1 724 ? -1.355 19.526 4.527 1.00 77.06 724 SER A O 1
ATOM 5523 N N . THR A 1 725 ? 0.024 17.744 4.360 1.00 74.50 725 THR A N 1
ATOM 5524 C CA . THR A 1 725 ? -1.064 16.756 4.212 1.00 74.50 725 THR A CA 1
ATOM 5525 C C . THR A 1 725 ? -1.813 16.547 5.492 1.00 74.50 725 THR A C 1
ATOM 5527 O O . THR A 1 725 ? -3.015 16.337 5.431 1.00 74.50 725 THR A O 1
ATOM 5530 N N . GLU A 1 726 ? -1.138 16.616 6.635 1.00 76.38 726 GLU A N 1
ATOM 5531 C CA . GLU A 1 726 ? -1.812 16.476 7.916 1.00 76.38 726 GLU A CA 1
ATOM 5532 C C . GLU A 1 726 ? -2.860 17.584 8.074 1.00 76.38 726 GLU A C 1
ATOM 5534 O O . GLU A 1 726 ? -4.020 17.299 8.356 1.00 76.38 726 GLU A O 1
ATOM 5539 N N . ALA A 1 727 ? -2.492 18.841 7.799 1.00 80.19 727 ALA A N 1
ATOM 5540 C CA . ALA A 1 727 ? -3.428 19.961 7.873 1.00 80.19 727 ALA A CA 1
ATOM 5541 C C . ALA A 1 727 ? -4.585 19.825 6.868 1.00 80.19 727 ALA A C 1
ATOM 5543 O O . ALA A 1 727 ? -5.735 20.090 7.216 1.00 80.19 727 ALA A O 1
ATOM 5544 N N . SER A 1 728 ? -4.292 19.388 5.639 1.00 83.06 728 SER A N 1
ATOM 5545 C CA . SER A 1 728 ? -5.313 19.185 4.598 1.00 83.06 728 SER A CA 1
ATOM 5546 C C . SER A 1 728 ? -6.260 18.037 4.961 1.00 83.06 728 SER A C 1
ATOM 5548 O O . SER A 1 728 ? -7.475 18.199 4.907 1.00 83.06 728 SER A O 1
ATOM 5550 N N . GLY A 1 729 ? -5.707 16.914 5.423 1.00 86.44 729 GLY A N 1
ATOM 5551 C CA . GLY A 1 729 ? -6.444 15.758 5.921 1.00 86.44 729 GLY A CA 1
ATOM 5552 C C . GLY A 1 729 ? -7.333 16.110 7.107 1.00 86.44 729 GLY A C 1
ATOM 5553 O O . GLY A 1 729 ? -8.511 15.771 7.097 1.00 86.44 729 GLY A O 1
ATOM 5554 N N . ARG A 1 730 ? -6.816 16.861 8.089 1.00 86.94 730 ARG A N 1
ATOM 5555 C CA . ARG A 1 730 ? -7.611 17.365 9.222 1.00 86.94 730 ARG A CA 1
ATOM 5556 C C . ARG A 1 730 ? -8.748 18.272 8.756 1.00 86.94 730 ARG A C 1
ATOM 5558 O O . ARG A 1 730 ? -9.868 18.095 9.215 1.00 86.94 730 ARG A O 1
ATOM 5565 N N . ALA A 1 731 ? -8.493 19.183 7.815 1.00 90.25 731 ALA A N 1
ATOM 5566 C CA . ALA A 1 731 ? -9.532 20.055 7.268 1.00 90.25 731 ALA A CA 1
ATOM 5567 C C . ALA A 1 731 ? -10.636 19.268 6.540 1.00 90.25 731 ALA A C 1
ATOM 5569 O O . ALA A 1 731 ? -11.815 19.558 6.736 1.00 90.25 731 ALA A O 1
ATOM 5570 N N . TRP A 1 732 ? -10.281 18.254 5.743 1.00 93.06 732 TRP A N 1
ATOM 5571 C CA . TRP A 1 732 ? -11.266 17.360 5.126 1.00 93.06 732 TRP A CA 1
ATOM 5572 C C . TRP A 1 732 ? -12.066 16.598 6.174 1.00 93.06 732 TRP A C 1
ATOM 5574 O O . TRP A 1 732 ? -13.288 16.594 6.097 1.00 93.06 732 TRP A O 1
ATOM 5584 N N . LYS A 1 733 ? -11.402 16.017 7.178 1.00 94.69 733 LYS A N 1
ATOM 5585 C CA . LYS A 1 733 ? -12.062 15.312 8.283 1.00 94.69 733 LYS A CA 1
ATOM 5586 C C . LYS A 1 733 ? -13.058 16.204 9.031 1.00 94.69 733 LYS A C 1
ATOM 5588 O O . LYS A 1 733 ? -14.169 15.757 9.285 1.00 94.69 733 LYS A O 1
ATOM 5593 N N . THR A 1 734 ? -12.713 17.465 9.301 1.00 96.56 734 THR A N 1
ATOM 5594 C CA . THR A 1 734 ? -13.647 18.443 9.888 1.00 96.56 734 THR A CA 1
ATOM 5595 C C . THR A 1 734 ? -14.864 18.669 8.992 1.00 96.56 734 THR A C 1
ATOM 5597 O O . THR A 1 734 ? -15.984 18.586 9.471 1.00 96.56 734 THR A O 1
ATOM 5600 N N . GLN A 1 735 ? -14.673 18.862 7.682 1.00 96.62 735 GLN A N 1
ATOM 5601 C CA . GLN A 1 735 ? -15.799 19.024 6.750 1.00 96.62 735 GLN A CA 1
ATOM 5602 C C . GLN A 1 735 ? -16.699 17.781 6.696 1.00 96.62 735 GLN A C 1
ATOM 5604 O O . GLN A 1 735 ? -17.916 17.910 6.591 1.00 96.62 735 GLN A O 1
ATOM 5609 N N . VAL A 1 736 ? -16.112 16.580 6.758 1.00 98.19 736 VAL A N 1
ATOM 5610 C CA . VAL A 1 736 ? -16.868 15.321 6.835 1.00 98.19 736 VAL A CA 1
ATOM 5611 C C . VAL A 1 736 ? -17.694 15.273 8.111 1.00 98.19 736 VAL A C 1
ATOM 5613 O O . VAL A 1 736 ? -18.872 14.931 8.055 1.00 98.19 736 VAL A O 1
ATOM 5616 N N . GLU A 1 737 ? -17.087 15.617 9.245 1.00 98.31 737 GLU A N 1
ATOM 5617 C CA . GLU A 1 737 ? -17.772 15.643 10.531 1.00 98.31 737 GLU A CA 1
ATOM 5618 C C . GLU A 1 737 ? -18.935 16.636 10.532 1.00 98.31 737 GLU A C 1
ATOM 5620 O O . GLU A 1 737 ? -20.039 16.255 10.914 1.00 98.31 737 GLU A O 1
ATOM 5625 N N . ASP A 1 738 ? -18.711 17.864 10.058 1.00 98.00 738 ASP A N 1
ATOM 5626 C CA . ASP A 1 738 ? -19.724 18.919 10.003 1.00 98.00 738 ASP A CA 1
ATOM 5627 C C . ASP A 1 738 ? -20.935 18.476 9.171 1.00 98.00 738 ASP A C 1
ATOM 5629 O O . ASP A 1 738 ? -22.058 18.471 9.676 1.00 98.00 738 ASP A O 1
ATOM 5633 N N . VAL A 1 739 ? -20.704 18.011 7.935 1.00 98.12 739 VAL A N 1
ATOM 5634 C CA . VAL A 1 739 ? -21.775 17.524 7.048 1.00 98.12 739 VAL A CA 1
ATOM 5635 C C . VAL A 1 739 ? -22.503 16.338 7.673 1.00 98.12 739 VAL A C 1
ATOM 5637 O O . VAL A 1 739 ? -23.732 16.303 7.693 1.00 98.12 739 VAL A O 1
ATOM 5640 N N . ALA A 1 740 ? -21.767 15.356 8.198 1.00 98.25 740 ALA A N 1
ATOM 5641 C CA . ALA A 1 740 ? -22.385 14.159 8.746 1.00 98.25 740 ALA A CA 1
ATOM 5642 C C . ALA A 1 740 ? -23.198 14.457 10.015 1.00 98.25 740 ALA A C 1
ATOM 5644 O O . ALA A 1 740 ? -24.268 13.876 10.188 1.00 98.25 740 ALA A O 1
ATOM 5645 N N . ARG A 1 741 ? -22.738 15.365 10.887 1.00 98.19 741 ARG A N 1
ATOM 5646 C CA . ARG A 1 741 ? -23.486 15.792 12.081 1.00 98.19 741 ARG A CA 1
ATOM 5647 C C . ARG A 1 741 ? -24.717 16.603 11.714 1.00 98.19 741 ARG A C 1
ATOM 5649 O O . ARG A 1 741 ? -25.796 16.269 12.189 1.00 98.19 741 ARG A O 1
ATOM 5656 N N . GLU A 1 742 ? -24.573 17.614 10.860 1.00 97.94 742 GLU A N 1
ATOM 5657 C CA . GLU A 1 742 ? -25.689 18.466 10.443 1.00 97.94 742 GLU A CA 1
ATOM 5658 C C . GLU A 1 742 ? -26.794 17.638 9.775 1.00 97.94 742 GLU A C 1
ATOM 5660 O O . GLU A 1 742 ? -27.971 17.759 10.123 1.00 97.94 742 GLU A O 1
ATOM 5665 N N . GLU A 1 743 ? -26.421 16.729 8.870 1.00 97.69 743 GLU A N 1
ATOM 5666 C CA . GLU A 1 743 ? -27.396 15.894 8.172 1.00 97.69 743 GLU A CA 1
ATOM 5667 C C . GLU A 1 743 ? -28.002 14.801 9.048 1.00 97.69 743 GLU A C 1
ATOM 5669 O O . GLU A 1 743 ? -29.194 14.505 8.908 1.00 97.69 743 GLU A O 1
ATOM 5674 N N . LEU A 1 744 ? -27.227 14.227 9.973 1.00 97.38 744 LEU A N 1
ATOM 5675 C CA . LEU A 1 744 ? -27.756 13.295 10.962 1.00 97.38 744 LEU A CA 1
ATOM 5676 C C . LEU A 1 744 ? -28.752 13.997 11.890 1.00 97.38 744 LEU A C 1
ATOM 5678 O O . LEU A 1 744 ? -29.878 13.523 12.028 1.00 97.38 744 LEU A O 1
ATOM 5682 N N . ASP A 1 745 ? -28.383 15.134 12.476 1.00 95.69 745 ASP A N 1
ATOM 5683 C CA . ASP A 1 745 ? -29.245 15.892 13.386 1.00 95.69 745 ASP A CA 1
ATOM 5684 C C . ASP A 1 745 ? -30.516 16.366 12.671 1.00 95.69 745 ASP A C 1
ATOM 5686 O O . ASP A 1 745 ? -31.625 16.185 13.182 1.00 95.69 745 ASP A O 1
ATOM 5690 N N . GLY A 1 746 ? -30.386 16.888 11.447 1.00 95.38 746 GLY A N 1
ATOM 5691 C CA . GLY A 1 746 ? -31.520 17.279 10.613 1.00 95.38 746 GLY A CA 1
ATOM 5692 C C . GLY A 1 746 ? -32.453 16.108 10.286 1.00 95.38 746 GLY A C 1
ATOM 5693 O O . GLY A 1 746 ? -33.679 16.255 10.339 1.00 95.38 746 GLY A O 1
ATOM 5694 N N . ALA A 1 747 ? -31.901 14.928 9.991 1.00 95.25 747 ALA A N 1
ATOM 5695 C CA . ALA A 1 747 ? -32.685 13.721 9.741 1.00 95.25 747 ALA A CA 1
ATOM 5696 C C . ALA A 1 747 ? -33.398 13.218 11.006 1.00 95.25 747 ALA A C 1
ATOM 5698 O O . ALA A 1 747 ? -34.601 12.955 10.965 1.00 95.25 747 ALA A O 1
ATOM 5699 N N . LEU A 1 748 ? -32.688 13.123 12.133 1.00 93.19 748 LEU A N 1
ATOM 5700 C CA . LEU A 1 748 ? -33.254 12.686 13.411 1.00 93.19 748 LEU A CA 1
ATOM 5701 C C . LEU A 1 748 ? -34.339 13.650 13.905 1.00 93.19 748 LEU A C 1
ATOM 5703 O O . LEU A 1 748 ? -35.372 13.203 14.401 1.00 93.19 748 LEU A O 1
ATOM 5707 N N . HIS A 1 749 ? -34.155 14.959 13.725 1.00 89.69 749 HIS A N 1
ATOM 5708 C CA . HIS A 1 749 ? -35.158 15.962 14.080 1.00 89.69 749 HIS A CA 1
ATOM 5709 C C . HIS A 1 749 ? -36.426 15.846 13.220 1.00 89.69 749 HIS A C 1
ATOM 5711 O O . HIS A 1 749 ? -37.540 15.873 13.746 1.00 89.69 749 HIS A O 1
ATOM 5717 N N . HIS A 1 750 ? -36.271 15.653 11.905 1.00 89.81 750 HIS A N 1
ATOM 5718 C CA . HIS A 1 750 ? -37.397 15.436 10.989 1.00 89.81 750 HIS A CA 1
ATOM 5719 C C . HIS A 1 750 ? -38.212 14.187 11.357 1.00 89.81 750 HIS A C 1
ATOM 5721 O O . HIS A 1 750 ? -39.444 14.215 11.321 1.00 89.81 750 HIS A O 1
ATOM 5727 N N . LEU A 1 751 ? -37.532 13.106 11.751 1.00 87.31 751 LEU A N 1
ATOM 5728 C CA . LEU A 1 751 ? -38.173 11.876 12.224 1.00 87.31 751 LEU A CA 1
ATOM 5729 C C . LEU A 1 751 ? -38.852 12.074 13.592 1.00 87.31 751 LEU A C 1
ATOM 5731 O O . LEU A 1 751 ? -39.976 11.613 13.788 1.00 87.31 751 LEU A O 1
ATOM 5735 N N . LEU A 1 752 ? -38.229 12.827 14.506 1.00 82.12 752 LEU A N 1
ATOM 5736 C CA . LEU A 1 752 ? -38.768 13.114 15.839 1.00 82.12 752 LEU A CA 1
ATOM 5737 C C . LEU A 1 752 ? -40.099 13.877 15.788 1.00 82.12 752 LEU A C 1
ATOM 5739 O O . LEU A 1 752 ? -41.041 13.497 16.484 1.00 82.12 752 LEU A O 1
ATOM 5743 N N . ILE A 1 753 ? -40.194 14.929 14.960 1.00 62.53 753 ILE A N 1
ATOM 5744 C CA . ILE A 1 753 ? -41.393 15.788 14.844 1.00 62.53 753 ILE A CA 1
ATOM 5745 C C . ILE A 1 753 ? -42.649 14.978 14.485 1.00 62.53 753 ILE A C 1
ATOM 5747 O O . ILE A 1 753 ? -43.763 15.362 14.840 1.00 62.53 753 ILE A O 1
ATOM 5751 N N . ARG A 1 754 ? -42.487 13.854 13.783 1.00 60.34 754 ARG A N 1
ATOM 5752 C CA . ARG A 1 754 ? -43.603 13.010 13.346 1.00 60.34 754 ARG A CA 1
ATOM 5753 C C . ARG A 1 754 ? -44.048 11.982 14.383 1.00 60.34 754 ARG A C 1
ATOM 5755 O O . ARG A 1 754 ? -45.208 11.581 14.356 1.00 60.34 754 ARG A O 1
ATOM 5762 N N . GLU A 1 755 ? -43.154 11.579 15.280 1.00 61.00 755 GLU A N 1
ATOM 5763 C CA . GLU A 1 755 ? -43.332 10.397 16.134 1.00 61.00 755 GLU A CA 1
ATOM 5764 C C . GLU A 1 755 ? -43.454 10.714 17.632 1.00 61.00 755 GLU A C 1
ATOM 5766 O O . GLU A 1 755 ? -43.961 9.894 18.404 1.00 61.00 755 GLU A O 1
ATOM 5771 N N . ALA A 1 756 ? -43.040 11.906 18.073 1.00 54.94 756 ALA A N 1
ATOM 5772 C CA . ALA A 1 756 ? -43.219 12.338 19.455 1.00 54.94 756 ALA A CA 1
ATOM 5773 C C . ALA A 1 756 ? -44.712 12.574 19.758 1.00 54.94 756 ALA A C 1
ATOM 5775 O O . ALA A 1 756 ? -45.285 13.612 19.424 1.00 54.94 756 ALA A O 1
ATOM 5776 N N . ARG A 1 757 ? -45.365 11.604 20.410 1.00 54.75 757 ARG A N 1
ATOM 5777 C CA . ARG A 1 757 ? -46.691 11.801 21.012 1.00 54.75 757 ARG A CA 1
ATOM 5778 C C . ARG A 1 757 ? -46.518 12.366 22.424 1.00 54.75 757 ARG A C 1
ATOM 5780 O O . ARG A 1 757 ? -45.937 11.674 23.260 1.00 54.75 757 ARG A O 1
ATOM 5787 N N . PRO A 1 758 ? -47.053 13.560 22.737 1.00 51.25 758 PRO A N 1
ATOM 5788 C CA . PRO A 1 758 ? -47.096 14.039 24.111 1.00 51.25 758 PRO A CA 1
ATOM 5789 C C . PRO A 1 758 ? -47.962 13.086 24.945 1.00 51.25 758 PRO A C 1
ATOM 5791 O O . PRO A 1 758 ? -49.170 12.986 24.731 1.00 51.25 758 PRO A O 1
ATOM 5794 N N . THR A 1 759 ? -47.373 12.374 25.904 1.00 52.38 759 THR A N 1
ATOM 5795 C CA . THR A 1 759 ? -48.145 11.776 27.000 1.00 52.38 759 THR A CA 1
ATOM 5796 C C . THR A 1 759 ? -48.431 12.873 28.018 1.00 52.38 759 THR A C 1
ATOM 5798 O O . THR A 1 759 ? -47.497 13.533 28.464 1.00 52.38 759 THR A O 1
ATOM 5801 N N . ALA A 1 760 ? -49.695 13.058 28.406 1.00 50.94 760 ALA A N 1
ATOM 5802 C CA . ALA A 1 760 ? -50.176 14.165 29.247 1.00 50.94 760 ALA A CA 1
ATOM 5803 C C . ALA A 1 760 ? -49.546 14.277 30.663 1.00 50.94 760 ALA A C 1
ATOM 5805 O O . ALA A 1 760 ? -49.956 15.133 31.440 1.00 50.94 760 ALA A O 1
ATOM 5806 N N . THR A 1 761 ? -48.585 13.416 31.015 1.00 52.78 761 THR A N 1
ATOM 5807 C CA . THR A 1 761 ? -48.035 13.239 32.369 1.00 52.78 761 THR A CA 1
ATOM 5808 C C . THR A 1 761 ? -46.500 13.263 32.458 1.00 52.78 761 THR A C 1
ATOM 5810 O O . THR A 1 761 ? -45.978 13.106 33.557 1.00 52.78 761 THR A O 1
ATOM 5813 N N . ALA A 1 762 ? -45.757 13.420 31.354 1.00 55.38 762 ALA A N 1
ATOM 5814 C CA . ALA A 1 762 ? -44.286 13.451 31.372 1.00 55.38 762 ALA A CA 1
ATOM 5815 C C . ALA A 1 762 ? -43.756 14.885 31.187 1.00 55.38 762 ALA A C 1
ATOM 5817 O O . ALA A 1 762 ? -44.152 15.549 30.232 1.00 55.38 762 ALA A O 1
ATOM 5818 N N . GLU A 1 763 ? -42.858 15.350 32.069 1.00 66.44 763 GLU A N 1
ATOM 5819 C CA . GLU A 1 763 ? -42.229 16.683 31.957 1.00 66.44 763 GLU A CA 1
ATOM 5820 C C . GLU A 1 763 ? -41.193 16.743 30.822 1.00 66.44 763 GLU A C 1
ATOM 5822 O O . GLU A 1 763 ? -41.101 17.757 30.135 1.00 66.44 763 GLU A O 1
ATOM 5827 N N . THR A 1 764 ? -40.470 15.641 30.576 1.00 81.75 764 THR A N 1
ATOM 5828 C CA . THR A 1 764 ? -39.460 15.529 29.509 1.00 81.75 764 THR A CA 1
ATOM 5829 C C . THR A 1 764 ? -39.491 14.140 28.870 1.00 81.75 764 THR A C 1
ATOM 5831 O O . THR A 1 764 ? -39.673 13.135 29.559 1.00 81.75 764 THR A O 1
ATOM 5834 N N . GLN A 1 765 ? -39.269 14.064 27.554 1.00 84.19 765 GLN A N 1
ATOM 5835 C CA . GLN A 1 765 ? -39.144 12.813 26.800 1.00 84.19 765 GLN A CA 1
ATOM 5836 C C . GLN A 1 765 ? -37.779 12.742 26.105 1.00 84.19 765 GLN A C 1
ATOM 5838 O O . GLN A 1 765 ? -37.337 13.714 25.496 1.00 84.19 765 GLN A O 1
ATOM 5843 N N . VAL A 1 766 ? -37.129 11.582 26.172 1.00 88.62 766 VAL A N 1
ATOM 5844 C CA . VAL A 1 766 ? -35.873 11.278 25.473 1.00 88.62 766 VAL A CA 1
ATOM 5845 C C . VAL A 1 766 ? -36.140 10.189 24.444 1.00 88.62 766 VAL A C 1
ATOM 5847 O O . VAL A 1 766 ? -36.701 9.149 24.779 1.00 88.62 766 VAL A O 1
ATOM 5850 N N . VAL A 1 767 ? -35.731 10.399 23.193 1.00 89.69 767 VAL A N 1
ATOM 5851 C CA . VAL A 1 767 ? -35.826 9.381 22.137 1.00 89.69 767 VAL A CA 1
ATOM 5852 C C . VAL A 1 767 ? -34.443 8.821 21.845 1.00 89.69 767 VAL A C 1
ATOM 5854 O O . VAL A 1 767 ? -33.515 9.564 21.539 1.00 89.69 767 VAL A O 1
ATOM 5857 N N . VAL A 1 768 ? -34.314 7.501 21.942 1.00 92.06 768 VAL A N 1
ATOM 5858 C CA . VAL A 1 768 ? -33.077 6.769 21.665 1.00 92.06 768 VAL A CA 1
ATOM 5859 C C . VAL A 1 768 ? -33.211 6.090 20.312 1.00 92.06 768 VAL A C 1
ATOM 5861 O O . VAL A 1 768 ? -34.064 5.219 20.146 1.00 92.06 768 VAL A O 1
ATOM 5864 N N . TYR A 1 769 ? -32.358 6.473 19.365 1.00 92.94 769 TYR A N 1
ATOM 5865 C CA . TYR A 1 769 ? -32.264 5.866 18.038 1.00 92.94 769 TYR A CA 1
ATOM 5866 C C . TYR A 1 769 ? -31.171 4.794 18.006 1.00 92.94 769 TYR A C 1
ATOM 5868 O O . TYR A 1 769 ? -30.097 4.972 18.581 1.00 92.94 769 TYR A O 1
ATOM 5876 N N . ASN A 1 770 ? -31.423 3.693 17.302 1.00 93.62 770 ASN A N 1
ATOM 5877 C CA . ASN A 1 770 ? -30.469 2.608 17.112 1.00 93.62 770 ASN A CA 1
ATOM 5878 C C . ASN A 1 770 ? -29.970 2.573 15.655 1.00 93.62 770 ASN A C 1
ATOM 5880 O O . ASN A 1 770 ? -30.728 2.182 14.771 1.00 93.62 770 ASN A O 1
ATOM 5884 N N . PRO A 1 771 ? -28.700 2.922 15.378 1.00 94.12 771 PRO A N 1
ATOM 5885 C CA . PRO A 1 771 ? -28.135 2.882 14.024 1.00 94.12 771 PRO A CA 1
ATOM 5886 C C . PRO A 1 771 ? -27.763 1.469 13.528 1.00 94.12 771 PRO A C 1
ATOM 5888 O O . PRO A 1 771 ? -27.302 1.311 12.387 1.00 94.12 771 PRO A O 1
ATOM 5891 N N . HIS A 1 772 ? -27.894 0.443 14.374 1.00 93.25 772 HIS A N 1
ATOM 5892 C CA . HIS A 1 772 ? -27.529 -0.933 14.041 1.00 93.25 772 HIS A CA 1
ATOM 5893 C C . HIS A 1 772 ? -28.655 -1.681 13.330 1.00 93.25 772 HIS A C 1
ATOM 5895 O O . HIS A 1 772 ? -29.839 -1.413 13.520 1.00 93.25 772 HIS A O 1
ATOM 5901 N N . ASN A 1 773 ? -28.278 -2.689 12.547 1.00 92.56 773 ASN A N 1
ATOM 5902 C CA . ASN A 1 773 ? -29.191 -3.621 11.886 1.00 92.56 773 ASN A CA 1
ATOM 5903 C C . ASN A 1 773 ? -29.618 -4.803 12.794 1.00 92.56 773 ASN A C 1
ATOM 5905 O O . ASN A 1 773 ? -29.993 -5.860 12.295 1.00 92.56 773 ASN A O 1
ATOM 5909 N N . TRP A 1 774 ? -29.543 -4.632 14.116 1.00 94.44 774 TRP A N 1
ATOM 5910 C CA . TRP A 1 774 ? -30.029 -5.571 15.130 1.00 94.44 774 TRP A CA 1
ATOM 5911 C C . TRP A 1 774 ? -30.546 -4.806 16.351 1.00 94.44 774 TRP A C 1
ATOM 5913 O O . TRP A 1 774 ? -30.167 -3.652 16.573 1.00 94.44 774 TRP A O 1
ATOM 5923 N N . ASP A 1 775 ? -31.396 -5.447 17.147 1.00 94.19 775 ASP A N 1
ATOM 5924 C CA . ASP A 1 775 ? -31.918 -4.883 18.392 1.00 94.19 775 ASP A CA 1
ATOM 5925 C C . ASP A 1 775 ? -30.791 -4.695 19.406 1.00 94.19 775 ASP A C 1
ATOM 5927 O O . ASP A 1 775 ? -29.972 -5.589 19.624 1.00 94.19 775 ASP A O 1
ATOM 5931 N N . ARG A 1 776 ? -30.741 -3.526 20.044 1.00 91.88 776 ARG A N 1
ATOM 5932 C CA . ARG A 1 776 ? -29.661 -3.183 20.968 1.00 91.88 776 ARG A CA 1
ATOM 5933 C C . ARG A 1 776 ? -30.225 -2.748 22.305 1.00 91.88 776 ARG A C 1
ATOM 5935 O O . ARG A 1 776 ? -31.111 -1.901 22.346 1.00 91.88 776 ARG A O 1
ATOM 5942 N N . THR A 1 777 ? -29.655 -3.286 23.380 1.00 91.19 777 THR A N 1
ATOM 5943 C CA . THR A 1 777 ? -29.855 -2.815 24.756 1.00 91.19 777 THR A CA 1
ATOM 5944 C C . THR A 1 777 ? -28.502 -2.418 25.341 1.00 91.19 777 THR A C 1
ATOM 5946 O O . THR A 1 777 ? -27.515 -3.113 25.111 1.00 91.19 777 THR A O 1
ATOM 5949 N N . GLY A 1 778 ? -28.424 -1.295 26.050 1.00 90.88 778 GLY A N 1
ATOM 5950 C CA . GLY A 1 778 ? -27.181 -0.829 26.663 1.00 90.88 778 GLY A CA 1
ATOM 5951 C C . GLY A 1 778 ? -27.336 0.492 27.411 1.00 90.88 778 GLY A C 1
ATOM 5952 O O . GLY A 1 778 ? -28.429 1.050 27.484 1.00 90.88 778 GLY A O 1
ATOM 5953 N N . GLU A 1 779 ? -26.237 0.984 27.979 1.00 91.31 779 GLU A N 1
ATOM 5954 C CA . GLU A 1 779 ? -26.193 2.302 28.619 1.00 91.31 779 GLU A CA 1
ATOM 5955 C C . GLU A 1 779 ? -26.273 3.426 27.573 1.00 91.31 779 GLU A C 1
ATOM 5957 O O . GLU A 1 779 ? -25.571 3.405 26.560 1.00 91.31 779 GLU A O 1
ATOM 5962 N N . VAL A 1 780 ? -27.102 4.429 27.857 1.00 92.94 780 VAL A N 1
ATOM 5963 C CA . VAL A 1 780 ? -27.187 5.701 27.138 1.00 92.94 780 VAL A CA 1
ATOM 5964 C C . VAL A 1 780 ? -26.951 6.834 28.128 1.00 92.94 780 VAL A C 1
ATOM 5966 O O . VAL A 1 780 ? -27.426 6.789 29.263 1.00 92.94 780 VAL A O 1
ATOM 5969 N N . GLN A 1 781 ? -26.226 7.861 27.686 1.00 93.50 781 GLN A N 1
ATOM 5970 C CA . GLN A 1 781 ? -26.001 9.083 28.449 1.00 93.50 781 GLN A CA 1
ATOM 5971 C C . GLN A 1 781 ? -26.548 10.279 27.674 1.00 93.50 781 GLN A C 1
ATOM 5973 O O . GLN A 1 781 ? -26.263 10.432 26.486 1.00 93.50 781 GLN A O 1
ATOM 5978 N N . CYS A 1 782 ? -27.331 11.129 28.334 1.00 92.00 782 CYS A N 1
ATOM 5979 C CA . CYS A 1 782 ? -27.876 12.338 27.725 1.00 92.00 782 CYS A CA 1
ATOM 5980 C C . CYS A 1 782 ? -27.918 13.503 28.715 1.00 92.00 782 CYS A C 1
ATOM 5982 O O . CYS A 1 782 ? -28.205 13.334 29.902 1.00 92.00 782 CYS A O 1
ATOM 5984 N N . TRP A 1 783 ? -27.673 14.704 28.198 1.00 91.12 783 TRP A N 1
ATOM 5985 C CA . TRP A 1 783 ? -27.848 15.936 28.954 1.00 91.12 783 TRP A CA 1
ATOM 5986 C C . TRP A 1 783 ? -29.314 16.368 28.949 1.00 91.12 783 TRP A C 1
ATOM 5988 O O . TRP A 1 783 ? -29.931 16.446 27.889 1.00 91.12 783 TRP A O 1
ATOM 5998 N N . LEU A 1 784 ? -29.844 16.683 30.128 1.00 87.69 784 LEU A N 1
ATOM 5999 C CA . LEU A 1 784 ? -31.187 17.224 30.323 1.00 87.69 784 LEU A CA 1
ATOM 6000 C C . LEU A 1 784 ? -31.103 18.654 30.862 1.00 87.69 784 LEU A C 1
ATOM 6002 O O . LEU A 1 784 ? -30.237 18.954 31.685 1.00 87.69 784 LEU A O 1
ATOM 6006 N N . HIS A 1 785 ? -32.020 19.513 30.418 1.00 84.19 785 HIS A N 1
ATOM 6007 C CA . HIS A 1 785 ? -32.140 20.909 30.847 1.00 84.19 785 HIS A CA 1
ATOM 6008 C C . HIS A 1 785 ? -33.496 21.141 31.518 1.00 84.19 785 HIS A C 1
ATOM 6010 O O . HIS A 1 785 ? -34.498 20.567 31.092 1.00 84.19 785 HIS A O 1
ATOM 6016 N N . GLY A 1 786 ? -33.539 21.996 32.544 1.00 74.06 786 GLY A N 1
ATOM 6017 C CA . GLY A 1 786 ? -34.800 22.477 33.126 1.00 74.06 786 GLY A CA 1
ATOM 6018 C C . GLY A 1 786 ? -35.543 21.482 34.027 1.00 74.06 786 GLY A C 1
ATOM 6019 O O . GLY A 1 786 ? -36.669 21.758 34.426 1.00 74.06 786 GLY A O 1
ATOM 6020 N N . LEU A 1 787 ? -34.921 20.352 34.377 1.00 75.75 787 LEU A N 1
ATOM 6021 C CA . LEU A 1 787 ? -35.448 19.366 35.325 1.00 75.75 787 LEU A CA 1
ATOM 6022 C C . LEU A 1 787 ? -34.703 19.489 36.657 1.00 75.75 787 LEU A C 1
ATOM 6024 O O . LEU A 1 787 ? -33.587 18.995 36.780 1.00 75.75 787 LEU A O 1
ATOM 6028 N N . ALA A 1 788 ? -35.318 20.120 37.659 1.00 71.12 788 ALA A N 1
ATOM 6029 C CA . ALA A 1 788 ? -34.745 20.237 39.000 1.00 71.12 788 ALA A CA 1
ATOM 6030 C C . ALA A 1 788 ? -35.349 19.186 39.942 1.00 71.12 788 ALA A C 1
ATOM 6032 O O . ALA A 1 788 ? -36.411 19.392 40.529 1.00 71.12 788 ALA A O 1
ATOM 6033 N N . ALA A 1 789 ? -34.683 18.037 40.084 1.00 74.62 789 ALA A N 1
ATOM 6034 C CA . ALA A 1 789 ? -35.159 16.943 40.933 1.00 74.62 789 ALA A CA 1
ATOM 6035 C C . ALA A 1 789 ? -34.011 16.212 41.649 1.00 74.62 789 ALA A C 1
ATOM 6037 O O . ALA A 1 789 ? -32.948 16.028 41.050 1.00 74.62 789 ALA A O 1
ATOM 6038 N N . PRO A 1 790 ? -34.199 15.740 42.899 1.00 72.25 790 PRO A N 1
ATOM 6039 C CA . PRO A 1 790 ? -33.178 14.994 43.641 1.00 72.25 790 PRO A CA 1
ATOM 6040 C C . PRO A 1 790 ? -32.900 13.595 43.055 1.00 72.25 790 PRO A C 1
ATOM 6042 O O . PRO A 1 790 ? -31.794 13.082 43.203 1.00 72.25 790 PRO A O 1
ATOM 6045 N N . GLY A 1 791 ? -33.855 13.005 42.333 1.00 79.88 791 GLY A N 1
ATOM 6046 C CA . GLY A 1 791 ? -33.685 11.799 41.523 1.00 79.88 791 GLY A CA 1
ATOM 6047 C C . GLY A 1 791 ? -34.581 11.828 40.282 1.00 79.88 791 GLY A C 1
ATOM 6048 O O . GLY A 1 791 ? -35.506 12.634 40.202 1.00 79.88 791 GLY A O 1
ATOM 6049 N N . LEU A 1 792 ? -34.312 10.944 39.320 1.00 87.75 792 LEU A N 1
ATOM 6050 C CA . LEU A 1 792 ? -35.101 10.798 38.092 1.00 87.75 792 LEU A CA 1
ATOM 6051 C C . LEU A 1 792 ? -35.534 9.336 37.916 1.00 87.75 792 LEU A C 1
ATOM 6053 O O . LEU A 1 792 ? -34.756 8.424 38.204 1.00 87.75 792 LEU A O 1
ATOM 6057 N N . ALA A 1 793 ? -36.773 9.132 37.474 1.00 88.94 793 ALA A N 1
ATOM 6058 C CA . ALA A 1 793 ? -37.301 7.859 36.998 1.00 88.94 793 ALA A CA 1
ATOM 6059 C C . ALA A 1 793 ? -37.375 7.887 35.468 1.00 88.94 793 ALA A C 1
ATOM 6061 O O . ALA A 1 793 ? -37.735 8.910 34.879 1.00 88.94 793 ALA A O 1
ATOM 6062 N N . VAL A 1 794 ? -37.035 6.766 34.836 1.00 91.44 794 VAL A N 1
ATOM 6063 C CA . VAL A 1 794 ? -37.039 6.612 33.378 1.00 91.44 794 VAL A CA 1
ATOM 6064 C C . VAL A 1 794 ? -37.973 5.469 33.018 1.00 91.44 794 VAL A C 1
ATOM 6066 O O . VAL A 1 794 ? -37.784 4.357 33.499 1.00 91.44 794 VAL A O 1
ATOM 6069 N N . THR A 1 795 ? -38.982 5.713 32.185 1.00 90.38 795 THR A N 1
ATOM 6070 C CA . THR A 1 795 ? -39.955 4.686 31.779 1.00 90.38 795 THR A CA 1
ATOM 6071 C C . THR A 1 795 ? -40.285 4.773 30.295 1.00 90.38 795 THR A C 1
ATOM 6073 O O . THR A 1 795 ? -40.335 5.860 29.734 1.00 90.38 795 THR A O 1
ATOM 6076 N N . ASP A 1 796 ? -40.530 3.635 29.651 1.00 86.81 796 ASP A N 1
ATOM 6077 C CA . ASP A 1 796 ? -41.085 3.566 28.289 1.00 86.81 796 ASP A CA 1
ATOM 6078 C C . ASP A 1 796 ? -42.623 3.434 28.277 1.00 86.81 796 ASP A C 1
ATOM 6080 O O . ASP A 1 796 ? -43.220 3.249 27.220 1.00 86.81 796 ASP A O 1
ATOM 6084 N N . GLY A 1 797 ? -43.272 3.546 29.443 1.00 83.25 797 GLY A N 1
ATOM 6085 C CA . GLY A 1 797 ? -44.713 3.358 29.631 1.00 83.25 797 GLY A CA 1
ATOM 6086 C C . GLY A 1 797 ? -45.113 1.933 30.028 1.00 83.25 797 GLY A C 1
ATOM 6087 O O . GLY A 1 797 ? -46.197 1.753 30.579 1.00 83.25 797 GLY A O 1
ATOM 6088 N N . GLU A 1 798 ? -44.243 0.940 29.817 1.00 85.62 798 GLU A N 1
ATOM 6089 C CA . GLU A 1 798 ? -44.476 -0.454 30.221 1.00 85.62 798 GLU A CA 1
ATOM 6090 C C . GLU A 1 798 ? -43.679 -0.825 31.474 1.00 85.62 798 GLU A C 1
ATOM 6092 O O . GLU A 1 798 ? -44.184 -1.524 32.355 1.00 85.62 798 GLU A O 1
ATOM 6097 N N . ARG A 1 799 ? -42.432 -0.350 31.573 1.00 91.06 799 ARG A N 1
ATOM 6098 C CA . ARG A 1 799 ? -41.555 -0.608 32.723 1.00 91.06 799 ARG A CA 1
ATOM 6099 C C . ARG A 1 799 ? -40.688 0.593 33.084 1.00 91.06 799 ARG A C 1
ATOM 6101 O O . ARG A 1 799 ? -40.509 1.515 32.289 1.00 91.06 799 ARG A O 1
ATOM 6108 N N . GLU A 1 800 ? -40.135 0.576 34.293 1.00 90.50 800 GLU A N 1
ATOM 6109 C CA . GLU A 1 800 ? -39.082 1.505 34.719 1.00 90.50 800 GLU A CA 1
ATOM 6110 C C . GLU A 1 800 ? -37.700 0.931 34.363 1.00 90.50 800 GLU A C 1
ATOM 6112 O O . GLU A 1 800 ? -37.471 -0.277 34.472 1.00 90.50 800 GLU A O 1
ATOM 6117 N N . TRP A 1 801 ? -36.784 1.795 33.931 1.00 91.88 801 TRP A N 1
ATOM 6118 C CA . TRP A 1 801 ? -35.432 1.453 33.503 1.00 91.88 801 TRP A CA 1
ATOM 6119 C C . TRP A 1 801 ? -34.383 1.938 34.515 1.00 91.88 801 TRP A C 1
ATOM 6121 O O . TRP A 1 801 ? -34.513 3.049 35.039 1.00 91.88 801 TRP A O 1
ATOM 6131 N N . PRO A 1 802 ? -33.323 1.146 34.786 1.00 90.81 802 PRO A N 1
ATOM 6132 C CA . PRO A 1 802 ? -32.224 1.574 35.646 1.00 90.81 802 PRO A CA 1
ATOM 6133 C C . PRO A 1 802 ? -31.617 2.890 35.159 1.00 90.81 802 PRO A C 1
ATOM 6135 O O . PRO A 1 802 ? -31.245 3.003 33.991 1.00 90.81 802 PRO A O 1
ATOM 6138 N N . ALA A 1 803 ? -31.506 3.864 36.061 1.00 90.12 803 ALA A N 1
ATOM 6139 C CA . ALA A 1 803 ? -31.009 5.197 35.755 1.00 90.12 803 ALA A CA 1
ATOM 6140 C C . ALA A 1 803 ? -30.237 5.802 36.932 1.00 90.12 803 ALA A C 1
ATOM 6142 O O . ALA A 1 803 ? -30.479 5.476 38.096 1.00 90.12 803 ALA A O 1
ATOM 6143 N N . THR A 1 804 ? -29.292 6.688 36.636 1.00 88.94 804 THR A N 1
ATOM 6144 C CA . THR A 1 804 ? -28.472 7.415 37.609 1.00 88.94 804 THR A CA 1
ATOM 6145 C C . THR A 1 804 ? -28.094 8.781 37.048 1.00 88.94 804 THR A C 1
ATOM 6147 O O . THR A 1 804 ? -27.733 8.914 35.881 1.00 88.94 804 THR A O 1
ATOM 6150 N N . VAL A 1 805 ? -28.173 9.814 37.886 1.00 88.56 805 VAL A N 1
ATOM 6151 C CA . VAL A 1 805 ? -27.656 11.148 37.555 1.00 88.56 805 VAL A CA 1
ATOM 6152 C C . VAL A 1 805 ? -26.164 11.157 37.870 1.00 88.56 805 VAL A C 1
ATOM 6154 O O . VAL A 1 805 ? -25.794 11.030 39.035 1.00 88.56 805 VAL A O 1
ATOM 6157 N N . LEU A 1 806 ? -25.326 11.272 36.839 1.00 86.88 806 LEU A N 1
ATOM 6158 C CA . LEU A 1 806 ? -23.865 11.237 36.969 1.00 86.88 806 LEU A CA 1
ATOM 6159 C C . LEU A 1 806 ? -23.294 12.596 37.368 1.00 86.88 806 LEU A C 1
ATOM 6161 O O . LEU A 1 806 ? -22.411 12.677 38.216 1.00 86.88 806 LEU A O 1
ATOM 6165 N N . GLU A 1 807 ? -23.813 13.665 36.765 1.00 88.44 807 GLU A N 1
ATOM 6166 C CA . GLU A 1 807 ? -23.315 15.024 36.962 1.00 88.44 807 GLU A CA 1
ATOM 6167 C C . GLU A 1 807 ? -24.463 16.023 37.068 1.00 88.44 807 GLU A C 1
ATOM 6169 O O . GLU A 1 807 ? -25.526 15.847 36.462 1.00 88.44 807 GLU A O 1
ATOM 6174 N N . ARG A 1 808 ? -24.216 17.100 37.818 1.00 88.56 808 ARG A N 1
ATOM 6175 C CA . ARG A 1 808 ? -25.093 18.266 37.922 1.00 88.56 808 ARG A CA 1
ATOM 6176 C C . ARG A 1 808 ? -24.266 19.519 37.701 1.00 88.56 808 ARG A C 1
ATOM 6178 O O . ARG A 1 808 ? -23.279 19.729 38.403 1.00 88.56 808 ARG A O 1
ATOM 6185 N N . HIS A 1 809 ? -24.687 20.347 36.758 1.00 86.06 809 HIS A N 1
ATOM 6186 C CA . HIS A 1 809 ? -24.072 21.635 36.462 1.00 86.06 809 HIS A CA 1
ATOM 6187 C C . HIS A 1 809 ? -25.119 22.736 36.579 1.00 86.06 809 HIS A C 1
ATOM 6189 O O . HIS A 1 809 ? -26.287 22.533 36.254 1.00 86.06 809 HIS A O 1
ATOM 6195 N N . GLN A 1 810 ? -24.691 23.903 37.045 1.00 84.25 810 GLN A N 1
ATOM 6196 C CA . GLN A 1 810 ? -25.486 25.124 36.978 1.00 84.25 810 GLN A CA 1
ATOM 6197 C C . GLN A 1 810 ? -24.931 26.000 35.863 1.00 84.25 810 GLN A C 1
ATOM 6199 O O . GLN A 1 810 ? -23.745 26.336 35.880 1.00 84.25 810 GLN A O 1
ATOM 6204 N N . ASP A 1 811 ? -25.778 26.362 34.904 1.00 75.25 811 ASP A N 1
ATOM 6205 C CA . ASP A 1 811 ? -25.443 27.288 33.826 1.00 75.25 811 ASP A CA 1
ATOM 6206 C C . ASP A 1 811 ? -26.439 28.462 33.765 1.00 75.25 811 ASP A C 1
ATOM 6208 O O . ASP A 1 811 ? -27.370 28.568 34.565 1.00 75.25 811 ASP A O 1
ATOM 6212 N N . ALA A 1 812 ? -26.223 29.397 32.835 1.00 74.38 812 ALA A N 1
ATOM 6213 C CA . ALA A 1 812 ? -27.089 30.569 32.676 1.00 74.38 812 ALA A CA 1
ATOM 6214 C C . ALA A 1 812 ? -28.540 30.216 32.273 1.00 74.38 812 ALA A C 1
ATOM 6216 O O . ALA A 1 812 ? -29.420 31.068 32.389 1.00 74.38 812 ALA A O 1
ATOM 6217 N N . GLY A 1 813 ? -28.786 28.988 31.796 1.00 69.81 813 GLY A N 1
ATOM 6218 C CA . GLY A 1 813 ? -30.095 28.452 31.424 1.00 69.81 813 GLY A CA 1
ATOM 6219 C C . GLY A 1 813 ? -30.766 27.602 32.512 1.00 69.81 813 GLY A C 1
ATOM 6220 O O . GLY A 1 813 ? -31.894 27.156 32.300 1.00 69.81 813 GLY A O 1
ATOM 6221 N N . GLY A 1 814 ? -30.122 27.398 33.668 1.00 78.44 814 GLY A N 1
ATOM 6222 C CA . GLY A 1 814 ? -30.652 26.653 34.814 1.00 78.44 814 GLY A CA 1
ATOM 6223 C C . GLY A 1 814 ? -29.832 25.410 35.173 1.00 78.44 814 GLY A C 1
ATOM 6224 O O . GLY A 1 814 ? -28.661 25.282 34.817 1.00 78.44 814 GLY A O 1
ATOM 6225 N N . GLU A 1 815 ? -30.448 24.479 35.910 1.00 84.12 815 GLU A N 1
ATOM 6226 C CA . GLU A 1 815 ? -29.796 23.204 36.229 1.00 84.12 815 GLU A CA 1
ATOM 6227 C C . GLU A 1 815 ? -29.742 22.313 34.980 1.00 84.12 815 GLU A C 1
ATOM 6229 O O . GLU A 1 815 ? -30.757 22.073 34.310 1.00 84.12 815 GLU A O 1
ATOM 6234 N N . ARG A 1 816 ? -28.545 21.797 34.698 1.00 87.56 816 ARG A N 1
ATOM 6235 C CA . ARG A 1 816 ? -28.264 20.821 33.651 1.00 87.56 816 ARG A CA 1
ATOM 6236 C C . ARG A 1 816 ? -27.768 19.522 34.284 1.00 87.56 816 ARG A C 1
ATOM 6238 O O . ARG A 1 816 ? -26.846 19.529 35.100 1.00 87.56 816 ARG A O 1
ATOM 6245 N N . LEU A 1 817 ? -28.362 18.398 33.897 1.00 89.12 817 LEU A N 1
ATOM 6246 C CA . LEU A 1 817 ? -28.096 17.080 34.486 1.00 89.12 817 LEU A CA 1
ATOM 6247 C C . LEU A 1 817 ? -27.584 16.104 33.427 1.00 89.12 817 LEU A C 1
ATOM 6249 O O . LEU A 1 817 ? -28.184 16.012 32.355 1.00 89.12 817 LEU A O 1
ATOM 6253 N N . LEU A 1 818 ? -26.525 15.345 33.725 1.00 90.88 818 LEU A N 1
ATOM 6254 C CA . LEU A 1 818 ? -26.112 14.202 32.903 1.00 90.88 818 LEU A CA 1
ATOM 6255 C C . LEU A 1 818 ? -26.812 12.946 33.419 1.00 90.88 818 LEU A C 1
ATOM 6257 O O . LEU A 1 818 ? -26.446 12.405 34.465 1.00 90.88 818 LEU A O 1
ATOM 6261 N N . LEU A 1 819 ? -27.831 12.491 32.695 1.00 91.19 819 LEU A N 1
ATOM 6262 C CA . LEU A 1 819 ? -28.550 11.261 33.002 1.00 91.19 819 LEU A CA 1
ATOM 6263 C C . LEU A 1 819 ? -27.892 10.085 32.275 1.00 91.19 819 LEU A C 1
ATOM 6265 O O . LEU A 1 819 ? -27.754 10.119 31.055 1.00 91.19 819 LEU A O 1
ATOM 6269 N N . SER A 1 820 ? -27.539 9.039 33.019 1.00 92.38 820 SER A N 1
ATOM 6270 C CA . SER A 1 820 ? -27.175 7.721 32.496 1.00 92.38 820 SER A CA 1
ATOM 6271 C C . SER A 1 820 ? -28.311 6.744 32.774 1.00 92.38 820 SER A C 1
ATOM 6273 O O . SER A 1 820 ? -28.808 6.687 33.899 1.00 92.38 820 SER A O 1
ATOM 6275 N N . PHE A 1 821 ? -28.754 5.991 31.772 1.00 92.88 821 PHE A N 1
ATOM 6276 C CA . PHE A 1 821 ? -29.797 4.981 31.941 1.00 92.88 821 PHE A CA 1
ATOM 6277 C C . PHE A 1 821 ? -29.641 3.828 30.953 1.00 92.88 821 PHE A C 1
ATOM 6279 O O . PHE A 1 821 ? -29.020 3.969 29.901 1.00 92.88 821 PHE A O 1
ATOM 6286 N N . GLN A 1 822 ? -30.203 2.668 31.290 1.00 93.06 822 GLN A N 1
ATOM 6287 C CA . GLN A 1 822 ? -30.320 1.572 30.333 1.00 93.06 822 GLN A CA 1
ATOM 6288 C C . GLN A 1 822 ? -31.449 1.850 29.344 1.00 93.06 822 GLN A C 1
ATOM 6290 O O . GLN A 1 822 ? -32.564 2.172 29.745 1.00 93.06 822 GLN A O 1
ATOM 6295 N N . ALA A 1 823 ? -31.175 1.652 28.061 1.00 92.69 823 ALA A N 1
ATOM 6296 C CA . ALA A 1 823 ? -32.152 1.778 26.994 1.00 92.69 823 ALA A CA 1
ATOM 6297 C C . ALA A 1 823 ? -32.067 0.581 26.047 1.00 92.69 823 ALA A C 1
ATOM 6299 O O . ALA A 1 823 ? -30.993 0.029 25.816 1.00 92.69 823 ALA A O 1
ATOM 6300 N N . SER A 1 824 ? -33.203 0.214 25.463 1.00 93.00 824 SER A N 1
ATOM 6301 C CA . SER A 1 824 ? -33.314 -0.678 24.315 1.00 93.00 824 SER A CA 1
ATOM 6302 C C . SER A 1 824 ? -33.997 0.002 23.131 1.00 93.00 824 SER A C 1
ATOM 6304 O O . SER A 1 824 ? -34.952 0.763 23.300 1.00 93.00 824 SER A O 1
ATOM 6306 N N . ALA A 1 825 ? -33.532 -0.286 21.922 1.00 92.38 825 ALA A N 1
ATOM 6307 C CA . ALA A 1 825 ? -34.175 0.151 20.692 1.00 92.38 825 ALA A CA 1
ATOM 6308 C C . ALA A 1 825 ? -34.039 -0.927 19.601 1.00 92.38 825 ALA A C 1
ATOM 6310 O O . ALA A 1 825 ? -32.995 -1.588 19.516 1.00 92.38 825 ALA A O 1
ATOM 6311 N N . PRO A 1 826 ? -35.084 -1.125 18.775 1.00 93.44 826 PRO A N 1
ATOM 6312 C CA . PRO A 1 826 ? -35.060 -2.127 17.718 1.00 93.44 826 PRO A CA 1
ATOM 6313 C C . PRO A 1 826 ? -34.077 -1.745 16.609 1.00 93.44 826 PRO A C 1
ATOM 6315 O O . PRO A 1 826 ? -33.657 -0.590 16.514 1.00 93.44 826 PRO A O 1
ATOM 6318 N N . SER A 1 827 ? -33.707 -2.707 15.769 1.00 94.38 827 SER A N 1
ATOM 6319 C CA . SER A 1 827 ? -32.869 -2.477 14.587 1.00 94.38 827 SER A CA 1
ATOM 6320 C C . SER A 1 827 ? -33.337 -1.279 13.745 1.00 94.38 827 SER A C 1
ATOM 6322 O O . SER A 1 827 ? -34.501 -1.220 13.357 1.00 94.38 827 SER A O 1
ATOM 6324 N N . LEU A 1 828 ? -32.417 -0.353 13.428 1.00 91.62 828 LEU A N 1
ATOM 6325 C CA . LEU A 1 828 ? -32.650 0.866 12.630 1.00 91.62 828 LEU A CA 1
ATOM 6326 C C . LEU A 1 828 ? -33.871 1.691 13.077 1.00 91.62 828 LEU A C 1
ATOM 6328 O O . LEU A 1 828 ? -34.422 2.471 12.302 1.00 91.62 828 LEU A O 1
ATOM 6332 N N . GLY A 1 829 ? -34.302 1.511 14.325 1.00 89.25 829 GLY A N 1
ATOM 6333 C CA . GLY A 1 829 ? -35.498 2.124 14.876 1.00 89.25 829 GLY A CA 1
ATOM 6334 C C . GLY A 1 829 ? -35.188 3.005 16.074 1.00 89.25 829 GLY A C 1
ATOM 6335 O O . GLY A 1 829 ? -34.048 3.408 16.311 1.00 89.25 829 GLY A O 1
ATOM 6336 N N . TYR A 1 830 ? -36.226 3.311 16.844 1.00 90.38 830 TYR A N 1
ATOM 6337 C CA . TYR A 1 830 ? -36.117 4.144 18.033 1.00 90.38 830 TYR A CA 1
ATOM 6338 C C . TYR A 1 830 ? -37.024 3.644 19.154 1.00 90.38 830 TYR A C 1
ATOM 6340 O O . TYR A 1 830 ? -37.942 2.851 18.936 1.00 90.38 830 TYR A O 1
ATOM 6348 N N . ARG A 1 831 ? -36.770 4.132 20.369 1.00 89.62 831 ARG A N 1
ATOM 6349 C CA . ARG A 1 831 ? -37.699 4.041 21.497 1.00 89.62 831 ARG A CA 1
ATOM 6350 C C . ARG A 1 831 ? -37.715 5.355 22.264 1.00 89.62 831 ARG A C 1
ATOM 6352 O O . ARG A 1 831 ? -36.674 5.983 22.440 1.00 89.62 831 ARG A O 1
ATOM 6359 N N . ALA A 1 832 ? -38.898 5.762 22.709 1.00 88.56 832 ALA A N 1
ATOM 6360 C CA . ALA A 1 832 ? -39.078 6.952 23.523 1.00 88.56 832 ALA A CA 1
ATOM 6361 C C . ALA A 1 832 ? -39.180 6.594 25.011 1.00 88.56 832 ALA A C 1
ATOM 6363 O O . ALA A 1 832 ? -39.811 5.604 25.374 1.00 88.56 832 ALA A O 1
ATOM 6364 N N . TYR A 1 833 ? -38.585 7.432 25.853 1.00 89.75 833 TYR A N 1
ATOM 6365 C CA . TYR A 1 833 ? -38.519 7.283 27.300 1.00 89.75 833 TYR A CA 1
ATOM 6366 C C . TYR A 1 833 ? -39.028 8.558 27.963 1.00 89.75 833 TYR A C 1
ATOM 6368 O O . TYR A 1 833 ? -38.519 9.648 27.703 1.00 89.75 833 TYR A O 1
ATOM 6376 N N . ALA A 1 834 ? -40.033 8.430 28.820 1.00 89.19 834 ALA A N 1
ATOM 6377 C CA . ALA A 1 834 ? -40.498 9.496 29.688 1.00 89.19 834 ALA A CA 1
ATOM 6378 C C . ALA A 1 834 ? -39.576 9.618 30.908 1.00 89.19 834 ALA A C 1
ATOM 6380 O O . ALA A 1 834 ? -39.275 8.622 31.573 1.00 89.19 834 ALA A O 1
ATOM 6381 N N . ILE A 1 835 ? -39.156 10.848 31.202 1.00 89.50 835 ILE A N 1
ATOM 6382 C CA . ILE A 1 835 ? -38.330 11.200 32.356 1.00 89.50 835 ILE A CA 1
ATOM 6383 C C . ILE A 1 835 ? -39.207 11.926 33.374 1.00 89.50 835 ILE A C 1
ATOM 6385 O O . ILE A 1 835 ? -39.853 12.922 33.043 1.00 89.50 835 ILE A O 1
ATOM 6389 N N . GLN A 1 836 ? -39.237 11.423 34.607 1.00 87.25 836 GLN A N 1
ATOM 6390 C CA . GLN A 1 836 ? -40.080 11.955 35.679 1.00 87.25 836 GLN A CA 1
ATOM 6391 C C . GLN A 1 836 ? -39.247 12.259 36.936 1.00 87.25 836 GLN A C 1
ATOM 6393 O O . GLN A 1 836 ? -38.410 11.435 37.324 1.00 87.25 836 GLN A O 1
ATOM 6398 N N . PRO A 1 837 ? -39.463 13.407 37.604 1.00 86.12 837 PRO A N 1
ATOM 6399 C CA . PRO A 1 837 ? -38.883 13.683 38.915 1.00 86.12 837 PRO A CA 1
ATOM 6400 C C . PRO A 1 837 ? -39.233 12.605 39.947 1.00 86.12 837 PRO A C 1
ATOM 6402 O O . PRO A 1 837 ? -40.379 12.165 40.037 1.00 86.12 837 PRO A O 1
ATOM 6405 N N . ARG A 1 838 ? -38.269 12.219 40.789 1.00 83.38 838 ARG A N 1
ATOM 6406 C CA . ARG A 1 838 ? -38.518 11.398 41.983 1.00 83.38 838 ARG A CA 1
ATOM 6407 C C . ARG A 1 838 ? -37.656 11.813 43.171 1.00 83.38 838 ARG A C 1
ATOM 6409 O O . ARG A 1 838 ? -36.681 12.551 43.033 1.00 83.38 838 ARG A O 1
ATOM 6416 N N . ALA A 1 839 ? -37.999 11.296 44.349 1.00 78.06 839 ALA A N 1
ATOM 6417 C CA . ALA A 1 839 ? -37.143 11.386 45.528 1.00 78.06 839 ALA A CA 1
ATOM 6418 C C . ALA A 1 839 ? -35.795 10.680 45.280 1.00 78.06 839 ALA A C 1
ATOM 6420 O O . ALA A 1 839 ? -35.728 9.699 44.537 1.00 78.06 839 ALA A O 1
ATOM 6421 N N . ALA A 1 840 ? -34.722 11.171 45.905 1.00 68.50 840 ALA A N 1
ATOM 6422 C CA . ALA A 1 840 ? -33.410 10.536 45.808 1.00 68.50 840 ALA A CA 1
ATOM 6423 C C . ALA A 1 840 ? -33.488 9.069 46.260 1.00 68.50 840 ALA A C 1
ATOM 6425 O O . ALA A 1 840 ? -34.000 8.764 47.338 1.00 68.50 840 ALA A O 1
ATOM 6426 N N . THR A 1 841 ? -32.961 8.159 45.444 1.00 63.81 841 THR A N 1
ATOM 6427 C CA . THR A 1 841 ? -32.712 6.781 45.869 1.00 63.81 841 THR A CA 1
ATOM 6428 C C . THR A 1 841 ? -31.513 6.736 46.809 1.00 63.81 841 THR A C 1
ATOM 6430 O O . THR A 1 841 ? -30.572 7.514 46.652 1.00 63.81 841 THR A O 1
ATOM 6433 N N . ALA A 1 842 ? -31.554 5.834 47.794 1.00 58.06 842 ALA A N 1
ATOM 6434 C CA . ALA A 1 842 ? -30.467 5.650 48.748 1.00 58.06 842 ALA A CA 1
ATOM 6435 C C . ALA A 1 842 ? -29.137 5.396 48.022 1.00 58.06 842 ALA A C 1
ATOM 6437 O O . ALA A 1 842 ? -29.097 4.672 47.024 1.00 58.06 842 ALA A O 1
ATOM 6438 N N . ALA A 1 843 ? -28.060 5.996 48.534 1.00 56.50 843 ALA A N 1
ATOM 6439 C CA . ALA A 1 843 ? -26.722 5.742 48.026 1.00 56.50 843 ALA A CA 1
ATOM 6440 C C . ALA A 1 843 ? -26.415 4.234 48.117 1.00 56.50 843 ALA A C 1
ATOM 6442 O O . ALA A 1 843 ? -26.805 3.595 49.102 1.00 56.50 843 ALA A O 1
ATOM 6443 N N . PRO A 1 844 ? -25.736 3.653 47.115 1.00 58.91 844 PRO A N 1
ATOM 6444 C CA . PRO A 1 844 ? -25.296 2.270 47.196 1.00 58.91 844 PRO A CA 1
ATOM 6445 C C . PRO A 1 844 ? -24.445 2.068 48.463 1.00 58.91 844 PRO A C 1
ATOM 6447 O O . PRO A 1 844 ? -23.735 2.989 48.881 1.00 58.91 844 PRO A O 1
ATOM 6450 N N . PRO A 1 845 ? -24.530 0.895 49.113 1.00 57.19 845 PRO A N 1
ATOM 6451 C CA . PRO A 1 845 ? -23.797 0.632 50.346 1.00 57.19 845 PRO A CA 1
ATOM 6452 C C . PRO A 1 845 ? -22.291 0.848 50.146 1.00 57.19 845 PRO A C 1
ATOM 6454 O O . PRO A 1 845 ? -21.720 0.431 49.134 1.00 57.19 845 PRO A O 1
ATOM 6457 N N . ALA A 1 846 ? -21.650 1.496 51.124 1.00 56.53 846 ALA A N 1
ATOM 6458 C CA . ALA A 1 846 ? -20.207 1.712 51.123 1.00 56.53 846 ALA A CA 1
ATOM 6459 C C . ALA A 1 846 ? -19.479 0.360 51.073 1.00 56.53 846 ALA A C 1
ATOM 6461 O O . ALA A 1 846 ? -19.767 -0.542 51.863 1.00 56.53 846 ALA A O 1
ATOM 6462 N N . ARG A 1 847 ? -18.551 0.208 50.124 1.00 64.06 847 ARG A N 1
ATOM 6463 C CA . ARG A 1 847 ? -17.760 -1.020 49.985 1.00 64.06 847 ARG A CA 1
ATOM 6464 C C . ARG A 1 847 ? -16.647 -1.057 51.046 1.00 64.06 847 ARG A C 1
ATOM 6466 O O . ARG A 1 847 ? -16.129 0.003 51.398 1.00 64.06 847 ARG A O 1
ATOM 6473 N N . PRO A 1 848 ? -16.265 -2.244 51.553 1.00 58.16 848 PRO A N 1
ATOM 6474 C CA . PRO A 1 848 ? -15.135 -2.383 52.472 1.00 58.16 848 PRO A CA 1
ATOM 6475 C C . PRO A 1 848 ? -13.846 -1.841 51.841 1.00 58.16 848 PRO A C 1
ATOM 6477 O O . PRO A 1 848 ? -13.562 -2.155 50.686 1.00 58.16 848 PRO A O 1
ATOM 6480 N N . ALA A 1 849 ? -13.064 -1.063 52.594 1.00 58.06 849 ALA A N 1
ATOM 6481 C CA . ALA A 1 849 ? -11.839 -0.425 52.100 1.00 58.06 849 ALA A CA 1
ATOM 6482 C C . ALA A 1 849 ? -10.720 -1.422 51.725 1.00 58.06 849 ALA A C 1
ATOM 6484 O O . ALA A 1 849 ? -9.854 -1.081 50.925 1.00 58.06 849 ALA A O 1
ATOM 6485 N N . ASP A 1 850 ? -10.767 -2.649 52.259 1.00 64.44 850 ASP A N 1
ATOM 6486 C CA . ASP A 1 850 ? -9.670 -3.628 52.181 1.00 64.44 850 ASP A CA 1
ATOM 6487 C C . ASP A 1 850 ? -9.891 -4.756 51.149 1.00 64.44 850 ASP A C 1
ATOM 6489 O O . ASP A 1 850 ? -9.062 -5.656 51.021 1.00 64.44 850 ASP A O 1
ATOM 6493 N N . ALA A 1 851 ? -11.014 -4.757 50.421 1.00 69.56 851 ALA A N 1
ATOM 6494 C CA . ALA A 1 851 ? -11.291 -5.776 49.407 1.00 69.56 851 ALA A CA 1
ATOM 6495 C C . ALA A 1 851 ? -10.600 -5.435 48.070 1.00 69.56 851 ALA A C 1
ATOM 6497 O O . ALA A 1 851 ? -10.559 -4.259 47.698 1.00 69.56 851 ALA A O 1
ATOM 6498 N N . PRO A 1 852 ? -10.097 -6.431 47.307 1.00 80.50 852 PRO A N 1
ATOM 6499 C CA . PRO A 1 852 ? -9.581 -6.175 45.966 1.00 80.50 852 PRO A CA 1
ATOM 6500 C C . PRO A 1 852 ? -10.672 -5.536 45.092 1.00 80.50 852 PRO A C 1
ATOM 6502 O O . PRO A 1 852 ? -11.849 -5.895 45.231 1.00 80.50 852 PRO A O 1
ATOM 6505 N N . PRO A 1 853 ? -10.334 -4.596 44.191 1.00 91.31 853 PRO A N 1
ATOM 6506 C CA . PRO A 1 853 ? -11.321 -4.026 43.290 1.00 91.31 853 PRO A CA 1
ATOM 6507 C C . PRO A 1 853 ? -11.885 -5.107 42.354 1.00 91.31 853 PRO A C 1
ATOM 6509 O O . PRO A 1 853 ? -11.148 -5.728 41.589 1.00 91.31 853 PRO A O 1
ATOM 6512 N N . VAL A 1 854 ? -13.201 -5.340 42.418 1.00 94.31 854 VAL A N 1
ATOM 6513 C CA . VAL A 1 854 ? -13.906 -6.342 41.600 1.00 94.31 854 VAL A CA 1
ATOM 6514 C C . VAL A 1 854 ? -15.055 -5.692 40.835 1.00 94.31 854 VAL A C 1
ATOM 6516 O O . VAL A 1 854 ? -15.934 -5.070 41.438 1.00 94.31 854 VAL A O 1
ATOM 6519 N N . LEU A 1 855 ? -15.068 -5.874 39.514 1.00 95.00 855 LEU A N 1
ATOM 6520 C CA . LEU A 1 855 ? -16.187 -5.534 38.634 1.00 95.00 855 LEU A CA 1
ATOM 6521 C C . LEU A 1 855 ? -16.866 -6.835 38.217 1.00 95.00 855 LEU A C 1
ATOM 6523 O O . LEU A 1 855 ? -16.235 -7.714 37.636 1.00 95.00 855 LEU A O 1
ATOM 6527 N N . GLU A 1 856 ? -18.151 -6.970 38.523 1.00 95.00 856 GLU A N 1
ATOM 6528 C CA . GLU A 1 856 ? -18.892 -8.203 38.281 1.00 95.00 856 GLU A CA 1
ATOM 6529 C C . GLU A 1 856 ? -20.330 -7.909 37.854 1.00 95.00 856 GLU A C 1
ATOM 6531 O O . GLU A 1 856 ? -20.990 -7.029 38.408 1.00 95.00 856 GLU A O 1
ATOM 6536 N N . ASN A 1 857 ? -20.823 -8.679 36.885 1.00 94.25 857 ASN A N 1
ATOM 6537 C CA . ASN A 1 857 ? -22.231 -8.712 36.502 1.00 94.25 857 ASN A CA 1
ATOM 6538 C C . ASN A 1 857 ? -22.676 -10.161 36.219 1.00 94.25 857 ASN A C 1
ATOM 6540 O O . ASN A 1 857 ? -22.094 -11.114 36.745 1.00 94.25 857 ASN A O 1
ATOM 6544 N N . ARG A 1 858 ? -23.744 -10.360 35.438 1.00 94.06 858 ARG A N 1
ATOM 6545 C CA . ARG A 1 858 ? -24.235 -11.706 35.097 1.00 94.06 858 ARG A CA 1
ATOM 6546 C C . ARG A 1 858 ? -23.351 -12.477 34.108 1.00 94.06 858 ARG A C 1
ATOM 6548 O O . ARG A 1 858 ? -23.432 -13.700 34.093 1.00 94.06 858 ARG A O 1
ATOM 6555 N N . TYR A 1 859 ? -22.523 -11.790 33.324 1.00 94.88 859 TYR A N 1
ATOM 6556 C CA . TYR A 1 859 ? -21.722 -12.373 32.243 1.00 94.88 859 TYR A CA 1
ATOM 6557 C C . TYR A 1 859 ? -20.281 -12.649 32.652 1.00 94.88 859 TYR A C 1
ATOM 6559 O O . TYR A 1 859 ? -19.743 -13.700 32.320 1.00 94.88 859 TYR A O 1
ATOM 6567 N N . LEU A 1 860 ? -19.653 -11.718 33.374 1.00 97.00 860 LEU A N 1
ATOM 6568 C CA . LEU A 1 860 ? -18.233 -11.810 33.698 1.00 97.00 860 LEU A CA 1
ATOM 6569 C C . LEU A 1 860 ? -17.901 -11.302 35.097 1.00 97.00 860 LEU A C 1
ATOM 6571 O O . LEU A 1 860 ? -18.682 -10.577 35.727 1.00 97.00 860 LEU A O 1
ATOM 6575 N N . ARG A 1 861 ? -16.710 -11.679 35.561 1.00 97.38 861 ARG A N 1
ATOM 6576 C CA . ARG A 1 861 ? -16.089 -11.180 36.788 1.00 97.38 861 ARG A CA 1
ATOM 6577 C C . ARG A 1 861 ? -14.632 -10.805 36.517 1.00 97.38 861 ARG A C 1
ATOM 6579 O O . ARG A 1 861 ? -13.850 -11.661 36.123 1.00 97.38 861 ARG A O 1
ATOM 6586 N N . ALA A 1 862 ? -14.280 -9.546 36.763 1.00 97.75 862 ALA A N 1
ATOM 6587 C CA . ALA A 1 862 ? -12.941 -8.989 36.589 1.00 97.75 862 ALA A CA 1
ATOM 6588 C C . ALA A 1 862 ? -12.359 -8.540 37.939 1.00 97.75 862 ALA A C 1
ATOM 6590 O O . ALA A 1 862 ? -13.012 -7.795 38.677 1.00 97.75 862 ALA A O 1
ATOM 6591 N N . VAL A 1 863 ? -11.142 -8.984 38.264 1.00 97.06 863 VAL A N 1
ATOM 6592 C CA . VAL A 1 863 ? -10.430 -8.648 39.512 1.00 97.06 863 VAL A CA 1
ATOM 6593 C C . VAL A 1 863 ? -9.173 -7.854 39.197 1.00 97.06 863 VAL A C 1
ATOM 6595 O O . VAL A 1 863 ? -8.422 -8.215 38.292 1.00 97.06 863 VAL A O 1
ATOM 6598 N N . PHE A 1 864 ? -8.922 -6.805 39.975 1.00 96.50 864 PHE A N 1
ATOM 6599 C CA . PHE A 1 864 ? -7.751 -5.947 39.836 1.00 96.50 864 PHE A CA 1
ATOM 6600 C C . PHE A 1 864 ? -6.853 -6.049 41.067 1.00 96.50 864 PHE A C 1
ATOM 6602 O O . PHE A 1 864 ? -7.334 -6.237 42.185 1.00 96.50 864 PHE A O 1
ATOM 6609 N N . ASP A 1 865 ? -5.547 -5.927 40.862 1.00 95.56 865 ASP A N 1
ATOM 6610 C CA . ASP A 1 865 ? -4.580 -5.827 41.950 1.00 95.56 865 ASP A CA 1
ATOM 6611 C C . ASP A 1 865 ? -4.706 -4.475 42.674 1.00 95.56 865 ASP A C 1
ATOM 6613 O O . ASP A 1 865 ? -4.744 -3.418 42.042 1.00 95.56 865 ASP A O 1
ATOM 6617 N N . SER A 1 866 ? -4.750 -4.494 44.009 1.00 93.25 866 SER A N 1
ATOM 6618 C CA . SER A 1 866 ? -4.997 -3.297 44.827 1.00 93.25 866 SER A CA 1
ATOM 6619 C C . SER A 1 866 ? -3.829 -2.305 44.871 1.00 93.25 866 SER A C 1
ATOM 6621 O O . SER A 1 866 ? -4.017 -1.190 45.353 1.00 93.25 866 SER A O 1
ATOM 6623 N N . GLN A 1 867 ? -2.625 -2.688 44.428 1.00 94.06 867 GLN A N 1
ATOM 6624 C CA . GLN A 1 867 ? -1.452 -1.805 44.436 1.00 94.06 867 GLN A CA 1
ATOM 6625 C C . GLN A 1 867 ? -1.144 -1.239 43.052 1.00 94.06 867 GLN A C 1
ATOM 6627 O O . GLN A 1 867 ? -0.832 -0.059 42.922 1.00 94.06 867 GLN A O 1
ATOM 6632 N N . THR A 1 868 ? -1.200 -2.074 42.024 1.00 95.69 868 THR A N 1
ATOM 6633 C CA . THR A 1 868 ? -0.780 -1.749 40.654 1.00 95.69 868 THR A CA 1
ATOM 6634 C C . THR A 1 868 ? -1.958 -1.400 39.744 1.00 95.69 868 THR A C 1
ATOM 6636 O O . THR A 1 868 ? -1.771 -0.733 38.729 1.00 95.69 868 THR A O 1
ATOM 6639 N N . GLY A 1 869 ? -3.175 -1.840 40.088 1.00 95.12 869 GLY A N 1
ATOM 6640 C CA . GLY A 1 869 ? -4.361 -1.715 39.241 1.00 95.12 869 GLY A CA 1
ATOM 6641 C C . GLY A 1 869 ? -4.374 -2.663 38.037 1.00 95.12 869 GLY A C 1
ATOM 6642 O O . GLY A 1 869 ? -5.249 -2.534 37.184 1.00 95.12 869 GLY A O 1
ATOM 6643 N N . GLY A 1 870 ? -3.433 -3.606 37.936 1.00 96.56 870 GLY A N 1
ATOM 6644 C CA . GLY A 1 870 ? -3.413 -4.600 36.862 1.00 96.56 870 GLY A CA 1
ATOM 6645 C C . GLY A 1 870 ? -4.589 -5.578 36.954 1.00 96.56 870 GLY A C 1
ATOM 6646 O O . GLY A 1 870 ? -4.980 -5.992 38.046 1.00 96.56 870 GLY A O 1
ATOM 6647 N N . LEU A 1 871 ? -5.168 -5.957 35.810 1.00 97.38 871 LEU A N 1
ATOM 6648 C CA . LEU A 1 871 ? -6.201 -6.999 35.738 1.00 97.38 871 LEU A CA 1
ATOM 6649 C C . LEU A 1 871 ? -5.556 -8.364 36.023 1.00 97.38 871 LEU A C 1
ATOM 6651 O O . LEU A 1 871 ? -4.683 -8.781 35.266 1.00 97.38 871 LEU A O 1
ATOM 6655 N N . THR A 1 872 ? -5.980 -9.040 37.092 1.00 96.88 872 THR A N 1
ATOM 6656 C CA . THR A 1 872 ? -5.394 -10.304 37.591 1.00 96.88 872 THR A CA 1
ATOM 6657 C C . THR A 1 872 ? -6.276 -11.530 37.358 1.00 96.88 872 THR A C 1
ATOM 6659 O O . THR A 1 872 ? -5.787 -12.654 37.405 1.00 96.88 872 THR A O 1
ATOM 6662 N N . SER A 1 873 ? -7.577 -11.341 37.128 1.00 97.06 873 SER A N 1
ATOM 6663 C CA . SER A 1 873 ? -8.521 -12.421 36.811 1.00 97.06 873 SER A CA 1
ATOM 6664 C C . SER A 1 873 ? -9.648 -11.881 35.937 1.00 97.06 873 SER A C 1
ATOM 6666 O O . SER A 1 873 ? -10.158 -10.785 36.195 1.00 97.06 873 SER A O 1
ATOM 6668 N N . LEU A 1 874 ? -10.025 -12.644 34.909 1.00 97.12 874 LEU A N 1
ATOM 6669 C CA . LEU A 1 874 ? -11.157 -12.373 34.028 1.00 97.12 874 LEU A CA 1
ATOM 6670 C C . LEU A 1 874 ? -11.907 -13.680 33.763 1.00 97.12 874 LEU A C 1
ATOM 6672 O O . LEU A 1 874 ? -11.500 -14.496 32.938 1.00 97.12 874 LEU A O 1
ATOM 6676 N N . VAL A 1 875 ? -13.030 -13.850 34.455 1.00 96.69 875 VAL A N 1
ATOM 6677 C CA . VAL A 1 875 ? -13.838 -15.070 34.398 1.00 96.69 875 VAL A CA 1
ATOM 6678 C C . VAL A 1 875 ? -15.085 -14.852 33.550 1.00 96.69 875 VAL A C 1
ATOM 6680 O O . VAL A 1 875 ? -15.880 -13.956 33.844 1.00 96.69 875 VAL A O 1
ATOM 6683 N N . GLU A 1 876 ? -15.291 -15.710 32.552 1.00 95.06 876 GLU A N 1
ATOM 6684 C CA . GLU A 1 876 ? -16.572 -15.876 31.855 1.00 95.06 876 GLU A CA 1
ATOM 6685 C C . GLU A 1 876 ? -17.500 -16.741 32.726 1.00 95.06 876 GLU A C 1
ATOM 6687 O O . GLU A 1 876 ? -17.154 -17.862 33.106 1.00 95.06 876 GLU A O 1
ATOM 6692 N N . LYS A 1 877 ? -18.665 -16.212 33.121 1.00 95.31 877 LYS A N 1
ATOM 6693 C CA . LYS A 1 877 ? -19.482 -16.806 34.195 1.00 95.31 877 LYS A CA 1
ATOM 6694 C C . LYS A 1 877 ? -20.390 -17.945 33.748 1.00 95.31 877 LYS A C 1
ATOM 6696 O O . LYS A 1 877 ? -20.783 -18.735 34.603 1.00 95.31 877 LYS A O 1
ATOM 6701 N N . SER A 1 878 ? -20.756 -18.042 32.470 1.00 89.94 878 SER A N 1
ATOM 6702 C CA . SER A 1 878 ? -21.650 -19.115 32.018 1.00 89.94 878 SER A CA 1
ATOM 6703 C C . SER A 1 878 ? -20.947 -20.476 31.974 1.00 89.94 878 SER A C 1
ATOM 6705 O O . SER A 1 878 ? -21.572 -21.497 32.267 1.00 89.94 878 SER A O 1
ATOM 6707 N N . GLY A 1 879 ? -19.655 -20.494 31.641 1.00 85.31 879 GLY A N 1
ATOM 6708 C CA . GLY A 1 879 ? -18.776 -21.659 31.675 1.00 85.31 879 GLY A CA 1
ATOM 6709 C C . GLY A 1 879 ? -17.904 -21.742 32.928 1.00 85.31 879 GLY A C 1
ATOM 6710 O O . GLY A 1 879 ? -17.395 -22.817 33.233 1.00 85.31 879 GLY A O 1
ATOM 6711 N N . GLY A 1 880 ? -17.742 -20.641 33.670 1.00 91.44 880 GLY A N 1
ATOM 6712 C CA . GLY A 1 880 ? -16.843 -20.574 34.826 1.00 91.44 880 GLY A CA 1
ATOM 6713 C C . GLY A 1 880 ? -15.367 -20.623 34.427 1.00 91.44 880 GLY A C 1
ATOM 6714 O O . GLY A 1 880 ? -14.551 -21.172 35.166 1.00 91.44 880 GLY A O 1
ATOM 6715 N N . VAL A 1 881 ? -15.035 -20.099 33.245 1.00 91.88 881 VAL A N 1
ATOM 6716 C CA . VAL A 1 881 ? -13.702 -20.207 32.645 1.00 91.88 881 VAL A CA 1
ATOM 6717 C C . VAL A 1 881 ? -12.865 -18.977 32.983 1.00 91.88 881 VAL A C 1
ATOM 6719 O O . VAL A 1 881 ? -13.280 -17.853 32.708 1.00 91.88 881 VAL A O 1
ATOM 6722 N N . GLU A 1 882 ? -11.684 -19.196 33.562 1.00 95.56 882 GLU A N 1
ATOM 6723 C CA . GLU A 1 882 ? -10.656 -18.165 33.746 1.00 95.56 882 GLU A CA 1
ATOM 6724 C C . GLU A 1 882 ? -9.865 -17.979 32.446 1.00 95.56 882 GLU A C 1
ATOM 6726 O O . GLU A 1 882 ? -9.360 -18.950 31.882 1.00 95.56 882 GLU A O 1
ATOM 6731 N N . LEU A 1 883 ? -9.762 -16.733 31.979 1.00 94.81 883 LEU A N 1
ATOM 6732 C CA . LEU A 1 883 ? -9.113 -16.397 30.710 1.00 94.81 883 LEU A CA 1
ATOM 6733 C C . LEU A 1 883 ? -7.653 -15.961 30.870 1.00 94.81 883 LEU A C 1
ATOM 6735 O O . LEU A 1 883 ? -6.909 -15.988 29.886 1.00 94.81 883 LEU A O 1
ATOM 6739 N N . LEU A 1 884 ? -7.242 -15.529 32.066 1.00 94.94 884 LEU A N 1
ATOM 6740 C CA . LEU A 1 884 ? -5.884 -15.050 32.329 1.00 94.94 884 LEU A CA 1
ATOM 6741 C C . LEU A 1 884 ? -4.990 -16.135 32.936 1.00 94.94 884 LEU A C 1
ATOM 6743 O O . LEU A 1 884 ? -5.446 -17.046 33.627 1.00 94.94 884 LEU A O 1
ATOM 6747 N N . ARG A 1 885 ? -3.680 -16.027 32.699 1.00 93.88 885 ARG A N 1
ATOM 6748 C CA . ARG A 1 885 ? -2.681 -16.907 33.313 1.00 93.88 885 ARG A CA 1
ATOM 6749 C C . ARG A 1 885 ? -2.552 -16.632 34.806 1.00 93.88 885 ARG A C 1
ATOM 6751 O O . ARG A 1 885 ? -2.528 -15.491 35.262 1.00 93.88 885 ARG A O 1
ATOM 6758 N N . GLN A 1 886 ? -2.426 -17.709 35.577 1.00 92.81 886 GLN A N 1
ATOM 6759 C CA . GLN A 1 886 ? -2.331 -17.629 37.029 1.00 92.81 886 GLN A CA 1
ATOM 6760 C C . GLN A 1 886 ? -1.044 -16.913 37.467 1.00 92.81 886 GLN A C 1
ATOM 6762 O O . GLN A 1 886 ? 0.053 -17.297 37.072 1.00 92.81 886 GLN A O 1
ATOM 6767 N N . GLY A 1 887 ? -1.180 -15.921 38.352 1.00 91.81 887 GLY A N 1
ATOM 6768 C CA . GLY A 1 887 ? -0.045 -15.187 38.926 1.00 91.81 887 GLY A CA 1
ATOM 6769 C C . GLY A 1 887 ? 0.498 -14.058 38.047 1.00 91.81 887 GLY A C 1
ATOM 6770 O O . GLY A 1 887 ? 1.458 -13.400 38.443 1.00 91.81 887 GLY A O 1
ATOM 6771 N N . GLU A 1 888 ? -0.120 -13.811 36.893 1.00 93.81 888 GLU A N 1
ATOM 6772 C CA . GLU A 1 888 ? 0.205 -12.699 36.003 1.00 93.81 888 GLU A CA 1
ATOM 6773 C C . GLU A 1 888 ? -0.874 -11.610 36.050 1.00 93.81 888 GLU A C 1
ATOM 6775 O O . GLU A 1 888 ? -1.957 -11.797 36.607 1.00 93.81 888 GLU A O 1
ATOM 6780 N N . GLN A 1 889 ? -0.567 -10.441 35.485 1.00 95.00 889 GLN A N 1
ATOM 6781 C CA . GLN A 1 889 ? -1.500 -9.319 35.426 1.00 95.00 889 GLN A CA 1
ATOM 6782 C C . GLN A 1 889 ? -1.315 -8.472 34.171 1.00 95.00 889 GLN A C 1
ATOM 6784 O O . GLN A 1 889 ? -0.217 -8.408 33.616 1.00 95.00 889 GLN A O 1
ATOM 6789 N N . ALA A 1 890 ? -2.379 -7.789 33.749 1.00 95.81 890 ALA A N 1
ATOM 6790 C CA . ALA A 1 890 ? -2.283 -6.817 32.669 1.00 95.81 890 ALA A CA 1
ATOM 6791 C C . ALA A 1 890 ? -1.401 -5.626 33.071 1.00 95.81 890 ALA A C 1
ATOM 6793 O O . ALA A 1 890 ? -1.530 -5.092 34.176 1.00 95.81 890 ALA A O 1
ATOM 6794 N N . CYS A 1 891 ? -0.517 -5.187 32.176 1.00 95.88 891 CYS A N 1
ATOM 6795 C CA . CYS A 1 891 ? 0.432 -4.116 32.471 1.00 95.88 891 CYS A CA 1
ATOM 6796 C C . CYS A 1 891 ? 0.926 -3.383 31.219 1.00 95.88 891 CYS A C 1
ATOM 6798 O O . CYS A 1 891 ? 0.856 -3.887 30.099 1.00 95.88 891 CYS A O 1
ATOM 6800 N N . PHE A 1 892 ? 1.466 -2.181 31.413 1.00 95.06 892 PHE A N 1
ATOM 6801 C CA . PHE A 1 892 ? 2.233 -1.486 30.388 1.00 95.06 892 PHE A CA 1
ATOM 6802 C C . PHE A 1 892 ? 3.691 -1.927 30.432 1.00 95.06 892 PHE A C 1
ATOM 6804 O O . PHE A 1 892 ? 4.315 -1.858 31.494 1.00 95.06 892 PHE A O 1
ATOM 6811 N N . LEU A 1 893 ? 4.239 -2.299 29.273 1.00 93.31 893 LEU A N 1
ATOM 6812 C CA . LEU A 1 893 ? 5.638 -2.692 29.107 1.00 93.31 893 LEU A CA 1
ATOM 6813 C C . LEU A 1 893 ? 6.330 -1.879 28.006 1.00 93.31 893 LEU A C 1
ATOM 6815 O O . LEU A 1 893 ? 5.777 -1.690 26.922 1.00 93.31 893 LEU A O 1
ATOM 6819 N N . CYS A 1 894 ? 7.569 -1.462 28.268 1.00 90.06 894 CYS A N 1
ATOM 6820 C CA . CYS A 1 894 ? 8.506 -0.908 27.285 1.00 90.06 894 CYS A CA 1
ATOM 6821 C C . CYS A 1 894 ? 9.948 -1.194 27.735 1.00 90.06 894 CYS A C 1
ATOM 6823 O O . CYS A 1 894 ? 10.243 -1.120 28.929 1.00 90.06 894 CYS A O 1
ATOM 6825 N N . THR A 1 895 ? 10.859 -1.512 26.811 1.00 87.12 895 THR A N 1
ATOM 6826 C CA . THR A 1 895 ? 12.274 -1.746 27.158 1.00 87.12 895 THR A CA 1
ATOM 6827 C C . THR A 1 895 ? 13.031 -0.431 27.316 1.00 87.12 895 THR A C 1
ATOM 6829 O O . THR A 1 895 ? 13.812 -0.277 28.256 1.00 87.12 895 THR A O 1
ATOM 6832 N N . TYR A 1 896 ? 12.805 0.523 26.411 1.00 80.81 896 TYR A N 1
ATOM 6833 C CA . TYR A 1 896 ? 13.452 1.831 26.443 1.00 80.81 896 TYR A CA 1
ATOM 6834 C C . TYR A 1 896 ? 12.463 2.954 26.079 1.00 80.81 896 TYR A C 1
ATOM 6836 O O . TYR A 1 896 ? 12.005 3.014 24.944 1.00 80.81 896 TYR A O 1
ATOM 6844 N N . PRO A 1 897 ? 12.118 3.868 27.002 1.00 83.25 897 PRO A N 1
ATOM 6845 C CA . PRO A 1 897 ? 12.510 3.868 28.408 1.00 83.25 897 PRO A CA 1
ATOM 6846 C C . PRO A 1 897 ? 11.928 2.640 29.125 1.00 83.25 897 PRO A C 1
ATOM 6848 O O . PRO A 1 897 ? 10.846 2.191 28.746 1.00 83.25 897 PRO A O 1
ATOM 6851 N N . PRO A 1 898 ? 12.609 2.102 30.152 1.00 88.69 898 PRO A N 1
ATOM 6852 C CA . PRO A 1 898 ? 12.101 0.953 30.885 1.00 88.69 898 PRO A CA 1
ATOM 6853 C C . PRO A 1 898 ? 10.781 1.315 31.571 1.00 88.69 898 PRO A C 1
ATOM 6855 O O . PRO A 1 898 ? 10.724 2.230 32.396 1.00 88.69 898 PRO A O 1
ATOM 6858 N N . VAL A 1 899 ? 9.726 0.592 31.214 1.00 92.81 899 VAL A N 1
ATOM 6859 C CA . VAL A 1 899 ? 8.393 0.678 31.814 1.00 92.81 899 VAL A CA 1
ATOM 6860 C C . VAL A 1 899 ? 7.927 -0.734 32.114 1.00 92.81 899 VAL A C 1
ATOM 6862 O O . VAL A 1 899 ? 7.970 -1.597 31.241 1.00 92.81 899 VAL A O 1
ATOM 6865 N N . ASP A 1 900 ? 7.482 -0.942 33.349 1.00 95.25 900 ASP A N 1
ATOM 6866 C CA . ASP A 1 900 ? 6.828 -2.166 33.796 1.00 95.25 900 ASP A CA 1
ATOM 6867 C C . ASP A 1 900 ? 5.847 -1.817 34.921 1.00 95.25 900 ASP A C 1
ATOM 6869 O O . ASP A 1 900 ? 6.241 -1.661 36.082 1.00 95.25 900 ASP A O 1
ATOM 6873 N N . THR A 1 901 ? 4.567 -1.632 34.581 1.00 96.56 901 THR A N 1
ATOM 6874 C CA . THR A 1 901 ? 3.568 -1.241 35.589 1.00 96.56 901 THR A CA 1
ATOM 6875 C C . THR A 1 901 ? 3.130 -2.391 36.487 1.00 96.56 901 THR A C 1
ATOM 6877 O O . THR A 1 901 ? 2.517 -2.123 37.512 1.00 96.56 901 THR A O 1
ATOM 6880 N N . ALA A 1 902 ? 3.503 -3.643 36.192 1.00 95.12 902 ALA A N 1
ATOM 6881 C CA . ALA A 1 902 ? 3.293 -4.749 37.128 1.00 95.12 902 ALA A CA 1
ATOM 6882 C C . ALA A 1 902 ? 4.183 -4.620 38.382 1.00 95.12 902 ALA A C 1
ATOM 6884 O O . ALA A 1 902 ? 3.950 -5.296 39.381 1.00 95.12 902 ALA A O 1
ATOM 6885 N N . LYS A 1 903 ? 5.202 -3.747 38.339 1.00 94.75 903 LYS A N 1
ATOM 6886 C CA . LYS A 1 903 ? 6.123 -3.446 39.449 1.00 94.75 903 LYS A CA 1
ATOM 6887 C C . LYS A 1 903 ? 5.949 -2.035 40.023 1.00 94.75 903 LYS A C 1
ATOM 6889 O O . LYS A 1 903 ? 6.756 -1.620 40.855 1.00 94.75 903 LYS A O 1
ATOM 6894 N N . ALA A 1 904 ? 4.945 -1.283 39.573 1.00 94.38 904 ALA A N 1
ATOM 6895 C CA . ALA A 1 904 ? 4.736 0.108 39.962 1.00 94.38 904 ALA A CA 1
ATOM 6896 C C . ALA A 1 904 ? 3.376 0.296 40.643 1.00 94.38 904 ALA A C 1
ATOM 6898 O O . ALA A 1 904 ? 2.368 -0.238 40.195 1.00 94.38 904 ALA A O 1
ATOM 6899 N N . THR A 1 905 ? 3.339 1.100 41.704 1.00 95.19 905 THR A N 1
ATOM 6900 C CA . THR A 1 905 ? 2.085 1.457 42.376 1.00 95.19 905 THR A CA 1
ATOM 6901 C C . THR A 1 905 ? 1.275 2.436 41.524 1.00 95.19 905 THR A C 1
ATOM 6903 O O . THR A 1 905 ? 1.819 3.419 41.013 1.00 95.19 905 THR A O 1
ATOM 6906 N N . ALA A 1 906 ? -0.029 2.197 41.414 1.00 96.44 906 ALA A N 1
ATOM 6907 C CA . ALA A 1 906 ? -0.996 3.084 40.782 1.00 96.44 906 ALA A CA 1
ATOM 6908 C C . ALA A 1 906 ? -2.008 3.607 41.811 1.00 96.44 906 ALA A C 1
ATOM 6910 O O . ALA A 1 906 ? -2.236 3.013 42.864 1.00 96.44 906 ALA A O 1
ATOM 6911 N N . ARG A 1 907 ? -2.644 4.736 41.499 1.00 96.44 907 ARG A N 1
ATOM 6912 C CA . ARG A 1 907 ? -3.797 5.237 42.249 1.00 96.44 907 ARG A CA 1
ATOM 6913 C C . ARG A 1 907 ? -5.059 4.599 41.683 1.00 96.44 907 ARG A C 1
ATOM 6915 O O . ARG A 1 907 ? -5.319 4.759 40.497 1.00 96.44 907 ARG A O 1
ATOM 6922 N N . ILE A 1 908 ? -5.837 3.924 42.526 1.00 94.81 908 ILE A N 1
ATOM 6923 C CA . ILE A 1 908 ? -7.068 3.227 42.137 1.00 94.81 908 ILE A CA 1
ATOM 6924 C C . ILE A 1 908 ? -8.252 3.892 42.835 1.00 94.81 908 ILE A C 1
ATOM 6926 O O . ILE A 1 908 ? -8.262 4.031 44.057 1.00 94.81 908 ILE A O 1
ATOM 6930 N N . GLU A 1 909 ? -9.247 4.315 42.063 1.00 93.19 909 GLU A N 1
ATOM 6931 C CA . GLU A 1 909 ? -10.422 5.031 42.557 1.00 93.19 909 GLU A CA 1
ATOM 6932 C C . GLU A 1 909 ? -11.702 4.445 41.962 1.00 93.19 909 GLU A C 1
ATOM 6934 O O . GLU A 1 909 ? -11.789 4.217 40.757 1.00 93.19 909 GLU A O 1
ATOM 6939 N N . TRP A 1 910 ? -12.723 4.237 42.792 1.00 89.88 910 TRP A N 1
ATOM 6940 C CA . TRP A 1 910 ? -14.070 3.955 42.299 1.00 89.88 910 TRP A CA 1
ATOM 6941 C C . TRP A 1 910 ? -14.676 5.241 41.737 1.00 89.88 910 TRP A C 1
ATOM 6943 O O . TRP A 1 910 ? -14.826 6.220 42.464 1.00 89.88 910 TRP A O 1
ATOM 6953 N N . GLU A 1 911 ? -15.027 5.235 40.453 1.00 87.44 911 GLU A N 1
ATOM 6954 C CA . GLU A 1 911 ? -15.752 6.345 39.824 1.00 87.44 911 GLU A CA 1
ATOM 6955 C C . GLU A 1 911 ? -17.260 6.100 39.849 1.00 87.44 911 GLU A C 1
ATOM 6957 O O . GLU A 1 911 ? -18.028 7.024 40.107 1.00 87.44 911 GLU A O 1
ATOM 6962 N N . ARG A 1 912 ? -17.690 4.855 39.599 1.00 85.94 912 ARG A N 1
ATOM 6963 C CA . ARG A 1 912 ? -19.106 4.472 39.574 1.00 85.94 912 ARG A CA 1
ATOM 6964 C C . ARG A 1 912 ? -19.335 3.120 40.230 1.00 85.94 912 ARG A C 1
ATOM 6966 O O . ARG A 1 912 ? -18.536 2.195 40.091 1.00 85.94 912 ARG A O 1
ATOM 6973 N N . ALA A 1 913 ? -20.460 3.005 40.918 1.00 86.12 913 ALA A N 1
ATOM 6974 C CA . ALA A 1 913 ? -20.969 1.766 41.494 1.00 86.12 913 ALA A CA 1
ATOM 6975 C C . ALA A 1 913 ? -22.493 1.882 41.612 1.00 86.12 913 ALA A C 1
ATOM 6977 O O . ALA A 1 913 ? -23.045 1.887 42.710 1.00 86.12 913 ALA A O 1
ATOM 6978 N N . ASP A 1 914 ? -23.155 2.061 40.475 1.00 85.50 914 ASP A N 1
ATOM 6979 C CA . ASP A 1 914 ? -24.574 2.392 40.383 1.00 85.50 914 ASP A CA 1
ATOM 6980 C C . ASP A 1 914 ? -25.375 1.272 39.678 1.00 85.50 914 ASP A C 1
ATOM 6982 O O . ASP A 1 914 ? -24.784 0.301 39.195 1.00 85.50 914 ASP A O 1
ATOM 6986 N N . PRO A 1 915 ? -26.722 1.340 39.644 1.00 85.44 915 PRO A N 1
ATOM 6987 C CA . PRO A 1 915 ? -27.548 0.320 38.992 1.00 85.44 915 PRO A CA 1
ATOM 6988 C C . PRO A 1 915 ? -27.318 0.159 37.481 1.00 85.44 915 PRO A C 1
ATOM 6990 O O . PRO A 1 915 ? -27.787 -0.821 36.905 1.00 85.44 915 PRO A O 1
ATOM 6993 N N . VAL A 1 916 ? -26.646 1.109 36.826 1.00 89.12 916 VAL A N 1
ATOM 6994 C CA . VAL A 1 916 ? -26.395 1.092 35.380 1.00 89.12 916 VAL A CA 1
ATOM 6995 C C . VAL A 1 916 ? -25.019 0.502 35.075 1.00 89.12 916 VAL A C 1
ATOM 6997 O O . VAL A 1 916 ? -24.908 -0.336 34.177 1.00 89.12 916 VAL A O 1
ATOM 7000 N N . ALA A 1 917 ? -23.983 0.890 35.824 1.00 91.25 917 ALA A N 1
ATOM 7001 C CA . ALA A 1 917 ? -22.617 0.413 35.625 1.00 91.25 917 ALA A CA 1
ATOM 7002 C C . ALA A 1 917 ? -21.743 0.513 36.888 1.00 91.25 917 ALA A C 1
ATOM 7004 O O . ALA A 1 917 ? -22.010 1.257 37.833 1.00 91.25 917 ALA A O 1
ATOM 7005 N N . SER A 1 918 ? -20.633 -0.223 36.875 1.00 92.25 918 SER A N 1
ATOM 7006 C CA . SER A 1 918 ? -19.515 -0.038 37.804 1.00 92.25 918 SER A CA 1
ATOM 7007 C C . SER A 1 918 ? -18.264 0.378 37.035 1.00 92.25 918 SER A C 1
ATOM 7009 O O . SER A 1 918 ? -18.003 -0.163 35.961 1.00 92.25 918 SER A O 1
ATOM 7011 N N . SER A 1 919 ? -17.478 1.311 37.575 1.00 93.94 919 SER A N 1
ATOM 7012 C CA . SER A 1 919 ? -16.213 1.719 36.962 1.00 93.94 919 SER A CA 1
ATOM 7013 C C . SER A 1 919 ? -15.117 2.072 37.965 1.00 93.94 919 SER A C 1
ATOM 7015 O O . SER A 1 919 ? -15.370 2.617 39.045 1.00 93.94 919 SER A O 1
ATOM 7017 N N . LEU A 1 920 ? -13.883 1.776 37.563 1.00 94.94 920 LEU A N 1
ATOM 7018 C CA . LEU A 1 920 ? -12.642 2.129 38.245 1.00 94.94 920 LEU A CA 1
ATOM 7019 C C . LEU A 1 920 ? -11.844 3.110 37.396 1.00 94.94 920 LEU A C 1
ATOM 7021 O O . LEU A 1 920 ? -11.797 2.973 36.177 1.00 94.94 920 LEU A O 1
ATOM 7025 N N . ARG A 1 921 ? -11.139 4.028 38.051 1.00 96.62 921 ARG A N 1
ATOM 7026 C CA . ARG A 1 921 ? -10.069 4.834 37.467 1.00 96.62 921 ARG A CA 1
ATOM 7027 C C . ARG A 1 921 ? -8.740 4.425 38.082 1.00 96.62 921 ARG A C 1
ATOM 7029 O O . ARG A 1 921 ? -8.590 4.434 39.300 1.00 96.62 921 ARG A O 1
ATOM 7036 N N . ILE A 1 922 ? -7.787 4.087 37.227 1.00 97.62 922 ILE A N 1
ATOM 7037 C CA . ILE A 1 922 ? -6.427 3.690 37.578 1.00 97.62 922 ILE A CA 1
ATOM 7038 C C . ILE A 1 922 ? -5.479 4.725 36.974 1.00 97.62 922 ILE A C 1
ATOM 7040 O O . ILE A 1 922 ? -5.494 4.941 35.765 1.00 97.62 922 ILE A O 1
ATOM 7044 N N . SER A 1 923 ? -4.654 5.376 37.789 1.00 97.81 923 SER A N 1
ATOM 7045 C CA . SER A 1 923 ? -3.751 6.440 37.335 1.00 97.81 923 SER A CA 1
ATOM 7046 C C . SER A 1 923 ? -2.315 6.192 37.780 1.00 97.81 923 SER A C 1
ATOM 7048 O O . SER A 1 923 ? -2.069 5.824 38.930 1.00 97.81 923 SER A O 1
ATOM 7050 N N . GLY A 1 924 ? -1.350 6.446 36.895 1.00 96.12 924 GLY A N 1
ATOM 7051 C CA . GLY A 1 924 ? 0.067 6.227 37.186 1.00 96.12 924 GLY A CA 1
ATOM 7052 C C . GLY A 1 924 ? 1.018 6.910 36.203 1.00 96.12 924 GLY A C 1
ATOM 7053 O O . GLY A 1 924 ? 0.646 7.847 35.496 1.00 96.12 924 GLY A O 1
ATOM 7054 N N . GLN A 1 925 ? 2.272 6.449 36.180 1.00 93.06 925 GLN A N 1
ATOM 7055 C CA . GLN A 1 925 ? 3.343 6.980 35.329 1.00 93.06 925 GLN A CA 1
ATOM 7056 C C . GLN A 1 925 ? 3.926 5.889 34.416 1.00 93.06 925 GLN A C 1
ATOM 7058 O O . GLN A 1 925 ? 4.134 4.757 34.843 1.00 93.06 925 GLN A O 1
ATOM 7063 N N . LEU A 1 926 ? 4.238 6.260 33.174 1.00 91.44 926 LEU A N 1
ATOM 7064 C CA . LEU A 1 926 ? 4.969 5.495 32.161 1.00 91.44 926 LEU A CA 1
ATOM 7065 C C . LEU A 1 926 ? 6.267 6.256 31.848 1.00 91.44 926 LEU A C 1
ATOM 7067 O O . LEU A 1 926 ? 6.341 7.069 30.922 1.00 91.44 926 LEU A O 1
ATOM 7071 N N . GLY A 1 927 ? 7.298 6.064 32.670 1.00 86.38 927 GLY A N 1
ATOM 7072 C CA . GLY A 1 927 ? 8.518 6.867 32.590 1.00 86.38 927 GLY A CA 1
ATOM 7073 C C . GLY A 1 927 ? 8.245 8.343 32.911 1.00 86.38 927 GLY A C 1
ATOM 7074 O O . GLY A 1 927 ? 8.093 8.698 34.073 1.00 86.38 927 GLY A O 1
ATOM 7075 N N . ARG A 1 928 ? 8.210 9.206 31.884 1.00 85.25 928 ARG A N 1
ATOM 7076 C CA . ARG A 1 928 ? 7.878 10.646 32.007 1.00 85.25 928 ARG A CA 1
ATOM 7077 C C . ARG A 1 928 ? 6.446 10.992 31.590 1.00 85.25 928 ARG A C 1
ATOM 7079 O O . ARG A 1 928 ? 6.056 12.151 31.697 1.00 85.25 928 ARG A O 1
ATOM 7086 N N . SER A 1 929 ? 5.710 10.025 31.058 1.00 91.12 929 SER A N 1
ATOM 7087 C CA . SER A 1 929 ? 4.321 10.198 30.639 1.00 91.12 929 SER A CA 1
ATOM 7088 C C . SER A 1 929 ? 3.392 9.798 31.773 1.00 91.12 929 SER A C 1
ATOM 7090 O O . SER A 1 929 ? 3.687 8.850 32.494 1.00 91.12 929 SER A O 1
ATOM 7092 N N . SER A 1 930 ? 2.258 10.476 31.912 1.00 94.00 930 SER A N 1
ATOM 7093 C CA . SER A 1 930 ? 1.210 10.050 32.846 1.00 94.00 930 SER A CA 1
ATOM 7094 C C . SER A 1 930 ? 0.125 9.284 32.100 1.00 94.00 930 SER A C 1
ATOM 7096 O O . SER A 1 930 ? -0.092 9.534 30.913 1.00 94.00 930 SER A O 1
ATOM 7098 N N . TYR A 1 931 ? -0.525 8.339 32.775 1.00 96.62 931 TYR A N 1
ATOM 7099 C CA . TYR A 1 931 ? -1.649 7.604 32.204 1.00 96.62 931 TYR A CA 1
ATOM 7100 C C . TYR A 1 931 ? -2.846 7.571 33.151 1.00 96.62 931 TYR A C 1
ATOM 7102 O O . TYR A 1 931 ? -2.689 7.569 34.377 1.00 96.62 931 TYR A O 1
ATOM 7110 N N . GLN A 1 932 ? -4.035 7.496 32.560 1.00 97.81 932 GLN A N 1
ATOM 7111 C CA . GLN A 1 932 ? -5.295 7.223 33.230 1.00 97.81 932 GLN A CA 1
ATOM 7112 C C . GLN A 1 932 ? -6.034 6.126 32.463 1.00 97.81 932 GLN A C 1
ATOM 7114 O O . GLN A 1 932 ? -6.415 6.311 31.314 1.00 97.81 932 GLN A O 1
ATOM 7119 N N . LEU A 1 933 ? -6.247 4.984 33.106 1.00 97.69 933 LEU A N 1
ATOM 7120 C CA . LEU A 1 933 ? -7.046 3.879 32.600 1.00 97.69 933 LEU A CA 1
ATOM 7121 C C . LEU A 1 933 ? -8.369 3.829 33.365 1.00 97.69 933 LEU A C 1
ATOM 7123 O O . LEU A 1 933 ? -8.394 3.540 34.561 1.00 97.69 933 LEU A O 1
ATOM 7127 N N . ARG A 1 934 ? -9.475 4.091 32.678 1.00 97.44 934 ARG A N 1
ATOM 7128 C CA . ARG A 1 934 ? -10.824 3.852 33.185 1.00 97.44 934 ARG A CA 1
ATOM 7129 C C . ARG A 1 934 ? -11.299 2.479 32.729 1.00 97.44 934 ARG A C 1
ATOM 7131 O O . ARG A 1 934 ? -11.322 2.195 31.535 1.00 97.44 934 ARG A O 1
ATOM 7138 N N . VAL A 1 935 ? -11.714 1.654 33.679 1.00 97.62 935 VAL A N 1
ATOM 7139 C CA . VAL A 1 935 ? -12.323 0.346 33.430 1.00 97.62 935 VAL A CA 1
ATOM 7140 C C . VAL A 1 935 ? -13.803 0.437 33.756 1.00 97.62 935 VAL A C 1
ATOM 7142 O O . VAL A 1 935 ? -14.148 0.830 34.868 1.00 97.62 935 VAL A O 1
ATOM 7145 N N . LEU A 1 936 ? -14.677 0.069 32.823 1.00 95.56 936 LEU A N 1
ATOM 7146 C CA . LEU A 1 936 ? -16.127 0.130 32.990 1.00 95.56 936 LEU A CA 1
ATOM 7147 C C . LEU A 1 936 ? -16.771 -1.221 32.670 1.00 95.56 936 LEU A C 1
ATOM 7149 O O . LEU A 1 936 ? -16.456 -1.856 31.669 1.00 95.56 936 LEU A O 1
ATOM 7153 N N . LEU A 1 937 ? -17.712 -1.636 33.517 1.00 96.06 937 LEU A N 1
ATOM 7154 C CA . LEU A 1 937 ? -18.584 -2.781 33.283 1.00 96.06 937 LEU A CA 1
ATOM 7155 C C . LEU A 1 937 ? -20.035 -2.348 33.487 1.00 96.06 937 LEU A C 1
ATOM 7157 O O . LEU A 1 937 ? -20.464 -2.081 34.614 1.00 96.06 937 LEU A O 1
ATOM 7161 N N . ALA A 1 938 ? -20.796 -2.285 32.395 1.00 93.06 938 ALA A N 1
ATOM 7162 C CA . ALA A 1 938 ? -22.231 -2.047 32.472 1.00 93.06 938 ALA A CA 1
ATOM 7163 C C . ALA A 1 938 ? -22.945 -3.259 33.093 1.00 93.06 938 ALA A C 1
ATOM 7165 O O . ALA A 1 938 ? -22.537 -4.409 32.910 1.00 93.06 938 ALA A O 1
ATOM 7166 N N . HIS A 1 939 ? -24.039 -3.013 33.816 1.00 89.25 939 HIS A N 1
ATOM 7167 C CA . HIS A 1 939 ? -24.787 -4.059 34.518 1.00 89.25 939 HIS A CA 1
ATOM 7168 C C . HIS A 1 939 ? -25.314 -5.145 33.566 1.00 89.25 939 HIS A C 1
ATOM 7170 O O . HIS A 1 939 ? -25.362 -6.320 33.929 1.00 89.25 939 HIS A O 1
ATOM 7176 N N . ASP A 1 940 ? -25.650 -4.756 32.332 1.00 89.62 940 ASP A N 1
ATOM 7177 C CA . ASP A 1 940 ? -26.130 -5.658 31.288 1.00 89.62 940 ASP A CA 1
ATOM 7178 C C . ASP A 1 940 ? -25.272 -5.615 30.012 1.00 89.62 940 ASP A C 1
ATOM 7180 O O . ASP A 1 940 ? -25.768 -5.374 28.916 1.00 89.62 940 ASP A O 1
ATOM 7184 N N . SER A 1 941 ? -23.962 -5.820 30.155 1.00 92.00 941 SER A N 1
ATOM 7185 C CA . SER A 1 941 ? -23.050 -5.981 29.018 1.00 92.00 941 SER A CA 1
ATOM 7186 C C . SER A 1 941 ? -22.040 -7.099 29.282 1.00 92.00 941 SER A C 1
ATOM 7188 O O . SER A 1 941 ? -21.470 -7.143 30.374 1.00 92.00 941 SER A O 1
ATOM 7190 N N . PRO A 1 942 ? -21.761 -7.981 28.310 1.00 93.44 942 PRO A N 1
ATOM 7191 C CA . PRO A 1 942 ? -20.671 -8.948 28.407 1.00 93.44 942 PRO A CA 1
ATOM 7192 C C . PRO A 1 942 ? -19.293 -8.333 28.105 1.00 93.44 942 PRO A C 1
ATOM 7194 O O . PRO A 1 942 ? -18.305 -9.055 28.066 1.00 93.44 942 PRO A O 1
ATOM 7197 N N . VAL A 1 943 ? -19.205 -7.020 27.867 1.00 95.62 943 VAL A N 1
ATOM 7198 C CA . VAL A 1 943 ? -17.951 -6.336 27.530 1.00 95.62 943 VAL A CA 1
ATOM 7199 C C . VAL A 1 943 ? -17.398 -5.609 28.752 1.00 95.62 943 VAL A C 1
ATOM 7201 O O . VAL A 1 943 ? -18.076 -4.761 29.335 1.00 95.62 943 VAL A O 1
ATOM 7204 N N . LEU A 1 944 ? -16.143 -5.898 29.099 1.00 97.38 944 LEU A N 1
ATOM 7205 C CA . LEU A 1 944 ? -15.340 -5.069 29.993 1.00 97.38 944 LEU A CA 1
ATOM 7206 C C . LEU A 1 944 ? -14.664 -3.977 29.161 1.00 97.38 944 LEU A C 1
ATOM 7208 O O . LEU A 1 944 ? -13.807 -4.275 28.333 1.00 97.38 944 LEU A O 1
ATOM 7212 N N . GLU A 1 945 ? -15.049 -2.722 29.355 1.00 96.69 945 GLU A N 1
ATOM 7213 C CA . GLU A 1 945 ? -14.520 -1.593 28.591 1.00 96.69 945 GLU A CA 1
ATOM 7214 C C . GLU A 1 945 ? -13.285 -0.988 29.262 1.00 96.69 945 GLU A C 1
ATOM 7216 O O . GLU A 1 945 ? -13.260 -0.791 30.477 1.00 96.69 945 GLU A O 1
ATOM 7221 N N . LEU A 1 946 ? -12.281 -0.644 28.457 1.00 96.38 946 LEU A N 1
ATOM 7222 C CA . LEU A 1 946 ? -11.042 0.004 28.872 1.00 96.38 946 LEU A CA 1
ATOM 7223 C C . LEU A 1 946 ? -10.880 1.306 28.081 1.00 96.38 946 LEU A C 1
ATOM 7225 O O . LEU A 1 946 ? -10.794 1.287 26.855 1.00 96.38 946 LEU A O 1
ATOM 7229 N N . GLN A 1 947 ? -10.833 2.438 28.775 1.00 96.12 947 GLN A N 1
ATOM 7230 C CA . GLN A 1 947 ? -10.587 3.762 28.202 1.00 96.12 947 GLN A CA 1
ATOM 7231 C C . GLN A 1 947 ? -9.267 4.286 28.758 1.00 96.12 947 GLN A C 1
ATOM 7233 O O . GLN A 1 947 ? -9.138 4.491 29.962 1.00 96.12 947 GLN A O 1
ATOM 7238 N N . LEU A 1 948 ? -8.279 4.454 27.892 1.00 95.62 948 LEU A N 1
ATOM 7239 C CA . LEU A 1 948 ? -6.918 4.813 28.252 1.00 95.62 948 LEU A CA 1
ATOM 7240 C C . LEU A 1 948 ? -6.576 6.198 27.716 1.00 95.62 948 LEU A C 1
ATOM 7242 O O . LEU A 1 948 ? -6.553 6.406 26.507 1.00 95.62 948 LEU A O 1
ATOM 7246 N N . ASP A 1 949 ? -6.200 7.091 28.617 1.00 95.88 949 ASP A N 1
ATOM 7247 C CA . ASP A 1 949 ? -5.617 8.385 28.300 1.00 95.88 949 ASP A CA 1
ATOM 7248 C C . ASP A 1 949 ? -4.131 8.363 28.666 1.00 95.88 949 ASP A C 1
ATOM 7250 O O . ASP A 1 949 ? -3.765 7.966 29.774 1.00 95.88 949 ASP A O 1
ATOM 7254 N N . ILE A 1 950 ? -3.264 8.792 27.750 1.00 93.94 950 ILE A N 1
ATOM 7255 C CA . ILE A 1 950 ? -1.832 8.980 28.008 1.00 93.94 950 ILE A CA 1
ATOM 7256 C C . ILE A 1 950 ? -1.451 10.408 27.645 1.00 93.94 950 ILE A C 1
ATOM 7258 O O . ILE A 1 950 ? -1.624 10.823 26.502 1.00 93.94 950 ILE A O 1
ATOM 7262 N N . ASP A 1 951 ? -0.863 11.133 28.594 1.00 93.44 951 ASP A N 1
ATOM 7263 C CA . ASP A 1 951 ? -0.204 12.408 28.324 1.00 93.44 951 ASP A CA 1
ATOM 7264 C C . ASP A 1 951 ? 1.275 12.170 27.985 1.00 93.44 951 ASP A C 1
ATOM 7266 O O . ASP A 1 951 ? 2.131 11.941 28.854 1.00 93.44 951 ASP A O 1
ATOM 7270 N N . TYR A 1 952 ? 1.582 12.207 26.687 1.00 87.50 952 TYR A N 1
ATOM 7271 C CA . TYR A 1 952 ? 2.939 12.204 26.157 1.00 87.50 952 TYR A CA 1
ATOM 7272 C C . TYR A 1 952 ? 3.567 13.591 26.350 1.00 87.50 952 TYR A C 1
ATOM 7274 O O . TYR A 1 952 ? 3.635 14.414 25.431 1.00 87.50 952 TYR A O 1
ATOM 7282 N N . GLY A 1 953 ? 4.033 13.848 27.575 1.00 77.50 953 GLY A N 1
ATOM 7283 C CA . GLY A 1 953 ? 4.713 15.086 27.950 1.00 77.50 953 GLY A CA 1
ATOM 7284 C C . GLY A 1 953 ? 5.970 15.391 27.116 1.00 77.50 953 GLY A C 1
ATOM 7285 O O . GLY A 1 953 ? 6.478 14.577 26.337 1.00 77.50 953 GLY A O 1
ATOM 7286 N N . ARG A 1 954 ? 6.526 16.597 27.287 1.00 72.25 954 ARG A N 1
ATOM 7287 C CA . ARG A 1 954 ? 7.696 17.057 26.519 1.00 72.25 954 ARG A CA 1
ATOM 7288 C C . ARG A 1 954 ? 8.910 16.145 26.760 1.00 72.25 954 ARG A C 1
ATOM 7290 O O . ARG A 1 954 ? 9.436 16.075 27.867 1.00 72.25 954 ARG A O 1
ATOM 7297 N N . GLY A 1 955 ? 9.397 15.498 25.700 1.00 65.19 955 GLY A N 1
ATOM 7298 C CA . GLY A 1 955 ? 10.550 14.594 25.767 1.00 65.19 955 GLY A CA 1
ATOM 7299 C C . GLY A 1 955 ? 10.206 13.143 26.117 1.00 65.19 955 GLY A C 1
ATOM 7300 O O . GLY A 1 955 ? 11.105 12.412 26.534 1.00 65.19 955 GLY A O 1
ATOM 7301 N N . ALA A 1 956 ? 8.943 12.724 25.962 1.00 72.25 956 ALA A N 1
ATOM 7302 C CA . ALA A 1 956 ? 8.598 11.309 25.875 1.00 72.25 956 ALA A CA 1
ATOM 7303 C C . ALA A 1 956 ? 9.411 10.641 24.748 1.00 72.25 956 ALA A C 1
ATOM 7305 O O . ALA A 1 956 ? 9.550 11.192 23.655 1.00 72.25 956 ALA A O 1
ATOM 7306 N N . ILE A 1 957 ? 9.986 9.474 25.043 1.00 72.12 957 ILE A N 1
ATOM 7307 C CA . ILE A 1 957 ? 10.881 8.735 24.135 1.00 72.12 957 ILE A CA 1
ATOM 7308 C C . ILE A 1 957 ? 10.318 7.377 23.712 1.00 72.12 957 ILE A C 1
ATOM 7310 O O . ILE A 1 957 ? 11.037 6.593 23.096 1.00 72.12 957 ILE A O 1
ATOM 7314 N N . PHE A 1 958 ? 9.036 7.112 23.991 1.00 79.00 958 PHE A N 1
ATOM 7315 C CA . PHE A 1 958 ? 8.330 6.000 23.358 1.00 79.00 958 PHE A CA 1
ATOM 7316 C C . PHE A 1 958 ? 8.388 6.212 21.850 1.00 79.00 958 PHE A C 1
ATOM 7318 O O . PHE A 1 958 ? 7.836 7.182 21.326 1.00 79.00 958 PHE A O 1
ATOM 7325 N N . GLY A 1 959 ? 9.156 5.353 21.189 1.00 64.88 959 GLY A N 1
ATOM 7326 C CA . GLY A 1 959 ? 9.347 5.419 19.759 1.00 64.88 959 GLY A CA 1
ATOM 7327 C C . GLY A 1 959 ? 10.361 6.439 19.208 1.00 64.88 959 GLY A C 1
ATOM 7328 O O . GLY A 1 959 ? 10.267 6.841 18.046 1.00 64.88 959 GLY A O 1
ATOM 7329 N N . TYR A 1 960 ? 11.338 6.916 19.990 1.00 64.50 960 TYR A N 1
ATOM 7330 C CA . TYR A 1 960 ? 12.324 7.869 19.455 1.00 64.50 960 TYR A CA 1
ATOM 7331 C C . TYR A 1 960 ? 13.273 7.219 18.425 1.00 64.50 960 TYR A C 1
ATOM 7333 O O . TYR A 1 960 ? 14.065 6.340 18.762 1.00 64.50 960 TYR A O 1
ATOM 7341 N N . LYS A 1 961 ? 13.238 7.712 17.174 1.00 59.25 961 LYS A N 1
ATOM 7342 C CA . LYS A 1 961 ? 14.126 7.331 16.049 1.00 59.25 961 LYS A CA 1
ATOM 7343 C C . LYS A 1 961 ? 14.155 5.829 15.713 1.00 59.25 961 LYS A C 1
ATOM 7345 O O . LYS A 1 961 ? 15.194 5.332 15.284 1.00 59.25 961 LYS A O 1
ATOM 7350 N N . GLY A 1 962 ? 13.054 5.106 15.928 1.00 58.34 962 GLY A N 1
ATOM 7351 C CA . GLY A 1 962 ? 12.984 3.672 15.620 1.00 58.34 962 GLY A CA 1
ATOM 7352 C C . GLY A 1 962 ? 14.007 2.828 16.390 1.00 58.34 962 GLY A C 1
ATOM 7353 O O . GLY A 1 962 ? 14.460 1.798 15.893 1.00 58.34 962 GLY A O 1
ATOM 7354 N N . GLN A 1 963 ? 14.435 3.276 17.580 1.00 66.00 963 GLN A N 1
ATOM 7355 C CA . GLN A 1 963 ? 15.363 2.497 18.395 1.00 66.00 963 GLN A CA 1
ATOM 7356 C C . GLN A 1 963 ? 14.721 1.152 18.787 1.00 66.00 963 GLN A C 1
ATOM 7358 O O . GLN A 1 963 ? 13.568 1.137 19.241 1.00 66.00 963 GLN A O 1
ATOM 7363 N N . PRO A 1 964 ? 15.447 0.023 18.651 1.00 66.25 964 PRO A N 1
ATOM 7364 C CA . PRO A 1 964 ? 14.952 -1.279 19.080 1.00 66.25 964 PRO A CA 1
ATOM 7365 C C . PRO A 1 964 ? 14.494 -1.256 20.545 1.00 66.25 964 PRO A C 1
ATOM 7367 O O . PRO A 1 964 ? 15.177 -0.704 21.406 1.00 66.25 964 PRO A O 1
ATOM 7370 N N . GLY A 1 965 ? 13.338 -1.859 20.831 1.00 73.88 965 GLY A N 1
ATOM 7371 C CA . GLY A 1 965 ? 12.799 -1.957 22.194 1.00 73.88 965 GLY A CA 1
ATOM 7372 C C . GLY A 1 965 ? 12.034 -0.724 22.699 1.00 73.88 965 GLY A C 1
ATOM 7373 O O . GLY A 1 965 ? 11.666 -0.683 23.872 1.00 73.88 965 GLY A O 1
ATOM 7374 N N . THR A 1 966 ? 11.751 0.263 21.844 1.00 81.81 966 THR A N 1
ATOM 7375 C CA . THR A 1 966 ? 10.974 1.466 22.220 1.00 81.81 966 THR A CA 1
ATOM 7376 C C . THR A 1 966 ? 9.452 1.311 22.144 1.00 81.81 966 THR A C 1
ATOM 7378 O O . THR A 1 966 ? 8.712 2.286 22.306 1.00 81.81 966 THR A O 1
ATOM 7381 N N . LEU A 1 967 ? 8.989 0.083 21.914 1.00 86.62 967 LEU A N 1
ATOM 7382 C CA . LEU A 1 967 ? 7.590 -0.262 21.735 1.00 86.62 967 LEU A CA 1
ATOM 7383 C C . LEU A 1 967 ? 6.844 -0.290 23.076 1.00 86.62 967 LEU A C 1
ATOM 7385 O O . LEU A 1 967 ? 7.063 -1.182 23.899 1.00 86.62 967 LEU A O 1
ATOM 7389 N N . LEU A 1 968 ? 5.942 0.673 23.269 1.00 90.94 968 LEU A N 1
ATOM 7390 C CA . LEU A 1 968 ? 5.012 0.716 24.391 1.00 90.94 968 LEU A CA 1
ATOM 7391 C C . LEU A 1 968 ? 3.810 -0.183 24.099 1.00 90.94 968 LEU A C 1
ATOM 7393 O O . LEU A 1 968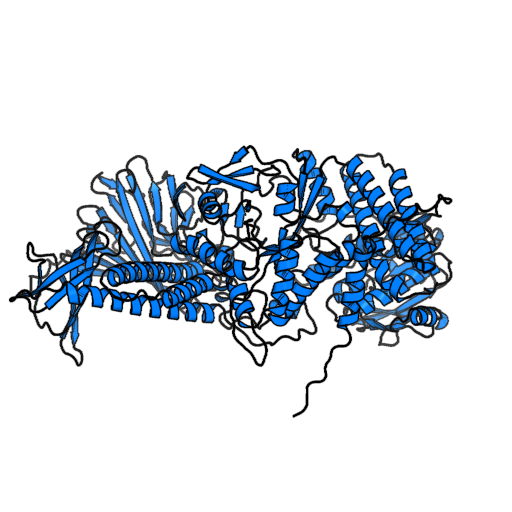 ? 3.080 0.018 23.124 1.00 90.94 968 LEU A O 1
ATOM 7397 N N . ARG A 1 969 ? 3.596 -1.157 24.981 1.00 92.81 969 ARG A N 1
ATOM 7398 C CA . ARG A 1 969 ? 2.559 -2.186 24.859 1.00 92.81 969 ARG A CA 1
ATOM 7399 C C . ARG A 1 969 ? 1.681 -2.199 26.095 1.00 92.81 969 ARG A C 1
ATOM 7401 O O . ARG A 1 969 ? 2.215 -2.079 27.193 1.00 92.81 969 ARG A O 1
ATOM 7408 N N . TYR A 1 970 ? 0.380 -2.404 25.920 1.00 94.69 970 TYR A N 1
ATOM 7409 C CA . TYR A 1 970 ? -0.502 -2.840 27.003 1.00 94.69 970 TYR A CA 1
ATOM 7410 C C . TYR A 1 970 ? -0.707 -4.349 26.877 1.00 94.69 970 TYR A C 1
ATOM 7412 O O . TYR A 1 970 ? -1.372 -4.805 25.947 1.00 94.69 970 TYR A O 1
ATOM 7420 N N . VAL A 1 971 ? -0.055 -5.111 27.752 1.00 95.25 971 VAL A N 1
ATOM 7421 C CA . VAL A 1 971 ? -0.013 -6.576 27.730 1.00 95.25 971 VAL A CA 1
ATOM 7422 C C . VAL A 1 971 ? -1.197 -7.144 28.501 1.00 95.25 971 VAL A C 1
ATOM 7424 O O . VAL A 1 971 ? -1.513 -6.684 29.596 1.00 95.25 971 VAL A O 1
ATOM 7427 N N . LEU A 1 972 ? -1.827 -8.158 27.920 1.00 94.81 972 LEU A N 1
ATOM 7428 C CA . LEU A 1 972 ? -2.937 -8.933 28.452 1.00 94.81 972 LEU A CA 1
ATOM 7429 C C . LEU A 1 972 ? -2.484 -10.403 28.545 1.00 94.81 972 LEU A C 1
ATOM 7431 O O . LEU A 1 972 ? -2.306 -11.048 27.507 1.00 94.81 972 LEU A O 1
ATOM 7435 N N . PRO A 1 973 ? -2.275 -10.946 29.758 1.00 94.62 973 PRO A N 1
ATOM 7436 C CA . PRO A 1 973 ? -1.694 -12.275 29.952 1.00 94.62 973 PRO A CA 1
ATOM 7437 C C . PRO A 1 973 ? -2.752 -13.375 29.793 1.00 94.62 973 PRO A C 1
ATOM 7439 O O . PRO A 1 973 ? -3.090 -14.075 30.746 1.00 94.62 973 PRO A O 1
ATOM 7442 N N . PHE A 1 974 ? -3.330 -13.505 28.599 1.00 94.50 974 PHE A N 1
ATOM 7443 C CA . PHE A 1 974 ? -4.298 -14.562 28.310 1.00 94.50 974 PHE A CA 1
ATOM 7444 C C . PHE A 1 974 ? -3.652 -15.954 28.338 1.00 94.50 974 PHE A C 1
ATOM 7446 O O . PHE A 1 974 ? -2.441 -16.113 28.147 1.00 94.50 974 PHE A O 1
ATOM 7453 N N . ALA A 1 975 ? -4.468 -16.976 28.589 1.00 90.88 975 ALA A N 1
ATOM 7454 C CA . ALA A 1 975 ? -4.035 -18.366 28.535 1.00 90.88 975 ALA A CA 1
ATOM 7455 C C . ALA A 1 975 ? -3.398 -18.727 27.174 1.00 90.88 975 ALA A C 1
ATOM 7457 O O . ALA A 1 975 ? -3.759 -18.213 26.116 1.00 90.88 975 ALA A O 1
ATOM 7458 N N . ALA A 1 976 ? -2.418 -19.630 27.199 1.00 89.44 976 ALA A N 1
ATOM 7459 C CA . ALA A 1 976 ? -1.746 -20.094 25.989 1.00 89.44 976 ALA A CA 1
ATOM 7460 C C . ALA A 1 976 ? -2.648 -21.009 25.138 1.00 89.44 976 ALA A C 1
ATOM 7462 O O . ALA A 1 976 ? -3.618 -21.590 25.626 1.00 89.44 976 ALA A O 1
ATOM 7463 N N . GLY A 1 977 ? -2.282 -21.199 23.867 1.00 88.00 977 GLY A N 1
ATOM 7464 C CA . GLY A 1 977 ? -2.918 -22.193 22.990 1.00 88.00 977 GLY A CA 1
ATOM 7465 C C . GLY A 1 977 ? -4.178 -21.730 22.249 1.00 88.00 977 GLY A C 1
ATOM 7466 O O . GLY A 1 977 ? -4.848 -22.560 21.634 1.00 88.00 977 GLY A O 1
ATOM 7467 N N . ALA A 1 978 ? -4.492 -20.434 22.265 1.00 91.00 978 ALA A N 1
ATOM 7468 C CA . ALA A 1 978 ? -5.581 -19.874 21.469 1.00 91.00 978 ALA A CA 1
ATOM 7469 C C . ALA A 1 978 ? -5.264 -19.855 19.962 1.00 91.00 978 ALA A C 1
ATOM 7471 O O . ALA A 1 978 ? -4.152 -19.524 19.537 1.00 91.00 978 ALA A O 1
ATOM 7472 N N . VAL A 1 979 ? -6.281 -20.114 19.140 1.00 92.69 979 VAL A N 1
ATOM 7473 C CA . VAL A 1 979 ? -6.277 -19.770 17.715 1.00 92.69 979 VAL A CA 1
ATOM 7474 C C . VAL A 1 979 ? -6.583 -18.281 17.586 1.00 92.69 979 VAL A C 1
ATOM 7476 O O . VAL A 1 979 ? -7.601 -17.804 18.081 1.00 92.69 979 VAL A O 1
ATOM 7479 N N . ARG A 1 980 ? -5.702 -17.538 16.914 1.00 92.75 980 ARG A N 1
ATOM 7480 C CA . ARG A 1 980 ? -5.858 -16.092 16.717 1.00 92.75 980 ARG A CA 1
ATOM 7481 C C . ARG A 1 980 ? -6.665 -15.835 15.456 1.00 92.75 980 ARG A C 1
ATOM 7483 O O . ARG A 1 980 ? -6.341 -16.373 14.394 1.00 92.75 980 ARG A O 1
ATOM 7490 N N . ARG A 1 981 ? -7.676 -14.982 15.556 1.00 93.38 981 ARG A N 1
ATOM 7491 C CA . ARG A 1 981 ? -8.505 -14.553 14.431 1.00 93.38 981 ARG A CA 1
ATOM 7492 C C . ARG A 1 981 ? -8.593 -13.036 14.384 1.00 93.38 981 ARG A C 1
ATOM 7494 O O . ARG A 1 981 ? -8.782 -12.388 15.404 1.00 93.38 981 ARG A O 1
ATOM 7501 N N . LEU A 1 982 ? -8.455 -12.469 13.197 1.00 92.62 982 LEU A N 1
ATOM 7502 C CA . LEU A 1 982 ? -8.434 -11.030 12.965 1.00 92.62 982 LEU A CA 1
ATOM 7503 C C . LEU A 1 982 ? -9.675 -10.623 12.189 1.00 92.62 982 LEU A C 1
ATOM 7505 O O . LEU A 1 982 ? -9.980 -11.216 11.150 1.00 92.62 982 LEU A O 1
ATOM 7509 N N . ASN A 1 983 ? -10.364 -9.587 12.656 1.00 93.19 983 ASN A N 1
ATOM 7510 C CA . ASN A 1 983 ? -11.346 -8.904 11.836 1.00 93.19 983 ASN A CA 1
ATOM 7511 C C . ASN A 1 983 ? -10.619 -7.992 10.839 1.00 93.19 983 ASN A C 1
ATOM 7513 O O . ASN A 1 983 ? -10.056 -6.968 11.215 1.00 93.19 983 ASN A O 1
ATOM 7517 N N . LEU A 1 984 ? -10.633 -8.383 9.569 1.00 91.88 984 LEU A N 1
ATOM 7518 C CA . LEU A 1 984 ? -10.143 -7.587 8.440 1.00 91.88 984 LEU A CA 1
ATOM 7519 C C . LEU A 1 984 ? -11.331 -7.314 7.499 1.00 91.88 984 LEU A C 1
ATOM 7521 O O . LEU A 1 984 ? -12.404 -7.898 7.702 1.00 91.88 984 LEU A O 1
ATOM 7525 N N . PRO A 1 985 ? -11.202 -6.464 6.463 1.00 92.06 985 PRO A N 1
ATOM 7526 C CA . PRO A 1 985 ? -12.329 -6.160 5.591 1.00 92.06 985 PRO A CA 1
ATOM 7527 C C . PRO A 1 985 ? -13.058 -7.424 5.095 1.00 92.06 985 PRO A C 1
ATOM 7529 O O . PRO A 1 985 ? -12.452 -8.352 4.541 1.00 92.06 985 PRO A O 1
ATOM 7532 N N . PHE A 1 986 ? -14.381 -7.436 5.298 1.00 93.19 986 PHE A N 1
ATOM 7533 C CA . PHE A 1 986 ? -15.331 -8.455 4.829 1.00 93.19 986 PHE A CA 1
ATOM 7534 C C . PHE A 1 986 ? -15.146 -9.875 5.391 1.00 93.19 986 PHE A C 1
ATOM 7536 O O . PHE A 1 986 ? -15.740 -10.815 4.862 1.00 93.19 986 PHE A O 1
ATOM 7543 N N . GLY A 1 987 ? -14.362 -10.064 6.458 1.00 91.44 987 GLY A N 1
ATOM 7544 C CA . GLY A 1 987 ? -14.192 -11.394 7.039 1.00 91.44 987 GLY A CA 1
ATOM 7545 C C . GLY A 1 987 ? -13.495 -11.435 8.395 1.00 91.44 987 GLY A C 1
ATOM 7546 O O . GLY A 1 987 ? -13.024 -10.432 8.929 1.00 91.44 987 GLY A O 1
ATOM 7547 N N . VAL A 1 988 ? -13.434 -12.644 8.944 1.00 92.88 988 VAL A N 1
ATOM 7548 C CA . VAL A 1 988 ? -12.632 -12.980 10.121 1.00 92.88 988 VAL A CA 1
ATOM 7549 C C . VAL A 1 988 ? -11.646 -14.061 9.702 1.00 92.88 988 VAL A C 1
ATOM 7551 O O . VAL A 1 988 ? -12.049 -15.098 9.176 1.00 92.88 988 VAL A O 1
ATOM 7554 N N . TYR A 1 989 ? -10.357 -13.793 9.884 1.00 92.38 989 TYR A N 1
ATOM 7555 C CA . TYR A 1 989 ? -9.275 -14.579 9.298 1.00 92.38 989 TYR A CA 1
ATOM 7556 C C . TYR A 1 989 ? -8.368 -15.126 10.387 1.00 92.38 989 TYR A C 1
ATOM 7558 O O . TYR A 1 989 ? -7.913 -14.372 11.240 1.00 92.38 989 TYR A O 1
ATOM 7566 N N . GLU A 1 990 ? -8.063 -16.420 10.344 1.00 92.75 990 GLU A N 1
ATOM 7567 C CA . GLU A 1 990 ? -7.005 -16.972 11.189 1.00 92.75 990 GLU A CA 1
ATOM 7568 C C . GLU A 1 990 ? -5.652 -16.358 10.812 1.00 92.75 990 GLU A C 1
ATOM 7570 O O . GLU A 1 990 ? -5.347 -16.188 9.627 1.00 92.75 990 GLU A O 1
ATOM 7575 N N . SER A 1 991 ? -4.847 -16.034 11.821 1.00 90.88 991 SER A N 1
ATOM 7576 C CA . SER A 1 991 ? -3.528 -15.438 11.634 1.00 90.88 991 SER A CA 1
ATOM 7577 C C . SER A 1 991 ? -2.503 -16.024 12.600 1.00 90.88 991 SER A C 1
ATOM 7579 O O . SER A 1 991 ? -2.799 -16.378 13.740 1.00 90.88 991 SER A O 1
ATOM 7581 N N . LYS A 1 992 ? -1.266 -16.125 12.128 1.00 89.81 992 LYS A N 1
ATOM 7582 C CA . LYS A 1 992 ? -0.068 -16.498 12.885 1.00 89.81 992 LYS A CA 1
ATOM 7583 C C . LYS A 1 992 ? 0.939 -15.352 12.932 1.00 89.81 992 LYS A C 1
ATOM 7585 O O . LYS A 1 992 ? 2.047 -15.543 13.420 1.00 89.81 992 LYS A O 1
ATOM 7590 N N . THR A 1 993 ? 0.573 -14.185 12.406 1.00 85.75 993 THR A N 1
ATOM 7591 C CA . THR A 1 993 ? 1.426 -12.999 12.388 1.00 85.75 993 THR A CA 1
ATOM 7592 C C . THR A 1 993 ? 1.593 -12.454 13.808 1.00 85.75 993 THR A C 1
ATOM 7594 O O . THR A 1 993 ? 0.629 -12.369 14.570 1.00 85.75 993 THR A O 1
ATOM 7597 N N . ASP A 1 994 ? 2.824 -12.086 14.166 1.00 85.44 994 ASP A N 1
ATOM 7598 C CA . ASP A 1 994 ? 3.154 -11.598 15.512 1.00 85.44 994 ASP A CA 1
ATOM 7599 C C . ASP A 1 994 ? 2.796 -10.127 15.730 1.00 85.44 994 ASP A C 1
ATOM 7601 O O . ASP A 1 994 ? 2.651 -9.707 16.867 1.00 85.44 994 ASP A O 1
ATOM 7605 N N . SER A 1 995 ? 2.643 -9.328 14.675 1.00 82.81 995 SER A N 1
ATOM 7606 C CA . SER A 1 995 ? 2.196 -7.934 14.796 1.00 82.81 995 SER A CA 1
ATOM 7607 C C . SER A 1 995 ? 1.196 -7.574 13.697 1.00 82.81 995 SER A C 1
ATOM 7609 O O . SER A 1 995 ? 1.560 -6.857 12.764 1.00 82.81 995 SER A O 1
ATOM 7611 N N . PRO A 1 996 ? -0.023 -8.137 13.723 1.00 85.12 996 PRO A N 1
ATOM 7612 C CA . PRO A 1 996 ? -1.023 -7.842 12.715 1.00 85.12 996 PRO A CA 1
ATOM 7613 C C . PRO A 1 996 ? -1.781 -6.550 13.030 1.00 85.12 996 PRO A C 1
ATOM 7615 O O . PRO A 1 996 ? -1.695 -5.993 14.128 1.00 85.12 996 PRO A O 1
ATOM 7618 N N . VAL A 1 997 ? -2.581 -6.123 12.057 1.00 88.06 997 VAL A N 1
ATOM 7619 C CA . VAL A 1 997 ? -3.645 -5.138 12.251 1.00 88.06 997 VAL A CA 1
ATOM 7620 C C . VAL A 1 997 ? -5.008 -5.827 12.335 1.00 88.06 997 VAL A C 1
ATOM 7622 O O . VAL A 1 997 ? -5.197 -6.909 11.781 1.00 88.06 997 VAL A O 1
ATOM 7625 N N . ALA A 1 998 ? -5.962 -5.210 13.029 1.00 90.75 998 ALA A N 1
ATOM 7626 C CA . ALA A 1 998 ? -7.363 -5.624 13.023 1.00 90.75 998 ALA A CA 1
ATOM 7627 C C . ALA A 1 998 ? -8.289 -4.400 13.048 1.00 90.75 998 ALA A C 1
ATOM 7629 O O . ALA A 1 998 ? -7.993 -3.425 13.732 1.00 90.75 998 ALA A O 1
ATOM 7630 N N . LEU A 1 999 ? -9.409 -4.452 12.323 1.00 90.81 999 LEU A N 1
ATOM 7631 C CA . LEU A 1 999 ? -10.342 -3.330 12.196 1.00 90.81 999 LEU A CA 1
ATOM 7632 C C . LEU A 1 999 ? -11.109 -3.074 13.494 1.00 90.81 999 LEU A C 1
ATOM 7634 O O . LEU A 1 999 ? -10.819 -2.118 14.202 1.00 90.81 999 LEU A O 1
ATOM 7638 N N . ASP A 1 1000 ? -12.097 -3.917 13.805 1.00 90.81 1000 ASP A N 1
ATOM 7639 C CA . ASP A 1 1000 ? -12.962 -3.713 14.971 1.00 90.81 1000 ASP A CA 1
ATOM 7640 C C . ASP A 1 1000 ? -12.586 -4.634 16.143 1.00 90.81 1000 ASP A C 1
ATOM 7642 O O . ASP A 1 1000 ? -12.806 -4.276 17.301 1.00 90.81 1000 ASP A O 1
ATOM 7646 N N . PHE A 1 1001 ? -12.021 -5.817 15.867 1.00 93.50 1001 PHE A N 1
ATOM 7647 C CA . PHE A 1 1001 ? -11.606 -6.758 16.908 1.00 93.50 1001 PHE A CA 1
ATOM 7648 C C . PHE A 1 1001 ? -10.582 -7.808 16.454 1.00 93.50 1001 PHE A C 1
ATOM 7650 O O . PHE A 1 1001 ? -10.465 -8.128 15.271 1.00 93.50 1001 PHE A O 1
ATOM 7657 N N . ALA A 1 1002 ? -9.900 -8.416 17.421 1.00 93.88 1002 ALA A N 1
ATOM 7658 C CA . ALA A 1 1002 ? -9.219 -9.697 17.256 1.00 93.88 1002 ALA A CA 1
ATOM 7659 C C . ALA A 1 1002 ? -9.714 -10.694 18.307 1.00 93.88 1002 ALA A C 1
ATOM 7661 O O . ALA A 1 1002 ? -9.970 -10.322 19.445 1.00 93.88 1002 ALA A O 1
ATOM 7662 N N . GLU A 1 1003 ? -9.853 -11.958 17.933 1.00 94.06 1003 GLU A N 1
ATOM 7663 C CA . GLU A 1 1003 ? -10.333 -13.037 18.792 1.00 94.06 1003 GLU A CA 1
ATOM 7664 C C . GLU A 1 1003 ? -9.190 -14.001 19.127 1.00 94.06 1003 GLU A C 1
ATOM 7666 O O . GLU A 1 1003 ? -8.400 -14.396 18.262 1.00 94.06 1003 GLU A O 1
ATOM 7671 N N . LEU A 1 1004 ? -9.137 -14.402 20.395 1.00 94.06 1004 LEU A N 1
ATOM 7672 C CA . LEU A 1 1004 ? -8.414 -15.569 20.878 1.00 94.06 1004 LEU A CA 1
ATOM 7673 C C . LEU A 1 1004 ? -9.431 -16.679 21.135 1.00 94.06 1004 LEU A C 1
ATOM 7675 O O . LEU A 1 1004 ? -10.125 -16.667 22.152 1.00 94.06 1004 LEU A O 1
ATOM 7679 N N . ALA A 1 1005 ? -9.531 -17.615 20.195 1.00 93.75 1005 ALA A N 1
ATOM 7680 C CA . ALA A 1 1005 ? -10.470 -18.724 20.252 1.00 93.75 1005 ALA A CA 1
ATOM 7681 C C . ALA A 1 1005 ? -9.810 -19.965 20.868 1.00 93.75 1005 ALA A C 1
ATOM 7683 O O . ALA A 1 1005 ? -8.795 -20.454 20.363 1.00 93.75 1005 ALA A O 1
ATOM 7684 N N . TYR A 1 1006 ? -10.405 -20.502 21.931 1.00 92.06 1006 TYR A N 1
ATOM 7685 C CA . TYR A 1 1006 ? -10.054 -21.799 22.512 1.00 92.06 1006 TYR A CA 1
ATOM 7686 C C . TYR A 1 1006 ? -11.066 -22.864 22.062 1.00 92.06 1006 TYR A C 1
ATOM 7688 O O . TYR A 1 1006 ? -11.800 -22.683 21.093 1.00 92.06 1006 TYR A O 1
ATOM 7696 N N . THR A 1 1007 ? -11.085 -24.021 22.730 1.00 89.62 1007 THR A N 1
ATOM 7697 C CA . THR A 1 1007 ? -11.929 -25.154 22.306 1.00 89.62 1007 THR A CA 1
ATOM 7698 C C . THR A 1 1007 ? -13.426 -24.882 22.500 1.00 89.62 1007 THR A C 1
ATOM 7700 O O . THR A 1 1007 ? -14.223 -25.216 21.626 1.00 89.62 1007 THR A O 1
ATOM 7703 N N . ASP A 1 1008 ? -13.821 -24.297 23.630 1.00 89.81 1008 ASP A N 1
ATOM 7704 C CA . ASP A 1 1008 ? -15.223 -24.098 24.032 1.00 89.81 1008 ASP A CA 1
ATOM 7705 C C . ASP A 1 1008 ? -15.529 -22.681 24.545 1.00 89.81 1008 ASP A C 1
ATOM 7707 O O . ASP A 1 1008 ? -16.651 -22.397 24.968 1.00 89.81 1008 ASP A O 1
ATOM 7711 N N . HIS A 1 1009 ? -14.548 -21.787 24.490 1.00 92.75 1009 HIS A N 1
ATOM 7712 C CA . HIS A 1 1009 ? -14.630 -20.400 24.929 1.00 92.75 1009 HIS A CA 1
ATOM 7713 C C . HIS A 1 1009 ? -13.637 -19.543 24.144 1.00 92.75 1009 HIS A C 1
ATOM 7715 O O . HIS A 1 1009 ? -12.771 -20.059 23.435 1.00 92.75 1009 HIS A O 1
ATOM 7721 N N . GLY A 1 1010 ? -13.737 -18.231 24.296 1.00 93.94 1010 GLY A N 1
ATOM 7722 C CA . GLY A 1 1010 ? -12.821 -17.288 23.684 1.00 93.94 1010 GLY A CA 1
ATOM 7723 C C . GLY A 1 1010 ? -12.884 -15.920 24.336 1.00 93.94 1010 GLY A C 1
ATOM 7724 O O . GLY A 1 1010 ? -13.685 -15.656 25.239 1.00 93.94 1010 GLY A O 1
ATOM 7725 N N . VAL A 1 1011 ? -12.000 -15.047 23.872 1.00 95.00 1011 VAL A N 1
ATOM 7726 C CA . VAL A 1 1011 ? -12.038 -13.627 24.201 1.00 95.00 1011 VAL A CA 1
ATOM 7727 C C . VAL A 1 1011 ? -11.798 -12.808 22.944 1.00 95.00 1011 VAL A C 1
ATOM 7729 O O . VAL A 1 1011 ? -10.776 -12.959 22.273 1.00 95.00 1011 VAL A O 1
ATOM 7732 N N . ALA A 1 1012 ? -12.740 -11.921 22.634 1.00 95.44 1012 ALA A N 1
ATOM 7733 C CA . ALA A 1 1012 ? -12.567 -10.918 21.597 1.00 95.44 1012 ALA A CA 1
ATOM 7734 C C . ALA A 1 1012 ? -12.061 -9.610 22.220 1.00 95.44 1012 ALA A C 1
ATOM 7736 O O . ALA A 1 1012 ? -12.687 -9.032 23.110 1.00 95.44 1012 ALA A O 1
ATOM 7737 N N . LEU A 1 1013 ? -10.912 -9.149 21.740 1.00 95.00 1013 LEU A N 1
ATOM 7738 C CA . LEU A 1 1013 ? -10.352 -7.835 22.001 1.00 95.00 1013 LEU A CA 1
ATOM 7739 C C . LEU A 1 1013 ? -10.936 -6.848 20.987 1.00 95.00 1013 LEU A C 1
ATOM 7741 O O . LEU A 1 1013 ? -10.518 -6.810 19.831 1.00 95.00 1013 LEU A O 1
ATOM 7745 N N . LEU A 1 1014 ? -11.913 -6.069 21.432 1.00 95.12 1014 LEU A N 1
ATOM 7746 C CA . LEU A 1 1014 ? -12.582 -5.023 20.667 1.00 95.12 1014 LEU A CA 1
ATOM 7747 C C . LEU A 1 1014 ? -11.757 -3.732 20.708 1.00 95.12 1014 LEU A C 1
ATOM 7749 O O . LEU A 1 1014 ? -11.133 -3.427 21.725 1.00 95.12 1014 LEU A O 1
ATOM 7753 N N . ASN A 1 1015 ? -11.801 -2.937 19.642 1.00 92.38 1015 ASN A N 1
ATOM 7754 C CA . ASN A 1 1015 ? -11.180 -1.616 19.592 1.00 92.38 1015 ASN A CA 1
ATOM 7755 C C . ASN A 1 1015 ? -12.029 -0.623 18.773 1.00 92.38 1015 ASN A C 1
ATOM 7757 O O . ASN A 1 1015 ? -12.942 -1.010 18.040 1.00 92.38 1015 ASN A O 1
ATOM 7761 N N . ASP A 1 1016 ? -11.760 0.675 18.915 1.00 89.00 1016 ASP A N 1
ATOM 7762 C CA . ASP A 1 1016 ? -12.487 1.735 18.207 1.00 89.00 1016 ASP A CA 1
ATOM 7763 C C . ASP A 1 1016 ? -11.713 2.373 17.040 1.00 89.00 1016 ASP A C 1
ATOM 7765 O O . ASP A 1 1016 ? -11.994 3.509 16.667 1.00 89.00 1016 ASP A O 1
ATOM 7769 N N . GLY A 1 1017 ? -10.802 1.618 16.423 1.00 83.44 1017 GLY A N 1
ATOM 7770 C CA . GLY A 1 1017 ? -9.883 2.074 15.376 1.00 83.44 1017 GLY A CA 1
ATOM 7771 C C . GLY A 1 1017 ? -8.438 2.192 15.869 1.00 83.44 1017 GLY A C 1
ATOM 7772 O O . GLY A 1 1017 ? -7.681 3.038 15.408 1.00 83.44 1017 GLY A O 1
ATOM 7773 N N . VAL A 1 1018 ? -8.053 1.331 16.811 1.00 84.50 1018 VAL A N 1
ATOM 7774 C CA . VAL A 1 1018 ? -6.683 1.152 17.301 1.00 84.50 1018 VAL A CA 1
ATOM 7775 C C . VAL A 1 1018 ? -6.210 -0.221 16.811 1.00 84.50 1018 VAL A C 1
ATOM 7777 O O . VAL A 1 1018 ? -6.338 -1.210 17.537 1.00 84.50 1018 VAL A O 1
ATOM 7780 N N . PRO A 1 1019 ? -5.728 -0.320 15.559 1.00 79.94 1019 PRO A N 1
ATOM 7781 C CA . PRO A 1 1019 ? -5.564 -1.610 14.905 1.00 79.94 1019 PRO A CA 1
ATOM 7782 C C . PRO A 1 1019 ? -4.324 -2.380 15.364 1.00 79.94 1019 PRO A C 1
ATOM 7784 O O . PRO A 1 1019 ? -4.207 -3.560 15.051 1.00 79.94 1019 PRO A O 1
ATOM 7787 N N . GLY A 1 1020 ? -3.380 -1.737 16.057 1.00 86.88 1020 GLY A N 1
ATOM 7788 C CA . GLY A 1 1020 ? -2.089 -2.330 16.393 1.00 86.88 1020 GLY A CA 1
ATOM 7789 C 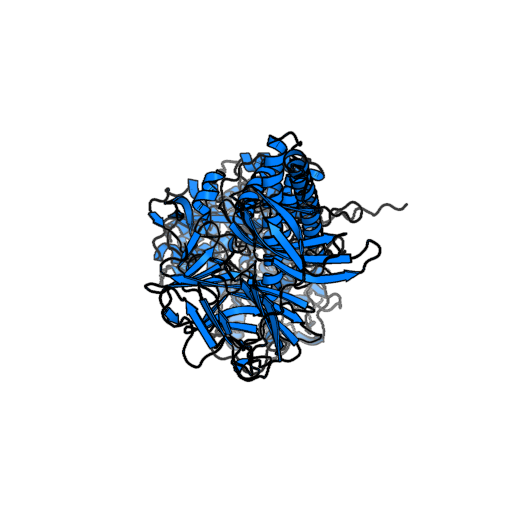C . GLY A 1 1020 ? -2.167 -3.430 17.450 1.00 86.88 1020 GLY A C 1
ATOM 7790 O O . GLY A 1 1020 ? -2.458 -3.162 18.617 1.00 86.88 1020 GLY A O 1
ATOM 7791 N N . LEU A 1 1021 ? -1.812 -4.654 17.061 1.00 89.69 1021 LEU A N 1
ATOM 7792 C CA . LEU A 1 1021 ? -1.736 -5.810 17.950 1.00 89.69 1021 LEU A CA 1
ATOM 7793 C C . LEU A 1 1021 ? -0.347 -6.425 17.927 1.00 89.69 1021 LEU A C 1
ATOM 7795 O O . LEU A 1 1021 ? 0.391 -6.310 16.950 1.00 89.69 1021 LEU A O 1
ATOM 7799 N N . HIS A 1 1022 ? 0.001 -7.101 19.013 1.00 90.06 1022 HIS A N 1
ATOM 7800 C CA . HIS A 1 1022 ? 1.217 -7.880 19.102 1.00 90.06 1022 HIS A CA 1
ATOM 7801 C C . HIS A 1 1022 ? 0.999 -9.169 19.865 1.00 90.06 1022 HIS A C 1
ATOM 7803 O O . HIS A 1 1022 ? 0.425 -9.179 20.949 1.00 90.06 1022 HIS A O 1
ATOM 7809 N N . PHE A 1 1023 ? 1.501 -10.245 19.288 1.00 87.50 1023 PHE A N 1
ATOM 7810 C CA . PHE A 1 1023 ? 1.433 -11.583 19.811 1.00 87.50 1023 PHE A CA 1
ATOM 7811 C C . PHE A 1 1023 ? 2.854 -12.144 19.897 1.00 87.50 1023 PHE A C 1
ATOM 7813 O O . PHE A 1 1023 ? 3.516 -12.276 18.872 1.00 87.50 1023 PHE A O 1
ATOM 7820 N N . ALA A 1 1024 ? 3.338 -12.486 21.090 1.00 79.56 1024 ALA A N 1
ATOM 7821 C CA . ALA A 1 1024 ? 4.684 -13.037 21.266 1.00 79.56 1024 ALA A CA 1
ATOM 7822 C C . ALA A 1 1024 ? 4.694 -14.124 22.339 1.00 79.56 1024 ALA A C 1
ATOM 7824 O O . ALA A 1 1024 ? 4.385 -13.830 23.482 1.00 79.56 1024 ALA A O 1
ATOM 7825 N N . GLN A 1 1025 ? 5.077 -15.360 21.987 1.00 66.44 1025 GLN A N 1
ATOM 7826 C CA . GLN A 1 1025 ? 5.242 -16.471 22.950 1.00 66.44 1025 GLN A CA 1
ATOM 7827 C C . GLN A 1 1025 ? 4.077 -16.578 23.963 1.00 66.44 1025 GLN A C 1
ATOM 7829 O O . GLN A 1 1025 ? 4.300 -16.664 25.162 1.00 66.44 1025 GLN A O 1
ATOM 7834 N N . ASP A 1 1026 ? 2.844 -16.534 23.447 1.00 70.25 1026 ASP A N 1
ATOM 7835 C CA . ASP A 1 1026 ? 1.564 -16.543 24.181 1.00 70.25 1026 ASP A CA 1
ATOM 7836 C C . ASP A 1 1026 ? 1.137 -15.227 24.868 1.00 70.25 1026 ASP A C 1
ATOM 7838 O O . ASP A 1 1026 ? 0.018 -15.145 25.372 1.00 70.25 1026 ASP A O 1
ATOM 7842 N N . ASP A 1 1027 ? 1.939 -14.161 24.831 1.00 82.00 1027 ASP A N 1
ATOM 7843 C CA . ASP A 1 1027 ? 1.496 -12.814 25.216 1.00 82.00 1027 ASP A CA 1
ATOM 7844 C C . ASP A 1 1027 ? 0.654 -12.174 24.121 1.00 82.00 1027 ASP A C 1
ATOM 7846 O O . ASP A 1 1027 ? 1.014 -12.224 22.943 1.00 82.00 1027 ASP A O 1
ATOM 7850 N N . VAL A 1 1028 ? -0.423 -11.501 24.522 1.00 92.00 1028 VAL A N 1
ATOM 7851 C CA . VAL A 1 1028 ? -1.219 -10.633 23.652 1.00 92.00 1028 VAL A CA 1
ATOM 7852 C C . VAL A 1 1028 ? -1.085 -9.213 24.149 1.00 92.00 1028 VAL A C 1
ATOM 7854 O O . VAL A 1 1028 ? -1.220 -8.945 25.338 1.00 92.00 1028 VAL A O 1
ATOM 7857 N N . ALA A 1 1029 ? -0.822 -8.285 23.246 1.00 92.69 1029 ALA A N 1
ATOM 7858 C CA . ALA A 1 1029 ? -0.683 -6.893 23.594 1.00 92.69 1029 ALA A CA 1
ATOM 7859 C C . ALA A 1 1029 ? -1.319 -5.986 22.557 1.00 92.69 1029 ALA A C 1
ATOM 7861 O O . ALA A 1 1029 ? -1.270 -6.240 21.355 1.00 92.69 1029 ALA A O 1
ATOM 7862 N N . ILE A 1 1030 ? -1.847 -4.874 23.044 1.00 92.94 1030 ILE A N 1
ATOM 7863 C CA . ILE A 1 1030 ? -2.188 -3.746 22.194 1.00 92.94 1030 ILE A CA 1
ATOM 7864 C C . ILE A 1 1030 ? -0.926 -2.912 22.012 1.00 92.94 1030 ILE A C 1
ATOM 7866 O O . ILE A 1 1030 ? -0.250 -2.555 22.986 1.00 92.94 1030 ILE A O 1
ATOM 7870 N N . LEU A 1 1031 ? -0.618 -2.585 20.762 1.00 90.50 1031 LEU A N 1
ATOM 7871 C CA . LEU A 1 1031 ? 0.484 -1.700 20.424 1.00 90.50 1031 LEU A CA 1
ATOM 7872 C C . LEU A 1 1031 ? 0.031 -0.259 20.561 1.00 90.50 1031 LEU A C 1
ATOM 7874 O O . LEU A 1 1031 ? -0.774 0.227 19.774 1.00 90.50 1031 LEU A O 1
ATOM 7878 N N . ILE A 1 1032 ? 0.561 0.425 21.571 1.00 90.12 1032 ILE A N 1
ATOM 7879 C CA . ILE A 1 1032 ? 0.205 1.810 21.860 1.00 90.12 1032 ILE A CA 1
ATOM 7880 C C . ILE A 1 1032 ? 1.075 2.756 21.024 1.00 90.12 1032 ILE A C 1
ATOM 7882 O O . ILE A 1 1032 ? 0.561 3.687 20.417 1.00 90.12 1032 ILE A O 1
ATOM 7886 N N . SER A 1 1033 ? 2.392 2.520 20.975 1.00 84.75 1033 SER A N 1
ATOM 7887 C CA . SER A 1 1033 ? 3.340 3.321 20.184 1.00 84.75 1033 SER A CA 1
ATOM 7888 C C . SER A 1 1033 ? 4.655 2.565 19.967 1.00 84.75 1033 SER A C 1
ATOM 7890 O O . SER A 1 1033 ? 5.161 1.970 20.913 1.00 84.75 1033 SER A O 1
ATOM 7892 N N . ASP A 1 1034 ? 5.222 2.588 18.757 1.00 75.12 1034 ASP A N 1
ATOM 7893 C CA . ASP A 1 1034 ? 6.446 1.855 18.360 1.00 75.12 1034 ASP A CA 1
ATOM 7894 C C . ASP A 1 1034 ? 7.519 2.714 17.670 1.00 75.12 1034 ASP A C 1
ATOM 7896 O O . ASP A 1 1034 ? 8.627 2.242 17.427 1.00 75.12 1034 ASP A O 1
ATOM 7900 N N . GLY A 1 1035 ? 7.222 3.987 17.420 1.00 61.91 1035 GLY A N 1
ATOM 7901 C CA . GLY A 1 1035 ? 8.205 4.973 17.016 1.00 61.91 1035 GLY A CA 1
ATOM 7902 C C . GLY A 1 1035 ? 8.361 5.256 15.551 1.00 61.91 1035 GLY A C 1
ATOM 7903 O O . GLY A 1 1035 ? 9.211 4.666 14.897 1.00 61.91 1035 GLY A O 1
ATOM 7904 N N . PHE A 1 1036 ? 7.665 6.314 15.134 1.00 65.69 1036 PHE A N 1
ATOM 7905 C CA . PHE A 1 1036 ? 8.194 7.488 14.434 1.00 65.69 1036 PHE A CA 1
ATOM 7906 C C . PHE A 1 1036 ? 7.035 8.127 13.655 1.00 65.69 1036 PHE A C 1
ATOM 7908 O O . PHE A 1 1036 ? 6.534 7.482 12.743 1.00 65.69 1036 PHE A O 1
ATOM 7915 N N . PRO A 1 1037 ? 6.621 9.374 13.943 1.00 67.12 1037 PRO A N 1
ATOM 7916 C CA . PRO A 1 1037 ? 7.223 10.363 14.843 1.00 67.12 1037 PRO A CA 1
ATOM 7917 C C . PRO A 1 1037 ? 6.979 10.074 16.342 1.00 67.12 1037 PRO A C 1
ATOM 7919 O O . PRO A 1 1037 ? 6.124 9.265 16.697 1.00 67.12 1037 PRO A O 1
ATOM 7922 N N . PRO A 1 1038 ? 7.703 10.744 17.260 1.00 71.31 1038 PRO A N 1
ATOM 7923 C CA . PRO A 1 1038 ? 7.374 10.719 18.684 1.00 71.31 1038 PRO A CA 1
ATOM 7924 C C . PRO A 1 1038 ? 6.008 11.363 18.953 1.00 71.31 1038 PRO A C 1
ATOM 7926 O O . PRO A 1 1038 ? 5.771 12.502 18.542 1.00 71.31 1038 PRO A O 1
ATOM 7929 N N . LEU A 1 1039 ? 5.148 10.672 19.704 1.00 78.75 1039 LEU A N 1
ATOM 7930 C CA . LEU A 1 1039 ? 3.860 11.214 20.143 1.00 78.75 1039 LEU A CA 1
ATOM 7931 C C . LEU A 1 1039 ? 4.044 12.360 21.147 1.00 78.75 1039 LEU A C 1
ATOM 7933 O O . LEU A 1 1039 ? 5.008 12.394 21.918 1.00 78.75 1039 LEU A O 1
ATOM 7937 N N . ARG A 1 1040 ? 3.102 13.307 21.136 1.00 79.88 1040 ARG A N 1
ATOM 7938 C CA . ARG A 1 1040 ? 3.034 14.439 22.071 1.00 79.88 1040 ARG A CA 1
ATOM 7939 C C . ARG A 1 1040 ? 1.592 14.718 22.473 1.00 79.88 1040 ARG A C 1
ATOM 7941 O O . ARG A 1 1040 ? 0.686 14.514 21.667 1.00 79.88 1040 ARG A O 1
ATOM 7948 N N . GLY A 1 1041 ? 1.422 15.268 23.673 1.00 87.00 1041 GLY A N 1
ATOM 7949 C CA . GLY A 1 1041 ? 0.123 15.660 24.212 1.00 87.00 1041 GLY A CA 1
ATOM 7950 C C . GLY A 1 1041 ? -0.711 14.464 24.659 1.00 87.00 1041 GLY A C 1
ATOM 7951 O O . GLY A 1 1041 ? -0.196 13.356 24.809 1.00 87.00 1041 GLY A O 1
ATOM 7952 N N . VAL A 1 1042 ? -2.002 14.703 24.869 1.00 90.31 1042 VAL A N 1
ATOM 7953 C CA . VAL A 1 1042 ? -2.938 13.680 25.339 1.00 90.31 1042 VAL A CA 1
ATOM 7954 C C . VAL A 1 1042 ? -3.435 12.849 24.163 1.00 90.31 1042 VAL A C 1
ATOM 7956 O O . VAL A 1 1042 ? -3.962 13.383 23.190 1.00 90.31 1042 VAL A O 1
ATOM 7959 N N . HIS A 1 1043 ? -3.264 11.536 24.267 1.00 89.62 1043 HIS A N 1
ATOM 7960 C CA . HIS A 1 1043 ? -3.807 10.557 23.333 1.00 89.62 1043 HIS A CA 1
ATOM 7961 C C . HIS A 1 1043 ? -4.787 9.665 24.070 1.00 89.62 1043 HIS A C 1
ATOM 7963 O O . HIS A 1 1043 ? -4.516 9.218 25.183 1.00 89.62 1043 HIS A O 1
ATOM 7969 N N . HIS A 1 1044 ? -5.902 9.395 23.411 1.00 91.75 1044 HIS A N 1
ATOM 7970 C CA . HIS A 1 1044 ? -6.960 8.537 23.919 1.00 91.75 1044 HIS A CA 1
ATOM 7971 C C . HIS A 1 1044 ? -6.875 7.176 23.227 1.00 91.75 1044 HIS A C 1
ATOM 7973 O O . HIS A 1 1044 ? -6.443 7.096 22.078 1.00 91.75 1044 HIS A O 1
ATOM 7979 N N . TYR A 1 1045 ? -7.316 6.115 23.877 1.00 92.75 1045 TYR A N 1
ATOM 7980 C CA . TYR A 1 1045 ? -7.461 4.795 23.280 1.00 92.75 1045 TYR A CA 1
ATOM 7981 C C . TYR A 1 1045 ? -8.646 4.093 23.936 1.00 92.75 1045 TYR A C 1
ATOM 7983 O O . TYR A 1 1045 ? -8.841 4.226 25.147 1.00 92.75 1045 TYR A O 1
ATOM 7991 N N . ARG A 1 1046 ? -9.440 3.341 23.170 1.00 93.50 1046 ARG A N 1
ATOM 7992 C CA . ARG A 1 1046 ? -10.561 2.582 23.723 1.00 93.50 1046 ARG A CA 1
ATOM 7993 C C . ARG A 1 1046 ? -10.540 1.143 23.240 1.00 93.50 1046 ARG A C 1
ATOM 7995 O O . ARG A 1 1046 ? -10.447 0.861 22.048 1.00 93.50 1046 ARG A O 1
ATOM 8002 N N . PHE A 1 1047 ? -10.690 0.243 24.201 1.00 94.44 1047 PHE A N 1
ATOM 8003 C CA . PHE A 1 1047 ? -10.696 -1.195 23.995 1.00 94.44 1047 PHE A CA 1
ATOM 8004 C C . PHE A 1 1047 ? -11.850 -1.837 24.752 1.00 94.44 1047 PHE A C 1
ATOM 8006 O O . PHE A 1 1047 ? -12.408 -1.256 25.686 1.00 94.44 1047 PHE A O 1
ATOM 8013 N N . GLY A 1 1048 ? -12.193 -3.056 24.366 1.00 95.56 1048 GLY A N 1
ATOM 8014 C CA . GLY A 1 1048 ? -13.134 -3.891 25.095 1.00 95.56 1048 GLY A CA 1
ATOM 8015 C C . GLY A 1 1048 ? -12.637 -5.322 25.151 1.00 95.56 1048 GLY A C 1
ATOM 8016 O O . GLY A 1 1048 ? -12.073 -5.816 24.181 1.00 95.56 1048 GLY A O 1
ATOM 8017 N N . LEU A 1 1049 ? -12.857 -5.994 26.272 1.00 96.81 1049 LEU A N 1
ATOM 8018 C CA . LEU A 1 1049 ? -12.685 -7.436 26.378 1.00 96.81 1049 LEU A CA 1
ATOM 8019 C C . LEU A 1 1049 ? -14.072 -8.062 26.402 1.00 96.81 1049 LEU A C 1
ATOM 8021 O O . LEU A 1 1049 ? -14.866 -7.758 27.292 1.00 96.81 1049 LEU A O 1
ATOM 8025 N N . LEU A 1 1050 ? -14.352 -8.922 25.429 1.00 96.12 1050 LEU A N 1
ATOM 8026 C CA . LEU A 1 1050 ? -15.581 -9.700 25.331 1.00 96.12 1050 LEU A CA 1
ATOM 8027 C C . LEU A 1 1050 ? -15.250 -11.182 25.546 1.00 96.12 1050 LEU A C 1
ATOM 8029 O O . LEU A 1 1050 ? -14.915 -11.874 24.584 1.00 96.12 1050 LEU A O 1
ATOM 8033 N N . PRO A 1 1051 ? -15.304 -11.677 26.793 1.00 95.75 1051 PRO A N 1
ATOM 8034 C CA . PRO A 1 1051 ? -15.368 -13.105 27.068 1.00 95.75 1051 PRO A CA 1
ATOM 8035 C C . PRO A 1 1051 ? -16.616 -13.714 26.432 1.00 95.75 1051 PRO A C 1
ATOM 8037 O O . PRO A 1 1051 ? -17.708 -13.155 26.550 1.00 95.75 1051 PRO A O 1
ATOM 8040 N N . HIS A 1 1052 ? -16.477 -14.871 25.798 1.00 93.12 1052 HIS A N 1
ATOM 8041 C CA . HIS A 1 1052 ? -17.613 -15.603 25.250 1.00 93.12 1052 HIS A CA 1
ATOM 8042 C C . HIS A 1 1052 ? -17.427 -17.112 25.385 1.00 93.12 1052 HIS A C 1
ATOM 8044 O O . HIS A 1 1052 ? -16.313 -17.630 25.489 1.00 93.12 1052 HIS A O 1
ATOM 8050 N N . ARG A 1 1053 ? -18.555 -17.823 25.366 1.00 90.50 1053 ARG A N 1
ATOM 8051 C CA . ARG A 1 1053 ? -18.607 -19.280 25.300 1.00 90.50 1053 ARG A CA 1
ATOM 8052 C C . ARG A 1 1053 ? -18.914 -19.706 23.869 1.00 90.50 1053 ARG A C 1
ATOM 8054 O O . ARG A 1 1053 ? -19.852 -19.196 23.268 1.00 90.50 1053 ARG A O 1
ATOM 8061 N N . GLY A 1 1054 ? -18.180 -20.688 23.360 1.00 85.06 1054 GLY A N 1
ATOM 8062 C CA . GLY A 1 1054 ? -18.276 -21.126 21.973 1.00 85.06 1054 GLY A CA 1
ATOM 8063 C C . GLY A 1 1054 ? -17.682 -20.095 21.018 1.00 85.06 1054 GLY A C 1
ATOM 8064 O O . GLY A 1 1054 ? -16.606 -19.562 21.269 1.00 85.06 1054 GLY A O 1
ATOM 8065 N N . ASP A 1 1055 ? -18.380 -19.843 19.916 1.00 77.94 1055 ASP A N 1
ATOM 8066 C CA . ASP A 1 1055 ? -17.994 -18.824 18.939 1.00 77.94 1055 ASP A CA 1
ATOM 8067 C C . ASP A 1 1055 ? -18.318 -17.409 19.455 1.00 77.94 1055 ASP A C 1
ATOM 8069 O O . ASP A 1 1055 ? -19.130 -17.250 20.365 1.00 77.94 1055 ASP A O 1
ATOM 8073 N N . TRP A 1 1056 ? -17.666 -16.382 18.911 1.00 76.19 1056 TRP A N 1
ATOM 8074 C CA . TRP A 1 1056 ? -17.884 -14.979 19.300 1.00 76.19 1056 TRP A CA 1
ATOM 8075 C C . TRP A 1 1056 ? -19.211 -14.405 18.774 1.00 76.19 1056 TRP A C 1
ATOM 8077 O O . TRP A 1 1056 ? -19.655 -13.355 19.244 1.00 76.19 1056 TRP A O 1
ATOM 8087 N N . ARG A 1 1057 ? -19.802 -15.070 17.772 1.00 71.69 1057 ARG A N 1
ATOM 8088 C CA . ARG A 1 1057 ? -21.108 -14.778 17.157 1.00 71.69 1057 ARG A CA 1
ATOM 8089 C C . ARG A 1 1057 ? -22.239 -15.356 17.992 1.00 71.69 1057 ARG A C 1
ATOM 8091 O O . ARG A 1 1057 ? -23.268 -14.656 18.111 1.00 71.69 1057 ARG A O 1
#

Foldseek 3Di:
DDDPDPPPDQPVLQLLQLLLQQLLQDDDDDDPDDDDDFWDEFEEEEEDPDPLLLLLVLLLCLALLNLLNTFYPYDYPPLAQGQEYEAEFDDDDPVDVPPDDDPDDDDDDCPDPDDDDLVSNVVSLVRYLAYEYEAFDPDDDTSSQVSCVVLVKHWDDKDQKFAQKKFFDPAPVQVQLVLLVADRMATFDIDRIWTAMDDDPNQQGIAGPVRGGAWGDRQLYIYGRGHLRVRLVVCLQDSCSLSNVLSSSLVVSQNSCRNSVHHRDHAPDSSLSSNHRLLSSLLSLLLVLLVLLQVVQDDPDDPPPLLSVLSSLQSVLSVCRSVVNSSSSSVSSVVSLVSLLVSSCVSFLAAEAEAEEAEDAFLDQDDDPPFGAGPDQQRGVVVVLVVVLSVLSLLVSNVFAHEYEYFLCRLVSVVVPDPPSLVSLLVCVVVQRYAYEQQFNFLFAQFLAAQVLNLLRNVSSQVSCVSSVDRHQEHEDAQQGAHDDQAVLVSSVVSRHQEYEQDYHPPKAAAADLDQWAWRAHPVRRTHIYGGHHHQAQAAAEQCPSVNPPRHGSSNLSSRRVRNVVSPHSYDYHHGYYYPLPHPSSVSSCSSSSSSVVSSHHRHHPVRSCVVDDTHDHYDGAFCQNIAGDLCVFQWLQLQLQLLLLLLVLVVLLLLLQLLLVVLVVVPDDRPVVLSSLLSSLSSSLSHSCNSGNAARQCVQAAFSCNSVCVSHVCPPGGRHGDGSPVSSVVSSVSSVVSSVVSNVVSVVSVCVVPDDDDVPFPDKDKDFDSAQFKDKAKDKDKDADDDALDKWKALVPDTWFKDFQDWDQDPRGIITIIITIDIDGGRGMTMIGIDHDHHDDDDDDDDPPDFDWFDAPAWIWTADPFLRFTQWIAGPVVRDTFADHPDTWFKAFVVVGFTSVPHGWDKDWSDDGQFKTKIWTWDDGPPKIKIWIWIDTNPDLKTKIKMKIACADPNCQAPPLPPRSWIKGKTRTDPDFFKWAATHPDIGTDPDFWHFHHAWMWRDDDFKIKIKGWSRSGTWGDDPRITIRTNTRHPPRDHGMDMTMIIIRIGTHDPD